Protein AF-A0A3M7QF49-F1 (afdb_monomer)

pLDDT: mean 77.01, std 17.65, range [22.41, 95.69]

Mean predicted aligned error: 14.8 Å

Nearest PDB structures (foldseek):
  8sxb-assembly1_A  TM=9.075E-01  e=1.014E-43  Bos indicus
  8i4c-assembly1_A  TM=8.913E-01  e=1.446E-43  Homo sapiens
  8swn-assembly1_A  TM=8.861E-01  e=9.759E-43  Bos taurus
  8j3z-assembly1_A  TM=9.281E-01  e=6.586E-42  Homo sapiens
  8iz7-assembly1_A  TM=8.481E-01  e=4.646E-41  Homo sapiens

Foldseek 3Di:
DPPPPPDWDPDPPPPPVPCPVLPDPPPQDFDDPVLVQLLLCQLPRPVLVVVLLVLLLVLLVLVLVLLVLVLVVVLVVVVVVVVVVVVVVVVVPDDDDDDDCPCVVVVVVVVVVVVVVVSVVVSVVSVVVSVVSVVVSLVSLLSSLQSSLVSLLVLLVVLVVFFFPLVCVSAPVVNVVCLNPVLSVCSNPVLSVLVVLLSNLVSLLVSLVVLLCVQPVVLVVLVVVLVVVLVVLLLLLLLLLLLLVVQLVVLVPVLLVLLLCCLVCLVVCVVVVVLVVSLVVNLVSLQLNVLSVLLSVVSLLVSLVVQLVSLVVSLVVSLVSVVVCVVVVVDPRGLSSSLSSNVSSVVSRVSSSSNSVSVSSSSNSSVSSVVSVVSSPHDGAQQQDAQDEDPPCPPVQFKKFFAQKWDDSDPPDDTLAGGEGDIDGGLFEEEEDEDPSLCQCVVVCPQLCSDDIPGFMDTPHDTCRRYRSNSRNLQEAEQEQFQFADWFFLLCRLPVPPPDDPVLLLVLCVLLVNNVVQVVPPVRRRHTQPHRSPVDDRLSSSSSSSSSCLSSPHLEYEYEQSCVPDDPVSVVSSLVSCCPRSSRHYYYHYHPDLVSPLLGQWYFYGGSNYGPDIGHRQQAAPDEDDPPCQSLVVDDPVSSVVSVVSNCVSDVVDHHHDYHDDDDDDDYDTDDDDDDDDDDDDPPVCPSVVSSVCSSVDNDDSVSGDRDDPCLRLVNLQVQLVVLQVVQVVDPDRDSVVSLCVVCVVVLVVLLVLVLVLVVVVLVVVVVSVVVSVPVPDDDDDPPSVVSVSPSLSVLLSSLSSQLSNVLSNLSSVSSVDDDVPSDSVSSVVNSCCNPPVSVVSSVVSSCVSVVVNVVVSVVVNVVVVCVVPHPVCVVVVVVVVVVVVVVVVVVVVVVVVD

Organism: Brachionus plicatilis (NCBI:txid10195)

InterPro domains:
  IPR003439 ABC transporter-like, ATP-binding domain [PF00005] (417-564)
  IPR003439 ABC transporter-like, ATP-binding domain [PS50893] (400-633)
  IPR003593 AAA+ ATPase domain [SM00382] (426-610)
  IPR011527 ABC transporter type 1, transmembrane domain [PF00664] (109-350)
  IPR011527 ABC transporter type 1, transmembrane domain [PS50929] (122-364)
  IPR011527 ABC transporter type 1, transmembrane domain [PS50929] (785-899)
  IPR017871 ABC transporter-like, conserved site [PS00211] (536-550)
  IPR027417 P-loop containing nucleoside triphosphate hydrolase [G3DSA:3.40.50.300] (383-633)
  IPR027417 P-loop containing nucleoside triphosphate hydrolase [SSF52540] (390-624)
  IPR036640 ABC transporter type 1, transmembrane domain superfamily [G3DSA:1.20.1560.10] (17-382)
  IPR036640 ABC transporter type 1, transmembrane domain superfamily [G3DSA:1.20.1560.10] (720-899)
  IPR036640 ABC transporter type 1, transmembrane domain superfamily [SSF90123] (111-384)
  IPR036640 ABC transporter type 1, transmembrane domain superfamily [SSF90123] (738-898)
  IPR050173 ATP-binding cassette transporter C-like [PTHR24223] (22-632)

Structure (mmCIF, N/CA/C/O backbone):
data_AF-A0A3M7QF49-F1
#
_entry.id   AF-A0A3M7QF49-F1
#
loop_
_atom_site.group_PDB
_atom_site.id
_atom_site.type_symbol
_atom_site.label_atom_id
_atom_site.label_alt_id
_atom_site.label_comp_id
_atom_site.label_asym_id
_atom_site.label_entity_id
_atom_site.label_seq_id
_atom_site.pdbx_PDB_ins_code
_atom_site.Cartn_x
_atom_site.Cartn_y
_atom_site.Cartn_z
_atom_site.occupancy
_atom_site.B_iso_or_equiv
_atom_site.auth_seq_id
_atom_site.auth_comp_id
_atom_site.auth_asym_id
_atom_site.auth_atom_id
_atom_site.pdbx_PDB_model_num
ATOM 1 N N . MET A 1 1 ? 23.979 25.764 40.076 1.00 35.84 1 MET A N 1
ATOM 2 C CA . MET A 1 1 ? 24.176 24.377 40.554 1.00 35.84 1 MET A CA 1
ATOM 3 C C . MET A 1 1 ? 22.822 23.673 40.476 1.00 35.84 1 MET A C 1
ATOM 5 O O . MET A 1 1 ? 22.151 23.527 41.484 1.00 35.84 1 MET A O 1
ATOM 9 N N . LEU A 1 2 ? 22.350 23.430 39.245 1.00 32.66 2 LEU A N 1
ATOM 10 C CA . LEU A 1 2 ? 20.933 23.146 38.939 1.00 32.66 2 LEU A CA 1
ATOM 11 C C . LEU A 1 2 ? 20.777 22.454 37.556 1.00 32.66 2 LEU A C 1
ATOM 13 O O . LEU A 1 2 ? 19.732 22.538 36.930 1.00 32.66 2 LEU A O 1
ATOM 17 N N . ASN A 1 3 ? 21.848 21.816 37.055 1.00 27.56 3 ASN A N 1
ATOM 18 C CA . ASN A 1 3 ? 22.022 21.436 35.639 1.00 27.56 3 ASN A CA 1
ATOM 19 C C . ASN A 1 3 ? 22.498 19.972 35.448 1.00 27.56 3 ASN A C 1
ATOM 21 O O . ASN A 1 3 ? 23.108 19.670 34.428 1.00 27.56 3 ASN A O 1
ATOM 25 N N . SER A 1 4 ? 22.332 19.078 36.432 1.00 28.88 4 SER A N 1
ATOM 26 C CA . SER A 1 4 ? 23.137 17.838 36.477 1.00 28.88 4 SER A CA 1
ATOM 27 C C . SER A 1 4 ? 22.456 16.569 37.013 1.00 28.88 4 SER A C 1
ATOM 29 O O . SER A 1 4 ? 23.164 15.690 37.484 1.00 28.88 4 SER A O 1
ATOM 31 N N . VAL A 1 5 ? 21.121 16.448 36.944 1.00 36.38 5 VAL A N 1
ATOM 32 C CA . VAL A 1 5 ? 20.399 15.152 37.058 1.00 36.38 5 VAL A CA 1
ATOM 33 C C . VAL A 1 5 ? 19.135 15.185 36.176 1.00 36.38 5 VAL A C 1
ATOM 35 O O . VAL A 1 5 ? 18.015 15.298 36.664 1.00 36.38 5 VAL A O 1
ATOM 38 N N . VAL A 1 6 ? 19.320 15.191 34.851 1.00 34.66 6 VAL A N 1
ATOM 39 C CA . VAL A 1 6 ? 18.225 15.088 33.849 1.00 34.66 6 VAL A CA 1
ATOM 40 C C . VAL A 1 6 ? 18.416 13.881 32.918 1.00 34.66 6 VAL A C 1
ATOM 42 O O . VAL A 1 6 ? 17.487 13.463 32.233 1.00 34.66 6 VAL A O 1
ATOM 45 N N . HIS A 1 7 ? 19.598 13.267 32.942 1.00 30.27 7 HIS A N 1
ATOM 46 C CA . HIS A 1 7 ? 19.827 11.951 32.365 1.00 30.27 7 HIS A CA 1
ATOM 47 C C . HIS A 1 7 ? 19.761 10.880 33.470 1.00 30.27 7 HIS A C 1
ATOM 49 O O . HIS A 1 7 ? 20.008 11.178 34.634 1.00 30.27 7 HIS A O 1
ATOM 55 N N . GLN A 1 8 ? 19.442 9.650 33.053 1.00 29.66 8 GLN A N 1
ATOM 56 C CA . GLN A 1 8 ? 19.586 8.380 33.785 1.00 29.66 8 GLN A CA 1
ATOM 57 C C . GLN A 1 8 ? 18.741 8.235 35.084 1.00 29.66 8 GLN A C 1
ATOM 59 O O . GLN A 1 8 ? 19.131 8.683 36.155 1.00 29.66 8 GLN A O 1
ATOM 64 N N . GLU A 1 9 ? 17.579 7.572 35.086 1.00 32.19 9 GLU A N 1
ATOM 65 C CA . GLU A 1 9 ? 17.180 6.409 34.275 1.00 32.19 9 GLU A CA 1
ATOM 66 C C . GLU A 1 9 ? 15.783 6.532 33.645 1.00 32.19 9 GLU A C 1
ATOM 68 O O . GLU A 1 9 ? 14.798 6.826 34.315 1.00 32.19 9 GLU A O 1
ATOM 73 N N . THR A 1 10 ? 15.684 6.173 32.363 1.00 30.33 10 THR A N 1
ATOM 74 C CA . THR A 1 10 ? 14.421 5.827 31.677 1.00 30.33 10 THR A CA 1
ATOM 75 C C . THR A 1 10 ? 14.326 4.326 31.370 1.00 30.33 10 THR A C 1
ATOM 77 O O . THR A 1 10 ? 13.515 3.906 30.547 1.00 30.33 10 THR A O 1
ATOM 80 N N . ASN A 1 11 ? 15.187 3.515 31.990 1.00 29.67 11 ASN A N 1
ATOM 81 C CA . ASN A 1 11 ? 15.283 2.076 31.757 1.00 29.67 11 ASN A CA 1
ATOM 82 C C . ASN A 1 11 ? 14.474 1.295 32.803 1.00 29.67 11 ASN A C 1
ATOM 84 O O . ASN A 1 11 ? 14.237 1.773 33.906 1.00 29.67 11 ASN A O 1
ATOM 88 N N . ILE A 1 12 ? 14.067 0.072 32.447 1.00 29.52 12 ILE A N 1
ATOM 89 C CA . ILE A 1 12 ? 13.159 -0.787 33.231 1.00 29.52 12 ILE A CA 1
ATOM 90 C C . ILE A 1 12 ? 11.705 -0.261 33.274 1.00 29.52 12 ILE A C 1
ATOM 92 O O . ILE A 1 12 ? 11.001 -0.328 34.280 1.00 29.52 12 ILE A O 1
ATOM 96 N N . ILE A 1 13 ? 11.182 0.100 32.098 1.00 29.61 13 ILE A N 1
ATOM 97 C CA . ILE A 1 13 ? 9.881 -0.476 31.728 1.00 29.61 13 ILE A CA 1
ATOM 98 C C . ILE A 1 13 ? 10.136 -1.987 31.572 1.00 29.61 13 ILE A C 1
ATOM 100 O O . ILE A 1 13 ? 11.014 -2.351 30.785 1.00 29.61 13 ILE A O 1
ATOM 104 N N . PRO A 1 14 ? 9.446 -2.887 32.296 1.00 24.89 14 PRO A N 1
ATOM 105 C CA . PRO A 1 14 ? 9.562 -4.312 32.015 1.00 24.89 14 PRO A CA 1
ATOM 106 C C . PRO A 1 14 ? 9.008 -4.572 30.610 1.00 24.89 14 PRO A C 1
ATOM 108 O O . PRO A 1 14 ? 7.880 -4.174 30.323 1.00 24.89 14 PRO A O 1
ATOM 111 N N . GLU A 1 15 ? 9.776 -5.240 29.741 1.00 27.25 15 GLU A N 1
ATOM 112 C CA . GLU A 1 15 ? 9.305 -5.639 28.409 1.00 27.25 15 GLU A CA 1
ATOM 113 C C . GLU A 1 15 ? 8.131 -6.621 28.525 1.00 27.25 15 GLU A C 1
ATOM 115 O O . GLU A 1 15 ? 8.288 -7.849 28.499 1.00 27.25 15 GLU A O 1
ATOM 120 N N . TYR A 1 16 ? 6.924 -6.068 28.605 1.00 25.94 16 TYR A N 1
ATOM 121 C CA . TYR A 1 16 ? 5.704 -6.780 28.284 1.00 25.94 16 TYR A CA 1
ATOM 122 C C . TYR A 1 16 ? 5.861 -7.252 26.837 1.00 25.94 16 TYR A C 1
ATOM 124 O O . TYR A 1 16 ? 5.829 -6.448 25.912 1.00 25.94 16 TYR A O 1
ATOM 132 N N . ASN A 1 17 ? 6.099 -8.552 26.637 1.00 26.30 17 ASN A N 1
ATOM 133 C CA . ASN A 1 17 ? 6.398 -9.140 25.324 1.00 26.30 17 ASN A CA 1
ATOM 134 C C . ASN A 1 17 ? 5.148 -9.256 24.421 1.00 26.30 17 ASN A C 1
ATOM 136 O O . ASN A 1 17 ? 5.069 -10.111 23.536 1.00 26.30 17 ASN A O 1
ATOM 140 N N . GLU A 1 18 ? 4.185 -8.355 24.612 1.00 31.58 18 GLU A N 1
ATOM 141 C CA . GLU A 1 18 ? 3.293 -7.949 23.538 1.00 31.58 18 GLU A CA 1
ATOM 142 C C . GLU A 1 18 ? 4.144 -7.413 22.375 1.00 31.58 18 GLU A C 1
ATOM 144 O O . GLU A 1 18 ? 5.184 -6.787 22.560 1.00 31.58 18 GLU A O 1
ATOM 149 N N . ASN A 1 19 ? 3.684 -7.684 21.157 1.00 33.28 19 ASN A N 1
ATOM 150 C CA . ASN A 1 19 ? 4.218 -7.185 19.887 1.00 33.28 19 ASN A CA 1
ATOM 151 C C . ASN A 1 19 ? 5.373 -7.932 19.188 1.00 33.28 19 ASN A C 1
ATOM 153 O O . ASN A 1 19 ? 5.698 -7.552 18.062 1.00 33.28 19 ASN A O 1
ATOM 157 N N . LYS A 1 20 ? 5.869 -9.079 19.685 1.00 32.06 20 LYS A N 1
ATOM 158 C CA . LYS A 1 20 ? 6.646 -10.004 18.815 1.00 32.06 20 LYS A CA 1
ATOM 159 C C . LYS A 1 20 ? 5.814 -10.615 17.673 1.00 32.06 20 LYS A C 1
ATOM 161 O O . LYS A 1 20 ? 6.368 -10.913 16.623 1.00 32.06 20 LYS A O 1
ATOM 166 N N . ASP A 1 21 ? 4.490 -10.683 17.837 1.00 31.77 21 ASP A N 1
ATOM 167 C CA . ASP A 1 21 ? 3.524 -11.021 16.774 1.00 31.77 21 ASP A CA 1
ATOM 168 C C . ASP A 1 21 ? 3.062 -9.793 15.942 1.00 31.77 21 ASP A C 1
ATOM 170 O O . ASP A 1 21 ? 2.324 -9.953 14.971 1.00 31.77 21 ASP A O 1
ATOM 174 N N . PHE A 1 22 ? 3.458 -8.560 16.305 1.00 36.19 22 PHE A N 1
ATOM 175 C CA . PHE A 1 22 ? 3.091 -7.324 15.579 1.00 36.19 22 PHE A CA 1
ATOM 176 C C . PHE A 1 22 ? 4.134 -6.881 14.552 1.00 36.19 22 PHE A C 1
ATOM 178 O O . PHE A 1 22 ? 3.815 -6.052 13.687 1.00 36.19 22 PHE A O 1
ATOM 185 N N . GLU A 1 23 ? 5.366 -7.386 14.651 1.00 37.16 23 GLU A N 1
ATOM 186 C CA . GLU A 1 23 ? 6.336 -7.248 13.574 1.00 37.16 23 GLU A CA 1
ATOM 187 C C . GLU A 1 23 ? 5.805 -8.015 12.355 1.00 37.16 23 GLU A C 1
ATOM 189 O O . GLU A 1 23 ? 5.629 -9.232 12.391 1.00 37.16 23 GLU A O 1
ATOM 194 N N . GLU A 1 24 ? 5.520 -7.279 11.274 1.00 40.50 24 GLU A N 1
ATOM 195 C CA . GLU A 1 24 ? 5.200 -7.824 9.947 1.00 40.50 24 GLU A CA 1
ATOM 196 C C . GLU A 1 24 ? 6.189 -8.962 9.643 1.00 40.50 24 GLU A C 1
ATOM 198 O O . GLU A 1 24 ? 7.392 -8.754 9.825 1.00 40.50 24 GLU A O 1
ATOM 203 N N . LYS A 1 25 ? 5.714 -10.159 9.242 1.00 39.19 25 LYS A N 1
ATOM 204 C CA . LYS A 1 25 ? 6.590 -11.319 8.986 1.00 39.19 25 LYS A CA 1
ATOM 205 C C . LYS A 1 25 ? 7.715 -10.870 8.058 1.00 39.19 25 LYS A C 1
ATOM 207 O O . LYS A 1 25 ? 7.479 -10.643 6.876 1.00 39.19 25 LYS A O 1
ATOM 212 N N . ARG A 1 26 ? 8.928 -10.711 8.601 1.00 42.03 26 ARG A N 1
ATOM 213 C CA . ARG A 1 26 ? 10.046 -10.077 7.890 1.00 42.03 26 ARG A CA 1
ATOM 214 C C . ARG A 1 26 ? 10.619 -11.036 6.850 1.00 42.03 26 ARG A C 1
ATOM 216 O O . ARG A 1 26 ? 11.651 -11.669 7.065 1.00 42.03 26 ARG A O 1
ATOM 223 N N . ILE A 1 27 ? 9.922 -11.161 5.724 1.00 42.12 27 ILE A N 1
ATOM 224 C CA . ILE A 1 27 ? 10.363 -11.909 4.548 1.00 42.12 27 ILE A CA 1
ATOM 225 C C . ILE A 1 27 ? 11.429 -11.060 3.845 1.00 42.12 27 ILE A C 1
ATOM 227 O O . ILE A 1 27 ? 11.175 -10.347 2.879 1.00 42.12 27 ILE A O 1
ATOM 231 N N . TYR A 1 28 ? 12.648 -11.105 4.384 1.00 41.84 28 TYR A N 1
ATOM 232 C CA . TYR A 1 28 ? 13.828 -10.544 3.735 1.00 41.84 28 TYR A CA 1
ATOM 233 C C . TYR A 1 28 ? 14.087 -11.300 2.424 1.00 41.84 28 TYR A C 1
ATOM 235 O O . TYR A 1 28 ? 14.436 -12.483 2.460 1.00 41.84 28 TYR A O 1
ATOM 243 N N . GLY A 1 29 ? 13.968 -10.642 1.267 1.00 52.47 29 GLY A N 1
ATOM 244 C CA . GLY A 1 29 ? 14.370 -11.268 0.009 1.00 52.47 29 GLY A CA 1
ATOM 245 C C . GLY A 1 29 ? 13.839 -10.643 -1.277 1.00 52.47 29 GLY A C 1
ATOM 246 O O . GLY A 1 29 ? 13.213 -9.589 -1.295 1.00 52.47 29 GLY A O 1
ATOM 247 N N . ILE A 1 30 ? 14.142 -11.351 -2.364 1.00 61.09 30 ILE A N 1
ATOM 248 C CA . ILE A 1 30 ? 13.599 -11.160 -3.715 1.00 61.09 30 ILE A CA 1
ATOM 249 C C . ILE A 1 30 ? 12.142 -11.650 -3.716 1.00 61.09 30 ILE A C 1
ATOM 251 O O . ILE A 1 30 ? 11.840 -12.646 -3.051 1.00 61.09 30 ILE A O 1
ATOM 255 N N . MET A 1 31 ? 11.250 -10.985 -4.455 1.00 72.69 31 MET A N 1
ATOM 256 C CA . MET A 1 31 ? 9.821 -11.306 -4.438 1.00 72.69 31 MET A CA 1
ATOM 257 C C . MET A 1 31 ? 9.546 -12.712 -4.984 1.00 72.69 31 MET A C 1
ATOM 259 O O . MET A 1 31 ? 10.177 -13.181 -5.936 1.00 72.69 31 MET A O 1
ATOM 263 N N . SER A 1 32 ? 8.561 -13.395 -4.400 1.00 77.19 32 SER A N 1
ATOM 264 C CA . SER A 1 32 ? 8.181 -14.733 -4.851 1.00 77.19 32 SER A CA 1
ATOM 265 C C . SER A 1 32 ? 7.576 -14.695 -6.255 1.00 77.19 32 SER A C 1
ATOM 267 O O . SER A 1 32 ? 6.664 -13.917 -6.536 1.00 77.19 32 SER A O 1
ATOM 269 N N . TRP A 1 33 ? 7.984 -15.620 -7.131 1.00 81.25 33 TRP A N 1
ATOM 270 C CA . TRP A 1 33 ? 7.345 -15.810 -8.441 1.00 81.25 33 TRP A CA 1
ATOM 271 C C . TRP A 1 33 ? 5.833 -16.116 -8.334 1.00 81.25 33 TRP A C 1
ATOM 273 O O . TRP A 1 33 ? 5.091 -15.823 -9.273 1.00 81.25 33 TRP A O 1
ATOM 283 N N . LYS A 1 34 ? 5.348 -16.613 -7.178 1.00 86.19 34 LYS A N 1
ATOM 284 C CA . LYS A 1 34 ? 3.906 -16.744 -6.868 1.00 86.19 34 LYS A CA 1
ATOM 285 C C . LYS A 1 34 ? 3.190 -15.384 -6.922 1.00 86.19 34 LYS A C 1
ATOM 287 O O . LYS A 1 34 ? 2.070 -15.316 -7.420 1.00 86.19 34 LYS A O 1
ATOM 292 N N . THR A 1 35 ? 3.826 -14.317 -6.443 1.00 88.56 35 THR A N 1
ATOM 293 C CA . THR A 1 35 ? 3.255 -12.964 -6.330 1.00 88.56 35 THR A CA 1
ATOM 294 C C . THR A 1 35 ? 3.010 -12.364 -7.719 1.00 88.56 35 THR A C 1
ATOM 296 O O . THR A 1 35 ? 1.876 -12.007 -8.042 1.00 88.56 35 THR A O 1
ATOM 299 N N . TYR A 1 36 ? 4.019 -12.401 -8.599 1.00 89.44 36 TYR A N 1
ATOM 300 C CA . TYR A 1 36 ? 3.880 -12.022 -10.014 1.00 89.44 36 TYR A CA 1
ATOM 301 C C . TYR A 1 36 ? 2.821 -12.861 -10.746 1.00 89.44 36 TYR A C 1
ATOM 303 O O . TYR A 1 36 ? 1.973 -12.321 -11.458 1.00 89.44 36 TYR A O 1
ATOM 311 N N . PHE A 1 37 ? 2.836 -14.185 -10.550 1.00 89.12 37 PHE A N 1
ATOM 312 C CA . PHE A 1 37 ? 1.858 -15.090 -11.158 1.00 89.12 37 PHE A CA 1
ATOM 313 C C . PHE A 1 37 ? 0.424 -14.753 -10.730 1.00 89.12 37 PHE A C 1
ATOM 315 O O . PHE A 1 37 ? -0.471 -14.699 -11.571 1.00 89.12 37 PHE A O 1
ATOM 322 N N . ASN A 1 38 ? 0.204 -14.478 -9.442 1.00 89.25 38 ASN A N 1
ATOM 323 C CA . ASN A 1 38 ? -1.101 -14.098 -8.907 1.00 89.25 38 ASN A CA 1
ATOM 324 C C . ASN A 1 38 ? -1.587 -12.743 -9.454 1.00 89.25 38 ASN A C 1
ATOM 326 O O . ASN A 1 38 ? -2.765 -12.638 -9.795 1.00 89.25 38 ASN A O 1
ATOM 330 N N . TYR A 1 39 ? -0.706 -11.747 -9.606 1.00 92.06 39 TYR A N 1
ATOM 331 C CA . TYR A 1 39 ? -1.042 -10.455 -10.223 1.00 92.06 39 TYR A CA 1
ATOM 332 C C . TYR A 1 39 ? -1.533 -10.611 -11.668 1.00 92.06 39 TYR A C 1
ATOM 334 O O . TYR A 1 39 ? -2.669 -10.253 -11.987 1.00 92.06 39 TYR A O 1
ATOM 342 N N . PHE A 1 40 ? -0.733 -11.236 -12.535 1.00 90.19 40 PHE A N 1
ATOM 343 C CA . PHE A 1 40 ? -1.127 -11.438 -13.932 1.00 90.19 40 PHE A CA 1
ATOM 344 C C . PHE A 1 40 ? -2.347 -12.364 -14.076 1.00 90.19 40 PHE A C 1
ATOM 346 O O . PHE A 1 40 ? -3.211 -12.135 -14.929 1.00 90.19 40 PHE A O 1
ATOM 353 N N . ARG A 1 41 ? -2.479 -13.370 -13.199 1.00 90.38 41 ARG A N 1
ATOM 354 C CA . ARG A 1 41 ? -3.666 -14.232 -13.136 1.00 90.38 41 ARG A CA 1
ATOM 355 C C . ARG A 1 41 ? -4.931 -13.448 -12.779 1.00 90.38 41 ARG A C 1
ATOM 357 O O . ARG A 1 41 ? -5.976 -13.758 -13.348 1.00 90.38 41 ARG A O 1
ATOM 364 N N . ALA A 1 42 ? -4.846 -12.454 -11.894 1.00 89.25 42 ALA A N 1
ATOM 365 C CA . ALA A 1 42 ? -5.985 -11.624 -11.505 1.00 89.25 42 ALA A CA 1
ATOM 366 C C . ALA A 1 42 ? -6.488 -10.719 -12.648 1.00 89.25 42 ALA A C 1
ATOM 368 O O . ALA A 1 42 ? -7.691 -10.501 -12.763 1.00 89.25 42 ALA A O 1
ATOM 369 N N . GLY A 1 43 ? -5.595 -10.239 -13.522 1.00 87.94 43 GLY A N 1
ATOM 370 C CA . GLY A 1 43 ? -5.965 -9.356 -14.638 1.00 87.94 43 GLY A CA 1
ATOM 371 C C . GLY A 1 43 ? -6.671 -10.044 -15.813 1.00 87.94 43 GLY A C 1
ATOM 372 O O . GLY A 1 43 ? -7.594 -9.484 -16.411 1.00 87.94 43 GLY A O 1
ATOM 373 N N . GLY A 1 44 ? -6.258 -11.269 -16.158 1.00 83.38 44 GLY A N 1
ATOM 374 C CA . GLY A 1 44 ? -6.836 -12.010 -17.291 1.00 83.38 44 GLY A CA 1
ATOM 375 C C . GLY A 1 44 ? -6.435 -13.481 -17.394 1.00 83.38 44 GLY A C 1
ATOM 376 O O . GLY A 1 44 ? -6.461 -14.051 -18.487 1.00 83.38 44 GLY A O 1
ATOM 377 N N . GLY A 1 45 ? -6.040 -14.100 -16.279 1.00 88.50 45 GLY A N 1
ATOM 378 C CA . GLY A 1 45 ? -5.553 -15.477 -16.259 1.00 88.50 45 GLY A CA 1
ATOM 379 C C . GLY A 1 45 ? -4.241 -15.682 -17.028 1.00 88.50 45 GLY A C 1
ATOM 380 O O . GLY A 1 45 ? -3.628 -14.751 -17.549 1.00 88.50 45 GLY A O 1
ATOM 381 N N . LEU A 1 46 ? -3.816 -16.945 -17.121 1.00 86.50 46 LEU A N 1
ATOM 382 C CA . LEU A 1 46 ? -2.575 -17.322 -17.808 1.00 86.50 46 LEU A CA 1
ATOM 383 C C . LEU A 1 46 ? -2.591 -16.924 -19.296 1.00 86.50 46 LEU A C 1
ATOM 385 O O . LEU A 1 46 ? -1.601 -16.418 -19.817 1.00 86.50 46 LEU A O 1
ATOM 389 N N . PHE A 1 47 ? -3.732 -17.117 -19.966 1.00 89.94 47 PHE A N 1
ATOM 390 C CA . PHE A 1 47 ? -3.896 -16.806 -21.387 1.00 89.94 47 PHE A CA 1
ATOM 391 C C . PHE A 1 47 ? -3.748 -15.305 -21.675 1.00 89.94 47 PHE A C 1
ATOM 393 O O . PHE A 1 47 ? -3.029 -14.940 -22.602 1.00 89.94 47 PHE A O 1
ATOM 400 N N . GLY A 1 48 ? -4.356 -14.434 -20.857 1.00 88.62 48 GLY A N 1
ATOM 401 C CA . GLY A 1 48 ? -4.220 -12.983 -21.004 1.00 88.62 48 GLY A CA 1
ATOM 402 C C . GLY A 1 48 ? -2.770 -12.511 -20.869 1.00 88.62 48 GLY A C 1
ATOM 403 O O . GLY A 1 48 ? -2.324 -11.690 -21.668 1.00 88.62 48 GLY A O 1
ATOM 404 N N . ALA A 1 49 ? -2.015 -13.081 -19.925 1.00 88.69 49 ALA A N 1
ATOM 405 C CA . ALA A 1 49 ? -0.592 -12.783 -19.748 1.00 88.69 49 ALA A CA 1
ATOM 406 C C . ALA A 1 49 ? 0.272 -13.242 -20.937 1.00 88.69 49 ALA A C 1
ATOM 408 O O . ALA A 1 49 ? 1.075 -12.462 -21.448 1.00 88.69 49 ALA A O 1
ATOM 409 N N . ILE A 1 50 ? 0.085 -14.481 -21.410 1.00 91.75 50 ILE A N 1
ATOM 410 C CA . ILE A 1 50 ? 0.838 -15.029 -22.553 1.00 91.75 50 ILE A CA 1
ATOM 411 C C . ILE A 1 50 ? 0.542 -14.235 -23.833 1.00 91.75 50 ILE A C 1
ATOM 413 O O . ILE A 1 50 ? 1.466 -13.862 -24.556 1.00 91.75 50 ILE A O 1
ATOM 417 N N . LEU A 1 51 ? -0.733 -13.927 -24.096 1.00 93.00 51 LEU A N 1
ATOM 418 C CA . LEU A 1 51 ? -1.141 -13.136 -25.257 1.00 93.00 51 LEU A CA 1
ATOM 419 C C . LEU A 1 51 ? -0.585 -11.705 -25.193 1.00 93.00 51 LEU A C 1
ATOM 421 O O . LEU A 1 51 ? -0.128 -11.183 -26.209 1.00 93.00 51 LEU A O 1
ATOM 425 N N . ASN A 1 52 ? -0.554 -11.087 -24.007 1.00 91.69 52 ASN A N 1
ATOM 426 C CA . ASN A 1 52 ? 0.056 -9.772 -23.833 1.00 91.69 52 ASN A CA 1
ATOM 427 C C . ASN A 1 52 ? 1.567 -9.799 -24.129 1.00 91.69 52 ASN A C 1
ATOM 429 O O . ASN A 1 52 ? 2.037 -8.989 -24.926 1.00 91.69 52 ASN A O 1
ATOM 433 N N . PHE A 1 53 ? 2.307 -10.771 -23.580 1.00 92.06 53 PHE A N 1
ATOM 434 C CA . PHE A 1 53 ? 3.737 -10.953 -23.863 1.00 92.06 53 PHE A CA 1
ATOM 435 C C . PHE A 1 53 ? 4.013 -11.160 -25.363 1.00 92.06 53 PHE A C 1
ATOM 437 O O . PHE A 1 53 ? 4.938 -10.561 -25.912 1.00 92.06 53 PHE A O 1
ATOM 444 N N . PHE A 1 54 ? 3.177 -11.945 -26.053 1.00 94.25 54 PHE A N 1
ATOM 445 C CA . PHE A 1 54 ? 3.288 -12.133 -27.502 1.00 94.25 54 PHE A CA 1
ATOM 446 C C . PHE A 1 54 ? 3.057 -10.831 -28.287 1.00 94.25 54 PHE A C 1
ATOM 448 O O . PHE A 1 54 ? 3.782 -10.555 -29.238 1.00 94.25 54 PHE A O 1
ATOM 455 N N . ILE A 1 55 ? 2.099 -9.994 -27.876 1.00 94.75 55 ILE A N 1
ATOM 456 C CA . ILE A 1 55 ? 1.846 -8.685 -28.504 1.00 94.75 55 ILE A CA 1
ATOM 457 C C . ILE A 1 55 ? 2.997 -7.698 -28.234 1.00 94.75 55 ILE A C 1
ATOM 459 O O . ILE A 1 55 ? 3.359 -6.924 -29.122 1.00 94.75 55 ILE A O 1
ATOM 463 N N . TYR A 1 56 ? 3.630 -7.756 -27.057 1.00 94.50 56 TYR A N 1
ATOM 464 C CA . TYR A 1 56 ? 4.876 -7.031 -26.783 1.00 94.50 56 TYR A CA 1
ATOM 465 C C . TYR A 1 56 ? 5.995 -7.451 -27.748 1.00 94.50 56 TYR A C 1
ATOM 467 O O . TYR A 1 56 ? 6.560 -6.589 -28.427 1.00 94.50 56 TYR A O 1
ATOM 475 N N . LEU A 1 57 ? 6.248 -8.757 -27.883 1.00 94.44 57 LEU A N 1
ATOM 476 C CA . LEU A 1 57 ? 7.240 -9.301 -28.815 1.00 94.44 57 LEU A CA 1
ATOM 477 C C . LEU A 1 57 ? 6.939 -8.903 -30.272 1.00 94.44 57 LEU A C 1
ATOM 479 O O . LEU A 1 57 ? 7.820 -8.393 -30.960 1.00 94.44 57 LEU A O 1
ATOM 483 N N . LEU A 1 58 ? 5.690 -9.056 -30.723 1.00 94.81 58 LEU A N 1
ATOM 484 C CA . LEU A 1 58 ? 5.251 -8.670 -32.068 1.00 94.81 58 LEU A CA 1
ATOM 485 C C . LEU A 1 58 ? 5.465 -7.172 -32.335 1.00 94.81 58 LEU A C 1
ATOM 487 O O . LEU A 1 58 ? 5.937 -6.806 -33.409 1.00 94.81 58 LEU A O 1
ATOM 491 N N . SER A 1 59 ? 5.170 -6.308 -31.356 1.00 94.38 59 SER A N 1
ATOM 492 C CA . SER A 1 59 ? 5.403 -4.865 -31.492 1.00 94.38 59 SER A CA 1
ATOM 493 C C . SER A 1 59 ? 6.886 -4.531 -31.691 1.00 94.38 59 SER A C 1
ATOM 495 O O . SER A 1 59 ? 7.212 -3.686 -32.520 1.00 94.38 59 SER A O 1
ATOM 497 N N . GLN A 1 60 ? 7.784 -5.234 -30.992 1.00 93.69 60 GLN A N 1
ATOM 498 C CA . GLN A 1 60 ? 9.226 -5.043 -31.134 1.00 93.69 60 GLN A CA 1
ATOM 499 C C . GLN A 1 60 ? 9.737 -5.574 -32.477 1.00 93.69 60 GLN A C 1
ATOM 501 O O . GLN A 1 60 ? 10.525 -4.899 -33.134 1.00 93.69 60 GLN A O 1
ATOM 506 N N . VAL A 1 61 ? 9.266 -6.750 -32.909 1.00 93.69 61 VAL A N 1
ATOM 507 C CA . VAL A 1 61 ? 9.627 -7.339 -34.208 1.00 93.69 61 VAL A CA 1
ATOM 508 C C . VAL A 1 61 ? 9.207 -6.426 -35.361 1.00 93.69 61 VAL A C 1
ATOM 510 O O . VAL A 1 61 ? 9.991 -6.247 -36.289 1.00 93.69 61 VAL A O 1
ATOM 513 N N . LEU A 1 62 ? 8.025 -5.801 -35.302 1.00 93.50 62 LEU A N 1
ATOM 514 C CA . LEU A 1 62 ? 7.570 -4.857 -36.332 1.00 93.50 62 LEU A CA 1
ATOM 515 C C . LEU A 1 62 ? 8.437 -3.590 -36.402 1.00 93.50 62 LEU A C 1
ATOM 517 O O . LEU A 1 62 ? 8.798 -3.178 -37.501 1.00 93.50 62 LEU A O 1
ATOM 521 N N . ILE A 1 63 ? 8.816 -3.011 -35.255 1.00 91.12 63 ILE A N 1
ATOM 522 C CA . ILE A 1 63 ? 9.715 -1.842 -35.195 1.00 91.12 63 ILE A CA 1
ATOM 523 C C . ILE A 1 63 ? 11.094 -2.198 -35.772 1.00 91.12 63 ILE A C 1
ATOM 525 O O . ILE A 1 63 ? 11.558 -1.554 -36.709 1.00 91.12 63 ILE A O 1
ATOM 529 N N . VAL A 1 64 ? 11.698 -3.291 -35.294 1.00 91.06 64 VAL A N 1
ATOM 530 C CA . VAL A 1 64 ? 12.999 -3.788 -35.780 1.00 91.06 64 VAL A CA 1
ATOM 531 C C . VAL A 1 64 ? 12.968 -4.099 -37.282 1.00 91.06 64 VAL A C 1
ATOM 533 O O . VAL A 1 64 ? 13.931 -3.815 -37.993 1.00 91.06 64 VAL A O 1
ATOM 536 N N . SER A 1 65 ? 11.857 -4.645 -37.786 1.00 89.62 65 SER A N 1
ATOM 537 C CA . SER A 1 65 ? 11.687 -4.932 -39.217 1.00 89.62 65 SER A CA 1
ATOM 538 C C . SER A 1 65 ? 11.590 -3.660 -40.061 1.00 89.62 65 SER A C 1
ATOM 540 O O . SER A 1 65 ? 12.091 -3.653 -41.182 1.00 89.62 65 SER A O 1
ATOM 542 N N . ALA A 1 66 ? 10.984 -2.585 -39.542 1.00 90.25 66 ALA A N 1
ATOM 543 C CA . ALA A 1 66 ? 10.930 -1.295 -40.227 1.00 90.25 66 ALA A CA 1
ATOM 544 C C . ALA A 1 66 ? 12.324 -0.652 -40.334 1.00 90.25 66 ALA A C 1
ATOM 546 O O . ALA A 1 66 ? 12.713 -0.231 -41.422 1.00 90.25 66 ALA A O 1
ATOM 547 N N . ASP A 1 67 ? 13.111 -0.656 -39.253 1.00 87.25 67 ASP A N 1
ATOM 548 C CA . ASP A 1 67 ? 14.480 -0.118 -39.268 1.00 87.25 67 ASP A CA 1
ATOM 549 C C . ASP A 1 67 ? 15.410 -0.940 -40.178 1.00 87.25 67 ASP A C 1
ATOM 551 O O . ASP A 1 67 ? 16.202 -0.386 -40.946 1.00 87.25 67 ASP A O 1
ATOM 555 N N . TYR A 1 68 ? 15.283 -2.273 -40.151 1.00 87.50 68 TYR A N 1
ATOM 556 C CA . TYR A 1 68 ? 16.017 -3.155 -41.061 1.00 87.50 68 TYR A CA 1
ATOM 557 C C . TYR A 1 68 ? 15.621 -2.931 -42.529 1.00 87.50 68 TYR A C 1
ATOM 559 O O . TYR A 1 68 ? 16.489 -2.904 -43.401 1.00 87.50 68 TYR A O 1
ATOM 567 N N . TRP A 1 69 ? 14.335 -2.690 -42.811 1.00 89.50 69 TRP A N 1
ATOM 568 C CA . TRP A 1 69 ? 13.859 -2.347 -44.155 1.00 89.50 69 TRP A CA 1
ATOM 569 C C . TRP A 1 69 ? 14.456 -1.029 -44.670 1.00 89.50 69 TRP A C 1
ATOM 571 O O . TRP A 1 69 ? 14.840 -0.952 -45.837 1.00 89.50 69 TRP A O 1
ATOM 581 N N . VAL A 1 70 ? 14.620 -0.021 -43.805 1.00 85.75 70 VAL A N 1
ATOM 582 C CA . VAL A 1 70 ? 15.306 1.238 -44.154 1.00 85.75 70 VAL A CA 1
ATOM 583 C C . VAL A 1 70 ? 16.790 1.003 -44.462 1.00 85.75 70 VAL A C 1
ATOM 585 O O . VAL A 1 70 ? 17.279 1.516 -45.468 1.00 85.75 70 VAL A O 1
ATOM 588 N N . SER A 1 71 ? 17.496 0.186 -43.667 1.00 83.19 71 SER A N 1
ATOM 589 C CA . SER A 1 71 ? 18.889 -0.206 -43.964 1.00 83.19 71 SER A CA 1
ATOM 590 C C . SER A 1 71 ? 19.006 -0.919 -45.315 1.00 83.19 71 SER A C 1
ATOM 592 O O . SER A 1 71 ? 19.866 -0.585 -46.135 1.00 83.19 71 SER A O 1
ATOM 594 N N . PHE A 1 72 ? 18.100 -1.863 -45.584 1.00 83.38 72 PHE A N 1
ATOM 595 C CA . PHE A 1 72 ? 18.069 -2.618 -46.833 1.00 83.38 72 PHE A CA 1
ATOM 596 C C . PHE A 1 72 ? 17.801 -1.719 -48.051 1.00 83.38 72 PHE A C 1
ATOM 598 O O . PHE A 1 72 ? 18.548 -1.787 -49.033 1.00 83.38 72 PHE A O 1
ATOM 605 N N . TRP A 1 73 ? 16.803 -0.831 -47.973 1.00 83.44 73 TRP A N 1
ATOM 606 C CA . TRP A 1 73 ? 16.500 0.149 -49.023 1.00 83.44 73 TRP A CA 1
ATOM 607 C C . TRP A 1 73 ? 17.701 1.069 -49.289 1.00 83.44 73 TRP A C 1
ATOM 609 O O . TRP A 1 73 ? 18.151 1.152 -50.432 1.00 83.44 73 TRP A O 1
ATOM 619 N N . ALA A 1 74 ? 18.301 1.660 -48.249 1.00 77.50 74 ALA A N 1
ATOM 620 C CA . ALA A 1 74 ? 19.491 2.503 -48.388 1.00 77.50 74 ALA A CA 1
ATOM 621 C C . ALA A 1 74 ? 20.668 1.754 -49.047 1.00 77.50 74 ALA A C 1
ATOM 623 O O . ALA A 1 74 ? 21.264 2.251 -50.001 1.00 77.50 74 ALA A O 1
ATOM 624 N N . SER A 1 75 ? 20.943 0.514 -48.619 1.00 73.75 75 SER A N 1
ATOM 625 C CA . SER A 1 75 ? 22.002 -0.320 -49.212 1.00 73.75 75 SER A CA 1
ATOM 626 C C . SER A 1 75 ? 21.747 -0.694 -50.680 1.00 73.75 75 SER A C 1
ATOM 628 O O . SER A 1 75 ? 22.687 -1.002 -51.416 1.00 73.75 75 SER A O 1
ATOM 630 N N . THR A 1 76 ? 20.483 -0.663 -51.113 1.00 75.00 76 THR A N 1
ATOM 631 C CA . THR A 1 76 ? 20.083 -0.892 -52.505 1.00 75.00 76 THR A CA 1
ATOM 632 C C . THR A 1 76 ? 20.296 0.375 -53.333 1.00 75.00 76 THR A C 1
ATOM 634 O O . THR A 1 76 ? 20.890 0.297 -54.406 1.00 75.00 76 THR A O 1
ATOM 637 N N . GLU A 1 77 ? 19.916 1.549 -52.815 1.00 72.62 77 GLU A N 1
ATOM 638 C CA . GLU A 1 77 ? 20.140 2.833 -53.499 1.00 72.62 77 GLU A CA 1
ATOM 639 C C . GLU A 1 77 ? 21.634 3.157 -53.673 1.00 72.62 77 GLU A C 1
ATOM 641 O O . GLU A 1 77 ? 22.032 3.624 -54.742 1.00 72.62 77 GLU A O 1
ATOM 646 N N . ASP A 1 78 ? 22.474 2.844 -52.677 1.00 67.50 78 ASP A N 1
ATOM 647 C CA . ASP A 1 78 ? 23.938 2.975 -52.765 1.00 67.50 78 ASP A CA 1
ATOM 648 C C . ASP A 1 78 ? 24.511 2.160 -53.937 1.00 67.50 78 ASP A C 1
ATOM 650 O O . ASP A 1 78 ? 25.326 2.658 -54.719 1.00 67.50 78 ASP A O 1
ATOM 654 N N . ARG A 1 79 ? 24.070 0.903 -54.095 1.00 67.31 79 ARG A N 1
ATOM 655 C CA . ARG A 1 79 ? 24.495 0.026 -55.202 1.00 67.31 79 ARG A CA 1
ATOM 656 C C . ARG A 1 79 ? 24.038 0.580 -56.549 1.00 67.31 79 ARG A C 1
ATOM 658 O O . ARG A 1 79 ? 24.832 0.631 -57.485 1.00 67.31 79 ARG A O 1
ATOM 665 N N . ASP A 1 80 ? 22.799 1.054 -56.620 1.00 67.50 80 ASP A N 1
ATOM 666 C CA . ASP A 1 80 ? 22.228 1.688 -57.808 1.00 67.50 80 ASP A CA 1
ATOM 667 C C . ASP A 1 80 ? 22.999 2.953 -58.226 1.00 67.50 80 ASP A C 1
ATOM 669 O O . ASP A 1 80 ? 23.249 3.158 -59.417 1.00 67.50 80 ASP A O 1
ATOM 673 N N . MET A 1 81 ? 23.415 3.793 -57.267 1.00 62.94 81 MET A N 1
ATOM 674 C CA . MET A 1 81 ? 24.276 4.949 -57.539 1.00 62.94 81 MET A CA 1
ATOM 675 C C . MET A 1 81 ? 25.664 4.524 -58.024 1.00 62.94 81 MET A C 1
ATOM 677 O O . MET A 1 81 ? 26.143 5.063 -59.021 1.00 62.94 81 MET A O 1
ATOM 681 N N . ILE A 1 82 ? 26.300 3.548 -57.367 1.00 61.53 82 ILE A N 1
ATOM 682 C CA . ILE A 1 82 ? 27.630 3.052 -57.752 1.00 61.53 82 ILE A CA 1
ATOM 683 C C . ILE A 1 82 ? 27.613 2.488 -59.181 1.00 61.53 82 ILE A C 1
ATOM 685 O O . ILE A 1 82 ? 28.516 2.795 -59.960 1.00 61.53 82 ILE A O 1
ATOM 689 N N . THR A 1 83 ? 26.573 1.740 -59.563 1.00 61.38 83 THR A N 1
ATOM 690 C CA . THR A 1 83 ? 26.419 1.224 -60.933 1.00 61.38 83 THR A CA 1
ATOM 691 C C . THR A 1 83 ? 26.256 2.362 -61.946 1.00 61.38 83 THR A C 1
ATOM 693 O O . THR A 1 83 ? 27.013 2.423 -62.917 1.00 61.38 83 THR A O 1
ATOM 696 N N . LYS A 1 84 ? 25.381 3.342 -61.677 1.00 62.41 84 LYS A N 1
ATOM 697 C CA . LYS A 1 84 ? 25.191 4.533 -62.535 1.00 62.41 84 LYS A CA 1
ATOM 698 C C . LYS A 1 84 ? 26.445 5.421 -62.623 1.00 62.41 84 LYS A C 1
ATOM 700 O O . LYS A 1 84 ? 26.644 6.109 -63.620 1.00 62.41 84 LYS A O 1
ATOM 705 N N . MET A 1 85 ? 27.327 5.389 -61.618 1.00 55.94 85 MET A N 1
ATOM 706 C CA . MET A 1 85 ? 28.642 6.051 -61.643 1.00 55.94 85 MET A CA 1
ATOM 707 C C . MET A 1 85 ? 29.748 5.230 -62.335 1.00 55.94 85 MET A C 1
ATOM 709 O O . MET A 1 85 ? 30.800 5.787 -62.659 1.00 55.94 85 MET A O 1
ATOM 713 N N . ALA A 1 86 ? 29.539 3.934 -62.585 1.00 56.19 86 ALA A N 1
ATOM 714 C CA . ALA A 1 86 ? 30.482 3.077 -63.307 1.00 56.19 86 ALA A CA 1
ATOM 715 C C . ALA A 1 86 ? 30.291 3.147 -64.835 1.00 56.19 86 ALA A C 1
ATOM 717 O O . ALA A 1 86 ? 31.276 3.193 -65.576 1.00 56.19 86 ALA A O 1
ATOM 718 N N . GLU A 1 87 ? 29.040 3.228 -65.303 1.00 54.84 87 GLU A N 1
ATOM 719 C CA . GLU A 1 87 ? 28.668 3.305 -66.727 1.00 54.84 87 GLU A CA 1
ATOM 720 C C . GLU A 1 87 ? 29.440 4.359 -67.560 1.00 54.84 87 GLU A C 1
ATOM 722 O O . GLU A 1 87 ? 29.864 4.026 -68.672 1.00 54.84 87 GLU A O 1
ATOM 727 N N . PRO A 1 88 ? 29.730 5.587 -67.070 1.00 50.47 88 PRO A N 1
ATOM 728 C CA . PRO A 1 88 ? 30.453 6.594 -67.854 1.00 50.47 88 PRO A CA 1
ATOM 729 C C . PRO A 1 88 ? 31.869 6.182 -68.284 1.00 50.47 88 PRO A C 1
ATOM 731 O O . PRO A 1 88 ? 32.401 6.757 -69.232 1.00 50.47 88 PRO A O 1
ATOM 734 N N . LYS A 1 89 ? 32.493 5.201 -67.612 1.00 45.53 89 LYS A N 1
ATOM 735 C CA . LYS A 1 89 ? 33.870 4.762 -67.906 1.00 45.53 89 LYS A CA 1
ATOM 736 C C . LYS A 1 89 ? 33.972 3.701 -69.004 1.00 45.53 89 LYS A C 1
ATOM 738 O O . LYS A 1 89 ? 35.058 3.522 -69.543 1.00 45.53 89 LYS A O 1
ATOM 743 N N . LEU A 1 90 ? 32.875 3.033 -69.365 1.00 44.66 90 LEU A N 1
ATOM 744 C CA . LEU A 1 90 ? 32.847 2.073 -70.480 1.00 44.66 90 LEU A CA 1
ATOM 745 C C . LEU A 1 90 ? 32.630 2.756 -71.841 1.00 44.66 90 LEU A C 1
ATOM 747 O O . LEU A 1 90 ? 33.103 2.270 -72.865 1.00 44.66 90 LEU A O 1
ATOM 751 N N . ASN A 1 91 ? 31.992 3.928 -71.859 1.00 43.47 91 ASN A N 1
ATOM 752 C CA . ASN A 1 91 ? 31.612 4.620 -73.097 1.00 43.47 91 ASN A CA 1
ATOM 753 C C . ASN A 1 91 ? 32.776 5.320 -73.835 1.00 43.47 91 ASN A C 1
ATOM 755 O O . ASN A 1 91 ? 32.557 5.900 -74.895 1.00 43.47 91 ASN A O 1
ATOM 759 N N . GLN A 1 92 ? 34.014 5.267 -73.324 1.00 42.91 92 GLN A N 1
ATOM 760 C CA . GLN A 1 92 ? 35.192 5.806 -74.026 1.00 42.91 92 GLN A CA 1
ATOM 761 C C . GLN A 1 92 ? 35.819 4.834 -75.045 1.00 42.91 92 GLN A C 1
ATOM 763 O O . GLN A 1 92 ? 36.747 5.229 -75.749 1.00 42.91 92 GLN A O 1
ATOM 768 N N . SER A 1 93 ? 35.316 3.598 -75.178 1.00 43.75 93 SER A N 1
ATOM 769 C CA . SER A 1 93 ? 35.844 2.596 -76.124 1.00 43.75 93 SER A CA 1
ATOM 770 C C . SER A 1 93 ? 34.832 2.061 -77.150 1.00 43.75 93 SER A C 1
ATOM 772 O O . SER A 1 93 ? 35.003 0.948 -77.645 1.00 43.75 93 SER A O 1
ATOM 774 N N . SER A 1 94 ? 33.812 2.845 -77.525 1.00 36.50 94 SER A N 1
ATOM 775 C CA . SER A 1 94 ? 32.966 2.559 -78.703 1.00 36.50 94 SER A CA 1
ATOM 776 C C . SER A 1 94 ? 32.292 3.814 -79.284 1.00 36.50 94 SER A C 1
ATOM 778 O O . SER A 1 94 ? 31.262 4.266 -78.788 1.00 36.50 94 SER A O 1
ATOM 780 N N . PHE A 1 95 ? 32.848 4.351 -80.373 1.00 42.16 95 PHE A N 1
ATOM 781 C CA . PHE A 1 95 ? 32.124 5.249 -81.286 1.00 42.16 95 PHE A CA 1
ATOM 782 C C . PHE A 1 95 ? 31.268 4.416 -82.270 1.00 42.16 95 PHE A C 1
ATOM 784 O O . PHE A 1 95 ? 31.579 3.253 -82.513 1.00 42.16 95 PHE A O 1
ATOM 791 N N . VAL A 1 96 ? 30.266 5.046 -82.901 1.00 37.88 96 VAL A N 1
ATOM 792 C CA . VAL A 1 96 ? 29.414 4.500 -83.992 1.00 37.88 96 VAL A CA 1
ATOM 793 C C . VAL A 1 96 ? 28.337 3.471 -83.580 1.00 37.88 96 VAL A C 1
ATOM 795 O O . VAL A 1 96 ? 28.445 2.284 -83.873 1.00 37.88 96 VAL A O 1
ATOM 798 N N . HIS A 1 97 ? 27.234 3.943 -82.983 1.00 36.16 97 HIS A N 1
ATOM 799 C CA . HIS A 1 97 ? 25.923 4.032 -83.668 1.00 36.16 97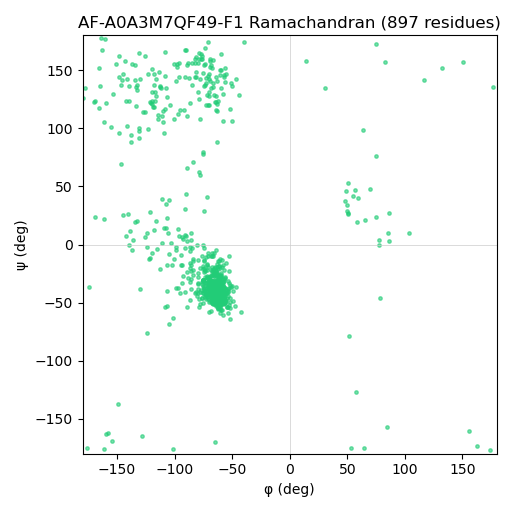 HIS A CA 1
ATOM 800 C C . HIS A 1 97 ? 24.845 4.615 -82.736 1.00 36.16 97 HIS A C 1
ATOM 802 O O . HIS A 1 97 ? 24.617 4.089 -81.650 1.00 36.16 97 HIS A O 1
ATOM 808 N N . ASP A 1 98 ? 24.160 5.667 -83.189 1.00 44.25 98 ASP A N 1
ATOM 809 C CA . ASP A 1 98 ? 22.989 6.251 -82.515 1.00 44.25 98 ASP A CA 1
ATOM 810 C C . ASP A 1 98 ? 21.666 5.810 -83.194 1.00 44.25 98 ASP A C 1
ATOM 812 O O . ASP A 1 98 ? 21.685 5.006 -84.129 1.00 44.25 98 ASP A O 1
ATOM 816 N N . ASP A 1 99 ? 20.530 6.339 -82.723 1.00 39.28 99 ASP A N 1
ATOM 817 C CA . ASP A 1 99 ? 19.183 6.255 -83.338 1.00 39.28 99 ASP A CA 1
ATOM 818 C C . ASP A 1 99 ? 18.394 4.922 -83.261 1.00 39.28 99 ASP A C 1
ATOM 820 O O . ASP A 1 99 ? 17.448 4.713 -84.021 1.00 39.28 99 ASP A O 1
ATOM 824 N N . LEU A 1 100 ? 18.667 4.038 -82.286 1.00 42.34 100 LEU A N 1
ATOM 825 C CA . LEU A 1 100 ? 17.757 2.897 -82.004 1.00 42.34 100 LEU A CA 1
ATOM 826 C C . LEU A 1 100 ? 17.563 2.493 -80.527 1.00 42.34 100 LEU A C 1
ATOM 828 O O . LEU A 1 100 ? 16.883 1.508 -80.246 1.00 42.34 100 LEU A O 1
ATOM 832 N N . PHE A 1 101 ? 18.091 3.260 -79.564 1.00 42.69 101 PHE A N 1
ATOM 833 C CA . PHE A 1 101 ? 18.028 2.925 -78.125 1.00 42.69 101 PHE A CA 1
ATOM 834 C C . PHE A 1 101 ? 17.225 3.900 -77.242 1.00 42.69 101 PHE A C 1
ATOM 836 O O . PHE A 1 101 ? 17.364 3.882 -76.016 1.00 42.69 101 PHE A O 1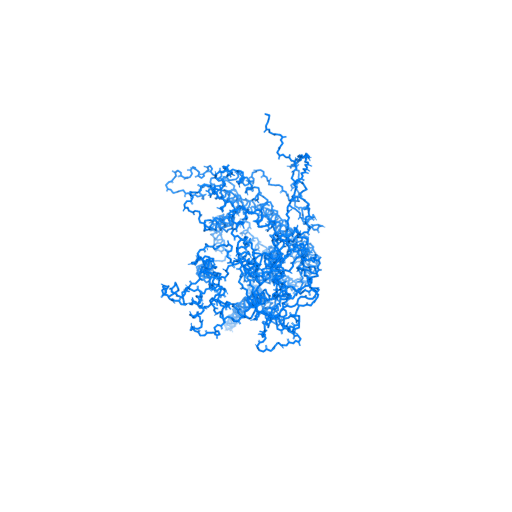
ATOM 843 N N . GLY A 1 102 ? 16.332 4.701 -77.834 1.00 40.34 102 GLY A N 1
ATOM 844 C CA . GLY A 1 102 ? 15.488 5.658 -77.101 1.00 40.34 102 GLY A CA 1
ATOM 845 C C . GLY A 1 102 ? 14.621 5.032 -75.997 1.00 40.34 102 GLY A C 1
ATOM 846 O O . GLY A 1 102 ? 14.493 5.611 -74.918 1.00 40.34 102 GLY A O 1
ATOM 847 N N . ASP A 1 103 ? 14.079 3.828 -76.218 1.00 43.06 103 ASP A N 1
ATOM 848 C CA . ASP A 1 103 ? 13.171 3.196 -75.252 1.00 43.06 103 ASP A CA 1
ATOM 849 C C . ASP A 1 103 ? 13.867 2.523 -74.063 1.00 43.06 103 ASP A C 1
ATOM 851 O O . ASP A 1 103 ? 13.275 2.489 -72.988 1.00 43.06 103 ASP A O 1
ATOM 855 N N . LYS A 1 104 ? 15.115 2.035 -74.173 1.00 45.03 104 LYS A N 1
ATOM 856 C CA . LYS A 1 104 ? 15.767 1.323 -73.048 1.00 45.03 104 LYS A CA 1
ATOM 857 C C . LYS A 1 104 ? 15.934 2.210 -71.814 1.00 45.03 104 LYS A C 1
ATOM 859 O O . LYS A 1 104 ? 15.446 1.853 -70.746 1.00 45.03 104 LYS A O 1
ATOM 864 N N . LYS A 1 105 ? 16.491 3.415 -71.990 1.00 46.94 105 LYS A N 1
ATOM 865 C CA . LYS A 1 105 ? 16.639 4.408 -70.907 1.00 46.94 105 LYS A CA 1
ATOM 866 C C . LYS A 1 105 ? 15.290 4.827 -70.308 1.00 46.94 105 LYS A C 1
ATOM 868 O O . LYS A 1 105 ? 15.209 5.175 -69.129 1.00 46.94 105 LYS A O 1
ATOM 873 N N . LYS A 1 106 ? 14.217 4.769 -71.102 1.00 38.06 106 LYS A N 1
ATOM 874 C CA . LYS A 1 106 ? 12.840 5.034 -70.666 1.00 38.06 106 LYS A CA 1
ATOM 875 C C . LYS A 1 106 ? 12.274 3.864 -69.850 1.00 38.06 106 LYS A C 1
ATOM 877 O O . LYS A 1 106 ? 11.673 4.081 -68.808 1.00 38.06 106 LYS A O 1
ATOM 882 N N . PHE A 1 107 ? 12.529 2.628 -70.273 1.00 41.53 107 PHE A N 1
ATOM 883 C CA . PHE A 1 107 ? 12.095 1.410 -69.584 1.00 41.53 107 PHE A CA 1
ATOM 884 C C . PHE A 1 107 ? 12.827 1.190 -68.250 1.00 41.53 107 PHE A C 1
ATOM 886 O O . PHE A 1 107 ? 12.218 0.773 -67.266 1.00 41.53 107 PHE A O 1
ATOM 893 N N . GLU A 1 108 ? 14.123 1.505 -68.199 1.00 48.62 108 GLU A N 1
ATOM 894 C CA . GLU A 1 108 ? 14.939 1.444 -66.981 1.00 48.62 108 GLU A CA 1
ATOM 895 C C . GLU A 1 108 ? 14.510 2.513 -65.971 1.00 48.62 108 GLU A C 1
ATOM 897 O O . GLU A 1 108 ? 14.271 2.188 -64.810 1.00 48.62 108 GLU A O 1
ATOM 902 N N . SER A 1 109 ? 14.309 3.763 -66.405 1.00 45.28 109 SER A N 1
ATOM 903 C CA . SER A 1 109 ? 13.797 4.816 -65.513 1.00 45.28 109 SER A CA 1
ATOM 904 C C . SER A 1 109 ? 12.377 4.535 -65.003 1.00 45.28 109 SER A C 1
ATOM 906 O O . SER A 1 109 ? 12.116 4.777 -63.826 1.00 45.28 109 SER A O 1
ATOM 908 N N . ILE A 1 110 ? 11.492 3.948 -65.819 1.00 47.84 110 ILE A N 1
ATOM 909 C CA . ILE A 1 110 ? 10.160 3.501 -65.370 1.00 47.84 110 ILE A CA 1
ATOM 910 C C . ILE A 1 110 ? 10.271 2.405 -64.298 1.00 47.84 110 ILE A C 1
ATOM 912 O O . ILE A 1 110 ? 9.641 2.536 -63.250 1.00 47.84 110 ILE A O 1
ATOM 916 N N . LYS A 1 111 ? 11.113 1.376 -64.492 1.00 52.25 111 LYS A N 1
ATOM 917 C CA . LYS A 1 111 ? 11.343 0.340 -63.464 1.00 52.25 111 LYS A CA 1
ATOM 918 C C . LYS A 1 111 ? 11.887 0.909 -62.152 1.00 52.25 111 LYS A C 1
ATOM 920 O O . LYS A 1 111 ? 11.408 0.537 -61.088 1.00 52.25 111 LYS A O 1
ATOM 925 N N . ILE A 1 112 ? 12.855 1.826 -62.224 1.00 51.47 112 ILE A N 1
ATOM 926 C CA . ILE A 1 112 ? 13.468 2.453 -61.039 1.00 51.47 112 ILE A CA 1
ATOM 927 C C . ILE A 1 112 ? 12.428 3.232 -60.213 1.00 51.47 112 ILE A C 1
ATOM 929 O O . ILE A 1 112 ? 12.507 3.236 -58.985 1.00 51.47 112 ILE A O 1
ATOM 933 N N . PHE A 1 113 ? 11.441 3.865 -60.857 1.00 51.00 113 PHE A N 1
ATOM 934 C CA . PHE A 1 113 ? 10.306 4.468 -60.149 1.00 51.00 113 PHE A CA 1
ATOM 935 C C . PHE A 1 113 ? 9.356 3.410 -59.571 1.00 51.00 113 PHE A C 1
ATOM 937 O O . PHE A 1 113 ? 9.012 3.490 -58.394 1.00 51.00 113 PHE A O 1
ATOM 944 N N . GLU A 1 114 ? 8.986 2.393 -60.354 1.00 57.09 114 GLU A N 1
ATOM 945 C CA . GLU A 1 114 ? 8.040 1.357 -59.917 1.00 57.09 114 GLU A CA 1
ATOM 946 C C . GLU A 1 114 ? 8.550 0.560 -58.700 1.00 57.09 114 GLU A C 1
ATOM 948 O O . GLU A 1 114 ? 7.773 0.230 -57.804 1.00 57.09 114 GLU A O 1
ATOM 953 N N . ASP A 1 115 ? 9.857 0.292 -58.617 1.00 66.06 115 ASP A N 1
ATOM 954 C CA . ASP A 1 115 ? 10.462 -0.357 -57.449 1.00 66.06 115 ASP A CA 1
ATOM 955 C C . ASP A 1 115 ? 10.598 0.589 -56.242 1.00 66.06 115 ASP A C 1
ATOM 957 O O . ASP A 1 115 ? 10.351 0.165 -55.109 1.00 66.06 115 ASP A O 1
ATOM 961 N N . ARG A 1 116 ? 10.880 1.885 -56.445 1.00 72.62 116 ARG A N 1
ATOM 962 C CA . ARG A 1 116 ? 10.894 2.885 -55.356 1.00 72.62 116 ARG A CA 1
ATOM 963 C C . ARG A 1 116 ? 9.530 3.052 -54.687 1.00 72.62 116 ARG A C 1
ATOM 965 O O . ARG A 1 116 ? 9.458 3.062 -53.456 1.00 72.62 116 ARG A O 1
ATOM 972 N N . ASP A 1 117 ? 8.454 3.096 -55.468 1.00 79.75 117 ASP A N 1
ATOM 973 C CA . ASP A 1 117 ? 7.094 3.154 -54.925 1.00 79.75 117 ASP A CA 1
ATOM 974 C C . ASP A 1 117 ? 6.766 1.893 -54.104 1.00 79.75 117 ASP A C 1
ATOM 976 O O . ASP A 1 117 ? 6.099 1.977 -53.069 1.00 79.75 117 ASP A O 1
ATOM 980 N N . ARG A 1 118 ? 7.278 0.715 -54.491 1.00 82.06 118 ARG A N 1
ATOM 981 C CA . ARG A 1 118 ? 7.134 -0.526 -53.704 1.00 82.06 118 ARG A CA 1
ATOM 982 C C . ARG A 1 118 ? 7.900 -0.455 -52.376 1.00 82.06 118 ARG A C 1
ATOM 984 O O . ARG A 1 118 ? 7.320 -0.797 -51.343 1.00 82.06 118 ARG A O 1
ATOM 991 N N . PHE A 1 119 ? 9.148 0.032 -52.368 1.00 84.00 119 PHE A N 1
ATOM 992 C CA . PHE A 1 119 ? 9.930 0.226 -51.134 1.00 84.00 119 PHE A CA 1
ATOM 993 C C . PHE A 1 119 ? 9.226 1.154 -50.136 1.00 84.00 119 PHE A C 1
ATOM 995 O O . PHE A 1 119 ? 9.117 0.810 -48.953 1.00 84.00 119 PHE A O 1
ATOM 1002 N N . TYR A 1 120 ? 8.699 2.284 -50.622 1.00 86.62 120 TYR A N 1
ATOM 1003 C CA . TYR A 1 120 ? 7.944 3.248 -49.820 1.00 86.62 120 TYR A CA 1
ATOM 1004 C C . TYR A 1 120 ? 6.649 2.646 -49.254 1.00 86.62 120 TYR A C 1
ATOM 1006 O O . TYR A 1 120 ? 6.412 2.711 -48.047 1.00 86.62 120 TYR A O 1
ATOM 1014 N N . ASN A 1 121 ? 5.837 1.992 -50.094 1.00 88.50 121 ASN A N 1
ATOM 1015 C CA . ASN A 1 121 ? 4.574 1.390 -49.659 1.00 88.50 121 ASN A CA 1
ATOM 1016 C C . ASN A 1 121 ? 4.779 0.307 -48.584 1.00 88.50 121 ASN A C 1
ATOM 1018 O O . ASN A 1 121 ? 4.036 0.278 -47.601 1.00 88.50 121 ASN A O 1
ATOM 1022 N N . ILE A 1 122 ? 5.805 -0.544 -48.714 1.00 89.81 122 ILE A N 1
ATOM 1023 C CA . ILE A 1 122 ? 6.130 -1.564 -47.701 1.00 89.81 122 ILE A CA 1
ATOM 1024 C C . ILE A 1 122 ? 6.524 -0.908 -46.369 1.00 89.81 122 ILE A C 1
ATOM 1026 O O . ILE A 1 122 ? 6.037 -1.323 -45.317 1.00 89.81 122 ILE A O 1
ATOM 1030 N N . TYR A 1 123 ? 7.331 0.157 -46.399 1.00 90.69 123 TYR A N 1
ATOM 1031 C CA . TYR A 1 123 ? 7.715 0.905 -45.198 1.00 90.69 123 TYR A CA 1
ATOM 1032 C C . TYR A 1 123 ? 6.506 1.554 -44.499 1.00 90.69 123 TYR A C 1
ATOM 1034 O O . TYR A 1 123 ? 6.341 1.422 -43.284 1.00 90.69 123 TYR A O 1
ATOM 1042 N N . CYS A 1 124 ? 5.604 2.182 -45.261 1.00 91.56 124 CYS A N 1
ATOM 1043 C CA . CYS A 1 124 ? 4.368 2.756 -44.724 1.00 91.56 124 CYS A CA 1
ATOM 1044 C C . CYS A 1 124 ? 3.442 1.699 -44.100 1.00 91.56 124 CYS A C 1
ATOM 1046 O O . CYS A 1 124 ? 2.864 1.951 -43.042 1.00 91.56 124 CYS A O 1
ATOM 1048 N N . ILE A 1 125 ? 3.333 0.509 -44.704 1.00 93.25 125 ILE A N 1
ATOM 1049 C CA . ILE A 1 125 ? 2.567 -0.615 -44.141 1.00 93.25 125 ILE A CA 1
ATOM 1050 C C . ILE A 1 125 ? 3.204 -1.107 -42.833 1.00 93.25 125 ILE A C 1
ATOM 1052 O O . ILE A 1 125 ? 2.491 -1.277 -41.845 1.00 93.25 125 ILE A O 1
ATOM 1056 N N . LEU A 1 126 ? 4.532 -1.273 -42.784 1.00 92.44 126 LEU A N 1
ATOM 1057 C CA . LEU A 1 126 ? 5.246 -1.684 -41.567 1.00 92.44 126 LEU A CA 1
ATOM 1058 C C . LEU A 1 126 ? 5.029 -0.695 -40.411 1.00 92.44 126 LEU A C 1
ATOM 1060 O O . LEU A 1 126 ? 4.697 -1.125 -39.304 1.00 92.44 126 LEU A O 1
ATOM 1064 N N . ILE A 1 127 ? 5.121 0.616 -40.668 1.00 92.69 127 ILE A N 1
ATOM 1065 C CA . ILE A 1 127 ? 4.819 1.654 -39.666 1.00 92.69 127 ILE A CA 1
ATOM 1066 C C . ILE A 1 127 ? 3.352 1.591 -39.228 1.00 92.69 127 ILE A C 1
ATOM 1068 O O . ILE A 1 127 ? 3.078 1.600 -38.028 1.00 92.69 127 ILE A O 1
ATOM 1072 N N . ALA A 1 128 ? 2.401 1.500 -40.163 1.00 93.44 128 ALA A N 1
ATOM 1073 C CA . ALA A 1 128 ? 0.978 1.435 -39.830 1.00 93.44 128 ALA A CA 1
ATOM 1074 C C . ALA A 1 128 ? 0.659 0.216 -38.944 1.00 93.44 128 ALA A C 1
ATOM 1076 O O . ALA A 1 128 ? -0.026 0.348 -37.927 1.00 93.44 128 ALA A O 1
ATOM 1077 N N . CYS A 1 129 ? 1.223 -0.952 -39.266 1.00 95.06 129 CYS A N 1
ATOM 1078 C CA . CYS A 1 129 ? 1.127 -2.149 -38.435 1.00 95.06 129 CYS A CA 1
ATOM 1079 C C . CYS A 1 129 ? 1.781 -1.956 -37.057 1.00 95.06 129 CYS A C 1
ATOM 1081 O O . CYS A 1 129 ? 1.167 -2.307 -36.050 1.00 95.06 129 CYS A O 1
ATOM 1083 N N . ALA A 1 130 ? 2.981 -1.369 -36.982 1.00 92.94 130 ALA A N 1
ATOM 1084 C CA . ALA A 1 130 ? 3.667 -1.106 -35.715 1.00 92.94 130 ALA A CA 1
ATOM 1085 C C . ALA A 1 130 ? 2.870 -0.153 -34.802 1.00 92.94 130 ALA A C 1
ATOM 1087 O O . ALA A 1 130 ? 2.754 -0.407 -33.602 1.00 92.94 130 ALA A O 1
ATOM 1088 N N . VAL A 1 131 ? 2.256 0.897 -35.363 1.00 93.44 131 VAL A N 1
ATOM 1089 C CA . VAL A 1 131 ? 1.389 1.837 -34.631 1.00 93.44 131 VAL A CA 1
ATOM 1090 C C . VAL A 1 131 ? 0.121 1.142 -34.128 1.00 93.44 131 VAL A C 1
ATOM 1092 O O . VAL A 1 131 ? -0.195 1.241 -32.942 1.00 93.44 131 VAL A O 1
ATOM 1095 N N . VAL A 1 132 ? -0.583 0.390 -34.983 1.00 95.50 132 VAL A N 1
ATOM 1096 C CA . VAL A 1 132 ? -1.809 -0.332 -34.593 1.00 95.50 132 VAL A CA 1
ATOM 1097 C C . VAL A 1 132 ? -1.520 -1.379 -33.511 1.00 95.50 132 VAL A C 1
ATOM 1099 O O . VAL A 1 132 ? -2.208 -1.411 -32.490 1.00 95.50 132 VAL A O 1
ATOM 1102 N N . VAL A 1 133 ? -0.469 -2.189 -33.673 1.00 95.69 133 VAL A N 1
ATOM 1103 C CA . VAL A 1 133 ? -0.057 -3.176 -32.659 1.00 95.69 133 VAL A CA 1
ATOM 1104 C C . VAL A 1 133 ? 0.425 -2.486 -31.377 1.00 95.69 133 VAL A C 1
ATOM 1106 O O . VAL A 1 133 ? 0.122 -2.965 -30.287 1.00 95.69 133 VAL A O 1
ATOM 1109 N N . GLY A 1 134 ? 1.093 -1.332 -31.470 1.00 92.38 134 GLY A N 1
ATOM 1110 C CA . GLY A 1 134 ? 1.481 -0.513 -30.318 1.00 92.38 134 GLY A CA 1
ATOM 1111 C C . GLY A 1 134 ? 0.287 0.004 -29.505 1.00 92.38 134 GLY A C 1
ATOM 1112 O O . GLY A 1 134 ? 0.302 -0.083 -28.276 1.00 92.38 134 GLY A O 1
ATOM 1113 N N . ILE A 1 135 ? -0.776 0.465 -30.174 1.00 92.94 135 ILE A N 1
ATOM 1114 C CA . ILE A 1 135 ? -2.031 0.886 -29.528 1.00 92.94 135 ILE A CA 1
ATOM 1115 C C . ILE A 1 135 ? -2.714 -0.311 -28.849 1.00 92.94 135 ILE A C 1
ATOM 1117 O O . ILE A 1 135 ? -3.091 -0.221 -27.678 1.00 92.94 135 ILE A O 1
ATOM 1121 N N . ILE A 1 136 ? -2.815 -1.453 -29.542 1.00 94.75 136 ILE A N 1
ATOM 1122 C CA . ILE A 1 136 ? -3.392 -2.694 -28.995 1.00 94.75 136 ILE A CA 1
ATOM 1123 C C . ILE A 1 136 ? -2.605 -3.170 -27.763 1.00 94.75 136 ILE A C 1
ATOM 1125 O O . ILE A 1 136 ? -3.210 -3.498 -26.744 1.00 94.75 136 ILE A O 1
ATOM 1129 N N . ARG A 1 137 ? -1.265 -3.152 -27.821 1.00 93.75 137 ARG A N 1
ATOM 1130 C CA . ARG A 1 137 ? -0.359 -3.519 -26.719 1.00 93.75 137 ARG A CA 1
ATOM 1131 C C . ARG A 1 137 ? -0.657 -2.723 -25.451 1.00 93.75 137 ARG A C 1
ATOM 1133 O O . ARG A 1 137 ? -0.867 -3.317 -24.394 1.00 93.75 137 ARG A O 1
ATOM 1140 N N . VAL A 1 138 ? -0.685 -1.393 -25.566 1.00 91.31 138 VAL A N 1
ATOM 1141 C CA . VAL A 1 138 ? -0.915 -0.480 -24.436 1.00 91.31 138 VAL A CA 1
ATOM 1142 C C . VAL A 1 138 ? -2.341 -0.636 -23.903 1.00 91.31 138 VAL A C 1
ATOM 1144 O O . VAL A 1 138 ? -2.523 -0.861 -22.707 1.00 91.31 138 VAL A O 1
ATOM 1147 N N . SER A 1 139 ? -3.348 -0.606 -24.782 1.00 91.38 139 SER A N 1
ATOM 1148 C CA . SER A 1 139 ? -4.758 -0.753 -24.399 1.00 91.38 139 SER A CA 1
ATOM 1149 C C . SER A 1 139 ? -5.025 -2.074 -23.666 1.00 91.38 139 SER A C 1
ATOM 1151 O O . SER A 1 139 ? -5.637 -2.077 -22.595 1.00 91.38 139 SER A O 1
ATOM 1153 N N . MET A 1 140 ? -4.506 -3.193 -24.183 1.00 92.38 140 MET A N 1
ATOM 1154 C CA . MET A 1 140 ? -4.644 -4.502 -23.546 1.00 92.38 140 MET A CA 1
ATOM 1155 C C . MET A 1 140 ? -3.938 -4.554 -22.188 1.00 92.38 140 MET A C 1
ATOM 1157 O O . MET A 1 140 ? -4.520 -5.055 -21.227 1.00 92.38 140 MET A O 1
ATOM 1161 N N . PHE A 1 141 ? -2.706 -4.045 -22.092 1.00 93.12 141 PHE A N 1
ATOM 1162 C CA . PHE A 1 141 ? -1.919 -4.106 -20.861 1.00 93.12 141 PHE A CA 1
ATOM 1163 C C . PHE A 1 141 ? -2.589 -3.344 -19.702 1.00 93.12 141 PHE A C 1
ATOM 1165 O O . PHE A 1 141 ? -2.801 -3.915 -18.628 1.00 93.12 141 PHE A O 1
ATOM 1172 N N . TYR A 1 142 ? -3.000 -2.091 -19.927 1.00 91.88 142 TYR A N 1
ATOM 1173 C CA . TYR A 1 142 ? -3.696 -1.305 -18.902 1.00 91.88 142 TYR A CA 1
ATOM 1174 C C . TYR A 1 142 ? -5.075 -1.895 -18.560 1.00 91.88 142 TYR A C 1
ATOM 1176 O O . TYR A 1 142 ? -5.449 -1.934 -17.389 1.00 91.88 142 TYR A O 1
ATOM 1184 N N . THR A 1 143 ? -5.795 -2.464 -19.538 1.00 91.38 143 THR A N 1
ATOM 1185 C CA . THR A 1 143 ? -7.073 -3.161 -19.284 1.00 91.38 143 THR A CA 1
ATOM 1186 C C . THR A 1 143 ? -6.902 -4.395 -18.388 1.00 91.38 143 THR A C 1
ATOM 1188 O O . THR A 1 143 ? -7.750 -4.655 -17.535 1.00 91.38 143 THR A O 1
ATOM 1191 N N . LEU A 1 144 ? -5.819 -5.164 -18.555 1.00 93.06 144 LEU A N 1
ATOM 1192 C CA . LEU A 1 144 ? -5.499 -6.291 -17.669 1.00 93.06 144 LEU A CA 1
ATOM 1193 C C . LEU A 1 144 ? -5.116 -5.811 -16.264 1.00 93.06 144 LEU A C 1
ATOM 1195 O O . LEU A 1 144 ? -5.564 -6.394 -15.279 1.00 93.06 144 LEU A O 1
ATOM 1199 N N . SER A 1 145 ? -4.334 -4.736 -16.168 1.00 92.44 145 SER A N 1
ATOM 1200 C CA . SER A 1 145 ? -3.905 -4.165 -14.888 1.00 92.44 145 SER A CA 1
ATOM 1201 C C . SER A 1 145 ? -5.076 -3.656 -14.043 1.00 92.44 145 SER A C 1
ATOM 1203 O O . SER A 1 145 ? -5.221 -4.072 -12.894 1.00 92.44 145 SER A O 1
ATOM 1205 N N . ALA A 1 146 ? -5.975 -2.856 -14.626 1.00 91.94 146 ALA A N 1
ATOM 1206 C CA . ALA A 1 146 ? -7.162 -2.352 -13.928 1.00 91.94 146 ALA A CA 1
ATOM 1207 C C . ALA A 1 146 ? -8.075 -3.495 -13.437 1.00 91.94 146 ALA A C 1
ATOM 1209 O O . ALA A 1 146 ? -8.610 -3.457 -12.329 1.00 91.94 146 ALA A O 1
ATOM 1210 N N . ARG A 1 147 ? -8.209 -4.578 -14.220 1.00 93.31 147 ARG A N 1
ATOM 1211 C CA . ARG A 1 147 ? -8.931 -5.791 -13.788 1.00 93.31 147 ARG A CA 1
ATOM 1212 C C . ARG A 1 147 ? -8.262 -6.474 -12.595 1.00 93.31 147 ARG A C 1
ATOM 1214 O O . ARG A 1 147 ? -8.973 -6.914 -11.693 1.00 93.31 147 ARG A O 1
ATOM 1221 N N . ALA A 1 148 ? -6.929 -6.535 -12.566 1.00 93.69 148 ALA A N 1
ATOM 1222 C CA . ALA A 1 148 ? -6.188 -7.085 -11.433 1.00 93.69 148 ALA A CA 1
ATOM 1223 C C . ALA A 1 148 ? -6.425 -6.254 -10.162 1.00 93.69 148 ALA A C 1
ATOM 1225 O O . ALA A 1 148 ? -6.774 -6.829 -9.130 1.00 93.69 148 ALA A O 1
ATOM 1226 N N . ALA A 1 149 ? -6.335 -4.921 -10.255 1.00 94.12 149 ALA A N 1
ATOM 1227 C CA . ALA A 1 149 ? -6.602 -4.004 -9.146 1.00 94.12 149 ALA A CA 1
ATOM 1228 C C . ALA A 1 149 ? -8.031 -4.165 -8.589 1.00 94.12 149 ALA A C 1
ATOM 1230 O O . ALA A 1 149 ? -8.207 -4.381 -7.388 1.00 94.12 149 ALA A O 1
ATOM 1231 N N . ILE A 1 150 ? -9.050 -4.167 -9.459 1.00 93.94 150 ILE A N 1
ATOM 1232 C CA . ILE A 1 150 ? -10.463 -4.337 -9.071 1.00 93.94 150 ILE A CA 1
ATOM 1233 C C . ILE A 1 150 ? -10.713 -5.706 -8.415 1.00 93.94 150 ILE A C 1
ATOM 1235 O O . ILE A 1 150 ? -11.405 -5.788 -7.392 1.00 93.94 150 ILE A O 1
ATOM 1239 N N . LEU A 1 151 ? -10.154 -6.790 -8.966 1.00 93.62 151 LEU A N 1
ATOM 1240 C CA . LEU A 1 151 ? -10.333 -8.136 -8.412 1.00 93.62 151 LEU A CA 1
ATOM 1241 C C . LEU A 1 151 ? -9.612 -8.302 -7.065 1.00 93.62 151 LEU A C 1
ATOM 1243 O O . LEU A 1 151 ? -10.169 -8.899 -6.142 1.00 93.62 151 LEU A O 1
ATOM 1247 N N . MET A 1 152 ? -8.408 -7.743 -6.923 1.00 93.88 152 MET A N 1
ATOM 1248 C CA . MET A 1 152 ? -7.664 -7.734 -5.660 1.00 93.88 152 MET A CA 1
ATOM 1249 C C . MET A 1 152 ? -8.387 -6.910 -4.590 1.00 93.88 152 MET A C 1
ATOM 1251 O O . MET A 1 152 ? -8.631 -7.422 -3.499 1.00 93.88 152 MET A O 1
ATOM 1255 N N . HIS A 1 153 ? -8.823 -5.687 -4.911 1.00 94.94 153 HIS A N 1
ATOM 1256 C CA . HIS A 1 153 ? -9.584 -4.830 -3.998 1.00 94.94 153 HIS A CA 1
ATOM 1257 C C . HIS A 1 153 ? -10.871 -5.512 -3.503 1.00 94.94 153 HIS A C 1
ATOM 1259 O O . HIS A 1 153 ? -11.120 -5.578 -2.300 1.00 94.94 153 HIS A O 1
ATOM 1265 N N . SER A 1 154 ? -11.681 -6.060 -4.416 1.00 94.50 154 SER A N 1
ATOM 1266 C CA . SER A 1 154 ? -12.952 -6.714 -4.066 1.00 94.50 154 SER A CA 1
ATOM 1267 C C . SER A 1 154 ? -12.767 -8.025 -3.289 1.00 94.50 154 SER A C 1
ATOM 1269 O O . SER A 1 154 ? -13.531 -8.294 -2.357 1.00 94.50 154 SER A O 1
ATOM 1271 N N . THR A 1 155 ? -11.726 -8.807 -3.598 1.00 93.88 155 THR A N 1
ATOM 1272 C CA . THR A 1 155 ? -11.372 -10.014 -2.829 1.00 93.88 155 THR A CA 1
ATOM 1273 C C . THR A 1 155 ? -10.914 -9.646 -1.418 1.00 93.88 155 THR A C 1
ATOM 1275 O O . THR A 1 155 ? -11.446 -10.188 -0.448 1.00 93.88 155 THR A O 1
ATOM 1278 N N . MET A 1 156 ? -10.003 -8.674 -1.295 1.00 94.38 156 MET A N 1
ATOM 1279 C CA . MET A 1 156 ? -9.519 -8.149 -0.017 1.00 94.38 156 MET A CA 1
ATOM 1280 C C . MET A 1 156 ? -10.665 -7.589 0.839 1.00 94.38 156 MET A C 1
ATOM 1282 O O . MET A 1 156 ? -10.755 -7.901 2.023 1.00 94.38 156 MET A O 1
ATOM 1286 N N . PHE A 1 157 ? -11.588 -6.825 0.249 1.00 94.75 157 PHE A N 1
ATOM 1287 C CA . PHE A 1 157 ? -12.758 -6.274 0.941 1.00 94.75 157 PHE A CA 1
ATOM 1288 C C . PHE A 1 157 ? -13.675 -7.367 1.513 1.00 94.75 157 PHE A C 1
ATOM 1290 O O . PHE A 1 157 ? -13.976 -7.372 2.705 1.00 94.75 157 PHE A O 1
ATOM 1297 N N . ASN A 1 158 ? -14.060 -8.344 0.685 1.00 93.56 158 ASN A N 1
ATOM 1298 C CA . ASN A 1 158 ? -14.905 -9.476 1.086 1.00 93.56 158 ASN A CA 1
ATOM 1299 C C . ASN A 1 158 ? -14.238 -10.360 2.161 1.00 93.56 158 ASN A C 1
ATOM 1301 O O . ASN A 1 158 ? -14.928 -10.946 2.994 1.00 93.56 158 ASN A O 1
ATOM 1305 N N . LYS A 1 159 ? -12.901 -10.443 2.160 1.00 93.00 159 LYS A N 1
ATOM 1306 C CA . LYS A 1 159 ? -12.105 -11.159 3.166 1.00 93.00 159 LYS A CA 1
ATOM 1307 C C . LYS A 1 159 ? -12.005 -10.404 4.489 1.00 93.00 159 LYS A C 1
ATOM 1309 O O . LYS A 1 159 ? -12.328 -10.975 5.526 1.00 93.00 159 LYS A O 1
ATOM 1314 N N . VAL A 1 160 ? -11.632 -9.124 4.460 1.00 93.50 160 VAL A N 1
ATOM 1315 C CA . VAL A 1 160 ? -11.515 -8.283 5.664 1.00 93.50 160 VAL A CA 1
ATOM 1316 C C . VAL A 1 160 ? -12.869 -8.119 6.363 1.00 93.50 160 VAL A C 1
ATOM 1318 O O . VAL A 1 160 ? -12.919 -8.200 7.581 1.00 93.50 160 VAL A O 1
ATOM 1321 N N . LEU A 1 161 ? -13.988 -8.004 5.640 1.00 90.62 161 LEU A N 1
ATOM 1322 C CA . LEU A 1 161 ? -15.324 -7.971 6.263 1.00 90.62 161 LEU A CA 1
ATOM 1323 C C . LEU A 1 161 ? -15.756 -9.286 6.943 1.00 90.62 161 LEU A C 1
ATOM 1325 O O . LEU A 1 161 ? -16.794 -9.311 7.601 1.00 90.62 161 LEU A O 1
ATOM 1329 N N . LYS A 1 162 ? -15.011 -10.382 6.759 1.00 90.38 162 LYS A N 1
ATOM 1330 C CA . LYS A 1 162 ? -15.353 -11.723 7.263 1.00 90.38 162 LYS A CA 1
ATOM 1331 C C . LYS A 1 162 ? -14.249 -12.354 8.109 1.00 90.38 162 LYS A C 1
ATOM 1333 O O . LYS A 1 162 ? -14.370 -13.523 8.455 1.00 90.38 162 LYS A O 1
ATOM 1338 N N . THR A 1 163 ? -13.174 -11.636 8.419 1.00 91.50 163 THR A N 1
ATOM 1339 C CA . THR A 1 163 ? -12.080 -12.146 9.262 1.00 91.50 163 THR A CA 1
ATOM 1340 C C . THR A 1 163 ? -12.443 -12.022 10.756 1.00 91.50 163 THR A C 1
ATOM 1342 O O . THR A 1 163 ? -13.179 -11.097 11.108 1.00 91.50 163 THR A O 1
ATOM 1345 N N . PRO A 1 164 ? -11.981 -12.919 11.652 1.00 88.94 164 PRO A N 1
ATOM 1346 C CA . PRO A 1 164 ? -12.315 -12.857 13.080 1.00 88.94 164 PRO A CA 1
ATOM 1347 C C . PRO A 1 164 ? -11.874 -11.551 13.754 1.00 88.94 164 PRO A C 1
ATOM 1349 O O . PRO A 1 164 ? -10.832 -10.995 13.403 1.00 88.94 164 PRO A O 1
ATOM 1352 N N . MET A 1 165 ? -12.602 -11.112 14.790 1.00 85.62 165 MET A N 1
ATOM 1353 C CA . MET A 1 165 ? -12.347 -9.842 15.504 1.00 85.62 165 MET A CA 1
ATOM 1354 C C . MET A 1 165 ? -10.885 -9.661 15.952 1.00 85.62 165 MET A C 1
ATOM 1356 O O . MET A 1 165 ? -10.338 -8.571 15.788 1.00 85.62 165 MET A O 1
ATOM 1360 N N . ARG A 1 166 ? -10.213 -10.749 16.366 1.00 84.75 166 ARG A N 1
ATOM 1361 C CA . ARG A 1 166 ? -8.772 -10.788 16.692 1.00 84.75 166 ARG A CA 1
ATOM 1362 C C . ARG A 1 166 ? -7.886 -10.097 15.647 1.00 84.75 166 ARG A C 1
ATOM 1364 O O . ARG A 1 166 ? -6.869 -9.503 15.997 1.00 84.75 166 ARG A O 1
ATOM 1371 N N . PHE A 1 167 ? -8.224 -10.195 14.361 1.00 88.38 167 PHE A N 1
ATOM 1372 C CA . PHE A 1 167 ? -7.456 -9.539 13.305 1.00 88.38 167 PHE A CA 1
ATOM 1373 C C . PHE A 1 167 ? -7.425 -8.019 13.488 1.00 88.38 167 PHE A C 1
ATOM 1375 O O . PHE A 1 167 ? -6.368 -7.425 13.301 1.00 88.38 167 PHE A O 1
ATOM 1382 N N . PHE A 1 168 ? -8.547 -7.411 13.877 1.00 87.62 168 PHE A N 1
ATOM 1383 C CA . PHE A 1 168 ? -8.672 -5.974 14.128 1.00 87.62 168 PHE A CA 1
ATOM 1384 C C . PHE A 1 168 ? -8.042 -5.567 15.464 1.00 87.62 168 PHE A C 1
ATOM 1386 O O . PHE A 1 168 ? -7.418 -4.511 15.528 1.00 87.62 168 PHE A O 1
ATOM 1393 N N . ASP A 1 169 ? -8.107 -6.433 16.482 1.00 82.81 169 ASP A N 1
ATOM 1394 C CA . ASP A 1 169 ? -7.396 -6.235 17.755 1.00 82.81 169 ASP A CA 1
ATOM 1395 C C . ASP A 1 169 ? -5.863 -6.157 17.541 1.00 82.81 169 ASP A C 1
ATOM 1397 O O . ASP A 1 169 ? -5.172 -5.383 18.199 1.00 82.81 169 ASP A O 1
ATOM 1401 N N . ILE A 1 170 ? -5.329 -6.926 16.579 1.00 83.12 170 ILE A N 1
ATOM 1402 C CA . ILE A 1 170 ? -3.891 -6.991 16.234 1.00 83.12 170 ILE A CA 1
ATOM 1403 C C . ILE A 1 170 ? -3.497 -6.025 15.091 1.00 83.12 170 ILE A C 1
ATOM 1405 O O . ILE A 1 170 ? -2.320 -5.710 14.902 1.00 83.12 170 ILE A O 1
ATOM 1409 N N . ASN A 1 171 ? -4.449 -5.520 14.301 1.00 80.38 171 ASN A N 1
ATOM 1410 C CA . ASN A 1 171 ? -4.175 -4.627 13.171 1.00 80.38 171 ASN A CA 1
ATOM 1411 C C . ASN A 1 171 ? -4.932 -3.303 13.316 1.00 80.38 171 ASN A C 1
ATOM 1413 O O . ASN A 1 171 ? -6.094 -3.219 12.911 1.00 80.38 171 ASN A O 1
ATOM 1417 N N . PRO A 1 172 ? -4.259 -2.236 13.796 1.00 83.25 172 PRO A N 1
ATOM 1418 C CA . PRO A 1 172 ? -4.850 -0.909 13.900 1.00 83.25 172 PRO A CA 1
ATOM 1419 C C . PRO A 1 172 ? -5.504 -0.473 12.587 1.00 83.25 172 PRO A C 1
ATOM 1421 O O . PRO A 1 172 ? -4.909 -0.611 11.516 1.00 83.25 172 PRO A O 1
ATOM 1424 N N . LEU A 1 173 ? -6.704 0.113 12.663 1.00 78.44 173 LEU A N 1
ATOM 1425 C CA . LEU A 1 173 ? -7.513 0.466 11.487 1.00 78.44 173 LEU A CA 1
ATOM 1426 C C . LEU A 1 173 ? -6.746 1.304 10.446 1.00 78.44 173 LEU A C 1
ATOM 1428 O O . LEU A 1 173 ? -6.942 1.114 9.249 1.00 78.44 173 LEU A O 1
ATOM 1432 N N . GLY A 1 174 ? -5.811 2.165 10.868 1.00 73.56 174 GLY A N 1
ATOM 1433 C CA . GLY A 1 174 ? -4.933 2.917 9.961 1.00 73.56 174 GLY A CA 1
ATOM 1434 C C . GLY A 1 174 ? -4.039 2.037 9.068 1.00 73.56 174 GLY A C 1
ATOM 1435 O O . GLY A 1 174 ? -3.845 2.358 7.898 1.00 73.56 174 GLY A O 1
ATOM 1436 N N . ARG A 1 175 ? -3.554 0.888 9.566 1.00 78.19 175 ARG A N 1
ATOM 1437 C CA . ARG A 1 175 ? -2.799 -0.108 8.777 1.00 78.19 175 ARG A CA 1
ATOM 1438 C C . ARG A 1 175 ? -3.687 -0.710 7.686 1.00 78.19 175 ARG A C 1
ATOM 1440 O O . ARG A 1 175 ? -3.266 -0.803 6.537 1.00 78.19 175 ARG A O 1
ATOM 1447 N N . ILE A 1 176 ? -4.924 -1.067 8.036 1.00 86.69 176 ILE A N 1
ATOM 1448 C CA . ILE A 1 176 ? -5.912 -1.639 7.108 1.00 86.69 176 ILE A CA 1
ATOM 1449 C C . ILE A 1 176 ? -6.301 -0.601 6.039 1.00 86.69 176 ILE A C 1
ATOM 1451 O O . ILE A 1 176 ? -6.242 -0.894 4.847 1.00 86.69 176 ILE A O 1
ATOM 1455 N N . MET A 1 177 ? -6.604 0.637 6.442 1.00 82.06 177 MET A N 1
ATOM 1456 C CA . MET A 1 177 ? -6.918 1.737 5.520 1.00 82.06 177 MET A CA 1
ATOM 1457 C C . MET A 1 177 ? -5.758 2.085 4.580 1.00 82.06 177 MET A C 1
ATOM 1459 O O . MET A 1 177 ? -6.002 2.412 3.417 1.00 82.06 177 MET A O 1
ATOM 1463 N N . ASN A 1 178 ? -4.505 1.972 5.031 1.00 81.12 178 ASN A N 1
ATOM 1464 C CA . ASN A 1 178 ? -3.332 2.117 4.164 1.00 81.12 178 ASN A CA 1
ATOM 1465 C C . ASN A 1 178 ? -3.228 1.003 3.105 1.00 81.12 178 ASN A C 1
ATOM 1467 O O . ASN A 1 178 ? -2.776 1.297 1.999 1.00 81.12 178 ASN A O 1
ATOM 1471 N N . ARG A 1 179 ? -3.701 -0.229 3.371 1.00 86.88 179 ARG A N 1
ATOM 1472 C CA . ARG A 1 179 ? -3.801 -1.265 2.321 1.00 86.88 179 ARG A CA 1
ATOM 1473 C C . ARG A 1 179 ? -4.819 -0.867 1.250 1.00 86.88 179 ARG A C 1
ATOM 1475 O O . ARG A 1 179 ? -4.491 -0.851 0.068 1.00 86.88 179 ARG A O 1
ATOM 1482 N N . PHE A 1 180 ? -6.030 -0.487 1.667 1.00 90.56 180 PHE A N 1
ATOM 1483 C CA . PHE A 1 180 ? -7.121 -0.109 0.754 1.00 90.56 180 PHE A CA 1
ATOM 1484 C C . PHE A 1 180 ? -6.867 1.177 -0.042 1.00 90.56 180 PHE A C 1
ATOM 1486 O O . PHE A 1 180 ? -7.432 1.323 -1.119 1.00 90.56 180 PHE A O 1
ATOM 1493 N N . SER A 1 181 ? -6.041 2.099 0.462 1.00 86.31 181 SER A N 1
ATOM 1494 C CA . SER A 1 181 ? -5.740 3.368 -0.219 1.00 86.31 181 SER A CA 1
ATOM 1495 C C . SER A 1 181 ? -4.385 3.351 -0.928 1.00 86.31 181 SER A C 1
ATOM 1497 O O . SER A 1 181 ? -4.322 3.456 -2.150 1.00 86.31 181 SER A O 1
ATOM 1499 N N . LYS A 1 182 ? -3.288 3.209 -0.178 1.00 84.00 182 LYS A N 1
ATOM 1500 C CA . LYS A 1 182 ? -1.926 3.370 -0.692 1.00 84.00 182 LYS A CA 1
ATOM 1501 C C . LYS A 1 182 ? -1.448 2.150 -1.476 1.00 84.00 182 LYS A C 1
ATOM 1503 O O . LYS A 1 182 ? -0.992 2.311 -2.603 1.00 84.00 182 LYS A O 1
ATOM 1508 N N . ASP A 1 183 ? -1.559 0.951 -0.900 1.00 89.94 183 ASP A N 1
ATOM 1509 C CA . ASP A 1 183 ? -1.072 -0.263 -1.568 1.00 89.94 183 ASP A CA 1
ATOM 1510 C C . ASP A 1 183 ? -1.933 -0.601 -2.804 1.00 89.94 183 ASP A C 1
ATOM 1512 O O . ASP A 1 183 ? -1.378 -0.883 -3.861 1.00 89.94 183 ASP A O 1
ATOM 1516 N N . ILE A 1 184 ? -3.266 -0.462 -2.736 1.00 92.31 184 ILE A N 1
ATOM 1517 C CA . ILE A 1 184 ? -4.144 -0.572 -3.922 1.00 92.31 184 ILE A CA 1
ATOM 1518 C C . ILE A 1 184 ? -3.868 0.536 -4.954 1.00 92.31 184 ILE A C 1
ATOM 1520 O O . ILE A 1 184 ? -3.772 0.232 -6.140 1.00 92.31 184 ILE A O 1
ATOM 1524 N N . GLY A 1 185 ? -3.663 1.794 -4.543 1.00 90.00 185 GLY A N 1
ATOM 1525 C CA . GLY A 1 185 ? -3.321 2.881 -5.472 1.00 90.00 185 GLY A CA 1
ATOM 1526 C C . GLY A 1 185 ? -1.996 2.658 -6.213 1.00 90.00 185 GLY A C 1
ATOM 1527 O O . GLY A 1 185 ? -1.862 3.018 -7.381 1.00 90.00 185 GLY A O 1
ATOM 1528 N N . TYR A 1 186 ? -1.026 1.992 -5.579 1.00 90.94 186 TYR A N 1
ATOM 1529 C CA . TYR A 1 186 ? 0.202 1.556 -6.249 1.00 90.94 186 TYR A CA 1
ATOM 1530 C C . TYR A 1 186 ? -0.050 0.433 -7.265 1.00 90.94 186 TYR A C 1
ATOM 1532 O O . TYR A 1 186 ? 0.616 0.405 -8.297 1.00 90.94 186 TYR A O 1
ATOM 1540 N N . ILE A 1 187 ? -1.018 -0.454 -7.018 1.00 92.62 187 ILE A N 1
ATOM 1541 C CA . ILE A 1 187 ? -1.413 -1.537 -7.937 1.00 92.62 187 ILE A CA 1
ATOM 1542 C C . ILE A 1 187 ? -2.159 -1.004 -9.176 1.00 92.62 187 ILE A C 1
ATOM 1544 O O . ILE A 1 187 ? -2.070 -1.623 -10.238 1.00 92.62 187 ILE A O 1
ATOM 1548 N N . ASP A 1 188 ? -2.842 0.138 -9.053 1.00 90.56 188 ASP A N 1
ATOM 1549 C CA . ASP A 1 188 ? -3.672 0.738 -10.109 1.00 90.56 188 ASP A CA 1
ATOM 1550 C C . ASP A 1 188 ? -2.909 1.734 -11.016 1.00 90.56 188 ASP A C 1
ATOM 1552 O O . ASP A 1 188 ? -3.065 1.686 -12.234 1.00 90.56 188 ASP A O 1
ATOM 1556 N N . ASP A 1 189 ? -2.032 2.589 -10.463 1.00 87.69 189 ASP A N 1
ATOM 1557 C CA . ASP A 1 189 ? -1.315 3.635 -11.232 1.00 87.69 189 ASP A CA 1
ATOM 1558 C C . ASP A 1 189 ? 0.183 3.312 -11.453 1.00 87.69 189 ASP A C 1
ATOM 1560 O O . ASP A 1 189 ? 0.665 3.273 -12.589 1.00 87.69 189 ASP A O 1
ATOM 1564 N N . LEU A 1 190 ? 0.935 3.008 -10.383 1.00 89.19 190 LEU A N 1
ATOM 1565 C CA . LEU A 1 190 ? 2.406 2.895 -10.445 1.00 89.19 190 LEU A CA 1
ATOM 1566 C C . LEU A 1 190 ? 2.929 1.543 -10.955 1.00 89.19 190 LEU A C 1
ATOM 1568 O O . LEU A 1 190 ? 3.898 1.502 -11.720 1.00 89.19 190 LEU A O 1
ATOM 1572 N N . ILE A 1 191 ? 2.330 0.425 -10.536 1.00 92.19 191 ILE A N 1
ATOM 1573 C CA . ILE A 1 191 ? 2.723 -0.913 -11.003 1.00 92.19 191 ILE A CA 1
ATOM 1574 C C . ILE A 1 191 ? 2.482 -1.066 -12.508 1.00 92.19 191 ILE A C 1
ATOM 1576 O O . ILE A 1 191 ? 3.393 -1.538 -13.188 1.00 92.19 191 ILE A O 1
ATOM 1580 N N . PRO A 1 192 ? 1.343 -0.631 -13.080 1.00 92.69 192 PRO A N 1
ATOM 1581 C CA . PRO A 1 192 ? 1.131 -0.734 -14.519 1.00 92.69 192 PRO A CA 1
ATOM 1582 C C . PRO A 1 192 ? 2.140 0.106 -15.304 1.00 92.69 192 PRO A C 1
ATOM 1584 O O . PRO A 1 192 ? 2.715 -0.394 -16.269 1.00 92.69 192 PRO A O 1
ATOM 1587 N N . GLN A 1 193 ? 2.446 1.331 -14.859 1.00 90.81 193 GLN A N 1
ATOM 1588 C CA . GLN A 1 193 ? 3.494 2.131 -15.495 1.00 90.81 193 GLN A CA 1
ATOM 1589 C C . GLN A 1 193 ? 4.864 1.431 -15.438 1.00 90.81 193 GLN A C 1
ATOM 1591 O O . GLN A 1 193 ? 5.482 1.215 -16.476 1.00 90.81 193 GLN A O 1
ATOM 1596 N N . THR A 1 194 ? 5.335 1.031 -14.253 1.00 90.81 194 THR A N 1
ATOM 1597 C CA . THR A 1 194 ? 6.688 0.459 -14.083 1.00 90.81 194 THR A CA 1
ATOM 1598 C C . THR A 1 194 ? 6.855 -0.919 -14.728 1.00 90.81 194 THR A C 1
ATOM 1600 O O . THR A 1 194 ? 7.884 -1.183 -15.352 1.00 90.81 194 THR A O 1
ATOM 1603 N N . VAL A 1 195 ? 5.846 -1.795 -14.655 1.00 92.31 195 VAL A N 1
ATOM 1604 C CA . VAL A 1 195 ? 5.848 -3.094 -15.354 1.00 92.31 195 VAL A CA 1
ATOM 1605 C C . VAL A 1 195 ? 5.747 -2.892 -16.867 1.00 92.31 195 VAL A C 1
ATOM 1607 O O . VAL A 1 195 ? 6.441 -3.581 -17.617 1.00 92.31 195 VAL A O 1
ATOM 1610 N N . GLY A 1 196 ? 4.932 -1.936 -17.321 1.00 91.81 196 GLY A N 1
ATOM 1611 C CA . GLY A 1 196 ? 4.809 -1.568 -18.729 1.00 91.81 196 GLY A CA 1
ATOM 1612 C C . GLY A 1 196 ? 6.131 -1.061 -19.308 1.00 91.81 196 GLY A C 1
ATOM 1613 O O . GLY A 1 196 ? 6.592 -1.598 -20.318 1.00 91.81 196 GLY A O 1
ATOM 1614 N N . ASP A 1 197 ? 6.771 -0.102 -18.633 1.00 91.69 197 ASP A N 1
ATOM 1615 C CA . ASP A 1 197 ? 8.088 0.442 -18.981 1.00 91.69 197 ASP A CA 1
ATOM 1616 C C . ASP A 1 197 ? 9.164 -0.651 -18.964 1.00 91.69 197 ASP A C 1
ATOM 1618 O O . ASP A 1 197 ? 9.917 -0.784 -19.930 1.00 91.69 197 ASP A O 1
ATOM 1622 N N . PHE A 1 198 ? 9.214 -1.486 -17.917 1.00 93.19 198 PHE A N 1
ATOM 1623 C CA . PHE A 1 198 ? 10.150 -2.610 -17.846 1.00 93.19 198 PHE A CA 1
ATOM 1624 C C . PHE A 1 198 ? 9.986 -3.568 -19.035 1.00 93.19 198 PHE A C 1
ATOM 1626 O O . PHE A 1 198 ? 10.982 -3.936 -19.657 1.00 93.19 198 PHE A O 1
ATOM 1633 N N . MET A 1 199 ? 8.750 -3.928 -19.401 1.00 91.62 199 MET A N 1
ATOM 1634 C CA . MET A 1 199 ? 8.478 -4.804 -20.546 1.00 91.62 199 MET A CA 1
ATOM 1635 C C . MET A 1 199 ? 8.836 -4.155 -21.892 1.00 91.62 199 MET A C 1
ATOM 1637 O O . MET A 1 199 ? 9.397 -4.837 -22.749 1.00 91.62 199 MET A O 1
ATOM 1641 N N . ILE A 1 200 ? 8.571 -2.854 -22.092 1.00 91.81 200 ILE A N 1
ATOM 1642 C CA . ILE A 1 200 ? 8.994 -2.134 -23.312 1.00 91.81 200 ILE A CA 1
ATOM 1643 C C . ILE A 1 200 ? 10.520 -2.182 -23.436 1.00 91.81 200 ILE A C 1
ATOM 1645 O O . ILE A 1 200 ? 11.060 -2.534 -24.482 1.00 91.81 200 ILE A O 1
ATOM 1649 N N . VAL A 1 201 ? 11.218 -1.847 -22.355 1.00 91.62 201 VAL A N 1
ATOM 1650 C CA . VAL A 1 201 ? 12.669 -1.631 -22.345 1.00 91.62 201 VAL A CA 1
ATOM 1651 C C . VAL A 1 201 ? 13.426 -2.960 -22.423 1.00 91.62 201 VAL A C 1
ATOM 1653 O O . VAL A 1 201 ? 14.424 -3.055 -23.136 1.00 91.62 201 VAL A O 1
ATOM 1656 N N . LEU A 1 202 ? 12.914 -4.013 -21.777 1.00 90.94 202 LEU A N 1
ATOM 1657 C CA . LEU A 1 202 ? 13.408 -5.381 -21.934 1.00 90.94 202 LEU A CA 1
ATOM 1658 C C . LEU A 1 202 ? 13.287 -5.853 -23.391 1.00 90.94 202 LEU A C 1
ATOM 1660 O O . LEU A 1 202 ? 14.241 -6.415 -23.928 1.00 90.94 202 LEU A O 1
ATOM 1664 N N . MET A 1 203 ? 12.152 -5.588 -24.047 1.00 92.12 203 MET A N 1
ATOM 1665 C CA . MET A 1 203 ? 11.969 -5.912 -25.466 1.00 92.12 203 MET A CA 1
ATOM 1666 C C . MET A 1 203 ? 12.905 -5.098 -26.365 1.00 92.12 203 MET A C 1
ATOM 1668 O O . MET A 1 203 ? 13.496 -5.673 -27.275 1.00 92.12 203 MET A O 1
ATOM 1672 N N . MET A 1 204 ? 13.125 -3.809 -26.081 1.00 91.19 204 MET A N 1
ATOM 1673 C CA . MET A 1 204 ? 14.108 -2.994 -26.806 1.00 91.19 204 MET A CA 1
ATOM 1674 C C . MET A 1 204 ? 15.520 -3.578 -26.699 1.00 91.19 204 MET A C 1
ATOM 1676 O O . MET A 1 204 ? 16.141 -3.818 -27.727 1.00 91.19 204 MET A O 1
ATOM 1680 N N . VAL A 1 205 ? 16.001 -3.895 -25.490 1.00 89.62 205 VAL A N 1
ATOM 1681 C CA . VAL A 1 205 ? 17.334 -4.498 -25.280 1.00 89.62 205 VAL A CA 1
ATOM 1682 C C . VAL A 1 205 ? 17.472 -5.844 -25.999 1.00 89.62 205 VAL A C 1
ATOM 1684 O O . VAL A 1 205 ? 18.488 -6.090 -26.653 1.00 89.62 205 VAL A O 1
ATOM 1687 N N . LEU A 1 206 ? 16.450 -6.707 -25.927 1.00 89.38 206 LEU A N 1
ATOM 1688 C CA . LEU A 1 206 ? 16.424 -7.969 -26.675 1.00 89.38 206 LEU A CA 1
ATOM 1689 C C . LEU A 1 206 ? 16.441 -7.727 -28.193 1.00 89.38 206 LEU A C 1
ATOM 1691 O O . LEU A 1 206 ? 17.138 -8.444 -28.909 1.00 89.38 206 LEU A O 1
ATOM 1695 N N . GLY A 1 207 ? 15.739 -6.698 -28.676 1.00 90.31 207 GLY A N 1
ATOM 1696 C CA . GLY A 1 207 ? 15.769 -6.242 -30.065 1.00 90.31 207 GLY A CA 1
ATOM 1697 C C . GLY A 1 207 ? 17.168 -5.806 -30.506 1.00 90.31 207 GLY A C 1
ATOM 1698 O O . GLY A 1 207 ? 17.703 -6.380 -31.451 1.00 90.31 207 GLY A O 1
ATOM 1699 N N . SER A 1 208 ? 17.799 -4.871 -29.789 1.00 87.25 208 SER A N 1
ATOM 1700 C CA . SER A 1 208 ? 19.141 -4.355 -30.102 1.00 87.25 208 SER A CA 1
ATOM 1701 C C . SER A 1 208 ? 20.203 -5.451 -30.154 1.00 87.25 208 SER A C 1
ATOM 1703 O O . SER A 1 208 ? 21.034 -5.475 -31.066 1.00 87.25 208 SER A O 1
ATOM 1705 N N . VAL A 1 209 ? 20.168 -6.389 -29.201 1.00 86.81 209 VAL A N 1
ATOM 1706 C CA . VAL A 1 209 ? 21.085 -7.537 -29.186 1.00 86.81 209 VAL A CA 1
ATOM 1707 C C . VAL A 1 209 ? 20.768 -8.504 -30.331 1.00 86.81 209 VAL A C 1
ATOM 1709 O O . VAL A 1 209 ? 21.693 -8.965 -30.993 1.00 86.81 209 VAL A O 1
ATOM 1712 N N . SER A 1 210 ? 19.490 -8.761 -30.633 1.00 87.88 210 SER A N 1
ATOM 1713 C CA . SER A 1 210 ? 19.097 -9.633 -31.752 1.00 87.88 210 SER A CA 1
ATOM 1714 C C . SER A 1 210 ? 19.529 -9.071 -33.108 1.00 87.88 210 SER A C 1
ATOM 1716 O O . SER A 1 210 ? 20.126 -9.802 -33.893 1.00 87.88 210 SER A O 1
ATOM 1718 N N . VAL A 1 211 ? 19.313 -7.775 -33.365 1.00 87.19 211 VAL A N 1
ATOM 1719 C CA . VAL A 1 211 ? 19.802 -7.086 -34.577 1.00 87.19 211 VAL A CA 1
ATOM 1720 C C . VAL A 1 211 ? 21.321 -7.201 -34.675 1.00 87.19 211 VAL A C 1
ATOM 1722 O O . VAL A 1 211 ? 21.841 -7.616 -35.708 1.00 87.19 211 VAL A O 1
ATOM 1725 N N . SER A 1 212 ? 22.037 -6.922 -33.582 1.00 84.00 212 SER A N 1
ATOM 1726 C CA . SER A 1 212 ? 23.502 -7.022 -33.552 1.00 84.00 212 SER A CA 1
ATOM 1727 C C . SER A 1 212 ? 24.004 -8.434 -33.882 1.00 84.00 212 SER A C 1
ATOM 1729 O O . SER A 1 212 ? 24.963 -8.579 -34.634 1.00 84.00 212 SER A O 1
ATOM 1731 N N . LEU A 1 213 ? 23.337 -9.479 -33.378 1.00 86.38 213 LEU A N 1
ATOM 1732 C CA . LEU A 1 213 ? 23.690 -10.880 -33.641 1.00 86.38 213 LEU A CA 1
ATOM 1733 C C . LEU A 1 213 ? 23.321 -11.353 -35.056 1.00 86.38 213 LEU A C 1
ATOM 1735 O O . LEU A 1 213 ? 24.045 -12.172 -35.618 1.00 86.38 213 LEU A O 1
ATOM 1739 N N . ILE A 1 214 ? 22.228 -10.845 -35.636 1.00 85.12 214 ILE A N 1
ATOM 1740 C CA . ILE A 1 214 ? 21.832 -11.126 -37.028 1.00 85.12 214 ILE A CA 1
ATOM 1741 C C . ILE A 1 214 ? 22.846 -10.520 -38.009 1.00 85.12 214 ILE A C 1
ATOM 1743 O O . ILE A 1 214 ? 23.206 -11.162 -38.993 1.00 85.12 214 ILE A O 1
ATOM 1747 N N . LEU A 1 215 ? 23.326 -9.304 -37.729 1.00 80.94 215 LEU A N 1
ATOM 1748 C CA . LEU A 1 215 ? 24.289 -8.594 -38.577 1.00 80.94 215 LEU A CA 1
ATOM 1749 C C . LEU A 1 215 ? 25.737 -9.074 -38.367 1.00 80.94 215 LEU A C 1
ATOM 1751 O O . LEU A 1 215 ? 26.517 -9.106 -39.318 1.00 80.94 215 LEU A O 1
ATOM 1755 N N . ASN A 1 216 ? 26.106 -9.468 -37.144 1.00 81.81 216 ASN A N 1
ATOM 1756 C CA . ASN A 1 216 ? 27.424 -10.015 -36.824 1.00 81.81 216 ASN A CA 1
ATOM 1757 C C . ASN A 1 216 ? 27.349 -11.054 -35.687 1.00 81.81 216 ASN A C 1
ATOM 1759 O O . ASN A 1 216 ? 27.423 -10.735 -34.497 1.00 81.81 216 ASN A O 1
ATOM 1763 N N . TYR A 1 217 ? 27.287 -12.333 -36.064 1.00 84.88 217 TYR A N 1
ATOM 1764 C CA . TYR A 1 217 ? 27.161 -13.451 -35.123 1.00 84.88 217 TYR A CA 1
ATOM 1765 C C . TYR A 1 217 ? 28.348 -13.601 -34.151 1.00 84.88 217 TYR A C 1
ATOM 1767 O O . TYR A 1 217 ? 28.176 -14.174 -33.074 1.00 84.88 217 TYR A O 1
ATOM 1775 N N . TRP A 1 218 ? 29.534 -13.054 -34.456 1.00 82.94 218 TRP A N 1
ATOM 1776 C CA . TRP A 1 218 ? 30.695 -13.106 -33.552 1.00 82.94 218 TRP A CA 1
ATOM 1777 C C . TRP A 1 218 ? 30.501 -12.288 -32.267 1.00 82.94 218 TRP A C 1
ATOM 1779 O O . TRP A 1 218 ? 31.162 -12.564 -31.262 1.00 82.94 218 TRP A O 1
ATOM 1789 N N . ILE A 1 219 ? 29.552 -11.342 -32.253 1.00 83.62 219 ILE A N 1
ATOM 1790 C CA . ILE A 1 219 ? 29.180 -10.553 -31.066 1.00 83.62 219 ILE A CA 1
ATOM 1791 C C . ILE A 1 219 ? 28.652 -11.446 -29.924 1.00 83.62 219 ILE A C 1
ATOM 1793 O O . ILE A 1 219 ? 28.736 -11.061 -28.758 1.00 83.62 219 ILE A O 1
ATOM 1797 N N . ILE A 1 220 ? 28.230 -12.687 -30.202 1.00 85.56 220 ILE A N 1
ATOM 1798 C CA . ILE A 1 220 ? 27.820 -13.640 -29.159 1.00 85.56 220 ILE A CA 1
ATOM 1799 C C . ILE A 1 220 ? 28.928 -13.909 -28.123 1.00 85.56 220 ILE A C 1
ATOM 1801 O O . ILE A 1 220 ? 28.630 -14.093 -26.941 1.00 85.56 220 ILE A O 1
ATOM 1805 N N . ILE A 1 221 ? 30.202 -13.869 -28.539 1.00 85.69 221 ILE A N 1
ATOM 1806 C CA . ILE A 1 221 ? 31.358 -14.137 -27.672 1.00 85.69 221 ILE A CA 1
ATOM 1807 C C . ILE A 1 221 ? 31.477 -13.086 -26.552 1.00 85.69 221 ILE A C 1
ATOM 1809 O O . ILE A 1 221 ? 31.523 -13.497 -25.393 1.00 85.69 221 ILE A O 1
ATOM 1813 N N . PRO A 1 222 ? 31.489 -11.761 -26.819 1.00 83.00 222 PRO A N 1
ATOM 1814 C CA . PRO A 1 222 ? 31.433 -10.752 -25.760 1.00 83.00 222 PRO A CA 1
ATOM 1815 C C . PRO A 1 222 ? 30.063 -10.635 -25.071 1.00 83.00 222 PRO A C 1
ATOM 1817 O O . PRO A 1 222 ? 30.035 -10.300 -23.887 1.00 83.00 222 PRO A O 1
ATOM 1820 N N . THR A 1 223 ? 28.934 -10.933 -25.731 1.00 84.44 223 THR A N 1
ATOM 1821 C CA . THR A 1 223 ? 27.599 -10.843 -25.096 1.00 84.44 223 THR A CA 1
ATOM 1822 C C . THR A 1 223 ? 27.446 -11.782 -23.894 1.00 84.44 223 THR A C 1
ATOM 1824 O O . THR A 1 223 ? 26.868 -11.380 -22.880 1.00 84.44 223 THR A O 1
ATOM 1827 N N . ILE A 1 224 ? 27.980 -13.008 -23.949 1.00 87.12 224 ILE A N 1
ATOM 1828 C CA . ILE A 1 224 ? 27.857 -13.995 -22.858 1.00 87.12 224 ILE A CA 1
ATOM 1829 C C . ILE A 1 224 ? 28.479 -13.504 -21.527 1.00 87.12 224 ILE A C 1
ATOM 1831 O O . ILE A 1 224 ? 27.740 -13.386 -20.544 1.00 87.12 224 ILE A O 1
ATOM 1835 N N . PRO A 1 225 ? 29.784 -13.168 -21.433 1.00 86.44 225 PRO A N 1
ATOM 1836 C CA . PRO A 1 225 ? 30.390 -12.688 -20.189 1.00 86.44 225 PRO A CA 1
ATOM 1837 C C . PRO A 1 225 ? 29.824 -11.333 -19.743 1.00 86.44 225 PRO A C 1
ATOM 1839 O O . PRO A 1 225 ? 29.694 -11.099 -18.540 1.00 86.44 225 PRO A O 1
ATOM 1842 N N . LEU A 1 226 ? 29.417 -10.467 -20.682 1.00 82.50 226 LEU A N 1
ATOM 1843 C CA . LEU A 1 226 ? 28.736 -9.209 -20.365 1.00 82.50 226 LEU A CA 1
ATOM 1844 C C . LEU A 1 226 ? 27.393 -9.457 -19.656 1.00 82.50 226 LEU A C 1
ATOM 1846 O O . LEU A 1 226 ? 27.068 -8.770 -18.690 1.00 82.50 226 LEU A O 1
ATOM 1850 N N . THR A 1 227 ? 26.648 -10.481 -20.083 1.00 82.88 227 THR A N 1
ATOM 1851 C CA . THR A 1 227 ? 25.376 -10.887 -19.465 1.00 82.88 227 THR A CA 1
ATOM 1852 C C . THR A 1 227 ? 25.587 -11.411 -18.042 1.00 82.88 227 THR A C 1
ATOM 1854 O O . THR A 1 227 ? 24.856 -11.022 -17.129 1.00 82.88 227 THR A O 1
ATOM 1857 N N . PHE A 1 228 ? 26.625 -12.221 -17.803 1.00 87.00 228 PHE A N 1
ATOM 1858 C CA . PHE A 1 228 ? 26.993 -12.646 -16.444 1.00 87.00 228 PHE A CA 1
ATOM 1859 C C . PHE A 1 228 ? 27.387 -11.461 -15.546 1.00 87.00 228 PHE A C 1
ATOM 1861 O O . PHE A 1 228 ? 26.927 -11.378 -14.404 1.00 87.00 228 PHE A O 1
ATOM 1868 N N . LEU A 1 229 ? 28.177 -10.514 -16.063 1.00 85.00 229 LEU A N 1
ATOM 1869 C CA . LEU A 1 229 ? 28.559 -9.294 -15.344 1.00 85.00 229 LEU A CA 1
ATOM 1870 C C . LEU A 1 229 ? 27.337 -8.419 -15.009 1.00 85.00 229 LEU A C 1
ATOM 1872 O O . LEU A 1 229 ? 27.218 -7.929 -13.887 1.00 85.00 229 LEU A O 1
ATOM 1876 N N . PHE A 1 230 ? 26.399 -8.271 -15.946 1.00 80.75 230 PHE A N 1
ATOM 1877 C CA . PHE A 1 230 ? 25.139 -7.548 -15.759 1.00 80.75 230 PHE A CA 1
ATOM 1878 C C . PHE A 1 230 ? 24.260 -8.189 -14.671 1.00 80.75 230 PHE A C 1
ATOM 1880 O O . PHE A 1 230 ? 23.775 -7.490 -13.780 1.00 80.75 230 PHE A O 1
ATOM 1887 N N . ILE A 1 231 ? 24.113 -9.521 -14.677 1.00 82.31 231 ILE A N 1
ATOM 1888 C CA . ILE A 1 231 ? 23.374 -10.268 -13.641 1.00 82.31 231 ILE A CA 1
ATOM 1889 C C . ILE A 1 231 ? 24.034 -10.103 -12.262 1.00 82.31 231 ILE A C 1
ATOM 1891 O O . ILE A 1 231 ? 23.334 -9.883 -11.271 1.00 82.31 231 ILE A O 1
ATOM 1895 N N . TYR A 1 232 ? 25.368 -10.158 -12.190 1.00 84.50 232 TYR A N 1
ATOM 1896 C CA . TYR A 1 232 ? 26.120 -9.930 -10.953 1.00 84.50 232 TYR A CA 1
ATOM 1897 C C . TYR A 1 232 ? 25.906 -8.509 -10.405 1.00 84.50 232 TYR A C 1
ATOM 1899 O O . TYR A 1 232 ? 25.542 -8.347 -9.238 1.00 84.50 232 TYR A O 1
ATOM 1907 N N . ILE A 1 233 ? 26.046 -7.484 -11.256 1.00 82.06 233 ILE A N 1
ATOM 1908 C CA . ILE A 1 233 ? 25.817 -6.078 -10.886 1.00 82.06 233 ILE A CA 1
ATOM 1909 C C . ILE A 1 233 ? 24.365 -5.862 -10.429 1.00 82.06 233 ILE A C 1
ATOM 1911 O O . ILE A 1 233 ? 24.159 -5.245 -9.382 1.00 82.06 233 ILE A O 1
ATOM 1915 N N . ARG A 1 234 ? 23.364 -6.416 -11.140 1.00 81.75 234 ARG A N 1
ATOM 1916 C CA . ARG A 1 234 ? 21.946 -6.363 -10.729 1.00 81.75 234 ARG A CA 1
ATOM 1917 C C . ARG A 1 234 ? 21.751 -6.964 -9.339 1.00 81.75 234 ARG A C 1
ATOM 1919 O O . ARG A 1 234 ? 21.147 -6.319 -8.488 1.00 81.75 234 ARG A O 1
ATOM 1926 N N . ARG A 1 235 ? 22.261 -8.178 -9.094 1.00 79.12 235 ARG A N 1
ATOM 1927 C CA . ARG A 1 235 ? 22.075 -8.889 -7.817 1.00 79.12 235 ARG A CA 1
ATOM 1928 C C . ARG A 1 235 ? 22.714 -8.147 -6.639 1.00 79.12 235 ARG A C 1
ATOM 1930 O O . ARG A 1 235 ? 22.110 -8.086 -5.574 1.00 79.12 235 ARG A O 1
ATOM 1937 N N . TYR A 1 236 ? 23.904 -7.580 -6.839 1.00 78.81 236 TYR A N 1
ATOM 1938 C CA . TYR A 1 236 ? 24.611 -6.803 -5.819 1.00 78.81 236 TYR A CA 1
ATOM 1939 C C . TYR A 1 236 ? 23.896 -5.477 -5.506 1.00 78.81 236 TYR A C 1
ATOM 1941 O O . TYR A 1 236 ? 23.718 -5.132 -4.343 1.00 78.81 236 TYR A O 1
ATOM 1949 N N . PHE A 1 237 ? 23.420 -4.767 -6.535 1.00 82.06 237 PHE A N 1
ATOM 1950 C CA . PHE A 1 237 ? 22.667 -3.518 -6.381 1.00 82.06 237 PHE A CA 1
ATOM 1951 C C . PHE A 1 237 ? 21.301 -3.710 -5.708 1.00 82.06 237 PHE A C 1
ATOM 1953 O O . PHE A 1 237 ? 20.934 -2.924 -4.835 1.00 82.06 237 PHE A O 1
ATOM 1960 N N . LEU A 1 238 ? 20.539 -4.728 -6.125 1.00 75.31 238 LEU A N 1
ATOM 1961 C CA . LEU A 1 238 ? 19.137 -4.896 -5.732 1.00 75.31 238 LEU A CA 1
ATOM 1962 C C . LEU A 1 238 ? 18.995 -5.059 -4.213 1.00 75.31 238 LEU A C 1
ATOM 1964 O O . LEU A 1 238 ? 18.176 -4.365 -3.622 1.00 75.31 238 LEU A O 1
ATOM 1968 N N . ALA A 1 239 ? 19.838 -5.881 -3.576 1.00 75.56 239 ALA A N 1
ATOM 1969 C CA . ALA A 1 239 ? 19.807 -6.097 -2.126 1.00 75.56 239 ALA A CA 1
ATOM 1970 C C . ALA A 1 239 ? 19.909 -4.778 -1.332 1.00 75.56 239 ALA A C 1
ATOM 1972 O O . ALA A 1 239 ? 19.023 -4.447 -0.545 1.00 75.56 239 ALA A O 1
ATOM 1973 N N . THR A 1 240 ? 20.934 -3.965 -1.611 1.00 79.62 240 THR A N 1
ATOM 1974 C CA . THR A 1 240 ? 21.124 -2.670 -0.939 1.00 79.62 240 THR A CA 1
ATOM 1975 C C . THR A 1 240 ? 20.050 -1.651 -1.323 1.00 79.62 240 THR A C 1
ATOM 1977 O O . THR A 1 240 ? 19.633 -0.853 -0.489 1.00 79.62 240 THR A O 1
ATOM 1980 N N . SER A 1 241 ? 19.605 -1.640 -2.584 1.00 80.81 241 SER A N 1
ATOM 1981 C CA . SER A 1 241 ? 18.632 -0.660 -3.077 1.00 80.81 241 SER A CA 1
ATOM 1982 C C . SER A 1 241 ? 17.258 -0.832 -2.419 1.00 80.81 241 SER A C 1
ATOM 1984 O O . SER A 1 241 ? 16.673 0.168 -2.001 1.00 80.81 241 SER A O 1
ATOM 1986 N N . MET A 1 242 ? 16.795 -2.078 -2.250 1.00 74.56 242 MET A N 1
ATOM 1987 C CA . MET A 1 242 ? 15.570 -2.406 -1.504 1.00 74.56 242 MET A CA 1
ATOM 1988 C C . MET A 1 242 ? 15.681 -1.952 -0.038 1.00 74.56 242 MET A C 1
ATOM 1990 O O . MET A 1 242 ? 14.798 -1.263 0.469 1.00 74.56 242 MET A O 1
ATOM 1994 N N . GLU A 1 243 ? 16.795 -2.264 0.631 1.00 76.94 243 GLU A N 1
ATOM 1995 C CA . GLU A 1 243 ? 17.021 -1.911 2.040 1.00 76.94 243 GLU A CA 1
ATOM 1996 C C . GLU A 1 243 ? 17.104 -0.393 2.278 1.00 76.94 243 GLU A C 1
ATOM 1998 O O . GLU A 1 243 ? 16.532 0.117 3.240 1.00 76.94 243 GLU A O 1
ATOM 2003 N N . LEU A 1 244 ? 17.739 0.366 1.379 1.00 78.62 244 LEU A N 1
ATOM 2004 C CA . LEU A 1 244 ? 17.769 1.831 1.474 1.00 78.62 244 LEU A CA 1
ATOM 2005 C C . LEU A 1 244 ? 16.382 2.455 1.264 1.00 78.62 244 LEU A C 1
ATOM 2007 O O . LEU A 1 244 ? 16.025 3.397 1.972 1.00 78.62 244 LEU A O 1
ATOM 2011 N N . LYS A 1 245 ? 15.575 1.905 0.348 1.00 74.44 245 LYS A N 1
ATOM 2012 C CA . LYS A 1 245 ? 14.188 2.348 0.133 1.00 74.44 245 LYS A CA 1
ATOM 2013 C C . LYS A 1 245 ? 13.274 1.964 1.305 1.00 74.44 245 LYS A C 1
ATOM 2015 O O . LYS A 1 245 ? 12.381 2.728 1.661 1.00 74.44 245 LYS A O 1
ATOM 2020 N N . ARG A 1 246 ? 13.541 0.830 1.971 1.00 77.38 246 ARG A N 1
ATOM 2021 C CA . ARG A 1 246 ? 12.898 0.441 3.240 1.00 77.38 246 ARG A CA 1
ATOM 2022 C C . ARG A 1 246 ? 13.171 1.472 4.339 1.00 77.38 246 ARG A C 1
ATOM 2024 O O . ARG A 1 246 ? 12.227 1.883 5.008 1.00 77.38 246 ARG A O 1
ATOM 2031 N N . ILE A 1 247 ? 14.422 1.911 4.509 1.00 75.75 247 ILE A N 1
ATOM 2032 C CA . ILE A 1 247 ? 14.778 2.913 5.531 1.00 75.75 247 ILE A CA 1
ATOM 2033 C C . ILE A 1 247 ? 14.200 4.299 5.182 1.00 75.75 247 ILE A C 1
ATOM 2035 O O . ILE A 1 247 ? 13.687 4.970 6.073 1.00 75.75 247 ILE A O 1
ATOM 2039 N N . GLU A 1 248 ? 14.178 4.711 3.905 1.00 82.25 248 GLU A N 1
ATOM 2040 C CA . GLU A 1 248 ? 13.466 5.934 3.472 1.00 82.25 248 GLU A CA 1
ATOM 2041 C C . GLU A 1 248 ? 11.987 5.886 3.874 1.00 82.25 248 GLU A C 1
ATOM 2043 O O . GLU A 1 248 ? 11.493 6.811 4.522 1.00 82.25 248 GLU A O 1
ATOM 2048 N N . GLY A 1 249 ? 11.303 4.780 3.565 1.00 73.94 249 GLY A N 1
ATOM 2049 C CA . GLY A 1 249 ? 9.889 4.595 3.879 1.00 73.94 249 GLY A CA 1
ATOM 2050 C C . GLY A 1 249 ? 9.581 4.570 5.381 1.00 73.94 249 GLY A C 1
ATOM 2051 O O . GLY A 1 249 ? 8.533 5.077 5.786 1.00 73.94 249 GLY A O 1
ATOM 2052 N N . ILE A 1 250 ? 10.487 4.025 6.203 1.00 74.75 250 ILE A N 1
ATOM 2053 C CA . ILE A 1 250 ? 10.387 4.049 7.672 1.00 74.75 250 ILE A CA 1
ATOM 2054 C C . ILE A 1 250 ? 10.576 5.482 8.183 1.00 74.75 250 ILE A C 1
ATOM 2056 O O . ILE A 1 250 ? 9.663 6.029 8.802 1.00 74.75 250 ILE A O 1
ATOM 2060 N N . ASN A 1 251 ? 11.701 6.124 7.854 1.00 78.81 251 ASN A N 1
ATOM 2061 C CA . ASN A 1 251 ? 12.083 7.442 8.382 1.00 78.81 251 ASN A CA 1
ATOM 2062 C C . ASN A 1 251 ? 11.128 8.564 7.940 1.00 78.81 251 ASN A C 1
ATOM 2064 O O . ASN A 1 251 ? 11.035 9.603 8.590 1.00 78.81 251 ASN A O 1
ATOM 2068 N N . ARG A 1 252 ? 10.363 8.347 6.865 1.00 80.00 252 ARG A N 1
ATOM 2069 C CA . ARG A 1 252 ? 9.316 9.263 6.399 1.00 80.00 252 ARG A CA 1
ATOM 2070 C C . ARG A 1 252 ? 8.070 9.293 7.293 1.00 80.00 252 ARG A C 1
ATOM 2072 O O . ARG A 1 252 ? 7.374 10.306 7.316 1.00 80.00 252 ARG A O 1
ATOM 2079 N N . SER A 1 253 ? 7.755 8.212 8.012 1.00 80.19 253 SER A N 1
ATOM 2080 C CA . SER A 1 253 ? 6.524 8.136 8.816 1.00 80.19 253 SER A CA 1
ATOM 2081 C C . SER A 1 253 ? 6.559 8.992 10.097 1.00 80.19 253 SER A C 1
ATOM 2083 O O . SER A 1 253 ? 5.563 9.676 10.346 1.00 80.19 253 SER A O 1
ATOM 2085 N N . PRO A 1 254 ? 7.655 9.028 10.891 1.00 81.88 254 PRO A N 1
ATOM 2086 C CA . PRO A 1 254 ? 7.772 9.908 12.055 1.00 81.88 254 PRO A CA 1
ATOM 2087 C C . PRO A 1 254 ? 7.509 11.383 11.748 1.00 81.88 254 PRO A C 1
ATOM 2089 O O . PRO A 1 254 ? 6.817 12.034 12.521 1.00 81.88 254 PRO A O 1
ATOM 2092 N N . ILE A 1 255 ? 7.961 11.891 10.593 1.00 82.31 255 ILE A N 1
ATOM 2093 C CA . ILE A 1 255 ? 7.744 13.289 10.180 1.00 82.31 255 ILE A CA 1
ATOM 2094 C C . ILE A 1 255 ? 6.245 13.628 10.158 1.00 82.31 255 ILE A C 1
ATOM 2096 O O . ILE A 1 255 ? 5.829 14.636 10.727 1.00 82.31 255 ILE A O 1
ATOM 2100 N N . PHE A 1 256 ? 5.411 12.776 9.552 1.00 80.56 256 PHE A N 1
ATOM 2101 C CA . PHE A 1 256 ? 3.965 13.015 9.485 1.00 80.56 256 PHE A CA 1
ATOM 2102 C C . PHE A 1 256 ? 3.267 12.841 10.838 1.00 80.56 256 PHE A C 1
ATOM 2104 O O . PHE A 1 256 ? 2.359 13.609 11.149 1.00 80.56 256 PHE A O 1
ATOM 2111 N N . VAL A 1 257 ? 3.699 11.877 11.658 1.00 81.12 257 VAL A N 1
ATOM 2112 C CA . VAL A 1 257 ? 3.157 11.686 13.016 1.00 81.12 257 VAL A CA 1
ATOM 2113 C C . VAL A 1 257 ? 3.486 12.891 13.902 1.00 81.12 257 VAL A C 1
ATOM 2115 O O . VAL A 1 257 ? 2.592 13.416 14.562 1.00 81.12 257 VAL A O 1
ATOM 2118 N N . HIS A 1 258 ? 4.727 13.383 13.859 1.00 86.38 258 HIS A N 1
ATOM 2119 C CA . HIS A 1 258 ? 5.172 14.566 14.600 1.00 86.38 258 HIS A CA 1
ATOM 2120 C C . HIS A 1 258 ? 4.378 15.810 14.196 1.00 86.38 258 HIS A C 1
ATOM 2122 O O . HIS A 1 258 ? 3.789 16.460 15.053 1.00 86.38 258 HIS A O 1
ATOM 2128 N N . VAL A 1 259 ? 4.257 16.080 12.889 1.00 85.12 259 VAL A N 1
ATOM 2129 C CA . VAL A 1 259 ? 3.449 17.196 12.361 1.00 85.12 259 VAL A CA 1
ATOM 2130 C C . VAL A 1 259 ? 1.981 17.077 12.774 1.00 85.12 259 VAL A C 1
ATOM 2132 O O . VAL A 1 259 ? 1.393 18.057 13.225 1.00 85.12 259 VAL A O 1
ATOM 2135 N N . ASN A 1 260 ? 1.366 15.898 12.660 1.00 81.88 260 ASN A N 1
ATOM 2136 C CA . ASN A 1 260 ? -0.030 15.717 13.058 1.00 81.88 260 ASN A CA 1
ATOM 2137 C C . ASN A 1 260 ? -0.230 15.975 14.562 1.00 81.88 260 ASN A C 1
ATOM 2139 O O . ASN A 1 260 ? -1.181 16.658 14.958 1.00 81.88 260 ASN A O 1
ATOM 2143 N N . ASN A 1 261 ? 0.685 15.472 15.394 1.00 83.69 261 ASN A N 1
ATOM 2144 C CA . ASN A 1 261 ? 0.641 15.639 16.843 1.00 83.69 261 ASN A CA 1
ATOM 2145 C C . ASN A 1 261 ? 0.861 17.103 17.256 1.00 83.69 261 ASN A C 1
ATOM 2147 O O . ASN A 1 261 ? 0.116 17.603 18.099 1.00 83.69 261 ASN A O 1
ATOM 2151 N N . THR A 1 262 ? 1.809 17.825 16.645 1.00 87.38 262 THR A N 1
ATOM 2152 C CA . THR A 1 262 ? 2.062 19.232 16.997 1.00 87.38 262 THR A CA 1
ATOM 2153 C C . THR A 1 262 ? 1.011 20.196 16.455 1.00 87.38 262 THR A C 1
ATOM 2155 O O . THR A 1 262 ? 0.691 21.172 17.134 1.00 87.38 262 THR A O 1
ATOM 2158 N N . MET A 1 263 ? 0.389 19.907 15.306 1.00 82.69 263 MET A N 1
ATOM 2159 C CA . MET A 1 263 ? -0.778 20.670 14.843 1.00 82.69 263 MET A CA 1
ATOM 2160 C C . MET A 1 263 ? -2.001 20.443 15.749 1.00 82.69 263 MET A C 1
ATOM 2162 O O . MET A 1 263 ? -2.684 21.405 16.090 1.00 82.69 263 MET A O 1
ATOM 2166 N N . SER A 1 264 ? -2.245 19.204 16.195 1.00 79.25 264 SER A N 1
ATOM 2167 C CA . SER A 1 264 ? -3.362 18.879 17.103 1.00 79.25 264 SER A CA 1
ATOM 2168 C C . SER A 1 264 ? -3.148 19.408 18.530 1.00 79.25 264 SER A C 1
ATOM 2170 O O . SER A 1 264 ? -4.094 19.832 19.187 1.00 79.25 264 SER A O 1
ATOM 2172 N N . GLY A 1 265 ? -1.903 19.400 19.019 1.00 82.94 265 GLY A N 1
ATOM 2173 C CA . GLY A 1 265 ? -1.529 19.814 20.376 1.00 82.94 265 GLY A CA 1
ATOM 2174 C C . GLY A 1 265 ? -1.146 21.291 20.536 1.00 82.94 265 GLY A C 1
ATOM 2175 O O . GLY A 1 265 ? -0.652 21.667 21.600 1.00 82.94 265 GLY A O 1
ATOM 2176 N N . MET A 1 266 ? -1.322 22.136 19.511 1.00 82.94 266 MET A N 1
ATOM 2177 C CA . MET A 1 266 ? -0.669 23.456 19.443 1.00 82.94 266 MET A CA 1
ATOM 2178 C C . MET A 1 266 ? -1.023 24.412 20.601 1.00 82.94 266 MET A C 1
ATOM 2180 O O . MET A 1 266 ? -0.203 25.248 20.981 1.00 82.94 266 MET A O 1
ATOM 2184 N N . SER A 1 267 ? -2.210 24.283 21.201 1.00 82.06 267 SER A N 1
ATOM 2185 C CA . SER A 1 267 ? -2.606 25.049 22.394 1.00 82.06 267 SER A CA 1
ATOM 2186 C C . SER A 1 267 ? -1.761 24.706 23.628 1.00 82.06 267 SER A C 1
ATOM 2188 O O . SER A 1 267 ? -1.318 25.609 24.335 1.00 82.06 267 SER A O 1
ATOM 2190 N N . ILE A 1 268 ? -1.494 23.418 23.857 1.00 88.31 268 ILE A N 1
ATOM 2191 C CA . ILE A 1 268 ? -0.665 22.918 24.965 1.00 88.31 268 ILE A CA 1
ATOM 2192 C C . ILE A 1 268 ? 0.800 23.303 24.732 1.00 88.31 268 ILE A C 1
ATOM 2194 O O . ILE A 1 268 ? 1.472 23.772 25.647 1.00 88.31 268 ILE A O 1
ATOM 2198 N N . ILE A 1 269 ? 1.272 23.166 23.490 1.00 88.19 269 ILE A N 1
ATOM 2199 C CA . ILE A 1 269 ? 2.644 23.503 23.083 1.00 88.19 269 ILE A CA 1
ATOM 2200 C C . ILE A 1 269 ? 2.968 24.971 23.381 1.00 88.19 269 ILE A C 1
ATOM 2202 O O . ILE A 1 269 ? 3.990 25.249 24.005 1.00 88.19 269 ILE A O 1
ATOM 2206 N N . ARG A 1 270 ? 2.060 25.886 23.014 1.00 83.75 270 ARG A N 1
ATOM 2207 C CA . ARG A 1 270 ? 2.169 27.325 23.307 1.00 83.75 270 ARG A CA 1
ATOM 2208 C C . ARG A 1 270 ? 2.088 27.642 24.791 1.00 83.75 270 ARG A C 1
ATOM 2210 O O . ARG A 1 270 ? 2.863 28.451 25.282 1.00 83.75 270 ARG A O 1
ATOM 2217 N N . ALA A 1 271 ? 1.180 26.993 25.521 1.00 86.88 271 ALA A N 1
ATOM 2218 C CA . ALA A 1 271 ? 1.085 27.163 26.971 1.00 86.88 271 ALA A CA 1
ATOM 2219 C C . ALA A 1 271 ? 2.377 26.735 27.698 1.00 86.88 271 ALA A C 1
ATOM 2221 O O . ALA A 1 271 ? 2.689 27.273 28.758 1.00 86.88 271 ALA A O 1
ATOM 2222 N N . ALA A 1 272 ? 3.138 25.804 27.113 1.00 89.81 272 ALA A N 1
ATOM 2223 C CA . ALA A 1 272 ? 4.423 25.336 27.621 1.00 89.81 272 ALA A CA 1
ATOM 2224 C C . ALA A 1 272 ? 5.655 26.063 27.027 1.00 89.81 272 ALA A C 1
ATOM 2226 O O . ALA A 1 272 ? 6.753 25.862 27.536 1.00 89.81 272 ALA A O 1
ATOM 2227 N N . ASN A 1 273 ? 5.496 26.911 25.999 1.00 88.75 273 ASN A N 1
ATOM 2228 C CA . ASN A 1 273 ? 6.581 27.541 25.219 1.00 88.75 273 ASN A CA 1
ATOM 2229 C C . ASN A 1 273 ? 7.583 26.520 24.623 1.00 88.75 273 ASN A C 1
ATOM 2231 O O . ASN A 1 273 ? 8.799 26.709 24.674 1.00 88.75 273 ASN A O 1
ATOM 2235 N N . MET A 1 274 ? 7.075 25.398 24.100 1.00 90.62 274 MET A N 1
ATOM 2236 C CA . MET A 1 274 ? 7.881 24.251 23.644 1.00 90.62 274 MET A CA 1
ATOM 2237 C C . MET A 1 274 ? 8.177 24.243 22.132 1.00 90.62 274 MET A C 1
ATOM 2239 O O . MET A 1 274 ? 8.715 23.263 21.609 1.00 90.62 274 MET A O 1
ATOM 2243 N N . GLU A 1 275 ? 7.832 25.310 21.408 1.00 88.69 275 GLU A N 1
ATOM 2244 C CA . GLU A 1 275 ? 7.949 25.394 19.950 1.00 88.69 275 GLU A CA 1
ATOM 2245 C C . GLU A 1 275 ? 9.376 25.159 19.446 1.00 88.69 275 GLU A C 1
ATOM 2247 O O . GLU A 1 275 ? 9.552 24.467 18.446 1.00 88.69 275 GLU A O 1
ATOM 2252 N N . GLU A 1 276 ? 10.401 25.703 20.108 1.00 88.75 276 GLU A N 1
ATOM 2253 C CA . GLU A 1 276 ? 11.791 25.573 19.649 1.00 88.75 276 GLU A CA 1
ATOM 2254 C C . GLU A 1 276 ? 12.262 24.110 19.687 1.00 88.75 276 GLU A C 1
ATOM 2256 O O . GLU A 1 276 ? 12.678 23.578 18.657 1.00 88.75 276 GLU A O 1
ATOM 2261 N N . LYS A 1 277 ? 12.054 23.406 20.808 1.00 88.62 277 LYS A N 1
ATOM 2262 C CA . LYS A 1 277 ? 12.369 21.971 20.941 1.00 88.62 277 LYS A CA 1
ATOM 2263 C C . LYS A 1 277 ? 11.644 21.118 19.894 1.00 88.62 277 LYS A C 1
ATOM 2265 O O . LYS A 1 277 ? 12.228 20.207 19.314 1.00 88.62 277 LYS A O 1
ATOM 2270 N N . LEU A 1 278 ? 10.384 21.443 19.600 1.00 90.12 278 LEU A N 1
ATOM 2271 C CA . LEU A 1 278 ? 9.578 20.721 18.609 1.00 90.12 278 LEU A CA 1
ATOM 2272 C C . LEU A 1 278 ? 9.970 21.027 17.154 1.00 90.12 278 LEU A C 1
ATOM 2274 O O . LEU A 1 278 ? 9.659 20.214 16.278 1.00 90.12 278 LEU A O 1
ATOM 2278 N N . ASN A 1 279 ? 10.650 22.153 16.890 1.00 88.31 279 ASN A N 1
ATOM 2279 C CA . ASN A 1 279 ? 11.354 22.405 15.628 1.00 88.31 279 ASN A CA 1
ATOM 2280 C C . ASN A 1 279 ? 12.630 21.560 15.534 1.00 88.31 279 ASN A C 1
ATOM 2282 O O . ASN A 1 279 ? 12.866 20.960 14.490 1.00 88.31 279 ASN A O 1
ATOM 2286 N N . GLU A 1 280 ? 13.418 21.446 16.606 1.00 88.44 280 GLU A N 1
ATOM 2287 C CA . GLU A 1 280 ? 14.626 20.607 16.603 1.00 88.44 280 GLU A CA 1
ATOM 2288 C C . GLU A 1 280 ? 14.304 19.123 16.388 1.00 88.44 280 GLU A C 1
ATOM 2290 O O . GLU A 1 280 ? 14.901 18.488 15.520 1.00 88.44 280 GLU A O 1
ATOM 2295 N N . GLU A 1 281 ? 13.288 18.590 17.071 1.00 88.38 281 GLU A N 1
ATOM 2296 C CA . GLU A 1 281 ? 12.790 17.224 16.844 1.00 88.38 281 GLU A CA 1
ATOM 2297 C C . GLU A 1 281 ? 12.295 17.015 15.397 1.00 88.38 281 GLU A C 1
ATOM 2299 O O . GLU A 1 281 ? 12.561 15.976 14.787 1.00 88.38 281 GLU A O 1
ATOM 2304 N N . PHE A 1 282 ? 11.648 18.023 14.797 1.00 88.88 282 PHE A N 1
ATOM 2305 C CA . PHE A 1 282 ? 11.239 17.980 13.389 1.00 88.88 282 PHE A CA 1
ATOM 2306 C C . PHE A 1 282 ? 12.439 17.975 12.428 1.00 88.88 282 PHE A C 1
ATOM 2308 O O . PHE A 1 282 ? 12.445 17.201 11.465 1.00 88.88 282 PHE A O 1
ATOM 2315 N N . PHE A 1 283 ? 13.459 18.805 12.678 1.00 88.38 283 PHE A N 1
ATOM 2316 C CA . PHE A 1 283 ? 14.684 18.829 11.874 1.00 88.38 283 PHE A CA 1
ATOM 2317 C C . PHE A 1 283 ? 15.405 17.479 11.942 1.00 88.38 283 PHE A C 1
ATOM 2319 O O . PHE A 1 283 ? 15.700 16.908 10.897 1.00 88.38 283 PHE A O 1
ATOM 2326 N N . VAL A 1 284 ? 15.565 16.907 13.141 1.00 86.50 284 VAL A N 1
ATOM 2327 C CA . VAL A 1 284 ? 16.192 15.593 13.351 1.00 86.50 284 VAL A CA 1
ATOM 2328 C C . VAL A 1 284 ? 15.470 14.485 12.572 1.00 86.50 284 VAL A C 1
ATOM 2330 O O . VAL A 1 284 ? 16.113 13.746 11.824 1.00 86.50 284 VAL A O 1
ATOM 2333 N N . HIS A 1 285 ? 14.136 14.385 12.661 1.00 85.19 285 HIS A N 1
ATOM 2334 C CA . HIS A 1 285 ? 13.372 13.417 11.857 1.00 85.19 285 HIS A CA 1
ATOM 2335 C C . HIS A 1 285 ? 13.529 13.645 10.342 1.00 85.19 285 HIS A C 1
ATOM 2337 O O . HIS A 1 285 ? 13.630 12.687 9.570 1.00 85.19 285 HIS A O 1
ATOM 2343 N N . THR A 1 286 ? 13.589 14.907 9.913 1.00 84.38 286 THR A N 1
ATOM 2344 C CA . THR A 1 286 ? 13.761 15.285 8.504 1.00 84.38 286 THR A CA 1
ATOM 2345 C C . THR A 1 286 ? 15.164 14.942 7.982 1.00 84.38 286 THR A C 1
ATOM 2347 O O . THR A 1 286 ? 15.306 14.455 6.858 1.00 84.38 286 THR A O 1
ATOM 2350 N N . ASP A 1 287 ? 16.202 15.094 8.803 1.00 82.31 287 ASP A N 1
ATOM 2351 C CA . ASP A 1 287 ? 17.577 14.727 8.456 1.00 82.31 287 ASP A CA 1
ATOM 2352 C C . ASP A 1 287 ? 17.765 13.197 8.404 1.00 82.31 287 ASP A C 1
ATOM 2354 O O . ASP A 1 287 ? 18.416 12.686 7.487 1.00 82.31 287 ASP A O 1
ATOM 2358 N N . TYR A 1 288 ? 17.115 12.427 9.289 1.00 82.00 288 TYR A N 1
ATOM 2359 C CA . TYR A 1 288 ? 17.078 10.957 9.193 1.00 82.00 288 TYR A CA 1
ATOM 2360 C C . TYR A 1 288 ? 16.432 10.450 7.893 1.00 82.00 288 TYR A C 1
ATOM 2362 O O . TYR A 1 288 ? 16.928 9.490 7.293 1.00 82.00 288 TYR A O 1
ATOM 2370 N N . HIS A 1 289 ? 15.361 11.092 7.414 1.00 84.19 289 HIS A N 1
ATOM 2371 C CA . HIS A 1 289 ? 14.776 10.795 6.098 1.00 84.19 289 HIS A CA 1
ATOM 2372 C C . HIS A 1 289 ? 15.727 11.169 4.951 1.00 84.19 289 HIS A C 1
ATOM 2374 O O . HIS A 1 289 ? 15.971 10.369 4.043 1.00 84.19 289 HIS A O 1
ATOM 2380 N N . THR A 1 290 ? 16.337 12.353 5.040 1.00 80.50 290 THR A N 1
ATOM 2381 C CA . THR A 1 290 ? 17.270 12.894 4.040 1.00 80.50 290 THR A CA 1
ATOM 2382 C C . THR A 1 290 ? 18.480 11.997 3.817 1.00 80.50 290 THR A C 1
ATOM 2384 O O . THR A 1 290 ? 18.858 11.762 2.665 1.00 80.50 290 THR A O 1
ATOM 2387 N N . ARG A 1 291 ? 19.072 11.453 4.891 1.00 78.81 291 ARG A N 1
ATOM 2388 C CA . ARG A 1 291 ? 20.204 10.510 4.823 1.00 78.81 291 ARG A CA 1
ATOM 2389 C C . ARG A 1 291 ? 19.853 9.274 3.993 1.00 78.81 291 ARG A C 1
ATOM 2391 O O . ARG A 1 291 ? 20.618 8.899 3.105 1.00 78.81 291 ARG A O 1
ATOM 2398 N N . ALA A 1 292 ? 18.681 8.682 4.231 1.00 77.81 292 ALA A N 1
ATOM 2399 C CA . ALA A 1 292 ? 18.214 7.492 3.522 1.00 77.81 292 ALA A CA 1
ATOM 2400 C C . ALA A 1 292 ? 17.904 7.774 2.039 1.00 77.81 292 ALA A C 1
ATOM 2402 O O . ALA A 1 292 ? 18.414 7.073 1.162 1.00 77.81 292 ALA A O 1
ATOM 2403 N N . ASN A 1 293 ? 17.152 8.845 1.746 1.00 79.12 293 ASN A N 1
ATOM 2404 C CA . ASN A 1 293 ? 16.847 9.271 0.372 1.00 79.12 293 ASN A CA 1
ATOM 2405 C C . ASN A 1 293 ? 18.134 9.578 -0.424 1.00 79.12 293 ASN A C 1
ATOM 2407 O O . ASN A 1 293 ? 18.331 9.082 -1.535 1.00 79.12 293 ASN A O 1
ATOM 2411 N N . SER A 1 294 ? 19.069 10.319 0.178 1.00 72.50 294 SER A N 1
ATOM 2412 C CA . SER A 1 294 ? 20.354 10.656 -0.448 1.00 72.50 294 SER A CA 1
ATOM 2413 C C . SER A 1 294 ? 21.199 9.408 -0.720 1.00 72.50 294 SER A C 1
ATOM 2415 O O . SER A 1 294 ? 21.709 9.243 -1.827 1.00 72.50 294 SER A O 1
ATOM 2417 N N . ALA A 1 295 ? 21.299 8.482 0.243 1.00 76.69 295 ALA A N 1
ATOM 2418 C CA . ALA A 1 295 ? 21.998 7.210 0.058 1.00 76.69 295 ALA A CA 1
ATOM 2419 C C . ALA A 1 295 ? 21.394 6.375 -1.088 1.00 76.69 295 ALA A C 1
ATOM 2421 O O . ALA A 1 295 ? 22.140 5.841 -1.915 1.00 76.69 295 ALA A O 1
ATOM 2422 N N . PHE A 1 296 ? 20.061 6.319 -1.195 1.00 80.31 296 PHE A N 1
ATOM 2423 C CA . PHE A 1 296 ? 19.359 5.670 -2.308 1.00 80.31 296 PHE A CA 1
ATOM 2424 C C . PHE A 1 296 ? 19.679 6.331 -3.662 1.00 80.31 296 PHE A C 1
ATOM 2426 O O . PHE A 1 296 ? 19.954 5.621 -4.636 1.00 80.31 296 PHE A O 1
ATOM 2433 N N . MET A 1 297 ? 19.726 7.668 -3.741 1.00 72.88 297 MET A N 1
ATOM 2434 C CA . MET A 1 297 ? 20.142 8.381 -4.960 1.00 72.88 297 MET A CA 1
ATOM 2435 C C . MET A 1 297 ? 21.607 8.103 -5.333 1.00 72.88 297 MET A C 1
ATOM 2437 O O . MET A 1 297 ? 21.905 7.820 -6.498 1.00 72.88 297 MET A O 1
ATOM 2441 N N . TYR A 1 298 ? 22.527 8.125 -4.363 1.00 77.69 298 TYR A N 1
ATOM 2442 C CA . TYR A 1 298 ? 23.947 7.846 -4.598 1.00 77.69 298 TYR A CA 1
ATOM 2443 C C . TYR A 1 298 ? 24.175 6.401 -5.079 1.00 77.69 298 TYR A C 1
ATOM 2445 O O . TYR A 1 298 ? 24.923 6.185 -6.036 1.00 77.69 298 TYR A O 1
ATOM 2453 N N . VAL A 1 299 ? 23.481 5.416 -4.496 1.00 78.00 299 VAL A N 1
ATOM 2454 C CA . VAL A 1 299 ? 23.504 4.009 -4.944 1.00 78.00 299 VAL A CA 1
ATOM 2455 C C . VAL A 1 299 ? 22.935 3.859 -6.360 1.00 78.00 299 VAL A C 1
ATOM 2457 O O . VAL A 1 299 ? 23.558 3.211 -7.207 1.00 78.00 299 VAL A O 1
ATOM 2460 N N . ASN A 1 300 ? 21.824 4.532 -6.677 1.00 76.75 300 ASN A N 1
ATOM 2461 C CA . ASN A 1 300 ? 21.276 4.579 -8.037 1.00 76.75 300 ASN A CA 1
ATOM 2462 C C . ASN A 1 300 ? 22.255 5.169 -9.063 1.00 76.75 300 ASN A C 1
ATOM 2464 O O . ASN A 1 300 ? 22.270 4.730 -10.219 1.00 76.75 300 ASN A O 1
ATOM 2468 N N . ARG A 1 301 ? 23.085 6.145 -8.672 1.00 75.38 301 ARG A N 1
ATOM 2469 C CA . ARG A 1 301 ? 24.094 6.736 -9.562 1.00 75.38 301 ARG A CA 1
ATOM 2470 C C . ARG A 1 301 ? 25.350 5.881 -9.702 1.00 75.38 301 ARG A C 1
ATOM 2472 O O . ARG A 1 301 ? 25.852 5.764 -10.818 1.00 75.38 301 ARG A O 1
ATOM 2479 N N . TRP A 1 302 ? 25.806 5.242 -8.622 1.00 80.25 302 TRP A N 1
ATOM 2480 C CA . TRP A 1 302 ? 26.891 4.254 -8.654 1.00 80.25 302 TRP A CA 1
ATOM 2481 C C . TRP A 1 302 ? 26.598 3.141 -9.669 1.00 80.25 302 TRP A C 1
ATOM 2483 O O . TRP A 1 302 ? 27.465 2.807 -10.478 1.00 80.25 302 TRP A O 1
ATOM 2493 N N . LEU A 1 303 ? 25.356 2.639 -9.684 1.00 80.06 303 LEU A N 1
ATOM 2494 C CA . LEU A 1 303 ? 24.892 1.661 -10.669 1.00 80.06 303 LEU A CA 1
ATOM 2495 C C . LEU A 1 303 ? 25.005 2.203 -12.100 1.00 80.06 303 LEU A C 1
ATOM 2497 O O . LEU A 1 303 ? 25.593 1.542 -12.951 1.00 80.06 303 LEU A O 1
ATOM 2501 N N . GLY A 1 304 ? 24.459 3.399 -12.349 1.00 75.25 304 GLY A N 1
ATOM 2502 C CA . GLY A 1 304 ? 24.448 4.026 -13.675 1.00 75.25 304 GLY A CA 1
ATOM 2503 C C . GLY A 1 304 ? 25.842 4.117 -14.287 1.00 75.25 304 GLY A C 1
ATOM 2504 O O . GLY A 1 304 ? 26.084 3.534 -15.339 1.00 75.25 304 GLY A O 1
ATOM 2505 N N . ILE A 1 305 ? 26.788 4.713 -13.548 1.00 73.19 305 ILE A N 1
ATOM 2506 C CA . ILE A 1 305 ? 28.197 4.824 -13.961 1.00 73.19 305 ILE A CA 1
ATOM 2507 C C . ILE A 1 305 ? 28.758 3.452 -14.370 1.00 73.19 305 ILE A C 1
ATOM 2509 O O . ILE A 1 305 ? 29.407 3.329 -15.405 1.00 73.19 305 ILE A O 1
ATOM 2513 N N . ARG A 1 306 ? 28.516 2.398 -13.578 1.00 77.06 306 ARG A N 1
ATOM 2514 C CA . ARG A 1 306 ? 29.063 1.063 -13.867 1.00 77.06 306 ARG A CA 1
ATOM 2515 C C . ARG A 1 306 ? 28.428 0.409 -15.093 1.00 77.06 306 ARG A C 1
ATOM 2517 O O . ARG A 1 306 ? 29.145 -0.258 -15.833 1.00 77.06 306 ARG A O 1
ATOM 2524 N N . LEU A 1 307 ? 27.135 0.611 -15.332 1.00 78.25 307 LEU A N 1
ATOM 2525 C CA . LEU A 1 307 ? 26.446 0.057 -16.501 1.00 78.25 307 LEU A CA 1
ATOM 2526 C C . LEU A 1 307 ? 26.795 0.798 -17.794 1.00 78.25 307 LEU A C 1
ATOM 2528 O O . LEU A 1 307 ? 27.026 0.144 -18.806 1.00 78.25 307 LEU A O 1
ATOM 2532 N N . ASP A 1 308 ? 26.911 2.126 -17.757 1.00 75.25 308 ASP A N 1
ATOM 2533 C CA . ASP A 1 308 ? 27.261 2.923 -18.939 1.00 75.25 308 ASP A CA 1
ATOM 2534 C C . ASP A 1 308 ? 28.693 2.611 -19.419 1.00 75.25 308 ASP A C 1
ATOM 2536 O O . ASP A 1 308 ? 28.940 2.515 -20.623 1.00 75.25 308 ASP A O 1
ATOM 2540 N N . TRP A 1 309 ? 29.627 2.331 -18.497 1.00 76.94 309 TRP A N 1
ATOM 2541 C CA . TRP A 1 309 ? 30.962 1.814 -18.838 1.00 76.94 309 TRP A CA 1
ATOM 2542 C C . TRP A 1 309 ? 30.906 0.416 -19.475 1.00 76.94 309 TRP A C 1
ATOM 2544 O O . TRP A 1 309 ? 31.571 0.178 -20.481 1.00 76.94 309 TRP A O 1
ATOM 2554 N N . VAL A 1 310 ? 30.096 -0.503 -18.937 1.00 79.12 310 VAL A N 1
ATOM 2555 C CA . VAL A 1 310 ? 29.919 -1.859 -19.498 1.00 79.12 310 VAL A CA 1
ATOM 2556 C C . VAL A 1 310 ? 29.296 -1.804 -20.903 1.00 79.12 310 VAL A C 1
ATOM 2558 O O . VAL A 1 310 ? 29.784 -2.477 -21.810 1.00 79.12 310 VAL A O 1
ATOM 2561 N N . ALA A 1 311 ? 28.289 -0.954 -21.121 1.00 75.81 311 ALA A N 1
ATOM 2562 C CA . ALA A 1 311 ? 27.663 -0.739 -22.428 1.00 75.81 311 ALA A CA 1
ATOM 2563 C C . ALA A 1 311 ? 28.619 -0.083 -23.447 1.00 75.81 311 ALA A C 1
ATOM 2565 O O . ALA A 1 311 ? 28.650 -0.472 -24.618 1.00 75.81 311 ALA A O 1
ATOM 2566 N N . SER A 1 312 ? 29.454 0.861 -22.998 1.00 74.56 312 SER A N 1
ATOM 2567 C CA . SER A 1 312 ? 30.482 1.497 -23.837 1.00 74.56 312 SER A CA 1
ATOM 2568 C C . SER A 1 312 ? 31.564 0.500 -24.270 1.00 74.56 312 SER A C 1
ATOM 2570 O O . SER A 1 312 ? 31.946 0.471 -25.439 1.00 74.56 312 SER A O 1
ATOM 2572 N N . ILE A 1 313 ? 32.014 -0.372 -23.357 1.00 76.25 313 ILE A N 1
ATOM 2573 C CA . ILE A 1 313 ? 32.964 -1.456 -23.659 1.00 76.25 313 ILE A CA 1
ATOM 2574 C C . ILE A 1 313 ? 32.352 -2.455 -24.653 1.00 76.25 313 ILE A C 1
ATOM 2576 O O . ILE A 1 313 ? 33.014 -2.825 -25.621 1.00 76.25 313 ILE A O 1
ATOM 2580 N N . PHE A 1 314 ? 31.087 -2.851 -24.465 1.00 79.19 314 PHE A N 1
ATOM 2581 C CA . PHE A 1 314 ? 30.382 -3.727 -25.408 1.00 79.19 314 PHE A CA 1
ATOM 2582 C C . PHE A 1 314 ? 30.324 -3.125 -26.819 1.00 79.19 314 PHE A C 1
ATOM 2584 O O . PHE A 1 314 ? 30.700 -3.784 -27.789 1.00 79.19 314 PHE A O 1
ATOM 2591 N N . THR A 1 315 ? 29.935 -1.851 -26.917 1.00 74.69 315 THR A N 1
ATOM 2592 C CA . THR A 1 315 ? 29.871 -1.107 -28.183 1.00 74.69 315 THR A CA 1
ATOM 2593 C C . THR A 1 315 ? 31.237 -1.050 -28.869 1.00 74.69 315 THR A C 1
ATOM 2595 O O . THR A 1 315 ? 31.335 -1.334 -30.061 1.00 74.69 315 THR A O 1
ATOM 2598 N N . TYR A 1 316 ? 32.310 -0.758 -28.124 1.00 72.94 316 TYR A N 1
ATOM 2599 C CA . TYR A 1 316 ? 33.669 -0.732 -28.669 1.00 72.94 316 TYR A CA 1
ATOM 2600 C C . TYR A 1 316 ? 34.098 -2.094 -29.240 1.00 72.94 316 TYR A C 1
ATOM 2602 O O . TYR A 1 316 ? 34.611 -2.155 -30.357 1.00 72.94 316 TYR A O 1
ATOM 2610 N N . ILE A 1 317 ? 33.841 -3.194 -28.521 1.00 75.44 317 ILE A N 1
ATOM 2611 C CA . ILE A 1 317 ? 34.182 -4.551 -28.982 1.00 75.44 317 ILE A CA 1
ATOM 2612 C C . ILE A 1 317 ? 33.375 -4.929 -30.237 1.00 75.44 317 ILE A C 1
ATOM 2614 O O . ILE A 1 317 ? 33.931 -5.501 -31.175 1.00 75.44 317 ILE A O 1
ATOM 2618 N N . ALA A 1 318 ? 32.084 -4.589 -30.289 1.00 73.12 318 ALA A N 1
ATOM 2619 C CA . ALA A 1 318 ? 31.225 -4.873 -31.438 1.00 73.12 318 ALA A CA 1
ATOM 2620 C C . ALA A 1 318 ? 31.635 -4.084 -32.700 1.00 73.12 318 ALA A C 1
ATOM 2622 O O . ALA A 1 318 ? 31.691 -4.650 -33.796 1.00 73.12 318 ALA A O 1
ATOM 2623 N N . LEU A 1 319 ? 31.999 -2.804 -32.550 1.00 70.50 319 LEU A N 1
ATOM 2624 C CA . LEU A 1 319 ? 32.546 -1.989 -33.642 1.00 70.50 319 LEU A CA 1
ATOM 2625 C C . LEU A 1 319 ? 33.905 -2.525 -34.121 1.00 70.50 319 LEU A C 1
ATOM 2627 O O . LEU A 1 319 ? 34.111 -2.685 -35.324 1.00 70.50 319 LEU A O 1
ATOM 2631 N N . PHE A 1 320 ? 34.804 -2.875 -33.196 1.00 71.81 320 PHE A N 1
ATOM 2632 C CA . PHE A 1 320 ? 36.104 -3.473 -33.518 1.00 71.81 320 PHE A CA 1
ATOM 2633 C C . PHE A 1 320 ? 35.963 -4.818 -34.254 1.00 71.81 320 PHE A C 1
ATOM 2635 O O . PHE A 1 320 ? 36.681 -5.071 -35.220 1.00 71.81 320 PHE A O 1
ATOM 2642 N N . SER A 1 321 ? 34.982 -5.643 -33.872 1.00 75.44 321 SER A N 1
ATOM 2643 C CA . SER A 1 321 ? 34.658 -6.886 -34.583 1.00 75.44 321 SER A CA 1
ATOM 2644 C C . SER A 1 321 ? 34.289 -6.634 -36.051 1.00 75.44 321 SER A C 1
ATOM 2646 O O . SER A 1 321 ? 34.793 -7.333 -36.927 1.00 75.44 321 SER A O 1
ATOM 2648 N N . CYS A 1 322 ? 33.490 -5.605 -36.352 1.00 71.44 322 CYS A N 1
ATOM 2649 C CA . CYS A 1 322 ? 33.118 -5.287 -37.737 1.00 71.44 322 CYS A CA 1
ATOM 2650 C C . CYS A 1 322 ? 34.292 -4.756 -38.578 1.00 71.44 322 CYS A C 1
ATOM 2652 O O . CYS A 1 322 ? 34.333 -5.005 -39.783 1.00 71.44 322 CYS A O 1
ATOM 2654 N N . ILE A 1 323 ? 35.265 -4.076 -37.960 1.00 68.81 323 ILE A N 1
ATOM 2655 C CA . ILE A 1 323 ? 36.506 -3.660 -38.634 1.00 68.81 323 ILE A CA 1
ATOM 2656 C C . ILE A 1 323 ? 37.328 -4.897 -39.026 1.00 68.81 323 ILE A C 1
ATOM 2658 O O . ILE A 1 323 ? 37.652 -5.060 -40.203 1.00 68.81 323 ILE A O 1
ATOM 2662 N N . LEU A 1 324 ? 37.569 -5.817 -38.083 1.00 70.00 324 LEU A N 1
ATOM 2663 C CA . LEU A 1 324 ? 38.294 -7.066 -38.352 1.00 70.00 324 LEU A CA 1
ATOM 2664 C C . LEU A 1 324 ? 37.612 -7.920 -39.434 1.00 70.00 324 LEU A C 1
ATOM 2666 O O . LEU A 1 324 ? 38.281 -8.418 -40.335 1.00 70.00 324 LEU A O 1
ATOM 2670 N N . MET A 1 325 ? 36.283 -8.062 -39.397 1.00 70.81 325 MET A N 1
ATOM 2671 C CA . MET A 1 325 ? 35.551 -8.854 -40.398 1.00 70.81 325 MET A CA 1
ATOM 2672 C C . MET A 1 325 ? 35.715 -8.313 -41.827 1.00 70.81 325 MET A C 1
ATOM 2674 O O . MET A 1 325 ? 35.742 -9.104 -42.773 1.00 70.81 325 MET A O 1
ATOM 2678 N N . LYS A 1 326 ? 35.880 -6.990 -41.980 1.00 67.88 326 LYS A N 1
ATOM 2679 C CA . LYS A 1 326 ? 36.167 -6.341 -43.266 1.00 67.88 326 LYS A CA 1
ATOM 2680 C C . LYS A 1 326 ? 37.620 -6.534 -43.703 1.00 67.88 326 LYS A C 1
ATOM 2682 O O . LYS A 1 326 ? 37.851 -6.884 -44.853 1.00 67.88 326 LYS A O 1
ATOM 2687 N N . GLU A 1 327 ? 38.589 -6.333 -42.809 1.00 68.06 327 GLU A N 1
ATOM 2688 C CA . GLU A 1 327 ? 40.018 -6.521 -43.125 1.00 68.06 327 GLU A CA 1
ATOM 2689 C C . GLU A 1 327 ? 40.346 -7.966 -43.532 1.00 68.06 327 GLU A C 1
ATOM 2691 O O . GLU A 1 327 ? 41.168 -8.192 -44.417 1.00 68.06 327 GLU A O 1
ATOM 2696 N N . TRP A 1 328 ? 39.671 -8.946 -42.924 1.00 71.31 328 TRP A N 1
ATOM 2697 C CA . TRP A 1 328 ? 39.901 -10.375 -43.158 1.00 71.31 328 TRP A CA 1
ATOM 2698 C C . TRP A 1 328 ? 38.984 -10.974 -44.245 1.00 71.31 328 TRP A C 1
ATOM 2700 O O . TRP A 1 328 ? 39.023 -12.182 -44.470 1.00 71.31 328 TRP A O 1
ATOM 2710 N N . ASN A 1 329 ? 38.157 -10.158 -44.922 1.00 64.31 329 ASN A N 1
ATOM 2711 C CA . ASN A 1 329 ? 37.165 -10.578 -45.933 1.00 64.31 329 ASN A CA 1
ATOM 2712 C C . ASN A 1 329 ? 36.219 -11.719 -45.480 1.00 64.31 329 ASN A C 1
ATOM 2714 O O . ASN A 1 329 ? 35.704 -12.477 -46.303 1.00 64.31 329 ASN A O 1
ATOM 2718 N N . LEU A 1 330 ? 35.963 -11.841 -44.173 1.00 62.41 330 LEU A N 1
ATOM 2719 C CA . LEU A 1 330 ? 35.136 -12.912 -43.598 1.00 62.41 330 LEU A CA 1
ATOM 2720 C C . LEU A 1 330 ? 33.627 -12.680 -43.775 1.00 62.41 330 LEU A C 1
ATOM 2722 O O . LEU A 1 330 ? 32.848 -13.626 -43.661 1.00 62.41 330 LEU A O 1
ATOM 2726 N N . LEU A 1 331 ? 33.206 -11.435 -44.022 1.00 63.34 331 LEU A N 1
ATOM 2727 C CA . LEU A 1 331 ? 31.800 -11.034 -44.119 1.00 63.34 331 LEU A CA 1
ATOM 2728 C C . LEU A 1 331 ? 31.643 -9.792 -45.012 1.00 63.34 331 LEU A C 1
ATOM 2730 O O . LEU A 1 331 ? 32.296 -8.771 -44.798 1.00 63.34 331 LEU A O 1
ATOM 2734 N N . THR A 1 332 ? 30.732 -9.846 -45.987 1.00 64.62 332 THR A N 1
ATOM 2735 C CA . THR A 1 332 ? 30.396 -8.714 -46.869 1.00 64.62 332 THR A CA 1
ATOM 2736 C C . THR A 1 332 ? 29.368 -7.786 -46.211 1.00 64.62 332 THR A C 1
ATOM 2738 O O . THR A 1 332 ? 28.201 -7.765 -46.603 1.00 64.62 332 THR A O 1
ATOM 2741 N N . ILE A 1 333 ? 29.785 -7.048 -45.179 1.00 66.88 333 ILE A N 1
ATOM 2742 C CA . ILE A 1 333 ? 28.910 -6.121 -44.438 1.00 66.88 333 ILE A CA 1
ATOM 2743 C C . ILE A 1 333 ? 28.734 -4.815 -45.236 1.00 66.88 333 ILE A C 1
ATOM 2745 O O . ILE A 1 333 ? 29.728 -4.176 -45.593 1.00 66.88 333 ILE A O 1
ATOM 2749 N N . ASN A 1 334 ? 27.493 -4.399 -45.519 1.00 69.38 334 ASN A N 1
ATOM 2750 C CA . ASN A 1 334 ? 27.224 -3.138 -46.224 1.00 69.38 334 ASN A CA 1
ATOM 2751 C C . ASN A 1 334 ? 27.334 -1.933 -45.269 1.00 69.38 334 ASN A C 1
ATOM 2753 O O . ASN A 1 334 ? 27.200 -2.070 -44.054 1.00 69.38 334 ASN A O 1
ATOM 2757 N N . ALA A 1 335 ? 27.524 -0.726 -45.814 1.00 66.00 335 ALA A N 1
ATOM 2758 C CA . ALA A 1 335 ? 27.614 0.496 -45.006 1.00 66.00 335 ALA A CA 1
ATOM 2759 C C . ALA A 1 335 ? 26.329 0.772 -44.197 1.00 66.00 335 ALA A C 1
ATOM 2761 O O . ALA A 1 335 ? 26.419 1.131 -43.022 1.00 66.00 335 ALA A O 1
ATOM 2762 N N . GLY A 1 336 ? 25.154 0.532 -44.796 1.00 68.12 336 GLY A N 1
ATOM 2763 C CA . GLY A 1 336 ? 23.858 0.615 -44.111 1.00 68.12 336 GLY A CA 1
ATOM 2764 C C . GLY A 1 336 ? 23.766 -0.319 -42.903 1.00 68.12 336 GLY A C 1
ATOM 2765 O O . GLY A 1 336 ? 23.422 0.130 -41.814 1.00 68.12 336 GLY A O 1
ATOM 2766 N N . ASP A 1 337 ? 24.187 -1.579 -43.054 1.00 75.88 337 ASP A N 1
ATOM 2767 C CA . ASP A 1 337 ? 24.137 -2.586 -41.985 1.00 75.88 337 ASP A CA 1
ATOM 2768 C C . ASP A 1 337 ? 25.043 -2.223 -40.799 1.00 75.88 337 ASP A C 1
ATOM 2770 O O . ASP A 1 337 ? 24.641 -2.357 -39.642 1.00 75.88 337 ASP A O 1
ATOM 2774 N N . VAL A 1 338 ? 26.248 -1.696 -41.066 1.00 75.06 338 VAL A N 1
ATOM 2775 C CA . VAL A 1 338 ? 27.130 -1.162 -40.010 1.00 75.06 338 VAL A CA 1
ATOM 2776 C C . VAL A 1 338 ? 26.475 0.035 -39.313 1.00 75.06 338 VAL A C 1
ATOM 2778 O O . VAL A 1 338 ? 26.537 0.129 -38.087 1.00 75.06 338 VAL A O 1
ATOM 2781 N N . GLY A 1 339 ? 25.820 0.925 -40.065 1.00 72.06 339 GLY A N 1
ATOM 2782 C CA . GLY A 1 339 ? 25.076 2.065 -39.522 1.00 72.06 339 GLY A CA 1
ATOM 2783 C C . GLY A 1 339 ? 23.908 1.642 -38.625 1.00 72.06 339 GLY A C 1
ATOM 2784 O O . GLY A 1 339 ? 23.787 2.138 -37.506 1.00 72.06 339 GLY A O 1
ATOM 2785 N N . LEU A 1 340 ? 23.099 0.678 -39.073 1.00 80.25 340 LEU A N 1
ATOM 2786 C CA . LEU A 1 340 ? 21.984 0.107 -38.315 1.00 80.25 340 LEU A CA 1
ATOM 2787 C C . LEU A 1 340 ? 22.472 -0.551 -37.017 1.00 80.25 340 LEU A C 1
ATOM 2789 O O . LEU A 1 340 ? 21.945 -0.259 -35.942 1.00 80.25 340 LEU A O 1
ATOM 2793 N N . MET A 1 341 ? 23.510 -1.391 -37.100 1.00 79.31 341 MET A N 1
ATOM 2794 C CA . MET A 1 341 ? 24.110 -2.021 -35.922 1.00 79.31 341 MET A CA 1
ATOM 2795 C C . MET A 1 341 ? 24.631 -0.966 -34.937 1.00 79.31 341 MET A C 1
ATOM 2797 O O . MET A 1 341 ? 24.383 -1.064 -33.738 1.00 79.31 341 MET A O 1
ATOM 2801 N N . LEU A 1 342 ? 25.316 0.068 -35.434 1.00 74.69 342 LEU A N 1
ATOM 2802 C CA . LEU A 1 342 ? 25.844 1.161 -34.622 1.00 74.69 342 LEU A CA 1
ATOM 2803 C C . LEU A 1 342 ? 24.725 1.926 -33.894 1.00 74.69 342 LEU A C 1
ATOM 2805 O O . LEU A 1 342 ? 24.859 2.171 -32.697 1.00 74.69 342 LEU A O 1
ATOM 2809 N N . VAL A 1 343 ? 23.608 2.248 -34.559 1.00 78.12 343 VAL A N 1
ATOM 2810 C CA . VAL A 1 343 ? 22.450 2.902 -33.916 1.00 78.12 343 VAL A CA 1
ATOM 2811 C C . VAL A 1 343 ? 21.900 2.039 -32.776 1.00 78.12 343 VAL A C 1
ATOM 2813 O O . VAL A 1 343 ? 21.731 2.528 -31.657 1.00 78.12 343 VAL A O 1
ATOM 2816 N N . TYR A 1 344 ? 21.692 0.744 -33.026 1.00 84.25 344 TYR A N 1
ATOM 2817 C CA . TYR A 1 344 ? 21.152 -0.186 -32.032 1.00 84.25 344 TYR A CA 1
ATOM 2818 C C . TYR A 1 344 ? 22.108 -0.455 -30.855 1.00 84.25 344 TYR A C 1
ATOM 2820 O O . TYR A 1 344 ? 21.653 -0.553 -29.714 1.00 84.25 344 TYR A O 1
ATOM 2828 N N . LEU A 1 345 ? 23.424 -0.522 -31.092 1.00 76.62 345 LEU A N 1
ATOM 2829 C CA . LEU A 1 345 ? 24.438 -0.649 -30.035 1.00 76.62 345 LEU A CA 1
ATOM 2830 C C . LEU A 1 345 ? 24.509 0.599 -29.152 1.00 76.62 345 LEU A C 1
ATOM 2832 O O . LEU A 1 345 ? 24.591 0.488 -27.931 1.00 76.62 345 LEU A O 1
ATOM 2836 N N . LEU A 1 346 ? 24.437 1.789 -29.748 1.00 72.19 346 LEU A N 1
ATOM 2837 C CA . LEU A 1 346 ? 24.474 3.045 -28.999 1.00 72.19 346 LEU A CA 1
ATOM 2838 C C . LEU A 1 346 ? 23.225 3.246 -28.143 1.00 72.19 346 LEU A C 1
ATOM 2840 O O . LEU A 1 346 ? 23.328 3.772 -27.037 1.00 72.19 346 LEU A O 1
ATOM 2844 N N . GLN A 1 347 ? 22.074 2.749 -28.598 1.00 77.12 347 GLN A N 1
ATOM 2845 C CA . GLN A 1 347 ? 20.848 2.739 -27.807 1.00 77.12 347 GLN A CA 1
ATOM 2846 C C . GLN A 1 347 ? 20.974 1.898 -26.520 1.00 77.12 347 GLN A C 1
ATOM 2848 O O . GLN A 1 347 ? 20.298 2.192 -25.539 1.00 77.12 347 GLN A O 1
ATOM 2853 N N . LEU A 1 348 ? 21.843 0.874 -26.479 1.00 76.75 348 LEU A N 1
ATOM 2854 C CA . LEU A 1 348 ? 22.059 0.059 -25.272 1.00 76.75 348 LEU A CA 1
ATOM 2855 C C . LEU A 1 348 ? 22.691 0.854 -24.114 1.00 76.75 348 LEU A C 1
ATOM 2857 O O . LEU A 1 348 ? 22.456 0.526 -22.944 1.00 76.75 348 LEU A O 1
ATOM 2861 N N . VAL A 1 349 ? 23.453 1.912 -24.418 1.00 74.06 349 VAL A N 1
ATOM 2862 C CA . VAL A 1 349 ? 23.919 2.885 -23.419 1.00 74.06 349 VAL A CA 1
ATOM 2863 C C . VAL A 1 349 ? 22.694 3.625 -22.871 1.00 74.06 349 VAL A C 1
ATOM 2865 O O . VAL A 1 349 ? 21.840 4.087 -23.621 1.00 74.06 349 VAL A O 1
ATOM 2868 N N . GLY A 1 350 ? 22.543 3.696 -21.548 1.00 74.56 350 GLY A N 1
ATOM 2869 C CA . GLY A 1 350 ? 21.309 4.184 -20.928 1.00 74.56 350 GLY A CA 1
ATOM 2870 C C . GLY A 1 350 ? 20.153 3.167 -20.891 1.00 74.56 350 GLY A C 1
ATOM 2871 O O . GLY A 1 350 ? 19.584 2.998 -19.808 1.00 74.56 350 GLY A O 1
ATOM 2872 N N . LEU A 1 351 ? 19.827 2.433 -21.972 1.00 81.94 351 LEU A N 1
ATOM 2873 C CA . LEU A 1 351 ? 18.773 1.393 -21.920 1.00 81.94 351 LEU A CA 1
ATOM 2874 C C . LEU A 1 351 ? 19.097 0.308 -20.882 1.00 81.94 351 LEU A C 1
ATOM 2876 O O . LEU A 1 351 ? 18.216 -0.067 -20.109 1.00 81.94 351 LEU A O 1
ATOM 2880 N N . PHE A 1 352 ? 20.348 -0.158 -20.783 1.00 81.25 352 PHE A N 1
ATOM 2881 C CA . PHE A 1 352 ? 20.740 -1.125 -19.746 1.00 81.25 352 PHE A CA 1
ATOM 2882 C C . PHE A 1 352 ? 20.575 -0.569 -18.317 1.00 81.25 352 PHE A C 1
ATOM 2884 O O . PHE A 1 352 ? 20.091 -1.280 -17.432 1.00 81.25 352 PHE A O 1
ATOM 2891 N N . GLN A 1 353 ? 20.915 0.708 -18.088 1.00 80.56 353 GLN A N 1
ATOM 2892 C CA . GLN A 1 353 ? 20.685 1.393 -16.807 1.00 80.56 353 GLN A CA 1
ATOM 2893 C C . GLN A 1 353 ? 19.189 1.456 -16.473 1.00 80.56 353 GLN A C 1
ATOM 2895 O O . GLN A 1 353 ? 18.789 1.154 -15.346 1.00 80.56 353 GLN A O 1
ATOM 2900 N N . TRP A 1 354 ? 18.365 1.840 -17.448 1.00 84.12 354 TRP A N 1
ATOM 2901 C CA . TRP A 1 354 ? 16.920 1.958 -17.279 1.00 84.12 354 TRP A CA 1
ATOM 2902 C C . TRP A 1 354 ? 16.259 0.586 -17.066 1.00 84.12 354 TRP A C 1
ATOM 2904 O O . TRP A 1 354 ? 15.423 0.456 -16.177 1.00 84.12 354 TRP A O 1
ATOM 2914 N N . THR A 1 355 ? 16.722 -0.460 -17.763 1.00 87.12 355 THR A N 1
ATOM 2915 C CA . THR A 1 355 ? 16.269 -1.854 -17.582 1.00 87.12 355 THR A CA 1
ATOM 2916 C C . THR A 1 355 ? 16.450 -2.322 -16.140 1.00 87.12 355 THR A C 1
ATOM 2918 O O . THR A 1 355 ? 15.502 -2.824 -15.539 1.00 87.12 355 THR A O 1
ATOM 2921 N N . ILE A 1 356 ? 17.648 -2.150 -15.554 1.00 83.50 356 ILE A N 1
ATOM 2922 C CA . ILE A 1 356 ? 17.877 -2.574 -14.163 1.00 83.50 356 ILE A CA 1
ATOM 2923 C C . ILE A 1 356 ? 17.038 -1.737 -13.201 1.00 83.50 356 ILE A C 1
ATOM 2925 O O . ILE A 1 356 ? 16.376 -2.328 -12.347 1.00 83.50 356 ILE A O 1
ATOM 2929 N N . ARG A 1 357 ? 17.009 -0.404 -13.354 1.00 82.19 357 ARG A N 1
ATOM 2930 C CA . ARG A 1 357 ? 16.202 0.466 -12.483 1.00 82.19 357 ARG A CA 1
ATOM 2931 C C . ARG A 1 357 ? 14.726 0.084 -12.506 1.00 82.19 357 ARG A C 1
ATOM 2933 O O . ARG A 1 357 ? 14.179 -0.162 -11.440 1.00 82.19 357 ARG A O 1
ATOM 2940 N N . GLN A 1 358 ? 14.118 -0.061 -13.682 1.00 86.94 358 GLN A N 1
ATOM 2941 C CA . GLN A 1 358 ? 12.716 -0.470 -13.785 1.00 86.94 358 GLN A CA 1
ATOM 2942 C C . GLN A 1 358 ? 12.490 -1.890 -13.246 1.00 86.94 358 GLN A C 1
ATOM 2944 O O . GLN A 1 358 ? 11.517 -2.110 -12.533 1.00 86.94 358 GLN A O 1
ATOM 2949 N N . SER A 1 359 ? 13.427 -2.830 -13.446 1.00 86.62 359 SER A N 1
ATOM 2950 C CA . SER A 1 359 ? 13.329 -4.158 -12.812 1.00 86.62 359 SER A CA 1
ATOM 2951 C C . SER A 1 359 ? 13.315 -4.086 -11.279 1.00 86.62 359 SER A C 1
ATOM 2953 O O . SER A 1 359 ? 12.615 -4.864 -10.641 1.00 86.62 359 SER A O 1
ATOM 2955 N N . CYS A 1 360 ? 14.062 -3.150 -10.684 1.00 81.19 360 CYS A N 1
ATOM 2956 C CA . CYS A 1 360 ? 14.089 -2.941 -9.238 1.00 81.19 360 CYS A CA 1
ATOM 2957 C C . CYS A 1 360 ? 12.881 -2.132 -8.741 1.00 81.19 360 CYS A C 1
ATOM 2959 O O . CYS A 1 360 ? 12.411 -2.384 -7.638 1.00 81.19 360 CYS A O 1
ATOM 2961 N N . GLU A 1 361 ? 12.350 -1.184 -9.515 1.00 83.50 361 GLU A N 1
ATOM 2962 C CA . GLU A 1 361 ? 11.126 -0.458 -9.150 1.00 83.50 361 GLU A CA 1
ATOM 2963 C C . GLU A 1 361 ? 9.896 -1.375 -9.174 1.00 83.50 361 GLU A C 1
ATOM 2965 O O . GLU A 1 361 ? 9.106 -1.344 -8.231 1.00 83.50 361 GLU A O 1
ATOM 2970 N N . VAL A 1 362 ? 9.799 -2.269 -10.164 1.00 88.88 362 VAL A N 1
ATOM 2971 C CA . VAL A 1 362 ? 8.801 -3.350 -10.193 1.00 88.88 362 VAL A CA 1
ATOM 2972 C C . VAL A 1 362 ? 8.932 -4.258 -8.963 1.00 88.88 362 VAL A C 1
ATOM 2974 O O . VAL A 1 362 ? 7.937 -4.505 -8.286 1.00 88.88 362 VAL A O 1
ATOM 2977 N N . GLU A 1 363 ? 10.147 -4.705 -8.627 1.00 84.75 363 GLU A N 1
ATOM 2978 C CA . GLU A 1 363 ? 10.415 -5.536 -7.440 1.00 84.75 363 GLU A CA 1
ATOM 2979 C C . GLU A 1 363 ? 9.994 -4.824 -6.134 1.00 84.75 363 GLU A C 1
ATOM 2981 O O . GLU A 1 363 ? 9.333 -5.417 -5.284 1.00 84.75 363 GLU A O 1
ATOM 2986 N N . ASN A 1 364 ? 10.303 -3.526 -6.001 1.00 81.06 364 ASN A N 1
ATOM 2987 C CA . ASN A 1 364 ? 9.897 -2.698 -4.859 1.00 81.06 364 ASN A CA 1
ATOM 2988 C C . ASN A 1 364 ? 8.369 -2.580 -4.738 1.00 81.06 364 ASN A C 1
ATOM 2990 O O . ASN A 1 364 ? 7.822 -2.746 -3.646 1.00 81.06 364 ASN A O 1
ATOM 2994 N N . LEU A 1 365 ? 7.673 -2.268 -5.835 1.00 86.31 365 LEU A N 1
ATOM 2995 C CA . LEU A 1 365 ? 6.226 -2.030 -5.816 1.00 86.31 365 LEU A CA 1
ATOM 2996 C C . LEU A 1 365 ? 5.417 -3.328 -5.658 1.00 86.31 365 LEU A C 1
ATOM 2998 O O . LEU A 1 365 ? 4.354 -3.308 -5.041 1.00 86.31 365 LEU A O 1
ATOM 3002 N N . MET A 1 366 ? 5.932 -4.476 -6.112 1.00 88.25 366 MET A N 1
ATOM 3003 C CA . MET A 1 366 ? 5.282 -5.779 -5.906 1.00 88.25 366 MET A CA 1
ATOM 3004 C C . MET A 1 366 ? 5.157 -6.181 -4.426 1.00 88.25 366 MET A C 1
ATOM 3006 O O . MET A 1 366 ? 4.292 -6.995 -4.100 1.00 88.25 366 MET A O 1
ATOM 3010 N N . THR A 1 367 ? 5.897 -5.547 -3.508 1.00 84.50 367 THR A N 1
ATOM 3011 C CA . THR A 1 367 ? 5.661 -5.706 -2.059 1.00 84.50 367 THR A CA 1
ATOM 3012 C C . THR A 1 367 ? 4.244 -5.273 -1.648 1.00 84.50 367 THR A C 1
ATOM 3014 O O . THR A 1 367 ? 3.641 -5.890 -0.769 1.00 84.50 367 THR A O 1
ATOM 3017 N N . SER A 1 368 ? 3.657 -4.269 -2.314 1.00 88.81 368 SER A N 1
ATOM 3018 C CA . SER A 1 368 ? 2.261 -3.857 -2.104 1.00 88.81 368 SER A CA 1
ATOM 3019 C C . SER A 1 368 ? 1.264 -4.901 -2.621 1.00 88.81 368 SER A C 1
ATOM 3021 O O . SER A 1 368 ? 0.249 -5.141 -1.970 1.00 88.81 368 SER A O 1
ATOM 3023 N N . VAL A 1 369 ? 1.573 -5.590 -3.730 1.00 91.69 369 VAL A N 1
ATOM 3024 C CA . VAL A 1 369 ? 0.781 -6.742 -4.211 1.00 91.69 369 VAL A CA 1
ATOM 3025 C C . VAL A 1 369 ? 0.834 -7.893 -3.213 1.00 91.69 369 VAL A C 1
ATOM 3027 O O . VAL A 1 369 ? -0.205 -8.474 -2.910 1.00 91.69 369 VAL A O 1
ATOM 3030 N N . GLU A 1 370 ? 2.011 -8.215 -2.675 1.00 89.25 370 GLU A N 1
ATOM 3031 C CA . GLU A 1 370 ? 2.170 -9.289 -1.690 1.00 89.25 370 GLU A CA 1
ATOM 3032 C C . GLU A 1 370 ? 1.325 -9.022 -0.434 1.00 89.25 370 GLU A C 1
ATOM 3034 O O . GLU A 1 370 ? 0.510 -9.859 -0.054 1.00 89.25 370 GLU A O 1
ATOM 3039 N N . ARG A 1 371 ? 1.397 -7.805 0.116 1.00 87.81 371 ARG A N 1
ATOM 3040 C CA . ARG A 1 371 ? 0.594 -7.355 1.270 1.00 87.81 371 ARG A CA 1
ATOM 3041 C C . ARG A 1 371 ? -0.922 -7.368 1.019 1.00 87.81 371 ARG A C 1
ATOM 3043 O O . ARG A 1 371 ? -1.697 -7.669 1.926 1.00 87.81 371 ARG A O 1
ATOM 3050 N N . VAL A 1 372 ? -1.371 -7.065 -0.201 1.00 91.56 372 VAL A N 1
ATOM 3051 C CA . VAL A 1 372 ? -2.792 -7.163 -0.596 1.00 91.56 372 VAL A CA 1
ATOM 3052 C C . VAL A 1 372 ? -3.221 -8.624 -0.812 1.00 91.56 372 VAL A C 1
ATOM 3054 O O . VAL A 1 372 ? -4.363 -8.990 -0.514 1.00 91.56 372 VAL A O 1
ATOM 3057 N N . LEU A 1 373 ? -2.311 -9.492 -1.264 1.00 90.38 373 LEU A N 1
ATOM 3058 C CA . LEU A 1 373 ? -2.541 -10.936 -1.357 1.00 90.38 373 LEU A CA 1
ATOM 3059 C C . LEU A 1 373 ? -2.612 -11.602 0.024 1.00 90.38 373 LEU A C 1
ATOM 3061 O O . LEU A 1 373 ? -3.493 -12.433 0.216 1.00 90.38 373 LEU A O 1
ATOM 3065 N N . GLU A 1 374 ? -1.793 -11.203 1.003 1.00 89.00 374 GLU A N 1
ATOM 3066 C CA . GLU A 1 374 ? -1.924 -11.655 2.401 1.00 89.00 374 GLU A CA 1
ATOM 3067 C C . GLU A 1 374 ? -3.331 -11.371 2.946 1.00 89.00 374 GLU A C 1
ATOM 3069 O O . GLU A 1 374 ? -3.997 -12.261 3.478 1.00 89.00 374 GLU A O 1
ATOM 3074 N N . TYR A 1 375 ? -3.828 -10.147 2.738 1.00 90.56 375 TYR A N 1
ATOM 3075 C CA . TYR A 1 375 ? -5.174 -9.747 3.154 1.00 90.56 375 TYR A CA 1
ATOM 3076 C C . TYR A 1 375 ? -6.279 -10.477 2.354 1.00 90.56 375 TYR A C 1
ATOM 3078 O O . TYR A 1 375 ? -7.402 -10.636 2.836 1.00 90.56 375 TYR A O 1
ATOM 3086 N N . SER A 1 376 ? -5.963 -10.972 1.153 1.00 88.75 376 SER A N 1
ATOM 3087 C CA . SER A 1 376 ? -6.850 -11.810 0.332 1.00 88.75 376 SER A CA 1
ATOM 3088 C C . SER A 1 376 ? -6.804 -13.302 0.707 1.00 88.75 376 SER A C 1
ATOM 3090 O O . SER A 1 376 ? -7.760 -14.030 0.436 1.00 88.75 376 SER A O 1
ATOM 3092 N N . GLU A 1 377 ? -5.734 -13.775 1.352 1.00 88.31 377 GLU A N 1
ATOM 3093 C CA . GLU A 1 377 ? -5.589 -15.153 1.850 1.00 88.31 377 GLU A CA 1
ATOM 3094 C C . GLU A 1 377 ? -6.093 -15.322 3.308 1.00 88.31 377 GLU A C 1
ATOM 3096 O O . GLU A 1 377 ? -6.177 -16.455 3.778 1.00 88.31 377 GLU A O 1
ATOM 3101 N N . LEU A 1 378 ? -6.535 -14.244 3.985 1.00 90.44 378 LEU A N 1
ATOM 3102 C CA . LEU A 1 378 ? -7.058 -14.253 5.370 1.00 90.44 378 LEU A CA 1
ATOM 3103 C C . LEU A 1 378 ? -8.080 -15.364 5.669 1.00 90.44 378 LEU A C 1
ATOM 3105 O O . LEU A 1 378 ? -8.966 -15.666 4.860 1.00 90.44 378 LEU A O 1
ATOM 3109 N N . GLU A 1 379 ? -8.008 -15.915 6.882 1.00 87.75 379 GLU A N 1
ATOM 3110 C CA . GLU A 1 379 ? -9.036 -16.805 7.425 1.00 87.75 379 GLU A CA 1
ATOM 3111 C C . GLU A 1 379 ? -10.370 -16.060 7.581 1.00 87.75 379 GLU A C 1
ATOM 3113 O O . GLU A 1 379 ? -10.411 -14.897 7.972 1.00 87.75 379 GLU A O 1
ATOM 3118 N N . THR A 1 380 ? -11.475 -16.734 7.266 1.00 87.31 380 THR A N 1
ATOM 3119 C CA . THR A 1 380 ? -12.831 -16.177 7.378 1.00 87.31 380 THR A CA 1
ATOM 3120 C C . THR A 1 380 ? -13.608 -16.892 8.469 1.00 87.31 380 THR A C 1
ATOM 3122 O O . THR A 1 380 ? -13.605 -18.126 8.501 1.00 87.31 380 THR A O 1
ATOM 3125 N N . GLU A 1 381 ? -14.329 -16.141 9.301 1.00 86.12 381 GLU A N 1
ATOM 3126 C CA . GLU A 1 381 ? -15.273 -16.686 10.270 1.00 86.12 381 GLU A CA 1
ATOM 3127 C C . GLU A 1 381 ? -16.255 -17.665 9.595 1.00 86.12 381 GLU A C 1
ATOM 3129 O O . GLU A 1 381 ? -16.758 -17.397 8.497 1.00 86.12 381 GLU A O 1
ATOM 3134 N N . PRO A 1 382 ? -16.570 -18.800 10.242 1.00 81.00 382 PRO A N 1
ATOM 3135 C CA . PRO A 1 382 ? -17.494 -19.801 9.722 1.00 81.00 382 PRO A CA 1
ATOM 3136 C C . PRO A 1 382 ? -18.962 -19.367 9.914 1.00 81.00 382 PRO A C 1
ATOM 3138 O O . PRO A 1 382 ? -19.732 -20.057 10.578 1.00 81.00 382 PRO A O 1
ATOM 3141 N N . LEU A 1 383 ? -19.347 -18.222 9.335 1.00 77.44 383 LEU A N 1
ATOM 3142 C CA . LEU A 1 383 ? -20.635 -17.550 9.575 1.00 77.44 383 LEU A CA 1
ATOM 3143 C C . LEU A 1 383 ? -21.848 -18.482 9.452 1.00 77.44 383 LEU A C 1
ATOM 3145 O O . LEU A 1 383 ? -22.667 -18.524 10.368 1.00 77.44 383 LEU A O 1
ATOM 3149 N N . ASP A 1 384 ? -21.906 -19.263 8.369 1.00 76.19 384 ASP A N 1
ATOM 3150 C CA . ASP A 1 384 ? -23.035 -20.139 8.022 1.00 76.19 384 ASP A CA 1
ATOM 3151 C C . ASP A 1 384 ? -22.833 -21.616 8.418 1.00 76.19 384 ASP A C 1
ATOM 3153 O O . ASP A 1 384 ? -23.712 -22.447 8.180 1.00 76.19 384 ASP A O 1
ATOM 3157 N N . LYS A 1 385 ? -21.677 -21.987 8.992 1.00 73.06 385 LYS A N 1
ATOM 3158 C CA . LYS A 1 385 ? -21.402 -23.382 9.376 1.00 73.06 385 LYS A CA 1
ATOM 3159 C C . LYS A 1 385 ? -21.823 -23.627 10.823 1.00 73.06 385 LYS A C 1
ATOM 3161 O O . LYS A 1 385 ? -21.219 -23.089 11.746 1.00 73.06 385 LYS A O 1
ATOM 3166 N N . GLY A 1 386 ? -22.809 -24.496 11.007 1.00 71.50 386 GLY A N 1
ATOM 3167 C CA . GLY A 1 386 ? -23.172 -25.082 12.294 1.00 71.50 386 GLY A CA 1
ATOM 3168 C C . GLY A 1 386 ? -23.721 -26.491 12.090 1.00 71.50 386 GLY A C 1
ATOM 3169 O O . GLY A 1 386 ? -24.403 -26.748 11.097 1.00 71.50 386 GLY A O 1
ATOM 3170 N N . ASP A 1 387 ? -23.429 -27.394 13.023 1.00 73.88 387 ASP A N 1
ATOM 3171 C CA . ASP A 1 387 ? -23.876 -28.795 12.984 1.00 73.88 387 ASP A CA 1
ATOM 3172 C C . ASP A 1 387 ? -25.402 -28.935 13.135 1.00 73.88 387 ASP A C 1
ATOM 3174 O O . ASP A 1 387 ? -25.989 -29.948 12.751 1.00 73.88 387 ASP A O 1
ATOM 3178 N N . ARG A 1 388 ? -26.059 -27.926 13.722 1.00 77.56 388 ARG A N 1
ATOM 3179 C CA . ARG A 1 388 ? -27.499 -27.892 13.986 1.00 77.56 388 ARG A CA 1
ATOM 3180 C C . ARG A 1 388 ? -28.054 -26.498 13.698 1.00 77.56 388 ARG A C 1
ATOM 3182 O O . ARG A 1 388 ? -27.646 -25.527 14.329 1.00 77.56 388 ARG A O 1
ATOM 3189 N N . LYS A 1 389 ? -29.055 -26.407 12.818 1.00 82.06 389 LYS A N 1
ATOM 3190 C CA . LYS A 1 389 ? -29.892 -25.200 12.719 1.00 82.06 389 LYS A CA 1
ATOM 3191 C C . LYS A 1 389 ? -30.869 -25.141 13.904 1.00 82.06 389 LYS A C 1
ATOM 3193 O O . LYS A 1 389 ? -31.444 -26.180 14.245 1.00 82.06 389 LYS A O 1
ATOM 3198 N N . PRO A 1 390 ? -31.066 -23.975 14.540 1.00 83.94 390 PRO A N 1
ATOM 3199 C CA . PRO A 1 390 ? -32.045 -23.828 15.609 1.00 83.94 390 PRO A CA 1
ATOM 3200 C C . PRO A 1 390 ? -33.480 -23.748 15.045 1.00 83.94 390 PRO A C 1
ATOM 3202 O O . PRO A 1 390 ? -33.663 -23.419 13.870 1.00 83.94 390 PRO A O 1
ATOM 3205 N N . PRO A 1 391 ? -34.515 -24.019 15.863 1.00 84.81 391 PRO A N 1
ATOM 3206 C CA . PRO A 1 391 ? -35.901 -23.686 15.528 1.00 84.81 391 PRO A CA 1
ATOM 3207 C C . PRO A 1 391 ? -36.083 -22.193 15.215 1.00 84.81 391 PRO A C 1
ATOM 3209 O O . PRO A 1 391 ? -35.386 -21.348 15.775 1.00 84.81 391 PRO A O 1
ATOM 3212 N N . VAL A 1 392 ? -37.067 -21.846 14.379 1.00 81.19 392 VAL A N 1
ATOM 3213 C CA . VAL A 1 392 ? -37.339 -20.444 13.987 1.00 81.19 392 VAL A CA 1
ATOM 3214 C C . VAL A 1 392 ? -37.631 -19.554 15.202 1.00 81.19 392 VAL A C 1
ATOM 3216 O O . VAL A 1 392 ? -37.194 -18.405 15.241 1.00 81.19 392 VAL A O 1
ATOM 3219 N N . GLU A 1 393 ? -38.298 -20.097 16.220 1.00 83.50 393 GLU A N 1
ATOM 3220 C CA . GLU A 1 393 ? -38.672 -19.405 17.463 1.00 83.50 393 GLU A CA 1
ATOM 3221 C C . GLU A 1 393 ? -37.582 -19.427 18.550 1.00 83.50 393 GLU A C 1
ATOM 3223 O O . GLU A 1 393 ? -37.769 -18.837 19.607 1.00 83.50 393 GLU A O 1
ATOM 3228 N N . TRP A 1 394 ? -36.438 -20.083 18.321 1.00 88.12 394 TRP A N 1
ATOM 3229 C CA . TRP A 1 394 ? -35.355 -20.148 19.309 1.00 88.12 394 TRP A CA 1
ATOM 3230 C C . TRP A 1 394 ? -34.572 -18.818 19.390 1.00 88.12 394 TRP A C 1
ATOM 3232 O O . TRP A 1 394 ? -34.398 -18.163 18.354 1.00 88.12 394 TRP A O 1
ATOM 3242 N N . PRO A 1 395 ? -34.045 -18.421 20.565 1.00 88.25 395 PRO A N 1
ATOM 3243 C CA . PRO A 1 395 ? -34.360 -18.976 21.879 1.00 88.25 395 PRO A CA 1
ATOM 3244 C C . PRO A 1 395 ? -35.796 -18.619 22.277 1.00 88.25 395 PRO A C 1
ATOM 3246 O O . PRO A 1 395 ? -36.232 -17.482 22.104 1.00 88.25 395 PRO A O 1
ATOM 3249 N N . SER A 1 396 ? -36.519 -19.609 22.790 1.00 85.69 396 SER A N 1
ATOM 3250 C CA . SER A 1 396 ? -37.929 -19.502 23.169 1.00 85.69 396 SER A CA 1
ATOM 3251 C C . SER A 1 396 ? -38.078 -18.870 24.552 1.00 85.69 396 SER A C 1
ATOM 3253 O O . SER A 1 396 ? -38.934 -18.004 24.747 1.00 85.69 396 SER A O 1
ATOM 3255 N N . ASN A 1 397 ? -37.207 -19.262 25.489 1.00 86.38 397 ASN A N 1
ATOM 3256 C CA . ASN A 1 397 ? -37.244 -18.813 26.881 1.00 86.38 397 ASN A CA 1
ATOM 3257 C C . ASN A 1 397 ? -36.105 -17.821 27.181 1.00 86.38 397 ASN A C 1
ATOM 3259 O O . ASN A 1 397 ? -36.328 -16.816 27.853 1.00 86.38 397 ASN A O 1
ATOM 3263 N N . GLY A 1 398 ? -34.903 -18.065 26.650 1.00 89.38 398 GLY A N 1
ATOM 3264 C CA . GLY A 1 398 ? -33.711 -17.257 26.915 1.00 89.38 398 GLY A CA 1
ATOM 3265 C C . GLY A 1 398 ? -32.944 -17.681 28.173 1.00 89.38 398 GLY A C 1
ATOM 3266 O O . GLY A 1 398 ? -32.286 -16.841 28.787 1.00 89.38 398 GLY A O 1
ATOM 3267 N N . GLU A 1 399 ? -33.033 -18.949 28.581 1.00 93.81 399 GLU A N 1
ATOM 3268 C CA . GLU A 1 399 ? -32.212 -19.507 29.663 1.00 93.81 399 GLU A CA 1
ATOM 3269 C C . GLU A 1 399 ? -30.746 -19.640 29.207 1.00 93.81 399 GLU A C 1
ATOM 3271 O O . GLU A 1 399 ? -30.491 -19.987 28.053 1.00 93.81 399 GLU A O 1
ATOM 3276 N N . ILE A 1 400 ? -29.773 -19.375 30.091 1.00 95.31 400 ILE A N 1
ATOM 3277 C CA . ILE A 1 400 ? -28.338 -19.424 29.763 1.00 95.31 400 ILE A CA 1
ATOM 3278 C C . ILE A 1 400 ? -27.561 -20.188 30.845 1.00 95.31 400 ILE A C 1
ATOM 3280 O O . ILE A 1 400 ? -27.491 -19.759 31.999 1.00 95.31 400 ILE A O 1
ATOM 3284 N N . CYS A 1 401 ? -26.914 -21.290 30.459 1.00 95.38 401 CYS A N 1
ATOM 3285 C CA . CYS A 1 401 ? -26.091 -22.122 31.340 1.00 95.38 401 CYS A CA 1
ATOM 3286 C C . CYS A 1 401 ? -24.627 -22.171 30.876 1.00 95.38 401 CYS A C 1
ATOM 3288 O O . CYS A 1 401 ? -24.318 -22.681 29.799 1.00 95.38 401 CYS A O 1
ATOM 3290 N N . PHE A 1 402 ? -23.717 -21.688 31.722 1.00 95.06 402 PHE A N 1
ATOM 3291 C CA . PHE A 1 402 ? -22.268 -21.814 31.566 1.00 95.06 402 PHE A CA 1
ATOM 3292 C C . PHE A 1 402 ? -21.787 -23.035 32.362 1.00 95.06 402 PHE A C 1
ATOM 3294 O O . PHE A 1 402 ? -21.875 -23.029 33.589 1.00 95.06 402 PHE A O 1
ATOM 3301 N N . ASN A 1 403 ? -21.248 -24.046 31.676 1.00 93.75 403 ASN A N 1
ATOM 3302 C CA . ASN A 1 403 ? -20.708 -25.273 32.265 1.00 93.75 403 ASN A CA 1
ATOM 3303 C C . ASN A 1 403 ? -19.186 -25.354 32.035 1.00 93.75 403 ASN A C 1
ATOM 3305 O O . ASN A 1 403 ? -18.728 -25.594 30.912 1.00 93.75 403 ASN A O 1
ATOM 3309 N N . ASN A 1 404 ? -18.405 -25.158 33.104 1.00 93.12 404 ASN A N 1
ATOM 3310 C CA . ASN A 1 404 ? -16.934 -25.125 33.111 1.00 93.12 404 ASN A CA 1
ATOM 3311 C C . ASN A 1 404 ? -16.310 -24.200 32.041 1.00 93.12 404 ASN A C 1
ATOM 3313 O O . ASN A 1 404 ? -15.247 -24.488 31.485 1.00 93.12 404 ASN A O 1
ATOM 3317 N N . VAL A 1 405 ? -16.969 -23.079 31.731 1.00 94.38 405 VAL A N 1
ATOM 3318 C CA . VAL A 1 405 ? -16.595 -22.217 30.601 1.00 94.38 405 VAL A CA 1
ATOM 3319 C C . VAL A 1 405 ? -15.298 -21.463 30.887 1.00 94.38 405 VAL A C 1
ATOM 3321 O O . VAL A 1 405 ? -15.159 -20.799 31.915 1.00 94.38 405 VAL A O 1
ATOM 3324 N N . SER A 1 406 ? -14.345 -21.536 29.962 1.00 93.56 406 SER A N 1
ATOM 3325 C CA . SER A 1 406 ? -13.082 -20.796 30.025 1.00 93.56 406 SER A CA 1
ATOM 3326 C C . SER A 1 406 ? -12.824 -20.078 28.700 1.00 93.56 406 SER A C 1
ATOM 3328 O O . SER A 1 406 ? -13.139 -20.601 27.637 1.00 93.56 406 SER A O 1
ATOM 3330 N N . PHE A 1 407 ? -12.275 -18.866 28.748 1.00 92.75 407 PHE A N 1
ATOM 3331 C CA . PHE A 1 407 ? -12.127 -17.996 27.574 1.00 92.75 407 PHE A CA 1
ATOM 3332 C C . PHE A 1 407 ? -10.733 -17.377 27.517 1.00 92.75 407 PHE A C 1
ATOM 3334 O O . PHE A 1 407 ? -10.186 -16.975 28.546 1.00 92.75 407 PHE A O 1
ATOM 3341 N N . LYS A 1 408 ? -10.185 -17.267 26.307 1.00 90.25 408 LYS A N 1
ATOM 3342 C CA . LYS A 1 408 ? -8.910 -16.618 25.986 1.00 90.25 408 LYS A CA 1
ATOM 3343 C C . LYS A 1 408 ? -9.012 -15.962 24.608 1.00 90.25 408 LYS A C 1
ATOM 3345 O O . LYS A 1 408 ? -9.628 -16.524 23.709 1.00 90.25 408 LYS A O 1
ATOM 3350 N N . TYR A 1 409 ? -8.405 -14.786 24.454 1.00 83.81 409 TYR A N 1
ATOM 3351 C CA . TYR A 1 409 ? -8.428 -14.008 23.205 1.00 83.81 409 TYR A CA 1
ATOM 3352 C C . TYR A 1 409 ? -7.638 -14.670 22.064 1.00 83.81 409 TYR A C 1
ATOM 3354 O O . TYR A 1 409 ? -7.953 -14.490 20.890 1.00 83.81 409 TYR A O 1
ATOM 3362 N N . ASP A 1 410 ? -6.636 -15.478 22.408 1.00 83.31 410 ASP A N 1
ATOM 3363 C CA . ASP A 1 410 ? -5.928 -16.359 21.486 1.00 83.31 410 ASP A CA 1
ATOM 3364 C C . ASP A 1 410 ? -5.573 -17.684 22.176 1.00 83.31 410 ASP A C 1
ATOM 3366 O O . ASP A 1 410 ? -5.466 -17.756 23.398 1.00 83.31 410 ASP A O 1
ATOM 3370 N N . LYS A 1 411 ? -5.342 -18.727 21.373 1.00 80.81 411 LYS A N 1
ATOM 3371 C CA . LYS A 1 411 ? -4.877 -20.053 21.785 1.00 80.81 411 LYS A CA 1
ATOM 3372 C C . LYS A 1 411 ? -3.609 -20.013 22.644 1.00 80.81 411 LYS A C 1
ATOM 3374 O O . LYS A 1 411 ? -3.546 -20.818 23.577 1.00 80.81 411 LYS A O 1
ATOM 3379 N N . ASN A 1 412 ? -2.673 -19.100 22.354 1.00 81.56 412 ASN A N 1
ATOM 3380 C CA . ASN A 1 412 ? -1.382 -18.956 23.040 1.00 81.56 412 ASN A CA 1
ATOM 3381 C C . ASN A 1 412 ? -1.460 -18.074 24.301 1.00 81.56 412 ASN A C 1
ATOM 3383 O O . ASN A 1 412 ? -0.559 -18.124 25.137 1.00 81.56 412 ASN A O 1
ATOM 3387 N N . LEU A 1 413 ? -2.516 -17.266 24.449 1.00 85.12 413 LEU A N 1
ATOM 3388 C CA . LEU A 1 413 ? -2.705 -16.385 25.601 1.00 85.12 413 LEU A CA 1
ATOM 3389 C C . LEU A 1 413 ? -3.301 -17.131 26.802 1.00 85.12 413 LEU A C 1
ATOM 3391 O O . LEU A 1 413 ? -3.981 -18.153 26.674 1.00 85.12 413 LEU A O 1
ATOM 3395 N N . SER A 1 414 ? -3.064 -16.587 27.998 1.00 87.19 414 SER A N 1
ATOM 3396 C CA . SER A 1 414 ? -3.643 -17.124 29.231 1.00 87.19 414 SER A CA 1
ATOM 3397 C C . SER A 1 414 ? -5.169 -16.947 29.276 1.00 87.19 414 SER A C 1
ATOM 3399 O O . SER A 1 414 ? -5.723 -16.015 28.691 1.00 87.19 414 SER A O 1
ATOM 3401 N N . TYR A 1 415 ? -5.857 -17.837 29.995 1.00 89.62 415 TYR A N 1
ATOM 3402 C CA . TYR A 1 415 ? -7.304 -17.749 30.193 1.00 89.62 415 TYR A CA 1
ATOM 3403 C C . TYR A 1 415 ? -7.693 -16.479 30.957 1.00 89.62 415 TYR A C 1
ATOM 3405 O O . TYR A 1 415 ? -7.292 -16.293 32.106 1.00 89.62 415 TYR A O 1
ATOM 3413 N N . VAL A 1 416 ? -8.523 -15.641 30.334 1.00 91.88 416 VAL A N 1
ATOM 3414 C CA . VAL A 1 416 ? -9.114 -14.432 30.930 1.00 91.88 416 VAL A CA 1
ATOM 3415 C C . VAL A 1 416 ? -10.426 -14.750 31.646 1.00 91.88 416 VAL A C 1
ATOM 3417 O O . VAL A 1 416 ? -10.712 -14.119 32.655 1.00 91.88 416 VAL A O 1
ATOM 3420 N N . LEU A 1 417 ? -11.174 -15.774 31.215 1.00 92.62 417 LEU A N 1
ATOM 3421 C CA . LEU A 1 417 ? -12.208 -16.420 32.037 1.00 92.62 417 LEU A CA 1
ATOM 3422 C C . LEU A 1 417 ? -11.779 -17.848 32.373 1.00 92.62 417 LEU A C 1
ATOM 3424 O O . LEU A 1 417 ? -11.290 -18.565 31.502 1.00 92.62 417 LEU A O 1
ATOM 3428 N N . LYS A 1 418 ? -11.955 -18.254 33.632 1.00 92.94 418 LYS A N 1
ATOM 3429 C CA . LYS A 1 418 ? -11.380 -19.470 34.221 1.00 92.94 418 LYS A CA 1
ATOM 3430 C C . LYS A 1 418 ? -12.467 -20.263 34.948 1.00 92.94 418 LYS A C 1
ATOM 3432 O O . LYS A 1 418 ? -12.780 -19.963 36.099 1.00 92.94 418 LYS A O 1
ATOM 3437 N N . ASN A 1 419 ? -12.981 -21.306 34.302 1.00 91.88 419 ASN A N 1
ATOM 3438 C CA . ASN A 1 419 ? -13.947 -22.255 34.865 1.00 91.88 419 ASN A CA 1
ATOM 3439 C C . ASN A 1 419 ? -15.250 -21.617 35.402 1.00 91.88 419 ASN A C 1
ATOM 3441 O O . ASN A 1 419 ? -15.704 -21.918 36.510 1.00 91.88 419 ASN A O 1
ATOM 3445 N N . ILE A 1 420 ? -15.845 -20.717 34.615 1.00 94.06 420 ILE A N 1
ATOM 3446 C CA . ILE A 1 420 ? -17.131 -20.075 34.899 1.00 94.06 420 ILE A CA 1
ATOM 3447 C C . ILE A 1 420 ? -18.242 -21.132 34.906 1.00 94.06 420 ILE A C 1
ATOM 3449 O O . ILE A 1 420 ? -18.453 -21.837 33.919 1.00 94.06 420 ILE A O 1
ATOM 3453 N N . ASN A 1 421 ? -18.956 -21.212 36.028 1.00 93.19 421 ASN A N 1
ATOM 3454 C CA . ASN A 1 421 ? -20.086 -22.108 36.243 1.00 93.19 421 ASN A CA 1
ATOM 3455 C C . ASN A 1 421 ? -21.259 -21.301 36.813 1.00 93.19 421 ASN A C 1
ATOM 3457 O O . ASN A 1 421 ? -21.272 -21.003 38.007 1.00 93.19 421 ASN A O 1
ATOM 3461 N N . ILE A 1 422 ? -22.204 -20.897 35.958 1.00 93.81 422 ILE A N 1
ATOM 3462 C CA . ILE A 1 422 ? -23.389 -20.109 36.341 1.00 93.81 422 ILE A CA 1
ATOM 3463 C C . ILE A 1 422 ? -24.613 -20.510 35.511 1.00 93.81 422 ILE A C 1
ATOM 3465 O O . ILE A 1 422 ? -24.495 -20.809 34.323 1.00 93.81 422 ILE A O 1
ATOM 3469 N N . LYS A 1 423 ? -25.794 -20.449 36.132 1.00 93.94 423 LYS A N 1
ATOM 3470 C CA . LYS A 1 423 ? -27.100 -20.567 35.471 1.00 93.94 423 LYS A CA 1
ATOM 3471 C C . LYS A 1 423 ? -27.892 -19.271 35.643 1.00 93.94 423 LYS A C 1
ATOM 3473 O O . LYS A 1 423 ? -28.130 -18.841 36.777 1.00 93.94 423 LYS A O 1
ATOM 3478 N N . ILE A 1 424 ? -28.297 -18.688 34.521 1.00 94.69 424 ILE A N 1
ATOM 3479 C CA . ILE A 1 424 ? -29.196 -17.538 34.399 1.00 94.69 424 ILE A CA 1
ATOM 3480 C C . ILE A 1 424 ? -30.532 -18.073 33.882 1.00 94.69 424 ILE A C 1
ATOM 3482 O O . ILE A 1 424 ? -30.565 -18.786 32.879 1.00 94.69 424 ILE A O 1
ATOM 3486 N N . ASN A 1 425 ? -31.618 -17.767 34.582 1.00 92.81 425 ASN A N 1
ATOM 3487 C CA . ASN A 1 425 ? -32.952 -18.249 34.246 1.00 92.81 425 ASN A CA 1
ATOM 3488 C C . ASN A 1 425 ? -33.589 -17.387 33.143 1.00 92.81 425 ASN A C 1
ATOM 3490 O O . ASN A 1 425 ? -33.200 -16.241 32.917 1.00 92.81 425 ASN A O 1
ATOM 3494 N N . ALA A 1 426 ? -34.593 -17.936 32.465 1.00 91.62 426 ALA A N 1
ATOM 3495 C CA . ALA A 1 426 ? -35.371 -17.211 31.465 1.00 91.62 426 ALA A CA 1
ATOM 3496 C C . ALA A 1 426 ? -36.044 -15.954 32.054 1.00 91.62 426 ALA A C 1
ATOM 3498 O O . ALA A 1 426 ? -36.712 -16.035 33.086 1.00 91.62 426 ALA A O 1
ATOM 3499 N N . GLY A 1 427 ? -35.875 -14.803 31.395 1.00 88.62 427 GLY A N 1
ATOM 3500 C CA . GLY A 1 427 ? -36.443 -13.518 31.826 1.00 88.62 427 GLY A CA 1
ATOM 3501 C C . GLY A 1 427 ? -35.707 -12.833 32.988 1.00 88.62 427 GLY A C 1
ATOM 3502 O O . GLY A 1 427 ? -36.162 -11.795 33.461 1.00 88.62 427 GLY A O 1
ATOM 3503 N N . GLU A 1 428 ? -34.594 -13.397 33.465 1.00 90.81 428 GLU A N 1
ATOM 3504 C CA . GLU A 1 428 ? -33.861 -12.892 34.631 1.00 90.81 428 GLU A CA 1
ATOM 3505 C C . GLU A 1 428 ? -32.920 -11.727 34.280 1.00 90.81 428 GLU A C 1
ATOM 3507 O O . GLU A 1 428 ? -32.285 -11.709 33.219 1.00 90.81 428 GLU A O 1
ATOM 3512 N N . LYS A 1 429 ? -32.792 -10.759 35.195 1.00 91.19 429 LYS A N 1
ATOM 3513 C CA . LYS A 1 429 ? -31.930 -9.582 35.045 1.00 91.19 429 LYS A CA 1
ATOM 3514 C C . LYS A 1 429 ? -30.667 -9.727 35.888 1.00 91.19 429 LYS A C 1
ATOM 3516 O O . LYS A 1 429 ? -30.726 -9.846 37.112 1.00 91.19 429 LYS A O 1
ATOM 3521 N N . ILE A 1 430 ? -29.512 -9.703 35.228 1.00 93.19 430 ILE A N 1
ATOM 3522 C CA . ILE A 1 430 ? -28.195 -9.948 35.819 1.00 93.19 430 ILE A CA 1
ATOM 3523 C C . ILE A 1 430 ? -27.312 -8.705 35.688 1.00 93.19 430 ILE A C 1
ATOM 3525 O O . ILE A 1 430 ? -26.966 -8.297 34.583 1.00 93.19 430 ILE A O 1
ATOM 3529 N N . GLY A 1 431 ? -26.887 -8.127 36.812 1.00 91.44 431 GLY A N 1
ATOM 3530 C CA . GLY A 1 431 ? -25.790 -7.156 36.844 1.00 91.44 431 GLY A CA 1
ATOM 3531 C C . GLY A 1 431 ? -24.428 -7.855 36.834 1.00 91.44 431 GLY A C 1
ATOM 3532 O O . GLY A 1 431 ? -24.277 -8.898 37.462 1.00 91.44 431 GLY A O 1
ATOM 3533 N N . ILE A 1 432 ? -23.414 -7.293 36.177 1.00 91.94 432 ILE A N 1
ATOM 3534 C CA . ILE A 1 432 ? -22.026 -7.784 36.237 1.00 91.94 432 ILE A CA 1
ATOM 3535 C C . ILE A 1 432 ? -21.118 -6.687 36.800 1.00 91.94 432 ILE A C 1
ATOM 3537 O O . ILE A 1 432 ? -21.029 -5.593 36.239 1.00 91.94 432 ILE A O 1
ATOM 3541 N N . VAL A 1 433 ? -20.402 -7.010 37.881 1.00 89.38 433 VAL A N 1
ATOM 3542 C CA . VAL A 1 433 ? -19.465 -6.113 38.576 1.00 89.38 433 VAL A CA 1
ATOM 3543 C C . VAL A 1 433 ? -18.076 -6.727 38.714 1.00 89.38 433 VAL A C 1
ATOM 3545 O O . VAL A 1 433 ? -17.877 -7.935 38.597 1.00 89.38 433 VAL A O 1
ATOM 3548 N N . GLY A 1 434 ? -17.099 -5.865 38.977 1.00 86.69 434 GLY A N 1
ATOM 3549 C CA . GLY A 1 434 ? -15.698 -6.227 39.156 1.00 86.69 434 GLY A CA 1
ATOM 3550 C C . GLY A 1 434 ? -14.782 -5.087 38.720 1.00 86.69 434 GLY A C 1
ATOM 3551 O O . GLY A 1 434 ? -15.174 -4.236 37.910 1.00 86.69 434 GLY A O 1
ATOM 3552 N N . ARG A 1 435 ? -13.552 -5.083 39.246 1.00 81.88 435 ARG A N 1
ATOM 3553 C CA . ARG A 1 435 ? -12.507 -4.112 38.879 1.00 81.88 435 ARG A CA 1
ATOM 3554 C C . ARG A 1 435 ? -12.185 -4.192 37.372 1.00 81.88 435 ARG A C 1
ATOM 3556 O O . ARG A 1 435 ? -12.539 -5.159 36.688 1.00 81.88 435 ARG A O 1
ATOM 3563 N N . THR A 1 436 ? -11.521 -3.178 36.826 1.00 82.81 436 THR A N 1
ATOM 3564 C CA . THR A 1 436 ? -10.999 -3.223 35.448 1.00 82.81 436 THR A CA 1
ATOM 3565 C C . THR A 1 436 ? -10.082 -4.442 35.277 1.00 82.81 436 THR A C 1
ATOM 3567 O O . THR A 1 436 ? -9.371 -4.820 36.205 1.00 82.81 436 THR A O 1
ATOM 3570 N N . GLY A 1 437 ? -10.165 -5.129 34.134 1.00 80.00 437 GLY A N 1
ATOM 3571 C CA . GLY A 1 437 ? -9.447 -6.393 33.902 1.00 80.00 437 GLY A CA 1
ATOM 3572 C C . GLY A 1 437 ? -10.050 -7.646 34.566 1.00 80.00 437 GLY A C 1
ATOM 3573 O O . GLY A 1 437 ? -9.535 -8.740 34.358 1.00 80.00 437 GLY A O 1
ATOM 3574 N N . ALA A 1 438 ? -11.160 -7.555 35.314 1.00 85.06 438 ALA A N 1
ATOM 3575 C CA . ALA A 1 438 ? -11.770 -8.723 35.973 1.00 85.06 438 ALA A CA 1
ATOM 3576 C C . ALA A 1 438 ? -12.415 -9.764 35.024 1.00 85.06 438 ALA A C 1
ATOM 3578 O O . ALA A 1 438 ? -12.774 -10.847 35.486 1.00 85.06 438 ALA A O 1
ATOM 3579 N N . GLY A 1 439 ? -12.563 -9.445 33.730 1.00 86.94 439 GLY A N 1
ATOM 3580 C CA . GLY A 1 439 ? -13.168 -10.311 32.705 1.00 86.94 439 GLY A CA 1
ATOM 3581 C C . GLY A 1 439 ? -14.600 -9.943 32.280 1.00 86.94 439 GLY A C 1
ATOM 3582 O O . GLY A 1 439 ? -15.223 -10.720 31.564 1.00 86.94 439 GLY A O 1
ATOM 3583 N N . LYS A 1 440 ? -15.134 -8.778 32.695 1.00 89.69 440 LYS A N 1
ATOM 3584 C CA . LYS A 1 440 ? -16.537 -8.369 32.450 1.00 89.69 440 LYS A CA 1
ATOM 3585 C C . LYS A 1 440 ? -16.940 -8.484 30.967 1.00 89.69 440 LYS A C 1
ATOM 3587 O O . LYS A 1 440 ? -17.760 -9.330 30.617 1.00 89.69 440 LYS A O 1
ATOM 3592 N N . SER A 1 441 ? -16.308 -7.707 30.086 1.00 88.69 441 SER A N 1
ATOM 3593 C CA . SER A 1 441 ? -16.601 -7.694 28.640 1.00 88.69 441 SER A CA 1
ATOM 3594 C C . SER A 1 441 ? -16.223 -9.007 27.932 1.00 88.69 441 SER A C 1
ATOM 3596 O O . SER A 1 441 ? -16.796 -9.347 26.897 1.00 88.69 441 SER A O 1
ATOM 3598 N N . SER A 1 442 ? -15.332 -9.814 28.521 1.00 91.12 442 SER A N 1
ATOM 3599 C CA . SER A 1 442 ? -14.996 -11.152 28.018 1.00 91.12 442 SER A CA 1
ATOM 3600 C C . SER A 1 442 ? -16.181 -12.127 28.107 1.00 91.12 442 SER A C 1
ATOM 3602 O O . SER A 1 442 ? -16.268 -13.046 27.293 1.00 91.12 442 SER A O 1
ATOM 3604 N N . ILE A 1 443 ? -17.139 -11.920 29.028 1.00 91.56 443 ILE A N 1
ATOM 3605 C CA . ILE A 1 443 ? -18.399 -12.691 29.051 1.00 91.56 443 ILE A CA 1
ATOM 3606 C C . ILE A 1 443 ? -19.263 -12.356 27.828 1.00 91.56 443 ILE A C 1
ATOM 3608 O O . ILE A 1 443 ? -19.799 -13.268 27.201 1.00 91.56 443 ILE A O 1
ATOM 3612 N N . ILE A 1 444 ? -19.339 -11.084 27.423 1.00 91.44 444 ILE A N 1
ATOM 3613 C CA . ILE A 1 444 ? -20.044 -10.676 26.194 1.00 91.44 444 ILE A CA 1
ATOM 3614 C C . ILE A 1 444 ? -19.386 -11.323 24.971 1.00 91.44 444 ILE A C 1
ATOM 3616 O O . ILE A 1 444 ? -20.062 -11.954 24.161 1.00 91.44 444 ILE A O 1
ATOM 3620 N N . GLN A 1 445 ? -18.059 -11.242 24.862 1.00 90.56 445 GLN A N 1
ATOM 3621 C CA . GLN A 1 445 ? -17.308 -11.848 23.755 1.00 90.56 445 GLN A CA 1
ATOM 3622 C C . GLN A 1 445 ? -17.448 -13.381 23.710 1.00 90.56 445 GLN A C 1
ATOM 3624 O O . GLN A 1 445 ? -17.454 -13.960 22.623 1.00 90.56 445 GLN A O 1
ATOM 3629 N N . THR A 1 446 ? -17.641 -14.024 24.868 1.00 92.31 446 THR A N 1
ATOM 3630 C CA . THR A 1 446 ? -17.977 -15.452 24.982 1.00 92.31 446 THR A CA 1
ATOM 3631 C C . THR A 1 446 ? -19.396 -15.745 24.473 1.00 92.31 446 THR A C 1
ATOM 3633 O O . THR A 1 446 ? -19.569 -16.643 23.653 1.00 92.31 446 THR A O 1
ATOM 3636 N N . LEU A 1 447 ? -20.404 -14.969 24.898 1.00 92.69 447 LEU A N 1
ATOM 3637 C CA . LEU A 1 447 ? -21.809 -15.116 24.474 1.00 92.69 447 LEU A CA 1
ATOM 3638 C C . LEU A 1 447 ? -21.996 -14.917 22.962 1.00 92.69 447 LEU A C 1
ATOM 3640 O O . LEU A 1 447 ? -22.703 -15.686 22.318 1.00 92.69 447 LEU A O 1
ATOM 3644 N N . PHE A 1 448 ? -21.329 -13.915 22.384 1.00 92.06 448 PHE A N 1
ATOM 3645 C CA . PHE A 1 448 ? -21.348 -13.649 20.941 1.00 92.06 448 PHE A CA 1
ATOM 3646 C C . PHE A 1 448 ? -20.399 -14.552 20.129 1.00 92.06 448 PHE A C 1
ATOM 3648 O O . PHE A 1 448 ? -20.350 -14.426 18.901 1.00 92.06 448 PHE A O 1
ATOM 3655 N N . ARG A 1 449 ? -19.656 -15.456 20.789 1.00 92.19 449 ARG A N 1
ATOM 3656 C CA . ARG A 1 449 ? -18.675 -16.373 20.182 1.00 92.19 449 ARG A CA 1
ATOM 3657 C C . ARG A 1 449 ? -17.690 -15.622 19.264 1.00 92.19 449 ARG A C 1
ATOM 3659 O O . ARG A 1 449 ? -17.552 -15.921 18.081 1.00 92.19 449 ARG A O 1
ATOM 3666 N N . MET A 1 450 ? -17.058 -14.576 19.807 1.00 87.81 450 MET A N 1
ATOM 3667 C CA . MET A 1 450 ? -16.039 -13.759 19.114 1.00 87.81 450 MET A CA 1
ATOM 3668 C C . MET A 1 450 ? -14.657 -14.435 19.096 1.00 87.81 450 MET A C 1
ATOM 3670 O O . MET A 1 450 ? -13.851 -14.202 18.201 1.00 87.81 450 MET A O 1
ATOM 3674 N N . ALA A 1 451 ? -14.417 -15.316 20.066 1.00 86.06 451 ALA A N 1
ATOM 3675 C CA . ALA A 1 451 ? -13.465 -16.416 19.983 1.00 86.06 451 ALA A CA 1
ATOM 3676 C C . ALA A 1 451 ? -14.159 -17.671 20.541 1.00 86.06 451 ALA A C 1
ATOM 3678 O O . ALA A 1 451 ? -15.099 -17.555 21.332 1.00 86.06 451 ALA A O 1
ATOM 3679 N N . GLU A 1 452 ? -13.731 -18.861 20.120 1.00 87.38 452 GLU A N 1
ATOM 3680 C CA . GLU A 1 452 ? -14.328 -20.119 20.587 1.00 87.38 452 GLU A CA 1
ATOM 3681 C C . GLU A 1 452 ? -13.922 -20.401 22.047 1.00 87.38 452 GLU A C 1
ATOM 3683 O O . GLU A 1 452 ? -12.725 -20.527 22.320 1.00 87.38 452 GLU A O 1
ATOM 3688 N N . PRO A 1 453 ? -14.872 -20.504 22.998 1.00 91.25 453 PRO A N 1
ATOM 3689 C CA . PRO A 1 453 ? -14.557 -20.780 24.396 1.00 91.25 453 PRO A CA 1
ATOM 3690 C C . PRO A 1 453 ? -14.284 -22.268 24.635 1.00 91.25 453 PRO A C 1
ATOM 3692 O O . PRO A 1 453 ? -14.821 -23.136 23.948 1.00 91.25 453 PRO A O 1
ATOM 3695 N N . ASP A 1 454 ? -13.536 -22.585 25.683 1.00 91.25 454 ASP A N 1
ATOM 3696 C CA . ASP A 1 454 ? -13.433 -23.933 26.243 1.00 91.25 454 ASP A CA 1
ATOM 3697 C C . ASP A 1 454 ? -14.588 -24.193 27.235 1.00 91.25 454 ASP A C 1
ATOM 3699 O O . ASP A 1 454 ? -15.185 -23.258 27.769 1.00 91.25 454 ASP A O 1
ATOM 3703 N N . GLY A 1 455 ? -14.948 -25.462 27.460 1.00 91.31 455 GLY A N 1
ATOM 3704 C CA . GLY A 1 455 ? -16.174 -25.844 28.186 1.00 91.31 455 GLY A CA 1
ATOM 3705 C C . GLY A 1 455 ? -17.426 -25.873 27.294 1.00 91.31 455 GLY A C 1
ATOM 3706 O O . GLY A 1 455 ? -17.313 -26.029 26.074 1.00 91.31 455 GLY A O 1
ATOM 3707 N N . SER A 1 456 ? -18.616 -25.746 27.890 1.00 92.56 456 SER A N 1
ATOM 3708 C CA . SER A 1 456 ? -19.915 -25.761 27.192 1.00 92.56 456 SER A CA 1
ATOM 3709 C C . SER A 1 456 ? -20.796 -24.597 27.655 1.00 92.56 456 SER A C 1
ATOM 3711 O O . SER A 1 456 ? -20.924 -24.347 28.853 1.00 92.56 456 SER A O 1
ATOM 3713 N N . LEU A 1 457 ? -21.395 -23.879 26.704 1.00 94.31 457 LEU A N 1
ATOM 3714 C CA . LEU A 1 457 ? -22.302 -22.757 26.952 1.00 94.31 457 LEU A CA 1
ATOM 3715 C C . LEU A 1 457 ? -23.613 -23.029 26.215 1.00 94.31 457 LEU A C 1
ATOM 3717 O O . LEU A 1 457 ? -23.633 -23.109 24.989 1.00 94.31 457 LEU A O 1
ATOM 3721 N N . ILE A 1 458 ? -24.686 -23.219 26.977 1.00 94.50 458 ILE A N 1
ATOM 3722 C CA . ILE A 1 458 ? -25.985 -23.700 26.503 1.00 94.50 458 ILE A CA 1
ATOM 3723 C C . ILE A 1 458 ? -27.006 -22.569 26.611 1.00 94.50 458 ILE A C 1
ATOM 3725 O O . ILE A 1 458 ? -27.066 -21.894 27.640 1.00 94.50 458 ILE A O 1
ATOM 3729 N N . ILE A 1 459 ? -27.806 -22.380 25.559 1.00 93.88 459 ILE A N 1
ATOM 3730 C CA . ILE A 1 459 ? -28.943 -21.454 25.539 1.00 93.88 459 ILE A CA 1
ATOM 3731 C C . ILE A 1 459 ? -30.231 -22.235 25.230 1.00 93.88 459 ILE A C 1
ATOM 3733 O O . ILE A 1 459 ? -30.327 -22.921 24.204 1.00 93.88 459 ILE A O 1
ATOM 3737 N N . ASP A 1 460 ? -31.202 -22.125 26.138 1.00 87.88 460 ASP A N 1
ATOM 3738 C CA . ASP A 1 460 ? -32.366 -23.008 26.322 1.00 87.88 460 ASP A CA 1
ATOM 3739 C C . ASP A 1 460 ? -31.983 -24.501 26.433 1.00 87.88 460 ASP A C 1
ATOM 3741 O O . ASP A 1 460 ? -31.882 -25.024 27.535 1.00 87.88 460 ASP A O 1
ATOM 3745 N N . ASP A 1 461 ? -31.696 -25.165 25.308 1.00 87.12 461 ASP A N 1
ATOM 3746 C CA . ASP A 1 461 ? -31.312 -26.589 25.213 1.00 87.12 461 ASP A CA 1
ATOM 3747 C C . ASP A 1 461 ? -30.130 -26.836 24.246 1.00 87.12 461 ASP A C 1
ATOM 3749 O O . ASP A 1 461 ? -29.764 -27.979 23.946 1.00 87.12 461 ASP A O 1
ATOM 3753 N N . ILE A 1 462 ? -29.544 -25.777 23.669 1.00 90.81 462 ILE A N 1
ATOM 3754 C CA . ILE A 1 462 ? -28.563 -25.895 22.580 1.00 90.81 462 ILE A CA 1
ATOM 3755 C C . ILE A 1 462 ? -27.223 -25.276 22.984 1.00 90.81 462 ILE A C 1
ATOM 3757 O O . ILE A 1 462 ? -27.140 -24.086 23.275 1.00 90.81 462 ILE A O 1
ATOM 3761 N N . ASP A 1 463 ? -26.159 -26.086 22.956 1.00 92.19 463 ASP A N 1
ATOM 3762 C CA . ASP A 1 463 ? -24.778 -25.599 23.052 1.00 92.19 463 ASP A CA 1
ATOM 3763 C C . ASP A 1 463 ? -24.466 -24.683 21.859 1.00 92.19 463 ASP A C 1
ATOM 3765 O O . ASP A 1 463 ? -24.589 -25.104 20.700 1.00 92.19 463 ASP A O 1
ATOM 3769 N N . ILE A 1 464 ? -24.046 -23.445 22.137 1.00 91.50 464 ILE A N 1
ATOM 3770 C CA . ILE A 1 464 ? -23.836 -22.410 21.118 1.00 91.50 464 ILE A CA 1
ATOM 3771 C C . ILE A 1 464 ? -22.773 -22.778 20.076 1.00 91.50 464 ILE A C 1
ATOM 3773 O O . ILE A 1 464 ? -22.766 -22.185 18.999 1.00 91.50 464 ILE A O 1
ATOM 3777 N N . LYS A 1 465 ? -21.894 -23.753 20.350 1.00 90.06 465 LYS A N 1
ATOM 3778 C CA . LYS A 1 465 ? -20.889 -24.253 19.394 1.00 90.06 465 LYS A CA 1
ATOM 3779 C C . LYS A 1 465 ? -21.506 -25.016 18.224 1.00 90.06 465 LYS A C 1
ATOM 3781 O O . LYS A 1 465 ? -20.931 -25.032 17.143 1.00 90.06 465 LYS A O 1
ATOM 3786 N N . LYS A 1 466 ? -22.679 -25.627 18.426 1.00 89.19 466 LYS A N 1
ATOM 3787 C CA . LYS A 1 466 ? -23.394 -26.409 17.398 1.00 89.19 466 LYS A CA 1
ATOM 3788 C C . LYS A 1 466 ? -24.170 -25.527 16.415 1.00 89.19 466 LYS A C 1
ATOM 3790 O O . LYS A 1 466 ? -24.619 -26.017 15.383 1.00 89.19 466 LYS A O 1
ATOM 3795 N N . LEU A 1 467 ? -24.345 -24.248 16.744 1.00 89.69 467 LEU A N 1
ATOM 3796 C CA . LEU A 1 467 ? -25.046 -23.255 15.932 1.00 89.69 467 LEU A CA 1
ATOM 3797 C C . LEU A 1 467 ? -24.084 -22.560 14.961 1.00 89.69 467 LEU A C 1
ATOM 3799 O O . LEU A 1 467 ? -22.888 -22.432 15.238 1.00 89.69 467 LEU A O 1
ATOM 3803 N N . SER A 1 468 ? -24.617 -22.046 13.852 1.00 91.00 468 SER A N 1
ATOM 3804 C CA . SER A 1 468 ? -23.868 -21.106 13.018 1.00 91.00 468 SER A CA 1
ATOM 3805 C C . SER A 1 468 ? -23.694 -19.767 13.753 1.00 91.00 468 SER A C 1
ATOM 3807 O O . SER A 1 468 ? -24.509 -19.402 14.609 1.00 91.00 468 SER A O 1
ATOM 3809 N N . LEU A 1 469 ? -22.629 -19.017 13.446 1.00 90.62 469 LEU A N 1
ATOM 381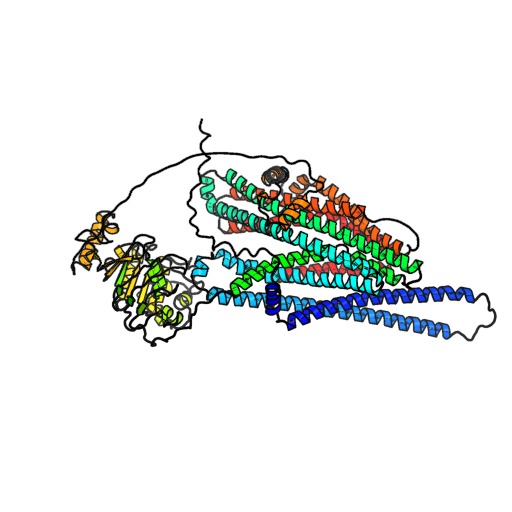0 C CA . LEU A 1 469 ? -22.422 -17.696 14.057 1.00 90.62 469 LEU A CA 1
ATOM 3811 C C . LEU A 1 469 ? -23.523 -16.715 13.633 1.00 90.62 469 LEU A C 1
ATOM 3813 O O . LEU A 1 469 ? -23.921 -15.868 14.432 1.00 90.62 469 LEU A O 1
ATOM 3817 N N . HIS A 1 470 ? -24.048 -16.852 12.412 1.00 89.31 470 HIS A N 1
ATOM 3818 C CA . HIS A 1 470 ? -25.188 -16.072 11.943 1.00 89.31 470 HIS A CA 1
ATOM 3819 C C . HIS A 1 470 ? -26.451 -16.355 12.773 1.00 89.31 470 HIS A C 1
ATOM 3821 O O . HIS A 1 470 ? -27.062 -15.423 13.297 1.00 89.31 470 HIS A O 1
ATOM 3827 N N . ASP A 1 471 ? -26.825 -17.624 12.961 1.00 89.75 471 ASP A N 1
ATOM 3828 C CA . ASP A 1 471 ? -28.044 -17.994 13.700 1.00 89.75 471 ASP A CA 1
ATOM 3829 C C . ASP A 1 471 ? -27.958 -17.618 15.191 1.00 89.75 471 ASP A C 1
ATOM 3831 O O . ASP A 1 471 ? -28.955 -17.225 15.792 1.00 89.75 471 ASP A O 1
ATOM 3835 N N . LEU A 1 472 ? -26.760 -17.662 15.786 1.00 91.62 472 LEU A N 1
ATOM 3836 C CA . LEU A 1 472 ? -26.520 -17.188 17.152 1.00 91.62 472 LEU A CA 1
ATOM 3837 C C . LEU A 1 472 ? -26.617 -15.653 17.251 1.00 91.62 472 LEU A C 1
ATOM 3839 O O . LEU A 1 472 ? -27.430 -15.114 18.005 1.00 91.62 472 LEU A O 1
ATOM 3843 N N . ARG A 1 473 ? -25.802 -14.922 16.478 1.00 91.94 473 ARG A N 1
ATOM 3844 C CA . ARG A 1 473 ? -25.679 -13.454 16.581 1.00 91.94 473 ARG A CA 1
ATOM 3845 C C . ARG A 1 473 ? -26.923 -12.717 16.041 1.00 91.94 473 ARG A C 1
ATOM 3847 O O . ARG A 1 473 ? -27.218 -11.596 16.463 1.00 91.94 473 ARG A O 1
ATOM 3854 N N . SER A 1 474 ? -27.718 -13.347 15.173 1.00 88.31 474 SER A N 1
ATOM 3855 C CA . SER A 1 474 ? -29.030 -12.826 14.746 1.00 88.31 474 SER A CA 1
ATOM 3856 C C . SER A 1 474 ? -30.109 -12.904 15.836 1.00 88.31 474 SER A C 1
ATOM 3858 O O . SER A 1 474 ? -31.086 -12.166 15.750 1.00 88.31 474 SER A O 1
ATOM 3860 N N . LYS A 1 475 ? -29.922 -13.704 16.896 1.00 89.69 475 LYS A N 1
ATOM 3861 C CA . LYS A 1 475 ? -30.894 -13.867 17.994 1.00 89.69 475 LYS A CA 1
ATOM 3862 C C . LYS A 1 475 ? -30.559 -13.111 19.285 1.00 89.69 475 LYS A C 1
ATOM 3864 O O . LYS A 1 475 ? -31.456 -12.874 20.091 1.00 89.69 475 LYS A O 1
ATOM 3869 N N . LEU A 1 476 ? -29.309 -12.683 19.458 1.00 91.38 476 LEU A N 1
ATOM 3870 C CA . LEU A 1 476 ? -28.865 -11.817 20.561 1.00 91.38 476 LEU A CA 1
ATOM 3871 C C . LEU A 1 476 ? -28.966 -10.328 20.180 1.00 91.38 476 LEU A C 1
ATOM 3873 O O . LEU A 1 476 ? -28.658 -9.967 19.041 1.00 91.38 476 LEU A O 1
ATOM 3877 N N . SER A 1 477 ? -29.309 -9.446 21.122 1.00 91.56 477 SER A N 1
ATOM 3878 C CA . SER A 1 477 ? -29.126 -7.989 20.967 1.00 91.56 477 SER A CA 1
ATOM 3879 C C . SER A 1 477 ? -28.084 -7.452 21.938 1.00 91.56 477 SER A C 1
ATOM 3881 O O . SER A 1 477 ? -27.951 -7.960 23.049 1.00 91.56 477 SER A O 1
ATOM 3883 N N . ILE A 1 478 ? -27.369 -6.402 21.532 1.00 91.19 478 ILE A N 1
ATOM 3884 C CA . ILE A 1 478 ? -26.413 -5.681 22.376 1.00 91.19 478 ILE A CA 1
ATOM 3885 C C . ILE A 1 478 ? -26.629 -4.171 22.271 1.00 91.19 478 ILE A C 1
ATOM 3887 O O . ILE A 1 478 ? -26.817 -3.637 21.179 1.00 91.19 478 ILE A O 1
ATOM 3891 N N . ILE A 1 479 ? -26.569 -3.496 23.416 1.00 89.25 479 ILE A N 1
ATOM 3892 C CA . ILE A 1 479 ? -26.503 -2.041 23.544 1.00 89.25 479 ILE A CA 1
ATOM 3893 C C . ILE A 1 479 ? -25.088 -1.709 24.053 1.00 89.25 479 ILE A C 1
ATOM 3895 O O . ILE A 1 479 ? -24.798 -1.996 25.216 1.00 89.25 479 ILE A O 1
ATOM 3899 N N . PRO A 1 480 ? -24.193 -1.179 23.198 1.00 86.38 480 PRO A N 1
ATOM 3900 C CA . PRO A 1 480 ? -22.798 -0.917 23.553 1.00 86.38 480 PRO A CA 1
ATOM 3901 C C . PRO A 1 480 ? -22.612 0.369 24.377 1.00 86.38 480 PRO A C 1
ATOM 3903 O O . PRO A 1 480 ? -23.482 1.246 24.395 1.00 86.38 480 PRO A O 1
ATOM 3906 N N . GLN A 1 481 ? -21.429 0.489 24.987 1.00 84.06 481 GLN A N 1
ATOM 3907 C CA . GLN A 1 481 ? -20.984 1.643 25.781 1.00 84.06 481 GLN A CA 1
ATOM 3908 C C . GLN A 1 481 ? -20.862 2.918 24.930 1.00 84.06 481 GLN A C 1
ATOM 3910 O O . GLN A 1 481 ? -21.239 4.002 25.371 1.00 84.06 481 GLN A O 1
ATOM 3915 N N . GLU A 1 482 ? -20.380 2.779 23.690 1.00 82.06 482 GLU A N 1
ATOM 3916 C CA . GLU A 1 482 ? -20.381 3.839 22.681 1.00 82.06 482 GLU A CA 1
ATOM 3917 C C . GLU A 1 482 ? -21.410 3.522 21.578 1.00 82.06 482 GLU A C 1
ATOM 3919 O O . GLU A 1 482 ? -21.268 2.517 20.873 1.00 82.06 482 GLU A O 1
ATOM 3924 N N . PRO A 1 483 ? -22.458 4.347 21.389 1.00 86.12 483 PRO A N 1
ATOM 3925 C CA . PRO A 1 483 ? -23.515 4.065 20.424 1.00 86.12 483 PRO A CA 1
ATOM 3926 C C . PRO A 1 483 ? -23.071 4.385 18.990 1.00 86.12 483 PRO A C 1
ATOM 3928 O O . PRO A 1 483 ? -22.967 5.545 18.580 1.00 86.12 483 PRO A O 1
ATOM 3931 N N . THR A 1 484 ? -22.845 3.339 18.198 1.00 85.38 484 THR A N 1
ATOM 3932 C CA . THR A 1 484 ? -22.382 3.446 16.811 1.00 85.38 484 THR A CA 1
ATOM 3933 C C . THR A 1 484 ? -23.542 3.613 15.823 1.00 85.38 484 THR A C 1
ATOM 3935 O O . THR A 1 484 ? -24.433 2.769 15.711 1.00 85.38 484 THR A O 1
ATOM 3938 N N . LEU A 1 485 ? -23.520 4.711 15.061 1.00 90.00 485 LEU A N 1
ATOM 3939 C CA . LEU A 1 485 ? -24.441 4.969 13.948 1.00 90.00 485 LEU A CA 1
ATOM 3940 C C . LEU A 1 485 ? -23.682 5.031 12.616 1.00 90.00 485 LEU A C 1
ATOM 3942 O O . LEU A 1 485 ? -22.569 5.562 12.543 1.00 90.00 485 LEU A O 1
ATOM 3946 N N . PHE A 1 486 ? -24.307 4.499 11.568 1.00 89.38 486 PHE A N 1
ATOM 3947 C CA . PHE A 1 486 ? -23.788 4.482 10.204 1.00 89.38 486 PHE A CA 1
ATOM 3948 C C . PHE A 1 486 ? -24.199 5.750 9.449 1.00 89.38 486 PHE A C 1
ATOM 3950 O O . PHE A 1 486 ? -25.208 6.376 9.773 1.00 89.38 486 PHE A O 1
ATOM 3957 N N . ILE A 1 487 ? -23.427 6.108 8.420 1.00 90.81 487 ILE A N 1
ATOM 3958 C CA . ILE A 1 487 ? -23.813 7.167 7.479 1.00 90.81 487 ILE A CA 1
ATOM 3959 C C . ILE A 1 487 ? -24.980 6.644 6.636 1.00 90.81 487 ILE A C 1
ATOM 3961 O O . ILE A 1 487 ? -24.883 5.558 6.068 1.00 90.81 487 ILE A O 1
ATOM 3965 N N . GLY A 1 488 ? -26.069 7.404 6.578 1.00 91.69 488 GLY A N 1
ATOM 3966 C CA . GLY A 1 488 ? -27.333 7.012 5.952 1.00 91.69 488 GLY A CA 1
ATOM 3967 C C . GLY A 1 488 ? -28.485 7.809 6.558 1.00 91.69 488 GLY A C 1
ATOM 3968 O O . GLY A 1 488 ? -28.249 8.837 7.187 1.00 91.69 488 GLY A O 1
ATOM 3969 N N . THR A 1 489 ? -29.720 7.336 6.423 1.00 93.75 489 THR A N 1
ATOM 3970 C CA . THR A 1 489 ? -30.885 7.938 7.095 1.00 93.75 489 THR A CA 1
ATOM 3971 C C . THR A 1 489 ? -31.153 7.310 8.467 1.00 93.75 489 THR A C 1
ATOM 3973 O O . THR A 1 489 ? -30.612 6.243 8.788 1.00 93.75 489 THR A O 1
ATOM 3976 N N . ILE A 1 490 ? -32.008 7.933 9.287 1.00 93.69 490 ILE A N 1
ATOM 3977 C CA . ILE A 1 490 ? -32.486 7.338 10.549 1.00 93.69 490 ILE A CA 1
ATOM 3978 C C . ILE A 1 490 ? -33.170 5.986 10.285 1.00 93.69 490 ILE A C 1
ATOM 3980 O O . ILE A 1 490 ? -32.896 5.027 11.008 1.00 93.69 490 ILE A O 1
ATOM 3984 N N . ARG A 1 491 ? -33.957 5.865 9.207 1.00 94.25 491 ARG A N 1
ATOM 3985 C CA . ARG A 1 491 ? -34.570 4.609 8.752 1.00 94.25 491 ARG A CA 1
ATOM 3986 C C . ARG A 1 491 ? -33.536 3.502 8.580 1.00 94.25 491 ARG A C 1
ATOM 3988 O O . ARG A 1 491 ? -33.608 2.486 9.264 1.00 94.25 491 ARG A O 1
ATOM 3995 N N . THR A 1 492 ? -32.538 3.729 7.722 1.00 93.31 492 THR A N 1
ATOM 3996 C CA . THR A 1 492 ? -31.471 2.745 7.448 1.00 93.31 492 THR A CA 1
ATOM 3997 C C . THR A 1 492 ? -30.598 2.452 8.669 1.00 93.31 492 THR A C 1
ATOM 3999 O O . THR A 1 492 ? -29.977 1.395 8.750 1.00 93.31 492 THR A O 1
ATOM 4002 N N . ASN A 1 493 ? -30.561 3.358 9.652 1.00 93.12 493 ASN A N 1
ATOM 4003 C CA . ASN A 1 493 ? -29.918 3.094 10.929 1.00 93.12 493 ASN A CA 1
ATOM 4004 C C . ASN A 1 493 ? -30.768 2.200 11.841 1.00 93.12 493 ASN A C 1
ATOM 4006 O O . ASN A 1 493 ? -30.177 1.366 12.523 1.00 93.12 493 ASN A O 1
ATOM 4010 N N . LEU A 1 494 ? -32.093 2.358 11.886 1.00 93.00 494 LEU A N 1
ATOM 4011 C CA . LEU A 1 494 ? -32.996 1.519 12.687 1.00 93.00 494 LEU A CA 1
ATOM 4012 C C . LEU A 1 494 ? -33.150 0.111 12.095 1.00 93.00 494 LEU A C 1
ATOM 4014 O O . LEU A 1 494 ? -33.074 -0.868 12.835 1.00 93.00 494 LEU A O 1
ATOM 4018 N N . ASP A 1 495 ? -33.299 0.022 10.773 1.00 92.75 495 ASP A N 1
ATOM 4019 C CA . ASP A 1 495 ? -33.390 -1.225 10.014 1.00 92.75 495 ASP A CA 1
ATOM 4020 C C . ASP A 1 495 ? -32.435 -1.204 8.801 1.00 92.75 495 ASP A C 1
ATOM 4022 O O . ASP A 1 495 ? -32.810 -0.774 7.705 1.00 92.75 495 ASP A O 1
ATOM 4026 N N . PRO A 1 496 ? -31.192 -1.699 8.967 1.00 89.69 496 PRO A N 1
ATOM 4027 C CA . PRO A 1 496 ? -30.212 -1.779 7.883 1.00 89.69 496 PRO A CA 1
ATOM 4028 C C . PRO A 1 496 ? -30.555 -2.778 6.766 1.00 89.69 496 PRO A C 1
ATOM 4030 O O . PRO A 1 496 ? -29.828 -2.836 5.775 1.00 89.69 496 PRO A O 1
ATOM 4033 N N . LEU A 1 497 ? -31.603 -3.597 6.923 1.00 87.44 497 LEU A N 1
ATOM 4034 C CA . LEU A 1 497 ? -31.967 -4.667 5.988 1.00 87.44 497 LEU A CA 1
ATOM 4035 C C . LEU A 1 497 ? -33.326 -4.438 5.299 1.00 87.44 497 LEU A C 1
ATOM 4037 O O . LEU A 1 497 ? -33.683 -5.226 4.425 1.00 87.44 497 LEU A O 1
ATOM 4041 N N . ASN A 1 498 ? -34.056 -3.370 5.654 1.00 88.81 498 ASN A N 1
ATOM 4042 C CA . ASN A 1 498 ? -35.422 -3.065 5.196 1.00 88.81 498 ASN A CA 1
ATOM 4043 C C . ASN A 1 498 ? -36.379 -4.274 5.312 1.00 88.81 498 ASN A C 1
ATOM 4045 O O . ASN A 1 498 ? -37.128 -4.597 4.389 1.00 88.81 498 ASN A O 1
ATOM 4049 N N . GLN A 1 499 ? -36.330 -4.953 6.459 1.00 89.50 499 GLN A N 1
ATOM 4050 C CA . GLN A 1 499 ? -37.206 -6.068 6.823 1.00 89.50 499 GLN A CA 1
ATOM 4051 C C . GLN A 1 499 ? -38.518 -5.614 7.483 1.00 89.50 499 GLN A C 1
ATOM 4053 O O . GLN A 1 499 ? -39.484 -6.380 7.495 1.00 89.50 499 GLN A O 1
ATOM 4058 N N . TYR A 1 500 ? -38.571 -4.394 8.027 1.00 92.69 500 TYR A N 1
ATOM 4059 C CA . TYR A 1 500 ? -39.674 -3.904 8.852 1.00 92.69 500 TYR A CA 1
ATOM 4060 C C . TYR A 1 500 ? -40.386 -2.683 8.232 1.00 92.69 500 TYR A C 1
ATOM 4062 O O . TYR A 1 500 ? -39.733 -1.758 7.743 1.00 92.69 500 TYR A O 1
ATOM 4070 N N . PRO A 1 501 ? -41.732 -2.635 8.273 1.00 93.75 501 PRO A N 1
ATOM 4071 C CA . PRO A 1 501 ? -42.497 -1.471 7.833 1.00 93.75 501 PRO A CA 1
ATOM 4072 C C . PRO A 1 501 ? -42.423 -0.306 8.835 1.00 93.75 501 PRO A C 1
ATOM 4074 O O . PRO A 1 501 ? -42.255 -0.494 10.041 1.00 93.75 501 PRO A O 1
ATOM 4077 N N . ASP A 1 502 ? -42.605 0.914 8.326 1.00 93.69 502 ASP A N 1
ATOM 4078 C CA . ASP A 1 502 ? -42.419 2.191 9.030 1.00 93.69 502 ASP A CA 1
ATOM 4079 C C . ASP A 1 502 ? -43.196 2.312 10.345 1.00 93.69 502 ASP A C 1
ATOM 4081 O O . ASP A 1 502 ? -42.730 2.960 11.278 1.00 93.69 502 ASP A O 1
ATOM 4085 N N . ASN A 1 503 ? -44.367 1.682 10.452 1.00 94.44 503 ASN A N 1
ATOM 4086 C CA . ASN A 1 503 ? -45.158 1.686 11.682 1.00 94.44 503 ASN A CA 1
ATOM 4087 C C . ASN A 1 503 ? -44.453 0.960 12.842 1.00 94.44 503 ASN A C 1
ATOM 4089 O O . ASN A 1 503 ? -44.583 1.402 13.977 1.00 94.44 503 ASN A O 1
ATOM 4093 N N . VAL A 1 504 ? -43.667 -0.089 12.569 1.00 94.19 504 VAL A N 1
ATOM 4094 C CA . VAL A 1 504 ? -42.835 -0.770 13.580 1.00 94.19 504 VAL A CA 1
ATOM 4095 C C . VAL A 1 504 ? -41.654 0.112 13.995 1.00 94.19 504 VAL A C 1
ATOM 4097 O O . VAL A 1 504 ? -41.289 0.140 15.168 1.00 94.19 504 VAL A O 1
ATOM 4100 N N . LEU A 1 505 ? -41.085 0.872 13.052 1.00 94.56 505 LEU A N 1
ATOM 4101 C CA . LEU A 1 505 ? -40.011 1.828 13.340 1.00 94.56 505 LEU A CA 1
ATOM 4102 C C . LEU A 1 505 ? -40.528 2.977 14.222 1.00 94.56 505 LEU A C 1
ATOM 4104 O O . LEU A 1 505 ? -39.910 3.303 15.233 1.00 94.56 505 LEU A O 1
ATOM 4108 N N . TRP A 1 506 ? -41.686 3.554 13.887 1.00 95.00 506 TRP A N 1
ATOM 4109 C CA . TRP A 1 506 ? -42.310 4.627 14.667 1.00 95.00 506 TRP A CA 1
ATOM 4110 C C . TRP A 1 506 ? -42.801 4.176 16.050 1.00 95.00 506 TRP A C 1
ATOM 4112 O O . TRP A 1 506 ? -42.659 4.946 16.995 1.00 95.00 506 TRP A O 1
ATOM 4122 N N . ASP A 1 507 ? -43.321 2.953 16.187 1.00 93.00 507 ASP A N 1
ATOM 4123 C CA . ASP A 1 507 ? -43.685 2.339 17.477 1.00 93.00 507 ASP A CA 1
ATOM 4124 C C . ASP A 1 507 ? -42.447 2.152 18.376 1.00 93.00 507 ASP A C 1
ATOM 4126 O O . ASP A 1 507 ? -42.418 2.609 19.518 1.00 93.00 507 ASP A O 1
ATOM 4130 N N . ALA A 1 508 ? -41.351 1.607 17.835 1.00 91.88 508 ALA A N 1
ATOM 4131 C CA . ALA A 1 508 ? -40.092 1.502 18.575 1.00 91.88 508 ALA A CA 1
ATOM 4132 C C . ALA A 1 508 ? -39.519 2.877 18.979 1.00 91.88 508 ALA A C 1
ATOM 4134 O O . ALA A 1 508 ? -38.980 3.017 20.077 1.00 91.88 508 ALA A O 1
ATOM 4135 N N . LEU A 1 509 ? -39.666 3.905 18.132 1.00 92.81 509 LEU A N 1
ATOM 4136 C CA . LEU A 1 509 ? -39.293 5.290 18.454 1.00 92.81 509 LEU A CA 1
ATOM 4137 C C . LEU A 1 509 ? -40.207 5.945 19.506 1.00 92.81 509 LEU A C 1
ATOM 4139 O O . LEU A 1 509 ? -39.760 6.837 20.230 1.00 92.81 509 LEU A O 1
ATOM 4143 N N . GLU A 1 510 ? -41.467 5.525 19.603 1.00 91.88 510 GLU A N 1
ATOM 4144 C CA . GLU A 1 510 ? -42.424 5.969 20.623 1.00 91.88 510 GLU A CA 1
ATOM 4145 C C . GLU A 1 510 ? -42.074 5.381 21.992 1.00 91.88 510 GLU A C 1
ATOM 4147 O O . GLU A 1 510 ? -41.979 6.115 22.976 1.00 91.88 510 GLU A O 1
ATOM 4152 N N . GLN A 1 511 ? -41.762 4.083 22.029 1.00 87.00 511 GLN A N 1
ATOM 4153 C CA . GLN A 1 511 ? -41.342 3.354 23.232 1.00 87.00 511 GLN A CA 1
ATOM 4154 C C . GLN A 1 511 ? -40.037 3.898 23.847 1.00 87.00 511 GLN A C 1
ATOM 4156 O O . GLN A 1 511 ? -39.867 3.851 25.064 1.00 87.00 511 GLN A O 1
ATOM 4161 N N . VAL A 1 512 ? -39.138 4.480 23.038 1.00 88.38 512 VAL A N 1
ATOM 4162 C CA . VAL A 1 512 ? -37.924 5.182 23.516 1.00 88.38 512 VAL A CA 1
ATOM 4163 C C . VAL A 1 512 ? -38.084 6.709 23.620 1.00 88.38 512 VAL A C 1
ATOM 4165 O O . VAL A 1 512 ? -37.090 7.421 23.746 1.00 88.38 512 VAL A O 1
ATOM 4168 N N . GLN A 1 513 ? -39.316 7.231 23.559 1.00 87.19 513 GLN A N 1
ATOM 4169 C CA . GLN A 1 513 ? -39.654 8.661 23.691 1.00 87.19 513 GLN A CA 1
ATOM 4170 C C . GLN A 1 513 ? -38.973 9.600 22.666 1.00 87.19 513 GLN A C 1
ATOM 4172 O O . GLN A 1 513 ? -38.913 10.812 22.864 1.00 87.19 513 GLN A O 1
ATOM 4177 N N . LEU A 1 514 ? -38.483 9.063 21.543 1.00 89.00 514 LEU A N 1
ATOM 4178 C CA . LEU A 1 514 ? -37.719 9.797 20.523 1.00 89.00 514 LEU A CA 1
ATOM 4179 C C . LEU A 1 514 ? -38.566 10.190 19.293 1.00 89.00 514 LEU A C 1
ATOM 4181 O O . LEU A 1 514 ? -38.146 11.026 18.493 1.00 89.00 514 LEU A O 1
ATOM 4185 N N . LYS A 1 515 ? -39.776 9.627 19.162 1.00 90.50 515 LYS A N 1
ATOM 4186 C CA . LYS A 1 515 ? -40.730 9.857 18.060 1.00 90.50 515 LYS A CA 1
ATOM 4187 C C . LYS A 1 515 ? -40.948 11.334 17.724 1.00 90.50 515 LYS A C 1
ATOM 4189 O O . LYS A 1 515 ? -40.775 11.711 16.570 1.00 90.50 515 LYS A O 1
ATOM 4194 N N . GLU A 1 516 ? -41.284 12.176 18.701 1.00 88.31 516 GLU A N 1
ATOM 4195 C CA . GLU A 1 516 ? -41.534 13.602 18.434 1.00 88.31 516 GLU A CA 1
ATOM 4196 C C . GLU A 1 516 ? -40.254 14.343 18.017 1.00 88.31 516 GLU A C 1
ATOM 4198 O O . GLU A 1 516 ? -40.268 15.056 17.021 1.00 88.31 516 GLU A O 1
ATOM 4203 N N . ALA A 1 517 ? -39.112 14.070 18.658 1.00 87.12 517 ALA A N 1
ATOM 4204 C CA . ALA A 1 517 ? -37.829 14.684 18.298 1.00 87.12 517 ALA A CA 1
ATOM 4205 C C . ALA A 1 517 ? -37.340 14.323 16.878 1.00 87.12 517 ALA A C 1
ATOM 4207 O O . ALA A 1 517 ? -36.581 15.084 16.285 1.00 87.12 517 ALA A O 1
ATOM 4208 N N . ILE A 1 518 ? -37.758 13.177 16.326 1.00 90.62 518 ILE A N 1
ATOM 4209 C CA . ILE A 1 518 ? -37.492 12.786 14.927 1.00 90.62 518 ILE A CA 1
ATOM 4210 C C . ILE A 1 518 ? -38.558 13.353 13.978 1.00 90.62 518 ILE A C 1
ATOM 4212 O O . ILE A 1 518 ? -38.248 13.704 12.846 1.00 90.62 518 ILE A O 1
ATOM 4216 N N . LYS A 1 519 ? -39.803 13.495 14.434 1.00 90.12 519 LYS A N 1
ATOM 4217 C CA . LYS A 1 519 ? -40.916 14.103 13.686 1.00 90.12 519 LYS A CA 1
ATOM 4218 C C . LYS A 1 519 ? -40.805 15.633 13.566 1.00 90.12 519 LYS A C 1
ATOM 4220 O O . LYS A 1 519 ? -41.365 16.203 12.637 1.00 90.12 519 LYS A O 1
ATOM 4225 N N . GLU A 1 520 ? -40.050 16.278 14.454 1.00 89.38 520 GLU A N 1
ATOM 4226 C CA . GLU A 1 520 ? -39.589 17.669 14.321 1.00 89.38 520 GLU A CA 1
ATOM 4227 C C . GLU A 1 520 ? -38.431 17.828 13.314 1.00 89.38 520 GLU A C 1
ATOM 4229 O O . GLU A 1 520 ? -38.183 18.937 12.834 1.00 89.38 520 GLU A O 1
ATOM 4234 N N . MET A 1 521 ? -37.725 16.746 12.956 1.00 89.50 521 MET A N 1
ATOM 4235 C CA . MET A 1 521 ? -36.724 16.797 11.887 1.00 89.50 521 MET A CA 1
ATOM 4236 C C . MET A 1 521 ? -37.418 16.882 10.530 1.00 89.50 521 MET A C 1
ATOM 4238 O O . MET A 1 521 ? -38.380 16.167 10.253 1.00 89.50 521 MET A O 1
ATOM 4242 N N . LYS A 1 522 ? -36.882 17.749 9.667 1.00 79.56 522 LYS A N 1
ATOM 4243 C CA . LYS A 1 522 ? -37.479 18.159 8.390 1.00 79.56 522 LYS A CA 1
ATOM 4244 C C . LYS A 1 522 ? -37.933 16.996 7.495 1.00 79.56 522 LYS A C 1
ATOM 4246 O O . LYS A 1 522 ? -38.954 17.122 6.826 1.00 79.56 522 LYS A O 1
ATOM 4251 N N . ASP A 1 523 ? -37.188 15.893 7.507 1.00 88.44 523 ASP A N 1
ATOM 4252 C CA . ASP A 1 523 ? -37.378 14.741 6.621 1.00 88.44 523 ASP A CA 1
ATOM 4253 C C . ASP A 1 523 ? -37.727 13.448 7.408 1.00 88.44 523 ASP A C 1
ATOM 4255 O O . ASP A 1 523 ? -37.732 12.342 6.864 1.00 88.44 523 ASP A O 1
ATOM 4259 N N . GLY A 1 524 ? -38.057 13.570 8.704 1.00 91.38 524 GLY A N 1
ATOM 4260 C CA . GLY A 1 524 ? -38.529 12.469 9.552 1.00 91.38 524 GLY A CA 1
ATOM 4261 C C . GLY A 1 524 ? -37.546 11.295 9.635 1.00 91.38 524 GLY A C 1
ATOM 4262 O O . GLY A 1 524 ? -36.362 11.484 9.921 1.00 91.38 524 GLY A O 1
ATOM 4263 N N . LEU A 1 525 ? -38.028 10.077 9.353 1.00 92.00 525 LEU A N 1
ATOM 4264 C CA . LEU A 1 525 ? -37.196 8.866 9.271 1.00 92.00 525 LEU A CA 1
ATOM 4265 C C . LEU A 1 525 ? -36.100 8.951 8.194 1.00 92.00 525 LEU A C 1
ATOM 4267 O O . LEU A 1 525 ? -35.065 8.302 8.346 1.00 92.00 525 LEU A O 1
ATOM 4271 N N . GLU A 1 526 ? -36.284 9.753 7.143 1.00 93.44 526 GLU A N 1
ATOM 4272 C CA . GLU A 1 526 ? -35.288 9.903 6.077 1.00 93.44 526 GLU A CA 1
ATOM 4273 C C . GLU A 1 526 ? -34.275 11.033 6.340 1.00 93.44 526 GLU A C 1
ATOM 4275 O O . GLU A 1 526 ? -33.419 11.311 5.504 1.00 93.44 526 GLU A O 1
ATOM 4280 N N . SER A 1 527 ? -34.304 11.636 7.535 1.00 92.81 527 SER A N 1
ATOM 4281 C CA . SER A 1 527 ? -33.288 12.599 7.979 1.00 92.81 527 SER A CA 1
ATOM 4282 C C . SER A 1 527 ? -31.890 11.969 8.002 1.00 92.81 527 SER A C 1
ATOM 4284 O O . SER A 1 527 ? -31.705 10.858 8.512 1.00 92.81 527 SER A O 1
ATOM 4286 N N . GLU A 1 528 ? -30.893 12.686 7.476 1.00 91.56 528 GLU A N 1
ATOM 4287 C CA . GLU A 1 528 ? -29.515 12.194 7.382 1.00 91.56 528 GLU A CA 1
ATOM 4288 C C . GLU A 1 528 ? -28.819 12.070 8.748 1.00 91.56 528 GLU A C 1
ATOM 4290 O O . GLU A 1 528 ? -28.907 12.929 9.627 1.00 91.56 528 GLU A O 1
ATOM 4295 N N . VAL A 1 529 ? -28.041 11.001 8.894 1.00 91.88 529 VAL A N 1
ATOM 4296 C CA . VAL A 1 529 ? -27.163 10.716 10.026 1.00 91.88 529 VAL A CA 1
ATOM 4297 C C . VAL A 1 529 ? -25.722 10.857 9.543 1.00 91.88 529 VAL A C 1
ATOM 4299 O O . VAL A 1 529 ? -25.252 10.109 8.685 1.00 91.88 529 VAL A O 1
ATOM 4302 N N . HIS A 1 530 ? -25.004 11.836 10.093 1.00 88.38 530 HIS A N 1
ATOM 4303 C CA . HIS A 1 530 ? -23.609 12.097 9.735 1.00 88.38 530 HIS A CA 1
ATOM 4304 C C . HIS A 1 530 ? -22.671 10.992 10.265 1.00 88.38 530 HIS A C 1
ATOM 4306 O O . HIS A 1 530 ? -23.074 10.114 11.027 1.00 88.38 530 HIS A O 1
ATOM 4312 N N . LYS A 1 531 ? -21.378 11.038 9.909 1.00 79.69 531 LYS A N 1
ATOM 4313 C CA . LYS A 1 531 ? -20.363 10.069 10.371 1.00 79.69 531 LYS A CA 1
ATOM 4314 C C . LYS A 1 531 ? -20.370 9.928 11.904 1.00 79.69 531 LYS A C 1
ATOM 4316 O O . LYS A 1 531 ? -20.093 10.893 12.612 1.00 79.69 531 LYS A O 1
ATOM 4321 N N . GLY A 1 532 ? -20.684 8.729 12.406 1.00 78.44 532 GLY A N 1
ATOM 4322 C CA . GLY A 1 532 ? -20.814 8.454 13.845 1.00 78.44 532 GLY A CA 1
ATOM 4323 C C . GLY A 1 532 ? -21.972 9.201 14.527 1.00 78.4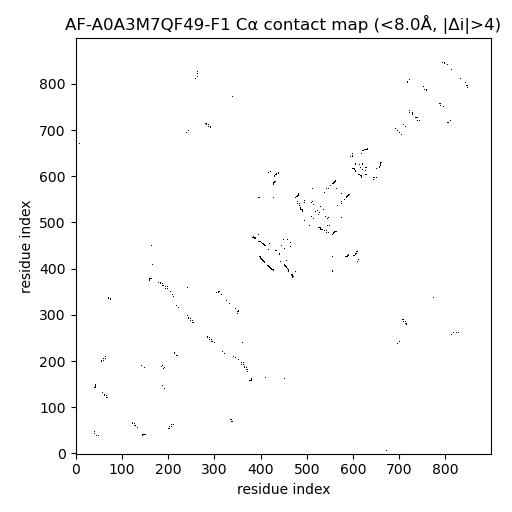4 532 GLY A C 1
ATOM 4324 O O . GLY A 1 532 ? -21.929 9.441 15.735 1.00 78.44 532 GLY A O 1
ATOM 4325 N N . GLY A 1 533 ? -22.970 9.644 13.757 1.00 81.62 533 GLY A N 1
ATOM 4326 C CA . GLY A 1 533 ? -24.063 10.501 14.212 1.00 81.62 533 GLY A CA 1
ATOM 4327 C C . GLY A 1 533 ? -23.586 11.839 14.775 1.00 81.62 533 GLY A C 1
ATOM 4328 O O . GLY A 1 533 ? -24.077 12.254 15.818 1.00 81.62 533 GLY A O 1
ATOM 4329 N N . SER A 1 534 ? -22.586 12.501 14.183 1.00 83.38 534 SER A N 1
ATOM 4330 C CA . SER A 1 534 ? -22.046 13.764 14.729 1.00 83.38 534 SER A CA 1
ATOM 4331 C C . SER A 1 534 ? -23.064 14.915 14.816 1.00 83.38 534 SER A C 1
ATOM 4333 O O . SER A 1 534 ? -22.817 15.884 15.526 1.00 83.38 534 SER A O 1
ATOM 4335 N N . ASN A 1 535 ? -24.215 14.789 14.150 1.00 88.25 535 ASN A N 1
ATOM 4336 C CA . ASN A 1 535 ? -25.370 15.685 14.226 1.00 88.25 535 ASN A CA 1
ATOM 4337 C C . ASN A 1 535 ? -26.404 15.320 15.319 1.00 88.25 535 ASN A C 1
ATOM 4339 O O . ASN A 1 535 ? -27.431 15.985 15.414 1.00 88.25 535 ASN A O 1
ATOM 4343 N N . LEU A 1 536 ? -26.156 14.288 16.135 1.00 87.31 536 LEU A N 1
ATOM 4344 C CA . LEU A 1 536 ? -27.054 13.805 17.194 1.00 87.31 536 LEU A CA 1
ATOM 4345 C C . LEU A 1 536 ? -26.356 13.803 18.563 1.00 87.31 536 LEU A C 1
ATOM 4347 O O . LEU A 1 536 ? -25.156 13.527 18.662 1.00 87.31 536 LEU A O 1
ATOM 4351 N N . SER A 1 537 ? -27.109 14.055 19.638 1.00 87.44 537 SER A N 1
ATOM 4352 C CA . SER A 1 537 ? -26.587 13.974 21.010 1.00 87.44 537 SER A CA 1
ATOM 4353 C C . SER A 1 537 ? -26.266 12.526 21.405 1.00 87.44 537 SER A C 1
ATOM 4355 O O . SER A 1 537 ? -26.856 11.583 20.877 1.00 87.44 537 SER A O 1
ATOM 4357 N N . VAL A 1 538 ? -25.347 12.321 22.357 1.00 83.50 538 VAL A N 1
ATOM 4358 C CA . VAL A 1 538 ? -24.968 10.969 22.824 1.00 83.50 538 VAL A CA 1
ATOM 4359 C C . VAL A 1 538 ? -26.197 10.187 23.311 1.00 83.50 538 VAL A C 1
ATOM 4361 O O . VAL A 1 538 ? -26.388 9.039 22.917 1.00 83.50 538 VAL A O 1
ATOM 4364 N N . GLY A 1 539 ? -27.087 10.841 24.064 1.00 83.38 539 GLY A N 1
ATOM 4365 C CA . GLY A 1 539 ? -28.354 10.259 24.510 1.00 83.38 539 GLY A CA 1
ATOM 4366 C C . GLY A 1 539 ? -29.297 9.877 23.361 1.00 83.38 539 GLY A C 1
ATOM 4367 O O . GLY A 1 539 ? -29.847 8.780 23.369 1.00 83.38 539 GLY A O 1
ATOM 4368 N N . GLN A 1 540 ? -29.430 10.717 22.324 1.00 87.44 540 GLN A N 1
ATOM 4369 C CA . GLN A 1 540 ? -30.233 10.387 21.135 1.00 87.44 540 GLN A CA 1
ATOM 4370 C C . GLN A 1 540 ? -29.686 9.152 20.402 1.00 87.44 540 GLN A C 1
ATOM 4372 O O . GLN A 1 540 ? -30.460 8.275 20.021 1.00 87.44 540 GLN A O 1
ATOM 4377 N N . LYS A 1 541 ? -28.358 9.031 20.257 1.00 90.06 541 LYS A N 1
ATOM 4378 C CA . LYS A 1 541 ? -27.729 7.831 19.674 1.00 90.06 541 LYS A CA 1
ATOM 4379 C C . LYS A 1 541 ? -28.017 6.585 20.511 1.00 90.06 541 LYS A C 1
ATOM 4381 O O . LYS A 1 541 ? -28.321 5.536 19.947 1.00 90.06 541 LYS A O 1
ATOM 4386 N N . GLN A 1 542 ? -27.971 6.701 21.841 1.00 87.31 542 GLN A N 1
ATOM 4387 C CA . GLN A 1 542 ? -28.281 5.591 22.743 1.00 87.31 542 GLN A CA 1
ATOM 4388 C C . GLN A 1 542 ? -29.741 5.135 22.611 1.00 87.31 542 GLN A C 1
ATOM 4390 O O . GLN A 1 542 ? -29.998 3.934 22.551 1.00 87.31 542 GLN A O 1
ATOM 4395 N N . LEU A 1 543 ? -30.687 6.074 22.491 1.00 88.25 543 LEU A N 1
ATOM 4396 C CA . LEU A 1 543 ? -32.106 5.775 22.269 1.00 88.25 543 LEU A CA 1
ATOM 4397 C C . LEU A 1 543 ? -32.357 5.135 20.889 1.00 88.25 543 LEU A C 1
ATOM 4399 O O . LEU A 1 543 ? -33.157 4.209 20.795 1.00 88.25 543 LEU A O 1
ATOM 4403 N N . ILE A 1 544 ? -31.623 5.524 19.838 1.00 91.19 544 ILE A N 1
ATOM 4404 C CA . ILE A 1 544 ? -31.658 4.831 18.531 1.00 91.19 544 ILE A CA 1
ATOM 4405 C C . ILE A 1 544 ? -31.110 3.397 18.655 1.00 91.19 544 ILE A C 1
ATOM 4407 O O . ILE A 1 544 ? -31.700 2.460 18.115 1.00 91.19 544 ILE A O 1
ATOM 4411 N N . CYS A 1 545 ? -30.025 3.185 19.408 1.00 89.56 545 CYS A N 1
ATOM 4412 C CA . CYS A 1 545 ? -29.512 1.841 19.702 1.00 89.56 545 CYS A CA 1
ATOM 4413 C C . CYS A 1 545 ? -30.494 0.989 20.528 1.00 89.56 545 CYS A C 1
ATOM 4415 O O . CYS A 1 545 ? -30.610 -0.211 20.284 1.00 89.56 545 CYS A O 1
ATOM 4417 N N . LEU A 1 546 ? -31.242 1.598 21.451 1.00 88.56 546 LEU A N 1
ATOM 4418 C CA . LEU A 1 546 ? -32.311 0.937 22.201 1.00 88.56 546 LEU A CA 1
ATOM 4419 C C . LEU A 1 546 ? -33.492 0.563 21.284 1.00 88.56 546 LEU A C 1
ATOM 4421 O O . LEU A 1 546 ? -33.960 -0.573 21.328 1.00 88.56 546 LEU A O 1
ATOM 4425 N N . ALA A 1 547 ? -33.908 1.461 20.384 1.00 91.62 547 ALA A N 1
ATOM 4426 C CA . ALA A 1 547 ? -34.963 1.197 19.403 1.00 91.62 547 ALA A CA 1
ATOM 4427 C C . ALA A 1 547 ? -34.611 0.030 18.458 1.00 91.62 547 ALA A C 1
ATOM 4429 O O . ALA A 1 547 ? -35.460 -0.825 18.212 1.00 91.62 547 ALA A O 1
ATOM 4430 N N . ARG A 1 548 ? -33.350 -0.093 18.007 1.00 90.88 548 ARG A N 1
ATOM 4431 C CA . ARG A 1 548 ? -32.868 -1.278 17.258 1.00 90.88 548 ARG A CA 1
ATOM 4432 C C . ARG A 1 548 ? -33.111 -2.589 18.014 1.00 90.88 548 ARG A C 1
ATOM 4434 O O . ARG A 1 548 ? -33.572 -3.565 17.425 1.00 90.88 548 ARG A O 1
ATOM 4441 N N . ALA A 1 549 ? -32.798 -2.621 19.311 1.00 88.56 549 ALA A N 1
ATOM 4442 C CA . ALA A 1 549 ? -32.987 -3.809 20.143 1.00 88.56 549 ALA A CA 1
ATOM 4443 C C . ALA A 1 549 ? -34.480 -4.153 20.328 1.00 88.56 549 ALA A C 1
ATOM 4445 O O . ALA A 1 549 ? -34.838 -5.332 20.331 1.00 88.56 549 ALA A O 1
ATOM 4446 N N . ILE A 1 550 ? -35.347 -3.136 20.413 1.00 89.25 550 ILE A N 1
ATOM 4447 C CA . ILE A 1 550 ? -36.811 -3.291 20.466 1.00 89.25 550 ILE A CA 1
ATOM 4448 C C . ILE A 1 550 ? -37.345 -3.872 19.148 1.00 89.25 550 ILE A C 1
ATOM 4450 O O . ILE A 1 550 ? -38.068 -4.867 19.178 1.00 89.25 550 ILE A O 1
ATOM 4454 N N . ILE A 1 551 ? -36.945 -3.323 17.992 1.00 90.50 551 ILE A N 1
ATOM 4455 C CA . ILE A 1 551 ? -37.349 -3.813 16.656 1.00 90.50 551 ILE A CA 1
ATOM 4456 C C . ILE A 1 551 ? -36.968 -5.293 16.474 1.00 90.50 551 ILE A C 1
ATOM 4458 O O . ILE A 1 551 ? -37.772 -6.089 15.985 1.00 90.50 551 ILE A O 1
ATOM 4462 N N . LYS A 1 552 ? -35.768 -5.679 16.929 1.00 85.75 552 LYS A N 1
ATOM 4463 C CA . LYS A 1 552 ? -35.227 -7.043 16.805 1.00 85.75 552 LYS A CA 1
ATOM 4464 C C . LYS A 1 552 ? -35.904 -8.083 17.721 1.00 85.75 552 LYS A C 1
ATOM 4466 O O . LYS A 1 552 ? -35.766 -9.278 17.466 1.00 85.75 552 LYS A O 1
ATOM 4471 N N . LYS A 1 553 ? -36.629 -7.662 18.770 1.00 83.62 553 LYS A N 1
ATOM 4472 C CA . LYS A 1 553 ? -37.423 -8.514 19.695 1.00 83.62 553 LYS A CA 1
ATOM 4473 C C . LYS A 1 553 ? -36.688 -9.755 20.240 1.00 83.62 553 LYS A C 1
ATOM 4475 O O . LYS A 1 553 ? -37.272 -10.822 20.422 1.00 83.62 553 LYS A O 1
ATOM 4480 N N . SER A 1 554 ? -35.393 -9.623 20.521 1.00 85.00 554 SER A N 1
ATOM 4481 C CA . SER A 1 554 ? -34.554 -10.698 21.069 1.00 85.00 554 SER A CA 1
ATOM 4482 C C . SER A 1 554 ? -34.906 -11.038 22.523 1.00 85.00 554 SER A C 1
ATOM 4484 O O . SER A 1 554 ? -34.906 -10.146 23.375 1.00 85.00 554 SER A O 1
ATOM 4486 N N . LYS A 1 555 ? -35.075 -12.330 22.842 1.00 89.94 555 LYS A N 1
ATOM 4487 C CA . LYS A 1 555 ? -35.259 -12.819 24.226 1.00 89.94 555 LYS A CA 1
ATOM 4488 C C . LYS A 1 555 ? -34.044 -12.612 25.138 1.00 89.94 555 LYS A C 1
ATOM 4490 O O . LYS A 1 555 ? -34.208 -12.633 26.352 1.00 89.94 555 LYS A O 1
ATOM 4495 N N . ILE A 1 556 ? -32.850 -12.408 24.577 1.00 92.62 556 ILE A N 1
ATOM 4496 C CA . ILE A 1 556 ? -31.616 -12.138 25.328 1.00 92.62 556 ILE A CA 1
ATOM 4497 C C . ILE A 1 556 ? -31.064 -10.771 24.908 1.00 92.62 556 ILE A C 1
ATOM 4499 O O . ILE A 1 556 ? -30.757 -10.555 23.730 1.00 92.62 556 ILE A O 1
ATOM 4503 N N . LEU A 1 557 ? -30.929 -9.866 25.879 1.00 92.44 557 LEU A N 1
ATOM 4504 C CA . LEU A 1 557 ? -30.379 -8.521 25.714 1.00 92.44 557 LEU A CA 1
ATOM 4505 C C . LEU A 1 557 ? -29.100 -8.359 26.542 1.00 92.44 557 LEU A C 1
ATOM 4507 O O . LEU A 1 557 ? -29.077 -8.647 27.737 1.00 92.44 557 LEU A O 1
ATOM 4511 N N . ILE A 1 558 ? -28.051 -7.842 25.912 1.00 92.81 558 ILE A N 1
ATOM 4512 C CA . ILE A 1 558 ? -26.801 -7.455 26.559 1.00 92.81 558 ILE A CA 1
ATOM 4513 C C . ILE A 1 558 ? -26.729 -5.923 26.599 1.00 92.81 558 ILE A C 1
ATOM 4515 O O . ILE A 1 558 ? -27.000 -5.257 25.601 1.00 92.81 558 ILE A O 1
ATOM 4519 N N . ILE A 1 559 ? -26.343 -5.362 27.741 1.00 89.75 559 ILE A N 1
ATOM 4520 C CA . ILE A 1 559 ? -26.175 -3.926 27.964 1.00 89.75 559 ILE A CA 1
ATOM 4521 C C . ILE A 1 559 ? -24.769 -3.715 28.530 1.00 89.75 559 ILE A C 1
ATOM 4523 O O . ILE A 1 559 ? -24.476 -4.169 29.634 1.00 89.75 559 ILE A O 1
ATOM 4527 N N . ASP A 1 560 ? -23.893 -3.053 27.779 1.00 88.25 560 ASP A N 1
ATOM 4528 C CA . ASP A 1 560 ? -22.502 -2.813 28.176 1.00 88.25 560 ASP A CA 1
ATOM 4529 C C . ASP A 1 560 ? -22.319 -1.328 28.510 1.00 88.25 560 ASP A C 1
ATOM 4531 O O . ASP A 1 560 ? -22.210 -0.503 27.612 1.00 88.25 560 ASP A O 1
ATOM 4535 N N . GLU A 1 561 ? -22.404 -0.962 29.794 1.00 78.19 561 GLU A N 1
ATOM 4536 C CA . GLU A 1 561 ? -22.168 0.395 30.328 1.00 78.19 561 GLU A CA 1
ATOM 4537 C C . GLU A 1 561 ? -22.918 1.557 29.620 1.00 78.19 561 GLU A C 1
ATOM 4539 O O . GLU A 1 561 ? -22.519 2.720 29.691 1.00 78.19 561 GLU A O 1
ATOM 4544 N N . ALA A 1 562 ? -24.065 1.245 29.009 1.00 66.81 562 ALA A N 1
ATOM 4545 C CA . ALA A 1 562 ? -24.850 2.060 28.071 1.00 66.81 562 ALA A CA 1
ATOM 4546 C C . ALA A 1 562 ? -25.248 3.495 28.492 1.00 66.81 562 ALA A C 1
ATOM 4548 O O . ALA A 1 562 ? -25.768 4.238 27.664 1.00 66.81 562 ALA A O 1
ATOM 4549 N N . THR A 1 563 ? -25.065 3.905 29.750 1.00 67.50 563 THR A N 1
ATOM 4550 C CA . THR A 1 563 ? -25.397 5.266 30.222 1.00 67.50 563 THR A CA 1
ATOM 4551 C C . THR A 1 563 ? -24.225 6.008 30.874 1.00 67.50 563 THR A C 1
ATOM 4553 O O . THR A 1 563 ? -24.398 7.108 31.401 1.00 67.50 563 THR A O 1
ATOM 4556 N N . ALA A 1 564 ? -22.999 5.472 30.775 1.00 62.75 564 ALA A N 1
ATOM 4557 C CA . ALA A 1 564 ? -21.788 6.078 31.339 1.00 62.75 564 ALA A CA 1
ATOM 4558 C C . ALA A 1 564 ? -21.525 7.517 30.844 1.00 62.75 564 ALA A C 1
ATOM 4560 O O . ALA A 1 564 ? -21.133 8.370 31.642 1.00 62.75 564 ALA A O 1
ATOM 4561 N N . ASN A 1 565 ? -21.817 7.792 29.567 1.00 65.56 565 ASN A N 1
ATOM 4562 C CA . ASN A 1 565 ? -21.581 9.074 28.885 1.00 65.56 565 ASN A CA 1
ATOM 4563 C C . ASN A 1 565 ? -22.874 9.887 28.642 1.00 65.56 565 ASN A C 1
ATOM 4565 O O . ASN A 1 565 ? -22.939 10.706 27.724 1.00 65.56 565 ASN A O 1
ATOM 4569 N N . VAL A 1 566 ? -23.923 9.633 29.432 1.00 72.31 566 VAL A N 1
ATOM 4570 C CA . VAL A 1 566 ? -25.266 10.215 29.265 1.00 72.31 566 VAL A CA 1
ATOM 4571 C C . VAL A 1 566 ? -25.648 11.052 30.495 1.00 72.31 566 VAL A C 1
ATOM 4573 O O . VAL A 1 566 ? -25.246 10.744 31.623 1.00 72.31 566 VAL A O 1
ATOM 4576 N N . ASP A 1 567 ? -26.407 12.130 30.271 1.00 77.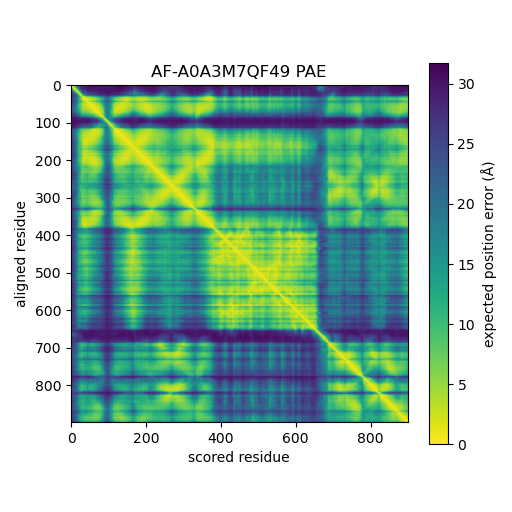00 567 ASP A N 1
ATOM 4577 C CA . ASP A 1 567 ? -26.934 13.009 31.318 1.00 77.00 567 ASP A CA 1
ATOM 4578 C C . ASP A 1 567 ? -28.013 12.317 32.172 1.00 77.00 567 ASP A C 1
ATOM 4580 O O . ASP A 1 567 ? -28.667 11.377 31.727 1.00 77.00 567 ASP A O 1
ATOM 4584 N N . PHE A 1 568 ? -28.250 12.805 33.392 1.00 74.62 568 PHE A N 1
ATOM 4585 C CA . PHE A 1 568 ? -29.157 12.154 34.346 1.00 74.62 568 PHE A CA 1
ATOM 4586 C C . PHE A 1 568 ? -30.615 12.024 33.856 1.00 74.62 568 PHE A C 1
ATOM 4588 O O . PHE A 1 568 ? -31.300 11.061 34.215 1.00 74.62 568 PHE A O 1
ATOM 4595 N N . LYS A 1 569 ? -31.107 12.960 33.029 1.00 75.81 569 LYS A N 1
ATOM 4596 C CA . LYS A 1 569 ? -32.477 12.902 32.497 1.00 75.81 569 LYS A CA 1
ATOM 4597 C C . LYS A 1 569 ? -32.580 11.807 31.437 1.00 75.81 569 LYS A C 1
ATOM 4599 O O . LYS A 1 569 ? -33.495 10.988 31.507 1.00 75.81 569 LYS A O 1
ATOM 4604 N N . THR A 1 570 ? -31.633 11.754 30.503 1.00 74.31 570 THR A N 1
ATOM 4605 C CA . THR A 1 570 ? -31.650 10.735 29.444 1.00 74.31 570 THR A CA 1
ATOM 4606 C C . THR A 1 570 ? -31.223 9.349 29.953 1.00 74.31 570 THR A C 1
ATOM 4608 O O . THR A 1 570 ? -31.773 8.358 29.487 1.00 74.31 570 THR A O 1
ATOM 4611 N N . ASP A 1 571 ? -30.347 9.248 30.964 1.00 75.44 571 ASP A N 1
ATOM 4612 C CA . ASP A 1 571 ? -30.067 7.998 31.703 1.00 75.44 571 ASP A CA 1
ATOM 4613 C C . ASP A 1 571 ? -31.375 7.451 32.303 1.00 75.44 571 ASP A C 1
ATOM 4615 O O . ASP A 1 571 ? -31.764 6.318 32.027 1.00 75.44 571 ASP A O 1
ATOM 4619 N N . SER A 1 572 ? -32.143 8.298 33.000 1.00 76.69 572 SER A N 1
ATOM 4620 C CA . SER A 1 572 ? -33.453 7.921 33.553 1.00 76.69 572 SER A CA 1
ATOM 4621 C C . SER A 1 572 ? -34.438 7.425 32.481 1.00 76.69 572 SER A C 1
ATOM 4623 O O . SER A 1 572 ? -35.071 6.388 32.679 1.00 76.69 572 SER A O 1
ATOM 4625 N N . MET A 1 573 ? -34.527 8.111 31.333 1.00 74.00 573 MET A N 1
ATOM 4626 C CA . MET A 1 573 ? -35.372 7.706 30.195 1.00 74.00 573 MET A CA 1
ATOM 4627 C C . MET A 1 573 ? -34.942 6.357 29.598 1.00 74.00 573 MET A C 1
ATOM 4629 O O . MET A 1 573 ? -35.785 5.489 29.376 1.00 74.00 573 MET A O 1
ATOM 4633 N N . VAL A 1 574 ? -33.637 6.149 29.391 1.00 77.25 574 VAL A N 1
ATOM 4634 C CA . VAL A 1 574 ? -33.076 4.879 28.901 1.00 77.25 574 VAL A CA 1
ATOM 4635 C C . VAL A 1 574 ? -33.390 3.741 29.880 1.00 77.25 574 VAL A C 1
ATOM 4637 O O . VAL A 1 574 ? -33.890 2.699 29.460 1.00 77.25 574 VAL A O 1
ATOM 4640 N N . GLN A 1 575 ? -33.179 3.940 31.185 1.00 77.19 575 GLN A N 1
ATOM 4641 C CA . GLN A 1 575 ? -33.452 2.927 32.213 1.00 77.19 575 GLN A CA 1
ATOM 4642 C C . GLN A 1 575 ? -34.950 2.631 32.393 1.00 77.19 575 GLN A C 1
ATOM 4644 O O . GLN A 1 575 ? -35.327 1.509 32.738 1.00 77.19 575 GLN A O 1
ATOM 4649 N N . GLU A 1 576 ? -35.835 3.608 32.188 1.00 78.81 576 GLU A N 1
ATOM 4650 C CA . GLU A 1 576 ? -37.281 3.370 32.182 1.00 78.81 576 GLU A CA 1
ATOM 4651 C C . GLU A 1 576 ? -37.716 2.576 30.943 1.00 78.81 576 GLU A C 1
ATOM 4653 O O . GLU A 1 576 ? -38.350 1.528 31.090 1.00 78.81 576 GLU A O 1
ATOM 4658 N N . ALA A 1 577 ? -37.295 2.990 29.745 1.00 78.94 577 ALA A N 1
ATOM 4659 C CA . ALA A 1 577 ? -37.592 2.276 28.505 1.00 78.94 577 ALA A CA 1
ATOM 4660 C C . ALA A 1 577 ? -37.044 0.833 28.520 1.00 78.94 577 ALA A C 1
ATOM 4662 O O . ALA A 1 577 ? -37.759 -0.091 28.130 1.00 78.94 577 ALA A O 1
ATOM 4663 N N . ILE A 1 578 ? -35.840 0.595 29.062 1.00 80.06 578 ILE A N 1
ATOM 4664 C CA . ILE A 1 578 ? -35.304 -0.763 29.279 1.00 80.06 578 ILE A CA 1
ATOM 4665 C C . ILE A 1 578 ? -36.223 -1.582 30.200 1.00 80.06 578 ILE A C 1
ATOM 4667 O O . ILE A 1 578 ? -36.566 -2.724 29.881 1.00 80.06 578 ILE A O 1
ATOM 4671 N N . ARG A 1 579 ? -36.643 -1.017 31.342 1.00 78.88 579 ARG A N 1
ATOM 4672 C CA . ARG A 1 579 ? -37.469 -1.731 32.332 1.00 78.88 579 ARG A CA 1
ATOM 4673 C C . ARG A 1 579 ? -38.879 -2.044 31.830 1.00 78.88 579 ARG A C 1
ATOM 4675 O O . ARG A 1 579 ? -39.406 -3.088 32.216 1.00 78.88 579 ARG A O 1
ATOM 4682 N N . GLN A 1 580 ? -39.452 -1.197 30.974 1.00 81.00 580 GLN A N 1
ATOM 4683 C CA . GLN A 1 580 ? -40.754 -1.432 30.345 1.00 81.00 580 GLN A CA 1
ATOM 4684 C C . GLN A 1 580 ? -40.658 -2.420 29.165 1.00 81.00 580 GLN A C 1
ATOM 4686 O O . GLN A 1 580 ? -41.350 -3.437 29.170 1.00 81.00 580 GLN A O 1
ATOM 4691 N N . CYS A 1 581 ? -39.776 -2.172 28.190 1.00 81.81 581 CYS A N 1
ATOM 4692 C CA . CYS A 1 581 ? -39.755 -2.912 26.918 1.00 81.81 581 CYS A CA 1
ATOM 4693 C C . CYS A 1 581 ? -39.163 -4.328 27.033 1.00 81.81 581 CYS A C 1
ATOM 4695 O O . CYS A 1 581 ? -39.576 -5.229 26.309 1.00 81.81 581 CYS A O 1
ATOM 4697 N N . PHE A 1 582 ? -38.220 -4.550 27.957 1.00 84.69 582 PHE A N 1
ATOM 4698 C CA . PHE A 1 582 ? -37.508 -5.828 28.120 1.00 84.69 582 PHE A CA 1
ATOM 4699 C C . PHE A 1 582 ? -37.891 -6.537 29.427 1.00 84.69 582 PHE A C 1
ATOM 4701 O O . PHE A 1 582 ? -37.053 -7.109 30.124 1.00 84.69 582 PHE A O 1
ATOM 4708 N N . LYS A 1 583 ? -39.177 -6.478 29.796 1.00 81.88 583 LYS A N 1
ATOM 4709 C CA . LYS A 1 583 ? -39.704 -7.123 31.010 1.00 81.88 583 LYS A CA 1
ATOM 4710 C C . LYS A 1 583 ? -39.680 -8.659 30.946 1.00 81.88 583 LYS A C 1
ATOM 4712 O O . LYS A 1 583 ? -39.516 -9.288 31.982 1.00 81.88 583 LYS A O 1
ATOM 4717 N N . GLU A 1 584 ? -39.835 -9.240 29.756 1.00 84.44 584 GLU A N 1
ATOM 4718 C CA . GLU A 1 584 ? -39.881 -10.698 29.519 1.00 84.44 584 GLU A CA 1
ATOM 4719 C C . GLU A 1 584 ? -38.609 -11.249 28.846 1.00 84.44 584 GLU A C 1
ATOM 4721 O O . GLU A 1 584 ? -38.610 -12.362 28.315 1.00 84.44 584 GLU A O 1
ATOM 4726 N N . CYS A 1 585 ? -37.534 -10.460 28.821 1.00 90.31 585 CYS A N 1
ATOM 4727 C CA . CYS A 1 585 ? -36.253 -10.846 28.237 1.00 90.31 585 CYS A CA 1
ATOM 4728 C C . CYS A 1 585 ? -35.221 -11.078 29.340 1.00 90.31 585 CYS A C 1
ATOM 4730 O O . CYS A 1 585 ? -35.199 -10.360 30.337 1.00 90.31 585 CYS A O 1
ATOM 4732 N N . THR A 1 586 ? -34.326 -12.038 29.132 1.00 93.12 586 THR A N 1
ATOM 4733 C CA . THR A 1 586 ? -33.128 -12.205 29.956 1.00 93.12 586 THR A CA 1
ATOM 4734 C C . THR A 1 586 ? -32.179 -11.043 29.656 1.00 93.12 586 THR A C 1
ATOM 4736 O O . THR A 1 586 ? -31.781 -10.856 28.502 1.00 93.12 586 THR A O 1
ATOM 4739 N N . VAL A 1 587 ? -31.830 -10.242 30.666 1.00 92.12 587 VAL A N 1
ATOM 4740 C CA . VAL A 1 587 ? -31.004 -9.031 30.497 1.00 92.12 587 VAL A CA 1
ATOM 4741 C C . VAL A 1 587 ? -29.684 -9.184 31.243 1.00 92.12 587 VAL A C 1
ATOM 4743 O O . VAL A 1 587 ? -29.675 -9.475 32.436 1.00 92.12 587 VAL A O 1
ATOM 4746 N N . ILE A 1 588 ? -28.565 -8.949 30.560 1.00 93.31 588 ILE A N 1
ATOM 4747 C CA . ILE A 1 588 ? -27.223 -8.945 31.153 1.00 93.31 588 ILE A CA 1
ATOM 4748 C C . ILE A 1 588 ? -26.648 -7.530 31.062 1.00 93.31 588 ILE A C 1
ATOM 4750 O O . ILE A 1 588 ? -26.316 -7.070 29.971 1.00 93.31 588 ILE A O 1
ATOM 4754 N N . THR A 1 589 ? -26.498 -6.862 32.204 1.00 91.00 589 THR A N 1
ATOM 4755 C CA . THR A 1 589 ? -26.020 -5.477 32.313 1.00 91.00 589 THR A CA 1
ATOM 4756 C C . THR A 1 589 ? -24.632 -5.423 32.951 1.00 91.00 589 THR A C 1
ATOM 4758 O O . THR A 1 589 ? -24.487 -5.646 34.153 1.00 91.00 589 THR A O 1
ATOM 4761 N N . ILE A 1 590 ? -23.604 -5.068 32.179 1.00 89.56 590 ILE A N 1
ATOM 4762 C CA . ILE A 1 590 ? -22.320 -4.610 32.730 1.00 89.56 590 ILE A CA 1
ATOM 4763 C C . ILE A 1 590 ? -22.480 -3.143 33.137 1.00 89.56 590 ILE A C 1
ATOM 4765 O O . ILE A 1 590 ? -22.980 -2.332 32.355 1.00 89.56 590 ILE A O 1
ATOM 4769 N N . ALA A 1 591 ? -22.054 -2.792 34.353 1.00 76.19 591 ALA A N 1
ATOM 4770 C CA . ALA A 1 591 ? -22.133 -1.419 34.839 1.00 76.19 591 ALA A CA 1
ATOM 4771 C C . ALA A 1 591 ? -20.901 -0.980 35.638 1.00 76.19 591 ALA A C 1
ATOM 4773 O O . ALA A 1 591 ? -20.442 -1.671 36.550 1.00 76.19 591 ALA A O 1
ATOM 4774 N N . HIS A 1 592 ? -20.445 0.240 35.348 1.00 74.62 592 HIS A N 1
ATOM 4775 C CA . HIS A 1 592 ? -19.500 0.994 36.175 1.00 74.62 592 HIS A CA 1
ATOM 4776 C C . HIS A 1 592 ? -20.208 1.856 37.241 1.00 74.62 592 HIS A C 1
ATOM 4778 O O . HIS A 1 592 ? -19.618 2.188 38.270 1.00 74.62 592 HIS A O 1
ATOM 4784 N N . ARG A 1 593 ? -21.481 2.218 37.015 1.00 75.38 593 ARG A N 1
ATOM 4785 C CA . ARG A 1 593 ? -22.347 2.924 37.975 1.00 75.38 593 ARG A CA 1
ATOM 4786 C C . ARG A 1 593 ? -23.222 1.899 38.700 1.00 75.38 593 ARG A C 1
ATOM 4788 O O . ARG A 1 593 ? -24.117 1.329 38.090 1.00 75.38 593 ARG A O 1
ATOM 4795 N N . LEU A 1 594 ? -23.026 1.690 40.003 1.00 80.00 594 LEU A N 1
ATOM 4796 C CA . LEU A 1 594 ? -23.796 0.684 40.760 1.00 80.00 594 LEU A CA 1
ATOM 4797 C C . LEU A 1 594 ? -25.317 0.938 40.756 1.00 80.00 594 LEU A C 1
ATOM 4799 O O . LEU A 1 594 ? -26.101 -0.000 40.851 1.00 80.00 594 LEU A O 1
ATOM 4803 N N . HIS A 1 595 ? -25.735 2.195 40.586 1.00 79.19 595 HIS A N 1
ATOM 4804 C CA . HIS A 1 595 ? -27.139 2.609 40.505 1.00 79.19 595 HIS A CA 1
ATOM 4805 C C . HIS A 1 595 ? -27.949 1.900 39.400 1.00 79.19 595 HIS A C 1
ATOM 4807 O O . HIS A 1 595 ? -29.156 1.754 39.555 1.00 79.19 595 HIS A O 1
ATOM 4813 N N . THR A 1 596 ? -27.321 1.448 38.304 1.00 78.44 596 THR A N 1
ATOM 4814 C CA . THR A 1 596 ? -28.019 0.848 37.143 1.00 78.44 596 THR A CA 1
ATOM 4815 C C . THR A 1 596 ? -28.136 -0.682 37.193 1.00 78.44 596 THR A C 1
ATOM 4817 O O . THR A 1 596 ? -28.559 -1.301 36.218 1.00 78.44 596 THR A O 1
ATOM 4820 N N . ILE A 1 597 ? -27.726 -1.300 38.306 1.00 85.12 597 ILE A N 1
ATOM 4821 C CA . ILE A 1 597 ? -27.760 -2.759 38.522 1.00 85.12 597 ILE A CA 1
ATOM 4822 C C . ILE A 1 597 ? -28.248 -3.160 39.921 1.00 85.12 597 ILE A C 1
ATOM 4824 O O . ILE A 1 597 ? -28.369 -4.348 40.213 1.00 85.12 597 ILE A O 1
ATOM 4828 N N . ILE A 1 598 ? -28.499 -2.193 40.809 1.00 83.31 598 ILE A N 1
ATOM 4829 C CA . ILE A 1 598 ? -28.865 -2.446 42.210 1.00 83.31 598 ILE A CA 1
ATOM 4830 C C . ILE A 1 598 ? -30.313 -2.956 42.369 1.00 83.31 598 ILE A C 1
ATOM 4832 O O . ILE A 1 598 ? -30.672 -3.453 43.436 1.00 83.31 598 ILE A O 1
ATOM 4836 N N . ASP A 1 599 ? -31.117 -2.840 41.307 1.00 80.56 599 ASP A N 1
ATOM 4837 C CA . ASP A 1 599 ? -32.494 -3.321 41.150 1.00 80.56 599 ASP A CA 1
ATOM 4838 C C . ASP A 1 599 ? -32.625 -4.564 40.236 1.00 80.56 599 ASP A C 1
ATOM 4840 O O . ASP A 1 599 ? -33.741 -4.966 39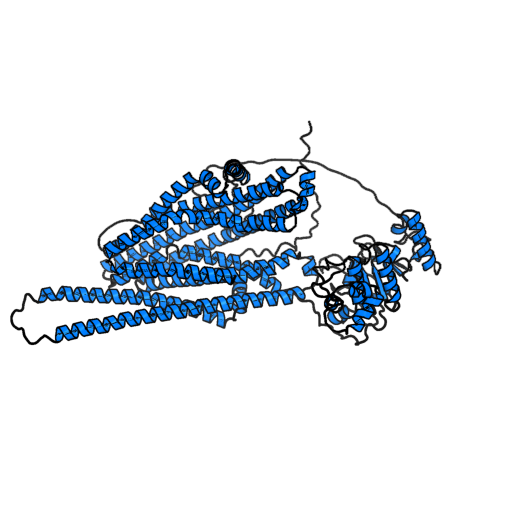.908 1.00 80.56 599 ASP A O 1
ATOM 4844 N N . ASN A 1 600 ? -31.510 -5.196 39.843 1.00 87.38 600 ASN A N 1
ATOM 4845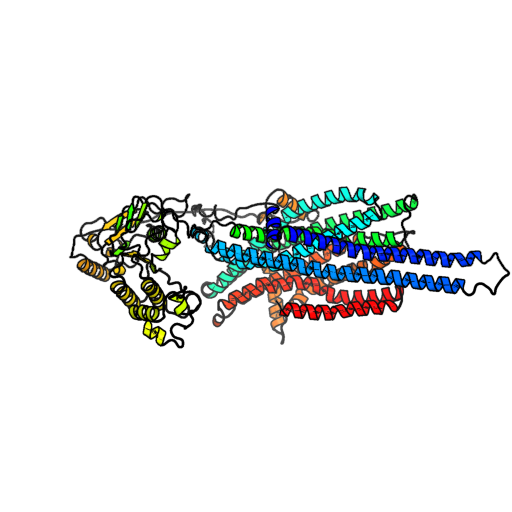 C CA . ASN A 1 600 ? -31.504 -6.470 39.105 1.00 87.38 600 ASN A CA 1
ATOM 4846 C C . ASN A 1 600 ? -31.800 -7.680 40.016 1.00 87.38 600 ASN A C 1
ATOM 4848 O O . ASN A 1 600 ? -31.589 -7.630 41.225 1.00 87.38 600 ASN A O 1
ATOM 4852 N N . ASP A 1 601 ? -32.223 -8.810 39.442 1.00 88.62 601 ASP A N 1
ATOM 4853 C CA . ASP A 1 601 ? -32.527 -10.028 40.209 1.00 88.62 601 ASP A CA 1
ATOM 4854 C C . ASP A 1 601 ? -31.270 -10.640 40.846 1.00 88.62 601 ASP A C 1
ATOM 4856 O O . ASP A 1 601 ? -31.288 -11.046 42.011 1.00 88.62 601 ASP A O 1
ATOM 4860 N N . ARG A 1 602 ? -30.155 -10.679 40.099 1.00 91.81 602 ARG A N 1
ATOM 4861 C CA . ARG A 1 602 ? -28.835 -11.119 40.586 1.00 91.81 602 ARG A CA 1
ATOM 4862 C C . ARG A 1 602 ? -27.691 -10.228 40.111 1.00 91.81 602 ARG A C 1
ATOM 4864 O O . ARG A 1 602 ? -27.768 -9.578 39.074 1.00 91.81 602 ARG A O 1
ATOM 4871 N N . ILE A 1 603 ? -26.602 -10.224 40.874 1.00 91.56 603 ILE A N 1
ATOM 4872 C CA . ILE A 1 603 ? -25.319 -9.604 40.548 1.00 91.56 603 ILE A CA 1
ATOM 4873 C C . ILE A 1 603 ? -24.229 -10.683 40.516 1.00 91.56 603 ILE A C 1
ATOM 4875 O O . ILE A 1 603 ? -24.096 -11.512 41.419 1.00 91.56 603 ILE A O 1
ATOM 4879 N N . LEU A 1 604 ? -23.443 -10.658 39.442 1.00 91.69 604 LEU A N 1
ATOM 4880 C CA . LEU A 1 604 ? -22.283 -11.495 39.188 1.00 91.69 604 LEU A CA 1
ATOM 4881 C C . LEU A 1 604 ? -21.005 -10.706 39.493 1.00 91.69 604 LEU A C 1
ATOM 4883 O O . LEU A 1 604 ? -20.616 -9.806 38.747 1.00 91.69 604 LEU A O 1
ATOM 4887 N N . CYS A 1 605 ? -20.341 -11.066 40.584 1.00 90.06 605 CYS A N 1
ATOM 4888 C CA . CYS A 1 605 ? -19.076 -10.488 41.014 1.00 90.06 605 CYS A CA 1
ATOM 4889 C C . CYS A 1 605 ? -17.898 -11.253 40.402 1.00 90.06 605 CYS A C 1
ATOM 4891 O O . CYS A 1 605 ? -17.621 -12.395 40.787 1.00 90.06 605 CYS A O 1
ATOM 4893 N N . LEU A 1 606 ? -17.179 -10.613 39.480 1.00 89.94 606 LEU A N 1
ATOM 4894 C CA . LEU A 1 606 ? -15.979 -11.160 38.851 1.00 89.94 606 LEU A CA 1
ATOM 4895 C C . LEU A 1 606 ? -14.697 -10.617 39.491 1.00 89.94 606 LEU A C 1
ATOM 4897 O O . LEU A 1 606 ? -14.571 -9.421 39.760 1.00 89.94 606 LEU A O 1
ATOM 4901 N N . SER A 1 607 ? -13.701 -11.489 39.643 1.00 88.56 607 SER A N 1
ATOM 4902 C CA . SER A 1 607 ? -12.316 -11.099 39.924 1.00 88.56 607 SER A CA 1
ATOM 4903 C C . SER A 1 607 ? -11.337 -12.072 39.276 1.00 88.56 607 SER A C 1
ATOM 4905 O O . SER A 1 607 ? -11.541 -13.285 39.308 1.00 88.56 607 SER A O 1
ATOM 4907 N N . GLN A 1 608 ? -10.270 -11.542 38.669 1.00 86.94 608 GLN A N 1
ATOM 4908 C CA . GLN A 1 608 ? -9.189 -12.311 38.027 1.00 86.94 608 GLN A CA 1
ATOM 4909 C C . GLN A 1 608 ? -9.658 -13.407 37.039 1.00 86.94 608 GLN A C 1
ATOM 4911 O O . GLN A 1 608 ? -8.969 -14.421 36.855 1.00 86.94 608 GLN A O 1
ATOM 4916 N N . GLY A 1 609 ? -10.823 -13.221 36.408 1.00 87.25 609 GLY A N 1
ATOM 4917 C CA . GLY A 1 609 ? -11.425 -14.188 35.490 1.00 87.25 609 GLY A CA 1
ATOM 4918 C C . GLY A 1 609 ? -12.280 -15.281 36.129 1.00 87.25 609 GLY A C 1
ATOM 4919 O O . GLY A 1 609 ? -12.634 -16.240 35.448 1.00 87.25 609 GLY A O 1
ATOM 4920 N N . ARG A 1 610 ? -12.593 -15.189 37.424 1.00 91.88 610 ARG A N 1
ATOM 4921 C CA . ARG A 1 610 ? -13.442 -16.143 38.150 1.00 91.88 610 ARG A CA 1
ATOM 4922 C C . ARG A 1 610 ? -14.680 -15.456 38.712 1.00 91.88 610 ARG A C 1
ATOM 4924 O O . ARG A 1 610 ? -14.639 -14.278 39.066 1.00 91.88 610 ARG A O 1
ATOM 4931 N N . VAL A 1 611 ? -15.754 -16.228 38.846 1.00 91.38 611 VAL A N 1
ATOM 4932 C CA . VAL A 1 611 ? -16.898 -15.856 39.683 1.00 91.38 611 VAL A CA 1
ATOM 4933 C C . VAL A 1 611 ? -16.459 -15.955 41.138 1.00 91.38 611 VAL A C 1
ATOM 4935 O O . VAL A 1 611 ? -16.051 -17.027 41.580 1.00 91.38 611 VAL A O 1
ATOM 4938 N N . VAL A 1 612 ? -16.517 -14.842 41.866 1.00 87.25 612 VAL A N 1
ATOM 4939 C CA . VAL A 1 612 ? -16.261 -14.815 43.314 1.00 87.25 612 VAL A CA 1
ATOM 4940 C C . VAL A 1 612 ? -17.578 -14.917 44.069 1.00 87.25 612 VAL A C 1
ATOM 4942 O O . VAL A 1 612 ? -17.688 -15.673 45.028 1.00 87.25 612 VAL A O 1
ATOM 4945 N N . ASN A 1 613 ? -18.603 -14.203 43.599 1.00 88.56 613 ASN A N 1
ATOM 4946 C CA . ASN A 1 613 ? -19.948 -14.249 44.161 1.00 88.56 613 ASN A CA 1
ATOM 4947 C C . ASN A 1 613 ? -20.974 -14.185 43.029 1.00 88.56 613 ASN A C 1
ATOM 4949 O O . ASN A 1 613 ? -20.785 -13.463 42.049 1.00 88.56 613 ASN A O 1
ATOM 4953 N N . PHE A 1 614 ? -22.066 -14.927 43.174 1.00 90.00 614 PHE A N 1
ATOM 4954 C CA . PHE A 1 614 ? -23.226 -14.825 42.300 1.00 90.00 614 PHE A CA 1
ATOM 4955 C C . PHE A 1 614 ? -24.474 -14.973 43.165 1.00 90.00 614 PHE A C 1
ATOM 4957 O O . PHE A 1 614 ? -24.802 -16.065 43.622 1.00 90.00 614 PHE A O 1
ATOM 4964 N N . GLY A 1 615 ? -25.108 -13.843 43.449 1.00 87.25 615 GLY A N 1
ATOM 4965 C CA . GLY A 1 615 ? -26.191 -13.703 44.418 1.00 87.25 615 GLY A CA 1
ATOM 4966 C C . GLY A 1 615 ? -26.973 -12.430 44.128 1.00 87.25 615 GLY A C 1
ATOM 4967 O O . GLY A 1 615 ? -26.650 -11.699 43.197 1.00 87.25 615 GLY A O 1
ATOM 4968 N N . ARG A 1 616 ? -28.042 -12.174 44.865 1.00 87.06 616 ARG A N 1
ATOM 4969 C CA . ARG A 1 616 ? -28.923 -11.017 44.625 1.00 87.06 616 ARG A CA 1
ATOM 4970 C C . ARG A 1 616 ? -28.310 -9.693 45.148 1.00 87.06 616 ARG A C 1
ATOM 4972 O O . ARG A 1 616 ? -27.370 -9.745 45.936 1.00 87.06 616 ARG A O 1
ATOM 4979 N N . PRO A 1 617 ? -28.784 -8.489 44.759 1.00 86.44 617 PRO A N 1
ATOM 4980 C CA . PRO A 1 617 ? -28.004 -7.254 44.926 1.00 86.44 617 PRO A CA 1
ATOM 4981 C C . PRO A 1 617 ? -27.577 -6.935 46.358 1.00 86.44 617 PRO A C 1
ATOM 4983 O O . PRO A 1 617 ? -26.389 -6.906 46.660 1.00 86.44 617 PRO A O 1
ATOM 4986 N N . TYR A 1 618 ? -28.532 -6.748 47.272 1.00 84.31 618 TYR A N 1
ATOM 4987 C CA . TYR A 1 618 ? -28.220 -6.501 48.682 1.00 84.31 618 TYR A CA 1
ATOM 4988 C C . TYR A 1 618 ? -28.016 -7.810 49.470 1.00 84.31 618 TYR A C 1
ATOM 4990 O O . TYR A 1 618 ? -27.766 -7.743 50.662 1.00 84.31 618 TYR A O 1
ATOM 4998 N N . GLU A 1 619 ? -27.935 -8.982 48.797 1.00 83.06 619 GLU A N 1
ATOM 4999 C CA . GLU A 1 619 ? -27.359 -10.248 49.347 1.00 83.06 619 GLU A CA 1
ATOM 5000 C C . GLU A 1 619 ? -25.885 -10.075 49.669 1.00 83.06 619 GLU A C 1
ATOM 5002 O O . GLU A 1 619 ? -25.289 -10.747 50.502 1.00 83.06 619 GLU A O 1
ATOM 5007 N N . LEU A 1 620 ? -25.347 -9.048 49.039 1.00 83.62 620 LEU A N 1
ATOM 5008 C CA . LEU A 1 620 ? -24.021 -8.562 49.151 1.00 83.62 620 LEU A CA 1
ATOM 5009 C C . LEU A 1 620 ? -24.034 -7.207 49.938 1.00 83.62 620 LEU A C 1
ATOM 5011 O O . LEU A 1 620 ? -23.205 -6.385 49.581 1.00 83.62 620 LEU A O 1
ATOM 5015 N N . ILE A 1 621 ? -24.893 -6.915 50.982 1.00 83.19 621 ILE A N 1
ATOM 5016 C CA . ILE A 1 621 ? -24.642 -5.805 52.011 1.00 83.19 621 ILE A CA 1
ATOM 5017 C C . ILE A 1 621 ? -24.963 -5.930 53.607 1.00 83.19 621 ILE A C 1
ATOM 5019 O O . ILE A 1 621 ? -25.164 -4.872 54.196 1.00 83.19 621 ILE A O 1
ATOM 5023 N N . GLU A 1 622 ? -25.019 -7.072 54.379 1.00 80.38 622 GLU A N 1
ATOM 5024 C CA . GLU A 1 622 ? -24.913 -7.336 55.919 1.00 80.38 622 GLU A CA 1
ATOM 5025 C C . GLU A 1 622 ? -23.607 -7.950 56.583 1.00 80.38 622 GLU A C 1
ATOM 5027 O O . GLU A 1 622 ? -22.990 -7.208 57.334 1.00 80.38 622 GLU A O 1
ATOM 5032 N N . ASP A 1 623 ? -23.200 -9.236 56.374 1.00 79.88 623 ASP A N 1
ATOM 5033 C CA . ASP A 1 623 ? -21.919 -9.916 56.818 1.00 79.88 623 ASP A CA 1
ATOM 5034 C C . ASP A 1 623 ? -20.707 -9.998 55.797 1.00 79.88 623 ASP A C 1
ATOM 5036 O O . ASP A 1 623 ? -20.915 -10.221 54.608 1.00 79.88 623 ASP A O 1
ATOM 5040 N N . GLU A 1 624 ? -19.434 -9.886 56.232 1.00 76.38 624 GLU A N 1
ATOM 5041 C CA . GLU A 1 624 ? -18.319 -9.040 55.681 1.00 76.38 624 GLU A CA 1
ATOM 5042 C C . GLU A 1 624 ? -17.315 -9.549 54.580 1.00 76.38 624 GLU A C 1
ATOM 5044 O O . GLU A 1 624 ? -16.123 -9.257 54.670 1.00 76.38 624 GLU A O 1
ATOM 5049 N N . THR A 1 625 ? -17.719 -10.256 53.495 1.00 74.56 625 THR A N 1
ATOM 5050 C CA . THR A 1 625 ? -16.718 -10.845 52.528 1.00 74.56 625 THR A CA 1
ATOM 5051 C C . THR A 1 625 ? -16.835 -10.635 50.991 1.00 74.56 625 THR A C 1
ATOM 5053 O O . THR A 1 625 ? -15.820 -10.523 50.307 1.00 74.56 625 THR A O 1
ATOM 5056 N N . THR A 1 626 ? -18.030 -10.641 50.395 1.00 79.50 626 THR A N 1
ATOM 5057 C CA . THR A 1 626 ? -18.294 -10.660 48.920 1.00 79.50 626 THR A CA 1
ATOM 5058 C C . THR A 1 626 ? -17.944 -9.381 48.116 1.00 79.50 626 THR A C 1
ATOM 5060 O O . THR A 1 626 ? -17.916 -8.294 48.664 1.00 79.50 626 THR A O 1
ATOM 5063 N N . ILE A 1 627 ? -17.753 -9.408 46.790 1.00 80.50 627 ILE A N 1
ATOM 5064 C CA . ILE A 1 627 ? -17.361 -8.205 46.010 1.00 80.50 627 ILE A CA 1
ATOM 5065 C C . ILE A 1 627 ? -18.540 -7.238 45.713 1.00 80.50 627 ILE A C 1
ATOM 5067 O O . ILE A 1 627 ? -18.832 -6.958 44.550 1.00 80.50 627 ILE A O 1
ATOM 5071 N N . LEU A 1 628 ? -19.180 -6.655 46.750 1.00 81.44 628 LEU A N 1
ATOM 5072 C CA . LEU A 1 628 ? -20.068 -5.469 46.613 1.00 81.44 628 LEU A CA 1
ATOM 5073 C C . LEU A 1 628 ? -19.986 -4.357 47.706 1.00 81.44 628 LEU A C 1
ATOM 5075 O O . LEU A 1 628 ? -20.630 -3.329 47.550 1.00 81.44 628 LEU A O 1
ATOM 5079 N N . HIS A 1 629 ? -19.154 -4.457 48.753 1.00 82.56 629 HIS A N 1
ATOM 5080 C CA . HIS A 1 629 ? -18.962 -3.396 49.765 1.00 82.56 629 HIS A CA 1
ATOM 5081 C C . HIS A 1 629 ? -17.899 -2.372 49.353 1.00 82.56 629 HIS A C 1
ATOM 5083 O O . HIS A 1 629 ? -18.238 -1.204 49.449 1.00 82.56 629 HIS A O 1
ATOM 5089 N N . ASP A 1 630 ? -16.682 -2.751 48.877 1.00 82.06 630 ASP A N 1
ATOM 5090 C CA . ASP A 1 630 ? -15.585 -1.809 48.505 1.00 82.06 630 ASP A CA 1
ATOM 5091 C C . ASP A 1 630 ? -16.207 -0.639 47.747 1.00 82.06 630 ASP A C 1
ATOM 5093 O O . ASP A 1 630 ? -16.158 0.492 48.195 1.00 82.06 630 ASP A O 1
ATOM 5097 N N . LEU A 1 631 ? -16.890 -0.960 46.645 1.00 80.75 631 LEU A N 1
ATOM 5098 C CA . LEU A 1 631 ? -17.447 -0.030 45.671 1.00 80.75 631 LEU A CA 1
ATOM 5099 C C . LEU A 1 631 ? -18.716 0.705 46.146 1.00 80.75 631 LEU A C 1
ATOM 5101 O O . LEU A 1 631 ? -19.113 1.662 45.493 1.00 80.75 631 LEU A O 1
ATOM 5105 N N . VAL A 1 632 ? -19.376 0.272 47.230 1.00 81.69 632 VAL A N 1
ATOM 5106 C CA . VAL A 1 632 ? -20.545 0.962 47.827 1.00 81.69 632 VAL A CA 1
ATOM 5107 C C . VAL A 1 632 ? -20.121 1.819 49.024 1.00 81.69 632 VAL A C 1
ATOM 5109 O O . VAL A 1 632 ? -20.647 2.908 49.228 1.00 81.69 632 VAL A O 1
ATOM 5112 N N . PHE A 1 633 ? -19.165 1.344 49.823 1.00 80.38 633 PHE A N 1
ATOM 5113 C CA . PHE A 1 633 ? -18.680 1.969 51.054 1.00 80.38 633 PHE A CA 1
ATOM 5114 C C . PHE A 1 633 ? -17.375 2.764 50.859 1.00 80.38 633 PHE A C 1
ATOM 5116 O O . PHE A 1 633 ? -16.971 3.481 51.776 1.00 80.38 633 PHE A O 1
ATOM 5123 N N . SER A 1 634 ? -16.765 2.738 49.670 1.00 81.00 634 SER A N 1
ATOM 5124 C CA . SER A 1 634 ? -15.829 3.772 49.205 1.00 81.00 634 SER A CA 1
ATOM 5125 C C . SER A 1 634 ? -16.551 5.051 48.773 1.00 81.00 634 SER A C 1
ATOM 5127 O O . SER A 1 634 ? -15.928 6.106 48.721 1.00 81.00 634 SER A O 1
ATOM 5129 N N . LEU A 1 635 ? -17.850 4.977 48.453 1.00 80.56 635 LEU A N 1
ATOM 5130 C CA . LEU A 1 635 ? -18.647 6.136 48.039 1.00 80.56 635 LEU A CA 1
ATOM 5131 C C . LEU A 1 635 ? -18.960 7.056 49.217 1.00 80.56 635 LEU A C 1
ATOM 5133 O O . LEU A 1 635 ? -19.032 6.631 50.380 1.00 80.56 635 LEU A O 1
ATOM 5137 N N . GLU A 1 636 ? -19.215 8.324 48.901 1.00 79.31 636 GLU A N 1
ATOM 5138 C CA . GLU A 1 636 ? -19.644 9.316 49.880 1.00 79.31 636 GLU A CA 1
ATOM 5139 C C . GLU A 1 636 ? -20.904 8.867 50.626 1.00 79.31 636 GLU A C 1
ATOM 5141 O O . GLU A 1 636 ? -21.791 8.209 50.080 1.00 79.31 636 GLU A O 1
ATOM 5146 N N . LYS A 1 637 ? -21.000 9.255 51.901 1.00 75.25 637 LYS A N 1
ATOM 5147 C CA . LYS A 1 637 ? -22.035 8.773 52.824 1.00 75.25 637 LYS A CA 1
ATOM 5148 C C . LYS A 1 637 ? -23.463 8.946 52.283 1.00 75.25 637 LYS A C 1
ATOM 5150 O O . LYS A 1 637 ? -24.272 8.038 52.412 1.00 75.25 637 LYS A O 1
ATOM 5155 N N . LEU A 1 638 ? -23.750 10.073 51.631 1.00 74.50 638 LEU A N 1
ATOM 5156 C CA . LEU A 1 638 ? -25.084 10.413 51.122 1.00 74.50 638 LEU A CA 1
ATOM 5157 C C . LEU A 1 638 ? -25.474 9.577 49.884 1.00 74.50 638 LEU A C 1
ATOM 5159 O O . LEU A 1 638 ? -26.640 9.223 49.713 1.00 74.50 638 LEU A O 1
ATOM 5163 N N . GLU A 1 639 ? -24.508 9.217 49.037 1.00 76.12 639 GLU A N 1
ATOM 5164 C CA . GLU A 1 639 ? -24.728 8.346 47.874 1.00 76.12 639 GLU A CA 1
ATOM 5165 C C . GLU A 1 639 ? -24.786 6.867 48.281 1.00 76.12 639 GLU A C 1
ATOM 5167 O O . GLU A 1 639 ? -25.692 6.140 47.867 1.00 76.12 639 GLU A O 1
ATOM 5172 N N . ARG A 1 640 ? -23.893 6.457 49.190 1.00 80.50 640 ARG A N 1
ATOM 5173 C CA . ARG A 1 640 ? -23.924 5.160 49.875 1.00 80.50 640 ARG A CA 1
ATOM 5174 C C . ARG A 1 640 ? -25.279 4.907 50.523 1.00 80.50 640 ARG A C 1
ATOM 5176 O O . ARG A 1 640 ? -25.874 3.873 50.251 1.00 80.50 640 ARG A O 1
ATOM 5183 N N . ASP A 1 641 ? -25.789 5.835 51.333 1.00 79.12 641 ASP A N 1
ATOM 5184 C CA . ASP A 1 641 ? -27.068 5.665 52.031 1.00 79.12 641 ASP A CA 1
ATOM 5185 C C . ASP A 1 641 ? -28.242 5.519 51.040 1.00 79.12 641 ASP A C 1
ATOM 5187 O O . ASP A 1 641 ? -29.121 4.688 51.266 1.00 79.12 641 ASP A O 1
ATOM 5191 N N . LYS A 1 642 ? -28.222 6.224 49.895 1.00 81.25 642 LYS A N 1
ATOM 5192 C CA . LYS A 1 642 ? -29.206 6.045 48.806 1.00 81.25 642 LYS A CA 1
ATOM 5193 C C . LYS A 1 642 ? -29.109 4.678 48.134 1.00 81.25 642 LYS A C 1
ATOM 5195 O O . LYS A 1 642 ? -30.131 4.010 47.995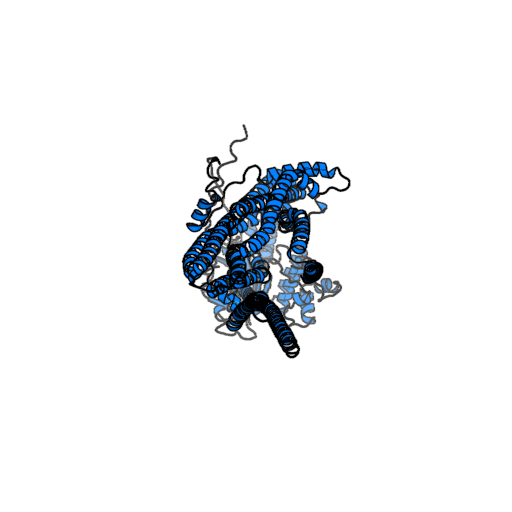 1.00 81.25 642 LYS A O 1
ATOM 5200 N N . LEU A 1 643 ? -27.913 4.246 47.726 1.00 81.69 643 LEU A N 1
ATOM 5201 C CA . LEU A 1 643 ? -27.711 2.927 47.114 1.00 81.69 643 LEU A CA 1
ATOM 5202 C C . LEU A 1 643 ? -28.070 1.811 48.096 1.00 81.69 643 LEU A C 1
ATOM 5204 O O . LEU A 1 643 ? -28.772 0.874 47.730 1.00 81.69 643 LEU A O 1
ATOM 5208 N N . VAL A 1 644 ? -27.677 1.952 49.363 1.00 80.25 644 VAL A N 1
ATOM 5209 C CA . VAL A 1 644 ? -28.066 1.057 50.454 1.00 80.25 644 VAL A CA 1
ATOM 5210 C C . VAL A 1 644 ? -29.579 1.079 50.671 1.00 80.25 644 VAL A C 1
ATOM 5212 O O . VAL A 1 644 ? -30.122 0.020 50.959 1.00 80.25 644 VAL A O 1
ATOM 5215 N N . GLU A 1 645 ? -30.294 2.199 50.505 1.00 78.75 645 GLU A N 1
ATOM 5216 C CA . GLU A 1 645 ? -31.764 2.218 50.585 1.00 78.75 645 GLU A CA 1
ATOM 5217 C C . GLU A 1 645 ? -32.443 1.592 49.355 1.00 78.75 645 GLU A C 1
ATOM 5219 O O . GLU A 1 645 ? -33.391 0.826 49.518 1.00 78.75 645 GLU A O 1
ATOM 5224 N N . MET A 1 646 ? -31.953 1.851 48.138 1.00 76.69 646 MET A N 1
ATOM 5225 C CA . MET A 1 646 ? -32.447 1.221 46.904 1.00 76.69 646 MET A CA 1
ATOM 5226 C C . MET A 1 646 ? -32.263 -0.293 46.958 1.00 76.69 646 MET A C 1
ATOM 5228 O O . MET A 1 646 ? -33.216 -1.045 46.754 1.00 76.69 646 MET A O 1
ATOM 5232 N N . ALA A 1 647 ? -31.075 -0.746 47.350 1.00 75.00 647 ALA A N 1
ATOM 5233 C CA . ALA A 1 647 ? -30.796 -2.152 47.576 1.00 75.00 647 ALA A CA 1
ATOM 5234 C C . ALA A 1 647 ? -31.648 -2.697 48.743 1.00 75.00 647 ALA A C 1
ATOM 5236 O O . ALA A 1 647 ? -32.273 -3.745 48.621 1.00 75.00 647 ALA A O 1
ATOM 5237 N N . LYS A 1 648 ? -31.813 -1.944 49.841 1.00 68.69 648 LYS A N 1
ATOM 5238 C CA . LYS A 1 648 ? -32.727 -2.271 50.957 1.00 68.69 648 LYS A CA 1
ATOM 5239 C C . LYS A 1 648 ? -34.214 -2.201 50.585 1.00 68.69 648 LYS A C 1
ATOM 5241 O O . LYS A 1 648 ? -35.019 -2.702 51.359 1.00 68.69 648 LYS A O 1
ATOM 5246 N N . LYS A 1 649 ? -34.601 -1.681 49.417 1.00 69.12 649 LYS A N 1
ATOM 5247 C CA . LYS A 1 649 ? -35.934 -1.852 48.808 1.00 69.12 649 LYS A CA 1
ATOM 5248 C C . LYS A 1 649 ? -35.973 -3.098 47.924 1.00 69.12 649 LYS A C 1
ATOM 5250 O O . LYS A 1 649 ? -36.776 -3.984 48.192 1.00 69.12 649 LYS A O 1
ATOM 5255 N N . SER A 1 650 ? -35.049 -3.213 46.967 1.00 61.44 650 SER A N 1
ATOM 5256 C CA . SER A 1 650 ? -34.881 -4.376 46.077 1.00 61.44 650 SER A CA 1
ATOM 5257 C C . SER A 1 650 ? -34.790 -5.704 46.838 1.00 61.44 650 SER A C 1
ATOM 5259 O O . SER A 1 650 ? -35.259 -6.742 46.379 1.00 61.44 650 SER A O 1
ATOM 5261 N N . PHE A 1 651 ? -34.170 -5.672 48.017 1.00 48.19 651 PHE A N 1
ATOM 5262 C CA . PHE A 1 651 ? -33.644 -6.852 48.689 1.00 48.19 651 PHE A CA 1
ATOM 5263 C C . PHE A 1 651 ? -33.904 -6.853 50.218 1.00 48.19 651 PHE A C 1
ATOM 5265 O O . PHE A 1 651 ? -33.504 -7.771 50.930 1.00 48.19 651 PHE A O 1
ATOM 5272 N N . ARG A 1 652 ? -34.761 -5.958 50.749 1.00 46.47 652 ARG A N 1
ATOM 5273 C CA . ARG A 1 652 ? -35.545 -6.324 51.965 1.00 46.47 652 ARG A CA 1
ATOM 5274 C C . ARG A 1 652 ? -36.422 -7.553 51.746 1.00 46.47 652 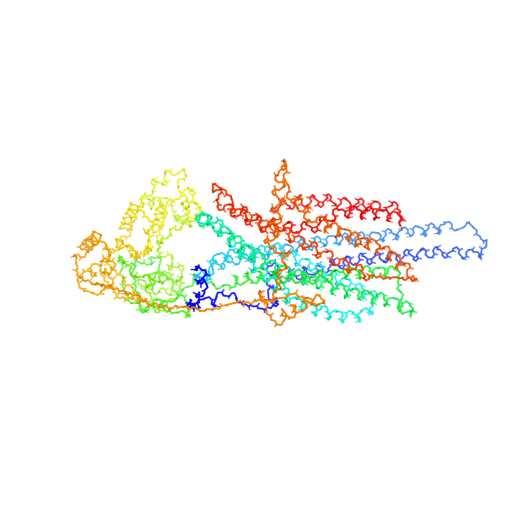ARG A C 1
ATOM 5276 O O . ARG A 1 652 ? -36.875 -8.155 52.709 1.00 46.47 652 ARG A O 1
ATOM 5283 N N . ASN A 1 653 ? -36.587 -7.947 50.494 1.00 45.25 653 ASN A N 1
ATOM 5284 C CA . ASN A 1 653 ? -37.146 -9.220 50.112 1.00 45.25 653 ASN A CA 1
ATOM 5285 C C . ASN A 1 653 ? -36.293 -10.442 50.614 1.00 45.25 653 ASN A C 1
ATOM 5287 O O . ASN A 1 653 ? -36.803 -11.554 50.495 1.00 45.25 653 ASN A O 1
ATOM 5291 N N . GLN A 1 654 ? -35.014 -10.300 51.078 1.00 36.69 654 GLN A N 1
ATOM 5292 C CA . GLN A 1 654 ? -33.951 -11.371 51.163 1.00 36.69 654 GLN A CA 1
ATOM 5293 C C . GLN A 1 654 ? -32.889 -11.193 52.377 1.00 36.69 654 GLN A C 1
ATOM 5295 O O . GLN A 1 654 ? -33.396 -10.881 53.456 1.00 36.69 654 GLN A O 1
ATOM 5300 N N . ARG A 1 655 ? -31.511 -11.382 52.316 1.00 32.94 655 ARG A N 1
ATOM 5301 C CA . ARG A 1 655 ? -30.380 -11.365 53.399 1.00 32.94 655 ARG A CA 1
ATOM 5302 C C . ARG A 1 655 ? -28.850 -11.275 52.896 1.00 32.94 655 ARG A C 1
ATOM 5304 O O . ARG A 1 655 ? -28.674 -11.783 51.820 1.00 32.94 655 ARG A O 1
ATOM 5311 N N . ARG A 1 656 ? -27.761 -10.734 53.558 1.00 29.09 656 ARG A N 1
ATOM 5312 C CA . ARG A 1 656 ? -26.771 -9.607 53.122 1.00 29.09 656 ARG A CA 1
ATOM 5313 C C . ARG A 1 656 ? -25.240 -9.835 53.732 1.00 29.09 656 ARG A C 1
ATOM 5315 O O . ARG A 1 656 ? -25.280 -10.593 54.690 1.00 29.09 656 ARG A O 1
ATOM 5322 N N . VAL A 1 657 ? -23.891 -9.407 53.521 1.00 25.73 657 VAL A N 1
ATOM 5323 C CA . VAL A 1 657 ? -22.777 -8.403 52.950 1.00 25.73 657 VAL A CA 1
ATOM 5324 C C . VAL A 1 657 ? -21.749 -9.289 52.133 1.00 25.73 657 VAL A C 1
ATOM 5326 O O . VAL A 1 657 ? -22.153 -10.383 51.756 1.00 25.73 657 VAL A O 1
ATOM 5329 N N . SER A 1 658 ? -20.495 -9.056 51.657 1.00 24.22 658 SER A N 1
ATOM 5330 C CA . SER A 1 658 ? -19.606 -7.928 51.201 1.00 24.22 658 SER A CA 1
ATOM 5331 C C . SER A 1 658 ? -18.222 -7.397 51.820 1.00 24.22 658 SER A C 1
ATOM 5333 O O . SER A 1 658 ? -17.976 -7.329 53.005 1.00 24.22 658 SER A O 1
ATOM 5335 N N . MET A 1 659 ? -17.253 -7.007 50.969 1.00 26.17 659 MET A N 1
ATOM 5336 C CA . MET A 1 659 ? -15.845 -6.514 51.169 1.00 26.17 659 MET A CA 1
ATOM 5337 C C . MET A 1 659 ? -15.459 -5.540 52.334 1.00 26.17 659 MET A C 1
ATOM 5339 O O . MET A 1 659 ? -16.317 -4.910 52.940 1.00 26.17 659 MET A O 1
ATOM 5343 N N . LEU A 1 660 ? -14.146 -5.254 52.497 1.00 23.70 660 LEU A N 1
ATOM 5344 C CA . LEU A 1 660 ? -13.565 -3.889 52.319 1.00 23.70 660 LEU A CA 1
ATOM 5345 C C . LEU A 1 660 ? -11.999 -3.835 52.305 1.00 23.70 660 LEU A C 1
ATOM 5347 O O . LEU A 1 660 ? -11.387 -4.274 53.269 1.00 23.70 660 LEU A O 1
ATOM 5351 N N . LEU A 1 661 ? -11.408 -3.285 51.218 1.00 23.94 661 LEU A N 1
ATOM 5352 C CA . LEU A 1 661 ? -10.146 -2.491 50.979 1.00 23.94 661 LEU A CA 1
ATOM 5353 C C . LEU A 1 661 ? -8.990 -2.388 52.048 1.00 23.94 661 LEU A C 1
ATOM 5355 O O . LEU A 1 661 ? -9.238 -2.511 53.237 1.00 23.94 661 LEU A O 1
ATOM 5359 N N . ASP A 1 662 ? -7.701 -2.066 51.757 1.00 24.50 662 ASP A N 1
ATOM 5360 C CA . ASP A 1 662 ? -6.965 -1.660 50.518 1.00 24.50 662 ASP A CA 1
ATOM 5361 C C . ASP A 1 662 ? -5.402 -1.898 50.539 1.00 24.50 662 ASP A C 1
ATOM 5363 O O . ASP A 1 662 ? -4.899 -2.687 51.332 1.00 24.50 662 ASP A O 1
ATOM 5367 N N . GLN A 1 663 ? -4.663 -1.221 49.626 1.00 25.17 663 GLN A N 1
ATOM 5368 C CA . GLN A 1 663 ? -3.204 -1.195 49.280 1.00 25.17 663 GLN A CA 1
ATOM 5369 C C . GLN A 1 663 ? -2.206 -0.656 50.371 1.00 25.17 663 GLN A C 1
ATOM 5371 O O . GLN A 1 663 ? -2.599 -0.494 51.520 1.00 25.17 663 GLN A O 1
ATOM 5376 N N . VAL A 1 664 ? -0.887 -0.394 50.138 1.00 25.70 664 VAL A N 1
ATOM 5377 C CA . VAL A 1 664 ? -0.277 0.803 49.448 1.00 25.70 664 VAL A CA 1
ATOM 5378 C C . VAL A 1 664 ? 1.295 0.753 49.306 1.00 25.70 664 VAL A C 1
ATOM 5380 O O . VAL A 1 664 ? 1.965 0.533 50.310 1.00 25.70 664 VAL A O 1
ATOM 5383 N N . LEU A 1 665 ? 1.851 1.085 48.104 1.00 23.91 665 LEU A N 1
ATOM 5384 C CA . LEU A 1 665 ? 3.256 1.500 47.694 1.00 23.91 665 LEU A CA 1
ATOM 5385 C C . LEU A 1 665 ? 4.478 0.592 48.099 1.00 23.91 665 LEU A C 1
ATOM 5387 O O . LEU A 1 665 ? 4.222 -0.516 48.551 1.00 23.91 665 LEU A O 1
ATOM 5391 N N . ILE A 1 666 ? 5.811 0.838 47.911 1.00 25.17 666 ILE A N 1
ATOM 5392 C CA . ILE A 1 666 ? 6.780 1.909 47.440 1.00 25.17 666 ILE A CA 1
ATOM 5393 C C . ILE A 1 666 ? 8.174 1.200 47.129 1.00 25.17 666 ILE A C 1
ATOM 5395 O O . ILE A 1 666 ? 8.285 0.070 47.597 1.00 25.17 666 ILE A O 1
ATOM 5399 N N . ASN A 1 667 ? 9.319 1.583 46.486 1.00 26.58 667 ASN A N 1
ATOM 5400 C CA . ASN A 1 667 ? 10.026 2.608 45.618 1.00 26.58 667 ASN A CA 1
ATOM 5401 C C . ASN A 1 667 ? 11.278 1.844 44.961 1.00 26.58 667 ASN A C 1
ATOM 5403 O O . ASN A 1 667 ? 11.234 0.621 45.057 1.00 26.58 667 ASN A O 1
ATOM 5407 N N . GLN A 1 668 ? 12.438 2.238 44.344 1.00 28.62 668 GLN A N 1
ATOM 5408 C CA . GLN A 1 668 ? 13.280 3.366 43.778 1.00 28.62 668 GLN A CA 1
ATOM 5409 C C . GLN A 1 668 ? 14.584 2.719 43.124 1.00 28.62 668 GLN A C 1
ATOM 5411 O O . GLN A 1 668 ? 14.719 1.508 43.278 1.00 28.62 668 GLN A O 1
ATOM 5416 N N . SER A 1 669 ? 15.668 3.339 42.571 1.00 26.45 669 SER A N 1
ATOM 5417 C CA . SER A 1 669 ? 15.939 4.424 41.562 1.00 26.45 669 SER A CA 1
ATOM 5418 C C . SER A 1 669 ? 17.473 4.763 41.394 1.00 26.45 669 SER A C 1
ATOM 5420 O O . SER A 1 669 ? 18.091 4.988 42.438 1.00 26.45 669 SER A O 1
ATOM 5422 N N . ASN A 1 670 ? 18.039 4.931 40.168 1.00 26.30 670 ASN A N 1
ATOM 5423 C CA . ASN A 1 670 ? 19.121 5.875 39.689 1.00 26.30 670 ASN A CA 1
ATOM 5424 C C . ASN A 1 670 ? 20.314 5.303 38.830 1.00 26.30 670 ASN A C 1
ATOM 5426 O O . ASN A 1 670 ? 20.805 4.217 39.121 1.00 26.30 670 ASN A O 1
ATOM 5430 N N . GLN A 1 671 ? 20.902 6.174 37.954 1.00 25.89 671 GLN A N 1
ATOM 5431 C CA . GLN A 1 671 ? 22.279 6.186 37.332 1.00 25.89 671 GLN A CA 1
ATOM 5432 C C . GLN A 1 671 ? 22.599 5.321 36.067 1.00 25.89 671 GLN A C 1
ATOM 5434 O O . GLN A 1 671 ? 21.926 4.331 35.825 1.00 25.89 671 GLN A O 1
ATOM 5439 N N . GLU A 1 672 ? 23.612 5.576 35.191 1.00 25.03 672 GLU A N 1
ATOM 5440 C CA . GLU A 1 672 ? 24.323 6.806 34.703 1.00 25.03 672 GLU A CA 1
ATOM 5441 C C . GLU A 1 672 ? 24.947 6.593 33.260 1.00 25.03 672 GLU A C 1
ATOM 5443 O O . GLU A 1 672 ? 24.632 5.583 32.636 1.00 25.03 672 GLU A O 1
ATOM 5448 N N . MET A 1 673 ? 25.812 7.502 32.731 1.00 22.41 673 MET A N 1
ATOM 5449 C CA . MET A 1 673 ? 26.566 7.501 31.416 1.00 22.41 673 MET A CA 1
ATOM 5450 C C . MET A 1 673 ? 25.818 7.811 30.077 1.00 22.41 673 MET A C 1
ATOM 5452 O O . MET A 1 673 ? 24.589 7.851 30.064 1.00 22.41 673 MET A O 1
ATOM 5456 N N . GLU A 1 674 ? 26.471 7.976 28.898 1.00 23.22 674 GLU A N 1
ATOM 5457 C CA . GLU A 1 674 ? 27.491 8.987 28.463 1.00 23.22 674 GLU A CA 1
ATOM 5458 C C . GLU A 1 674 ? 27.620 9.070 26.895 1.00 23.22 674 GLU A C 1
ATOM 5460 O O . GLU A 1 674 ? 26.840 8.437 26.184 1.00 23.22 674 GLU A O 1
ATOM 5465 N N . ASN A 1 675 ? 28.553 9.877 26.346 1.00 27.00 675 ASN A N 1
ATOM 5466 C CA . ASN A 1 675 ? 28.670 10.303 24.924 1.00 27.00 675 ASN A CA 1
ATOM 5467 C C . ASN A 1 675 ? 29.532 9.401 24.002 1.00 27.00 675 ASN A C 1
ATOM 5469 O O . ASN A 1 675 ? 30.365 8.637 24.485 1.00 27.00 675 ASN A O 1
ATOM 5473 N N . LEU A 1 676 ? 29.450 9.606 22.670 1.00 25.55 676 LEU A N 1
ATOM 5474 C CA . LEU A 1 676 ? 30.522 9.252 21.712 1.00 25.55 676 LEU A CA 1
ATOM 5475 C C . LEU A 1 676 ? 30.428 10.002 20.358 1.00 25.55 676 LEU A C 1
ATOM 5477 O O . LEU A 1 676 ? 29.447 9.860 19.633 1.00 25.55 676 LEU A O 1
ATOM 5481 N N . ASP A 1 677 ? 31.488 10.734 19.997 1.00 28.47 677 ASP A N 1
ATOM 5482 C CA . ASP A 1 677 ? 31.739 11.339 18.672 1.00 28.47 677 ASP A CA 1
ATOM 5483 C C . ASP A 1 677 ? 32.736 10.492 17.856 1.00 28.47 677 ASP A C 1
ATOM 5485 O O . ASP A 1 677 ? 33.600 9.846 18.450 1.00 28.47 677 ASP A O 1
ATOM 5489 N N . HIS A 1 678 ? 32.708 10.572 16.512 1.00 30.41 678 HIS A N 1
ATOM 5490 C CA . HIS A 1 678 ? 33.948 10.519 15.708 1.00 30.41 678 HIS A CA 1
ATOM 5491 C C . HIS A 1 678 ? 33.808 10.954 14.228 1.00 30.41 678 HIS A C 1
ATOM 5493 O O . HIS A 1 678 ? 33.129 10.315 13.429 1.00 30.41 678 HIS A O 1
ATOM 5499 N N . ASP A 1 679 ? 34.538 12.027 13.905 1.00 28.62 679 ASP A N 1
ATOM 5500 C CA . ASP A 1 679 ? 35.376 12.322 12.720 1.00 28.62 679 ASP A CA 1
ATOM 5501 C C . ASP A 1 679 ? 35.053 11.748 11.308 1.00 28.62 679 ASP A C 1
ATOM 5503 O O . ASP A 1 679 ? 34.850 10.552 11.098 1.00 28.62 679 ASP A O 1
ATOM 5507 N N . TYR A 1 680 ? 35.132 12.619 10.290 1.00 30.80 680 TYR A N 1
ATOM 5508 C CA . TYR A 1 680 ? 34.851 12.346 8.870 1.00 30.80 680 TYR A CA 1
ATOM 5509 C C . TYR A 1 680 ? 35.881 13.010 7.927 1.00 30.80 680 TYR A C 1
ATOM 5511 O O . TYR A 1 680 ? 35.633 14.084 7.375 1.00 30.80 680 TYR A O 1
ATOM 5519 N N . SER A 1 681 ? 37.000 12.339 7.623 1.00 30.27 681 SER A N 1
ATOM 5520 C CA . SER A 1 681 ? 37.821 12.678 6.442 1.00 30.27 681 SER A CA 1
ATOM 5521 C C . SER A 1 681 ? 38.777 11.553 6.014 1.00 30.27 681 SER A C 1
ATOM 5523 O O . SER A 1 681 ? 39.801 11.357 6.651 1.00 30.27 681 SER A O 1
ATOM 5525 N N . GLU A 1 682 ? 38.474 10.833 4.914 1.00 29.50 682 GLU A N 1
ATOM 5526 C CA . GLU A 1 682 ? 39.516 10.190 4.068 1.00 29.50 682 GLU A CA 1
ATOM 5527 C C . GLU A 1 682 ? 38.997 9.514 2.770 1.00 29.50 682 GLU A C 1
ATOM 5529 O O . GLU A 1 682 ? 39.684 9.518 1.749 1.00 29.50 682 GLU A O 1
ATOM 5534 N N . LYS A 1 683 ? 37.812 8.873 2.765 1.00 37.47 683 LYS A N 1
ATOM 5535 C CA . LYS A 1 683 ? 37.497 7.786 1.789 1.00 37.47 683 LYS A CA 1
ATOM 5536 C C . LYS A 1 683 ? 36.553 8.133 0.626 1.00 37.47 683 LYS A C 1
ATOM 5538 O O . LYS A 1 683 ? 35.791 7.286 0.158 1.00 37.47 683 LYS A O 1
ATOM 5543 N N . ILE A 1 684 ? 36.677 9.338 0.065 1.00 43.22 684 ILE A N 1
ATOM 5544 C CA . ILE A 1 684 ? 35.890 9.785 -1.109 1.00 43.22 684 ILE A CA 1
ATOM 5545 C C . ILE A 1 684 ? 36.125 8.907 -2.364 1.00 43.22 684 ILE A C 1
ATOM 5547 O O . ILE A 1 684 ? 35.209 8.718 -3.162 1.00 43.22 684 ILE A O 1
ATOM 5551 N N . ARG A 1 685 ? 37.297 8.268 -2.523 1.00 35.94 685 ARG A N 1
ATOM 5552 C CA . ARG A 1 685 ? 37.585 7.370 -3.669 1.00 35.94 685 ARG A CA 1
ATOM 5553 C C . ARG A 1 685 ? 36.876 6.002 -3.648 1.00 35.94 685 ARG A C 1
ATOM 5555 O O . ARG A 1 685 ? 36.901 5.315 -4.664 1.00 35.94 685 ARG A O 1
ATOM 5562 N N . PHE A 1 686 ? 36.242 5.601 -2.542 1.00 50.38 686 PHE A N 1
ATOM 5563 C CA . PHE A 1 686 ? 35.554 4.300 -2.403 1.00 50.38 686 PHE A CA 1
ATOM 5564 C C . PHE A 1 686 ? 34.162 4.411 -1.747 1.00 50.38 686 PHE A C 1
ATOM 5566 O O . PHE A 1 686 ? 33.612 3.424 -1.266 1.00 50.38 686 PHE A O 1
ATOM 5573 N N . TRP A 1 687 ? 33.581 5.612 -1.753 1.00 59.62 687 TRP A N 1
ATOM 5574 C CA . TRP A 1 687 ? 32.605 6.094 -0.766 1.00 59.62 687 TRP A CA 1
ATOM 5575 C C . TRP A 1 687 ? 31.329 5.252 -0.542 1.00 59.62 687 TRP A C 1
ATOM 5577 O O . TRP A 1 687 ? 30.800 5.256 0.560 1.00 59.62 687 TRP A O 1
ATOM 5587 N N . ILE A 1 688 ? 30.841 4.505 -1.542 1.00 65.69 688 ILE A N 1
ATOM 5588 C CA . ILE A 1 688 ? 29.550 3.775 -1.471 1.00 65.69 688 ILE A CA 1
ATOM 5589 C C . ILE A 1 688 ? 29.736 2.245 -1.461 1.00 65.69 688 ILE A C 1
ATOM 5591 O O . ILE A 1 688 ? 28.869 1.507 -0.994 1.00 65.69 688 ILE A O 1
ATOM 5595 N N . SER A 1 689 ? 30.881 1.736 -1.929 1.00 65.38 689 SER A N 1
ATOM 5596 C CA . SER A 1 689 ? 31.139 0.290 -2.016 1.00 65.38 689 SER A CA 1
ATOM 5597 C C . SER A 1 689 ? 31.030 -0.454 -0.668 1.00 65.38 689 SER A C 1
ATOM 5599 O O . SER A 1 689 ? 30.519 -1.574 -0.683 1.00 65.38 689 SER A O 1
ATOM 5601 N N . PRO A 1 690 ? 31.432 0.120 0.491 1.00 69.44 690 PRO A N 1
ATOM 5602 C CA . PRO A 1 690 ? 31.207 -0.492 1.804 1.00 69.44 690 PRO A CA 1
ATOM 5603 C C . PRO A 1 690 ? 29.728 -0.592 2.196 1.00 69.44 690 PRO A C 1
ATOM 5605 O O . PRO A 1 690 ? 29.335 -1.598 2.779 1.00 69.44 690 PRO A O 1
ATOM 5608 N N . LEU A 1 691 ? 28.907 0.411 1.859 1.00 74.25 691 LEU A N 1
ATOM 5609 C CA . LEU A 1 691 ? 27.465 0.413 2.139 1.00 74.25 691 LEU A CA 1
ATOM 5610 C C . LEU A 1 691 ? 26.741 -0.646 1.295 1.00 74.25 691 LEU A C 1
ATOM 5612 O O . LEU A 1 691 ? 25.933 -1.406 1.823 1.00 74.25 691 LEU A O 1
ATOM 5616 N N . LEU A 1 692 ? 27.102 -0.750 0.010 1.00 72.69 692 LEU A N 1
ATOM 5617 C CA . LEU A 1 692 ? 26.639 -1.825 -0.874 1.00 72.69 692 LEU A CA 1
ATOM 5618 C C . LEU A 1 692 ? 27.033 -3.208 -0.335 1.00 72.69 692 LEU A C 1
ATOM 5620 O O . LEU A 1 692 ? 26.195 -4.103 -0.266 1.00 72.69 692 LEU A O 1
ATOM 5624 N N . LYS A 1 693 ? 28.285 -3.371 0.118 1.00 75.00 693 LYS A N 1
ATOM 5625 C CA . LYS A 1 693 ? 28.755 -4.636 0.696 1.00 75.00 693 LYS A CA 1
ATOM 5626 C C . LYS A 1 693 ? 27.974 -4.992 1.965 1.00 75.00 693 LYS A C 1
ATOM 5628 O O . LYS A 1 693 ? 27.449 -6.099 2.045 1.00 75.00 693 LYS A O 1
ATOM 5633 N N . LYS A 1 694 ? 27.838 -4.049 2.909 1.00 75.00 694 LYS A N 1
ATOM 5634 C CA . LYS A 1 694 ? 27.020 -4.219 4.122 1.00 75.00 694 LYS A CA 1
ATOM 5635 C C . LYS A 1 694 ? 25.602 -4.670 3.768 1.00 75.00 694 LYS A C 1
ATOM 5637 O O . LYS A 1 694 ? 25.193 -5.722 4.235 1.00 75.00 694 LYS A O 1
ATOM 5642 N N . GLY A 1 695 ? 24.910 -3.928 2.899 1.00 68.94 695 GLY A N 1
ATOM 5643 C CA . GLY A 1 695 ? 23.522 -4.200 2.501 1.00 68.94 695 GLY A CA 1
ATOM 5644 C C . GLY A 1 695 ? 23.317 -5.426 1.602 1.00 68.94 695 GLY A C 1
ATOM 5645 O O . GLY A 1 695 ? 22.179 -5.774 1.309 1.00 68.94 695 GLY A O 1
ATOM 5646 N N . TYR A 1 696 ? 24.394 -6.065 1.135 1.00 75.06 696 TYR A N 1
ATOM 5647 C CA . TYR A 1 696 ? 24.351 -7.379 0.487 1.00 75.06 696 TYR A CA 1
ATOM 5648 C C . TYR A 1 696 ? 24.596 -8.522 1.490 1.00 75.06 696 TYR A C 1
ATOM 5650 O O . TYR A 1 696 ? 24.038 -9.606 1.339 1.00 75.06 696 TYR A O 1
ATOM 5658 N N . GLU A 1 697 ? 25.420 -8.291 2.516 1.00 74.75 697 GLU A N 1
ATOM 5659 C CA . GLU A 1 697 ? 25.762 -9.286 3.542 1.00 74.75 697 GLU A CA 1
ATOM 5660 C C . GLU A 1 697 ? 24.756 -9.334 4.709 1.00 74.75 697 GLU A C 1
ATOM 5662 O O . GLU A 1 697 ? 24.600 -10.386 5.331 1.00 74.75 697 GLU A O 1
ATOM 5667 N N . LYS A 1 698 ? 24.095 -8.212 5.032 1.00 73.69 698 LYS A N 1
ATOM 5668 C CA . LYS A 1 698 ? 23.152 -8.042 6.154 1.00 73.69 698 LYS A CA 1
ATOM 5669 C C . LYS A 1 698 ? 22.087 -6.976 5.828 1.00 73.69 698 LYS A C 1
ATOM 5671 O O . LYS A 1 698 ? 22.370 -6.079 5.037 1.00 73.69 698 LYS A O 1
ATOM 5676 N N . PRO A 1 699 ? 20.891 -7.015 6.449 1.00 69.75 699 PRO A N 1
ATOM 5677 C CA . PRO A 1 699 ? 19.966 -5.882 6.404 1.00 69.75 699 PRO A CA 1
ATOM 5678 C C . PRO A 1 699 ? 20.610 -4.635 7.028 1.00 69.75 699 PRO A C 1
ATOM 5680 O O . PRO A 1 699 ? 21.392 -4.746 7.976 1.00 69.75 699 PRO A O 1
ATOM 5683 N N . LEU A 1 700 ? 20.286 -3.458 6.491 1.00 71.56 700 LEU A N 1
ATOM 5684 C CA . LEU A 1 700 ? 20.850 -2.183 6.944 1.00 71.56 700 LEU A CA 1
ATOM 5685 C C . LEU A 1 700 ? 20.027 -1.587 8.095 1.00 71.56 700 LEU A C 1
ATOM 5687 O O . LEU A 1 700 ? 18.792 -1.638 8.084 1.00 71.56 700 LEU A O 1
ATOM 5691 N N . ASN A 1 701 ? 20.716 -0.956 9.045 1.00 70.06 701 ASN A N 1
ATOM 5692 C CA . ASN A 1 701 ? 20.109 -0.140 10.095 1.00 70.06 701 ASN A CA 1
ATOM 5693 C C . ASN A 1 701 ? 20.394 1.354 9.861 1.00 70.06 701 ASN A C 1
ATOM 5695 O O . ASN A 1 701 ? 21.288 1.722 9.101 1.00 70.06 701 ASN A O 1
ATOM 5699 N N . GLU A 1 702 ? 19.672 2.238 10.551 1.00 61.94 702 GLU A N 1
ATOM 5700 C CA . GLU A 1 702 ? 19.860 3.696 10.445 1.00 61.94 702 GLU A CA 1
ATOM 5701 C C . GLU A 1 702 ? 21.297 4.133 10.789 1.00 61.94 702 GLU A C 1
ATOM 5703 O O . GLU A 1 702 ? 21.858 5.008 10.129 1.00 61.94 702 GLU A O 1
ATOM 5708 N N . ASN A 1 703 ? 21.937 3.443 11.739 1.00 65.38 703 ASN A N 1
ATOM 5709 C CA . ASN A 1 703 ? 23.332 3.665 12.143 1.00 65.38 703 ASN A CA 1
ATOM 5710 C C . ASN A 1 703 ? 24.372 3.214 11.092 1.00 65.38 703 ASN A C 1
ATOM 5712 O O . ASN A 1 703 ? 25.553 3.524 11.234 1.00 65.38 703 ASN A O 1
ATOM 5716 N N . ASP A 1 704 ? 23.970 2.494 10.037 1.00 65.38 704 ASP A N 1
ATOM 5717 C CA . ASP A 1 704 ? 24.847 2.174 8.901 1.00 65.38 704 ASP A CA 1
ATOM 5718 C C . ASP A 1 704 ? 24.898 3.298 7.850 1.00 65.38 704 ASP A C 1
ATOM 5720 O O . ASP A 1 704 ? 25.760 3.264 6.966 1.00 65.38 704 ASP A O 1
ATOM 5724 N N . LEU A 1 705 ? 23.996 4.285 7.930 1.00 69.81 705 LEU A N 1
ATOM 5725 C CA . LEU A 1 705 ? 23.938 5.423 7.013 1.00 69.81 705 LEU A CA 1
ATOM 5726 C C . LEU A 1 705 ? 24.879 6.547 7.451 1.00 69.81 705 LEU A C 1
ATOM 5728 O O . LEU A 1 705 ? 24.900 6.943 8.617 1.00 69.81 705 LEU A O 1
ATOM 5732 N N . TYR A 1 706 ? 25.583 7.141 6.488 1.00 67.94 706 TYR A N 1
ATOM 5733 C CA . TYR A 1 706 ? 26.411 8.321 6.730 1.00 67.94 706 TYR A CA 1
ATOM 5734 C C . TYR A 1 706 ? 25.593 9.483 7.323 1.00 67.94 706 TYR A C 1
ATOM 5736 O O . TYR A 1 706 ? 24.407 9.645 7.019 1.00 67.94 706 TYR A O 1
ATOM 5744 N N . SER A 1 707 ? 26.223 10.272 8.192 1.00 59.09 707 SER A N 1
ATOM 5745 C CA . SER A 1 707 ? 25.645 11.492 8.771 1.00 59.09 707 SER A CA 1
ATOM 5746 C C . SER A 1 707 ? 25.446 12.571 7.696 1.00 59.09 707 SER A C 1
ATOM 5748 O O . SER A 1 707 ? 26.106 12.511 6.651 1.00 59.09 707 SER A O 1
ATOM 5750 N N . PRO A 1 708 ? 24.566 13.569 7.912 1.00 58.91 708 PRO A N 1
ATOM 5751 C CA . PRO A 1 708 ? 24.516 14.741 7.048 1.00 58.91 708 PRO A CA 1
ATOM 5752 C C . PRO A 1 708 ? 25.866 15.466 7.091 1.00 58.91 708 PRO A C 1
ATOM 5754 O O . PRO A 1 708 ? 26.559 15.457 8.108 1.00 58.91 708 PRO A O 1
ATOM 5757 N N . ILE A 1 709 ? 26.238 16.131 6.000 1.00 68.25 709 ILE A N 1
ATOM 5758 C CA . ILE A 1 709 ? 27.267 17.173 6.075 1.00 68.25 709 ILE A CA 1
ATOM 5759 C C . ILE A 1 709 ? 26.606 18.374 6.783 1.00 68.25 709 ILE A C 1
ATOM 5761 O O . ILE A 1 709 ? 25.479 18.693 6.410 1.00 68.25 709 ILE A O 1
ATOM 5765 N N . PRO A 1 710 ? 27.259 19.108 7.706 1.00 62.12 710 PRO A N 1
ATOM 5766 C CA . PRO A 1 710 ? 26.617 20.223 8.427 1.00 62.12 710 PRO A CA 1
ATOM 5767 C C . PRO A 1 710 ? 26.045 21.356 7.549 1.00 62.12 710 PRO A C 1
ATOM 5769 O O . PRO A 1 710 ? 25.204 22.137 7.975 1.00 62.12 710 PRO A O 1
ATOM 5772 N N . GLN A 1 711 ? 26.465 21.437 6.281 1.00 62.88 711 GLN A N 1
ATOM 5773 C CA . GLN A 1 711 ? 25.920 22.354 5.264 1.00 62.88 711 GLN A CA 1
ATOM 5774 C C . GLN A 1 711 ? 24.683 21.796 4.521 1.00 62.88 711 GLN A C 1
ATOM 5776 O O . GLN A 1 711 ? 24.223 22.386 3.541 1.00 62.88 711 GLN A O 1
ATOM 5781 N N . GLU A 1 712 ? 24.200 20.619 4.920 1.00 67.75 712 GLU A N 1
ATOM 5782 C CA . GLU A 1 712 ? 23.068 19.883 4.344 1.00 67.75 712 GLU A CA 1
ATOM 5783 C C . GLU A 1 712 ? 21.985 19.562 5.400 1.00 67.75 712 GLU A C 1
ATOM 5785 O O . GLU A 1 712 ? 20.947 19.021 5.035 1.00 67.75 712 GLU A O 1
ATOM 5790 N N . GLU A 1 713 ? 22.197 19.934 6.671 1.00 80.56 713 GLU A N 1
ATOM 5791 C CA . GLU A 1 713 ? 21.234 19.799 7.778 1.00 80.56 713 GLU A CA 1
ATOM 5792 C C . GLU A 1 713 ? 20.002 20.700 7.599 1.00 80.56 713 GLU A C 1
ATOM 5794 O O . GLU A 1 713 ? 20.107 21.883 7.244 1.00 80.56 713 GLU A O 1
ATOM 5799 N N . CYS A 1 714 ? 18.821 20.171 7.923 1.00 84.38 714 CYS A N 1
ATOM 5800 C CA . CYS A 1 714 ? 17.550 20.865 7.743 1.00 84.38 714 CYS A CA 1
ATOM 5801 C C . CYS A 1 714 ? 17.473 22.184 8.536 1.00 84.38 714 CYS A C 1
ATOM 5803 O O . CYS A 1 714 ? 16.914 23.161 8.029 1.00 84.38 714 CYS A O 1
ATOM 5805 N N . LYS A 1 715 ? 18.067 22.247 9.739 1.00 85.19 715 LYS A N 1
ATOM 5806 C CA . LYS A 1 715 ? 18.110 23.463 10.578 1.00 85.19 715 LYS A CA 1
ATOM 5807 C C . LYS A 1 715 ? 18.870 24.600 9.883 1.00 85.19 715 LYS A C 1
ATOM 5809 O O . LYS A 1 715 ? 18.296 25.659 9.629 1.00 85.19 715 LYS A O 1
ATOM 5814 N N . PHE A 1 716 ? 20.118 24.350 9.475 1.00 84.25 716 PHE A N 1
ATOM 5815 C CA . PHE A 1 716 ? 20.968 25.329 8.781 1.00 84.25 716 PHE A CA 1
ATOM 5816 C C . PHE A 1 716 ? 20.323 25.852 7.487 1.00 84.25 716 PHE A C 1
ATOM 5818 O O . PHE A 1 716 ? 20.286 27.061 7.243 1.00 84.25 716 PHE A O 1
ATOM 5825 N N . LEU A 1 717 ? 19.769 24.946 6.674 1.00 83.12 717 LEU A N 1
ATOM 5826 C CA . LEU A 1 717 ? 19.110 25.289 5.411 1.00 83.12 717 LEU A CA 1
ATOM 5827 C C . LEU A 1 717 ? 17.838 26.130 5.623 1.00 83.12 717 LEU A C 1
ATOM 5829 O O . LEU A 1 717 ? 17.576 27.057 4.852 1.00 83.12 717 LEU A O 1
ATOM 5833 N N . THR A 1 718 ? 17.074 25.841 6.681 1.00 86.56 718 THR A N 1
ATOM 5834 C CA . THR A 1 718 ? 15.872 26.601 7.061 1.00 86.56 718 THR A CA 1
ATOM 5835 C C . THR A 1 718 ? 16.229 28.015 7.507 1.00 86.56 718 THR A C 1
ATOM 5837 O O . THR A 1 718 ? 15.679 28.978 6.973 1.00 86.56 718 THR A O 1
ATOM 5840 N N . ASP A 1 719 ? 17.193 28.162 8.419 1.00 87.06 719 ASP A N 1
ATOM 5841 C CA . ASP A 1 719 ? 17.606 29.470 8.943 1.00 87.06 719 ASP A CA 1
ATOM 5842 C C . ASP A 1 719 ? 18.316 30.336 7.880 1.00 87.06 719 ASP A C 1
ATOM 5844 O O . ASP A 1 719 ? 18.344 31.564 7.998 1.00 87.06 719 ASP A O 1
ATOM 5848 N N . GLN A 1 720 ? 18.884 29.733 6.825 1.00 87.56 720 GLN A N 1
ATOM 5849 C CA . GLN A 1 720 ? 19.383 30.469 5.657 1.00 87.56 720 GLN A CA 1
ATOM 5850 C C . GLN A 1 720 ? 18.237 30.996 4.777 1.00 87.56 720 GLN A C 1
ATOM 5852 O O . GLN A 1 720 ? 18.270 32.160 4.371 1.00 87.56 720 GLN A O 1
ATOM 5857 N N . LEU A 1 721 ? 17.219 30.174 4.496 1.00 87.31 721 LEU A N 1
ATOM 5858 C CA . LEU A 1 721 ? 16.064 30.590 3.693 1.00 87.31 721 LEU A CA 1
ATOM 5859 C C . LEU A 1 721 ? 15.191 31.622 4.422 1.00 87.31 721 LEU A C 1
ATOM 5861 O O . LEU A 1 721 ? 14.698 32.551 3.788 1.00 87.31 721 LEU A O 1
ATOM 5865 N N . GLU A 1 722 ? 15.025 31.497 5.741 1.00 87.25 722 GLU A N 1
ATOM 5866 C CA . GLU A 1 722 ? 14.225 32.425 6.547 1.00 87.25 722 GLU A CA 1
ATOM 5867 C C . GLU A 1 722 ? 14.766 33.863 6.488 1.00 87.25 722 GLU A C 1
ATOM 5869 O O . GLU A 1 722 ? 13.985 34.801 6.333 1.00 87.25 722 GLU A O 1
ATOM 5874 N N . LYS A 1 723 ? 16.094 34.045 6.523 1.00 88.25 723 LYS A N 1
ATOM 5875 C CA . LYS A 1 723 ? 16.743 35.366 6.412 1.00 88.25 723 LYS A CA 1
ATOM 5876 C C . LYS A 1 723 ? 16.424 36.044 5.076 1.00 88.25 723 LYS A C 1
ATOM 5878 O O . LYS A 1 723 ? 15.910 37.159 5.058 1.00 88.25 723 LYS A O 1
ATOM 5883 N N . GLU A 1 724 ? 16.639 35.336 3.967 1.00 87.31 724 GLU A N 1
ATOM 5884 C CA . GLU A 1 724 ? 16.306 35.822 2.618 1.00 87.31 724 GLU A CA 1
ATOM 5885 C C . GLU A 1 724 ? 14.797 36.056 2.428 1.00 87.31 724 GLU A C 1
ATOM 5887 O O . GLU A 1 724 ? 14.389 36.984 1.727 1.00 87.31 724 GLU A O 1
ATOM 5892 N N . TRP A 1 725 ? 13.951 35.259 3.088 1.00 88.88 725 TRP A N 1
ATOM 5893 C CA . TRP A 1 725 ? 12.497 35.418 3.056 1.00 88.88 725 TRP A CA 1
ATOM 5894 C C . TRP A 1 725 ? 12.019 36.660 3.822 1.00 88.88 725 TRP A C 1
ATOM 5896 O O . TRP A 1 725 ? 11.127 37.360 3.341 1.00 88.88 725 TRP A O 1
ATOM 5906 N N . ILE A 1 726 ? 12.630 36.983 4.968 1.00 88.56 726 ILE A N 1
ATOM 5907 C CA . ILE A 1 726 ? 12.366 38.220 5.727 1.00 88.56 726 ILE A CA 1
ATOM 5908 C C . ILE A 1 726 ? 12.753 39.464 4.910 1.00 88.56 726 ILE A C 1
ATOM 5910 O O . ILE A 1 726 ? 12.052 40.477 4.965 1.00 88.56 726 ILE A O 1
ATOM 5914 N N . ASP A 1 727 ? 13.825 39.399 4.116 1.00 85.44 727 ASP A N 1
ATOM 5915 C CA . ASP A 1 727 ? 14.193 40.485 3.202 1.00 85.44 727 ASP A CA 1
ATOM 5916 C C . ASP A 1 727 ? 13.282 40.562 1.964 1.00 85.44 727 ASP A C 1
ATOM 5918 O O . ASP A 1 727 ? 12.900 41.658 1.549 1.00 85.44 727 ASP A O 1
ATOM 5922 N N . GLU A 1 728 ? 12.850 39.431 1.399 1.00 87.56 728 GLU A N 1
ATOM 5923 C CA . GLU A 1 728 ? 11.929 39.418 0.253 1.00 87.56 728 GLU A CA 1
ATOM 5924 C C . GLU A 1 728 ? 10.507 39.883 0.623 1.00 87.56 728 GLU A C 1
ATOM 5926 O O . GLU A 1 728 ? 9.848 40.527 -0.197 1.00 87.56 728 GLU A O 1
ATOM 5931 N N . GLN A 1 729 ? 10.053 39.648 1.863 1.00 86.62 729 GLN A N 1
ATOM 5932 C CA . GLN A 1 729 ? 8.781 40.162 2.404 1.00 86.62 729 GLN A CA 1
ATOM 5933 C C . GLN A 1 729 ? 8.669 41.696 2.387 1.00 86.62 729 GLN A C 1
ATOM 5935 O O . GLN A 1 729 ? 7.561 42.225 2.421 1.00 86.62 729 GLN A O 1
ATOM 5940 N N . LYS A 1 730 ? 9.788 42.424 2.279 1.00 87.44 730 LYS A N 1
ATOM 5941 C CA . LYS A 1 730 ? 9.809 43.896 2.186 1.00 87.44 730 LYS A CA 1
ATOM 5942 C C . LYS A 1 730 ? 9.355 44.415 0.809 1.00 87.44 730 LYS A C 1
ATOM 5944 O O . LYS A 1 730 ? 9.281 45.625 0.605 1.00 87.44 730 LYS A O 1
ATOM 5949 N N . LYS A 1 731 ? 9.060 43.526 -0.150 1.00 88.12 731 LYS A N 1
ATOM 5950 C CA . LYS A 1 731 ? 8.603 43.866 -1.507 1.00 88.12 731 LYS A CA 1
ATOM 5951 C C . LYS A 1 731 ? 7.085 43.790 -1.663 1.00 88.12 731 LYS A C 1
ATOM 5953 O O . LYS A 1 731 ? 6.419 42.948 -1.078 1.00 88.12 731 LYS A O 1
ATOM 5958 N N . ILE A 1 732 ? 6.570 44.582 -2.606 1.00 79.25 732 ILE A N 1
ATOM 5959 C CA . ILE A 1 732 ? 5.146 44.644 -3.001 1.00 79.25 732 ILE A CA 1
ATOM 5960 C C . ILE A 1 732 ? 4.593 43.276 -3.461 1.00 79.25 732 ILE A C 1
ATOM 5962 O O . ILE A 1 732 ? 3.405 43.003 -3.308 1.00 79.25 732 ILE A O 1
ATOM 5966 N N . LYS A 1 733 ? 5.443 42.410 -4.029 1.00 83.62 733 LYS A N 1
ATOM 5967 C CA . LYS A 1 733 ? 5.122 41.016 -4.375 1.00 83.62 733 LYS A CA 1
ATOM 5968 C C . LYS A 1 733 ? 6.300 40.111 -3.984 1.00 83.62 733 LYS A C 1
ATOM 5970 O O . LYS A 1 733 ? 7.241 40.006 -4.774 1.00 83.62 733 LYS A O 1
ATOM 5975 N N . PRO A 1 734 ? 6.300 39.497 -2.786 1.00 83.88 734 PRO A N 1
ATOM 5976 C CA . PRO A 1 734 ? 7.351 38.568 -2.387 1.00 83.88 734 PRO A CA 1
ATOM 5977 C C . PRO A 1 734 ? 7.264 37.263 -3.191 1.00 83.88 734 PRO A C 1
ATOM 5979 O O . PRO A 1 734 ? 6.173 36.809 -3.539 1.00 83.88 734 PRO A O 1
ATOM 5982 N N . SER A 1 735 ? 8.410 36.643 -3.480 1.00 87.12 735 SER A N 1
ATOM 5983 C CA . SER A 1 735 ? 8.486 35.371 -4.208 1.00 87.12 735 SER A CA 1
ATOM 5984 C C . SER A 1 735 ? 9.589 34.482 -3.645 1.00 87.12 735 SER A C 1
ATOM 5986 O O . SER A 1 735 ? 10.758 34.864 -3.608 1.00 87.12 735 SER A O 1
ATOM 5988 N N . ILE A 1 736 ? 9.233 33.262 -3.236 1.00 82.25 736 ILE A N 1
ATOM 5989 C CA . ILE A 1 736 ? 10.193 32.299 -2.676 1.00 82.25 736 ILE A CA 1
ATOM 5990 C C . ILE A 1 736 ? 11.239 31.859 -3.719 1.00 82.25 736 ILE A C 1
ATOM 5992 O O . ILE A 1 736 ? 12.386 31.578 -3.378 1.00 82.25 736 ILE A O 1
ATOM 5996 N N . ILE A 1 737 ? 10.883 31.915 -5.009 1.00 82.19 737 ILE A N 1
ATOM 5997 C CA . ILE A 1 737 ? 11.789 31.645 -6.135 1.00 82.19 737 ILE A CA 1
ATOM 5998 C C . ILE A 1 737 ? 12.929 32.679 -6.173 1.00 82.19 737 ILE A C 1
ATOM 6000 O O . ILE A 1 737 ? 14.074 32.304 -6.412 1.00 82.19 737 ILE A O 1
ATOM 6004 N N . SER A 1 738 ? 12.663 33.956 -5.856 1.00 83.06 738 SER A N 1
ATOM 6005 C CA . SER A 1 738 ? 13.714 34.983 -5.740 1.00 83.06 738 SER A CA 1
ATOM 6006 C C . SER A 1 738 ? 14.765 34.613 -4.691 1.00 83.06 738 SER A C 1
ATOM 6008 O O . SER A 1 738 ? 15.958 34.810 -4.916 1.00 83.06 738 SER A O 1
ATOM 6010 N N . CYS A 1 739 ? 14.316 34.077 -3.551 1.00 85.06 739 CYS A N 1
ATOM 6011 C CA . CYS A 1 739 ? 15.175 33.691 -2.431 1.00 85.06 739 CYS A CA 1
ATOM 6012 C C . CYS A 1 739 ? 16.060 32.504 -2.833 1.00 85.06 739 CYS A C 1
ATOM 6014 O O . CYS A 1 739 ? 17.280 32.558 -2.694 1.00 85.06 739 CYS A O 1
ATOM 6016 N N . PHE A 1 740 ? 15.463 31.468 -3.433 1.00 83.88 740 PHE A N 1
ATOM 6017 C CA . PHE A 1 740 ? 16.209 30.321 -3.951 1.00 83.88 740 PHE A CA 1
ATOM 6018 C C . PHE A 1 740 ? 17.222 30.702 -5.034 1.00 83.88 740 PHE A C 1
ATOM 6020 O O . PHE A 1 740 ? 18.340 30.185 -5.024 1.00 83.88 740 PHE A O 1
ATOM 6027 N N . ILE A 1 741 ? 16.889 31.645 -5.921 1.00 82.69 741 ILE A N 1
ATOM 6028 C CA . ILE A 1 741 ? 17.851 32.166 -6.896 1.00 82.69 741 ILE A CA 1
ATOM 6029 C C . ILE A 1 741 ? 19.026 32.843 -6.172 1.00 82.69 741 ILE A C 1
ATOM 6031 O O . ILE A 1 741 ? 20.163 32.474 -6.449 1.00 82.69 741 ILE A O 1
ATOM 6035 N N . ARG A 1 742 ? 18.817 33.741 -5.195 1.00 83.69 742 ARG A N 1
ATOM 6036 C CA . ARG A 1 742 ? 19.951 34.362 -4.469 1.00 83.69 742 ARG A CA 1
ATOM 6037 C C . ARG A 1 742 ? 20.855 33.351 -3.769 1.00 83.69 742 ARG A C 1
ATOM 6039 O O . ARG A 1 742 ? 22.072 33.475 -3.867 1.00 83.69 742 ARG A O 1
ATOM 6046 N N . ILE A 1 743 ? 20.277 32.341 -3.119 1.00 84.25 743 ILE A N 1
ATOM 6047 C CA . ILE A 1 743 ? 21.044 31.335 -2.368 1.00 84.25 743 ILE A CA 1
ATOM 6048 C C . ILE A 1 743 ? 21.852 30.418 -3.309 1.00 84.25 743 ILE A C 1
ATOM 6050 O O . ILE A 1 743 ? 22.968 30.021 -2.967 1.00 84.25 743 ILE A O 1
ATOM 6054 N N . TYR A 1 744 ? 21.324 30.080 -4.494 1.00 84.06 744 TYR A N 1
ATOM 6055 C CA . TYR A 1 744 ? 21.876 29.002 -5.330 1.00 84.06 744 TYR A CA 1
ATOM 6056 C C . TYR A 1 744 ? 22.372 29.406 -6.734 1.00 84.06 744 TYR A C 1
ATOM 6058 O O . TYR A 1 744 ? 23.002 28.566 -7.383 1.00 84.06 744 TYR A O 1
ATOM 6066 N N . TRP A 1 745 ? 22.163 30.641 -7.219 1.00 81.12 745 TRP A N 1
ATOM 6067 C CA . TRP A 1 745 ? 22.417 31.007 -8.630 1.00 81.12 745 TRP A CA 1
ATOM 6068 C C . TRP A 1 745 ? 23.831 30.695 -9.124 1.00 81.12 745 TRP A C 1
ATOM 6070 O O . TRP A 1 745 ? 23.965 30.165 -10.220 1.00 81.12 745 TRP A O 1
ATOM 6080 N N . LEU A 1 746 ? 24.877 30.946 -8.328 1.00 80.88 746 LEU A N 1
ATOM 6081 C CA . LEU A 1 746 ? 26.263 30.630 -8.708 1.00 80.88 746 LEU A CA 1
ATOM 6082 C C . LEU A 1 746 ? 26.458 29.129 -8.969 1.00 80.88 746 LEU A C 1
ATOM 6084 O O . LEU A 1 746 ? 27.065 28.748 -9.967 1.00 80.88 746 LEU A O 1
ATOM 6088 N N . ARG A 1 747 ? 25.899 28.268 -8.107 1.00 78.75 747 ARG A N 1
ATOM 6089 C CA . ARG A 1 747 ? 25.961 26.806 -8.274 1.00 78.75 747 ARG A CA 1
ATOM 6090 C C . ARG A 1 747 ? 25.154 26.367 -9.499 1.00 78.75 747 ARG A C 1
ATOM 6092 O O . ARG A 1 747 ? 25.663 25.612 -10.321 1.00 78.75 747 ARG A O 1
ATOM 6099 N N . VAL A 1 748 ? 23.935 26.890 -9.655 1.00 79.12 748 VAL A N 1
ATOM 6100 C CA . VAL A 1 748 ? 23.063 26.613 -10.811 1.00 79.12 748 VAL A CA 1
ATOM 6101 C C . VAL A 1 748 ? 23.713 27.063 -12.126 1.00 79.12 748 VAL A C 1
ATOM 6103 O O . VAL A 1 748 ? 23.650 26.328 -13.107 1.00 79.12 748 VAL A O 1
ATOM 6106 N N . PHE A 1 749 ? 24.394 28.211 -12.149 1.00 81.19 749 PHE A N 1
ATOM 6107 C CA . PHE A 1 749 ? 25.096 28.741 -13.321 1.00 81.19 749 PHE A CA 1
ATOM 6108 C C . PHE A 1 749 ? 26.243 27.828 -13.772 1.00 81.19 749 PHE A C 1
ATOM 6110 O O . PHE A 1 749 ? 26.252 27.400 -14.925 1.00 81.19 749 PHE A O 1
ATOM 6117 N N . PHE A 1 750 ? 27.162 27.457 -12.869 1.00 79.44 750 PHE A N 1
ATOM 6118 C CA . PHE A 1 750 ? 28.256 26.536 -13.210 1.00 79.44 750 PHE A CA 1
ATOM 6119 C C . PHE A 1 750 ? 27.734 25.177 -13.697 1.00 79.44 750 PHE A C 1
ATOM 6121 O O . PHE A 1 750 ? 28.217 24.651 -14.698 1.00 79.44 750 PHE A O 1
ATOM 6128 N N . LEU A 1 751 ? 26.711 24.626 -13.039 1.00 74.25 751 LEU A N 1
ATOM 6129 C CA . LEU A 1 751 ? 26.087 23.365 -13.449 1.00 74.25 751 LEU A CA 1
ATOM 6130 C C . LEU A 1 751 ? 25.368 23.476 -14.806 1.00 74.25 751 LEU A C 1
ATOM 6132 O O . LEU A 1 751 ? 25.427 22.538 -15.596 1.00 74.25 751 LEU A O 1
ATOM 6136 N N . THR A 1 752 ? 24.754 24.622 -15.115 1.00 80.00 752 THR A N 1
ATOM 6137 C CA . THR A 1 752 ? 24.138 24.888 -16.428 1.00 80.00 752 THR A CA 1
ATOM 6138 C C . THR A 1 752 ? 25.198 25.007 -17.525 1.00 80.00 752 THR A C 1
ATOM 6140 O O . THR A 1 752 ? 25.013 24.454 -18.604 1.00 80.00 752 THR A O 1
ATOM 6143 N N . PHE A 1 753 ? 26.344 25.642 -17.251 1.00 80.00 753 PHE A N 1
ATOM 6144 C CA . PHE A 1 753 ? 27.480 25.664 -18.180 1.00 80.00 753 PHE A CA 1
ATOM 6145 C C . PHE A 1 753 ? 27.995 24.247 -18.483 1.00 80.00 753 PHE A C 1
ATOM 6147 O O . PHE A 1 753 ? 28.150 23.882 -19.647 1.00 80.00 753 PHE A O 1
ATOM 6154 N N . PHE A 1 754 ? 28.192 23.411 -17.459 1.00 73.38 754 PHE A N 1
ATOM 6155 C CA . PHE A 1 754 ? 28.586 22.017 -17.675 1.00 73.38 754 PHE A CA 1
ATOM 6156 C C . PHE A 1 754 ? 27.506 21.200 -18.413 1.00 73.38 754 PHE A C 1
ATOM 6158 O O . PHE A 1 754 ? 27.858 20.330 -19.208 1.00 73.38 754 PHE A O 1
ATOM 6165 N N . LEU A 1 755 ? 26.211 21.494 -18.222 1.00 75.94 755 LEU A N 1
ATOM 6166 C CA . LEU A 1 755 ? 25.126 20.865 -18.989 1.00 75.94 755 LEU A CA 1
ATOM 6167 C C . LEU A 1 755 ? 25.160 21.272 -20.472 1.00 75.94 755 LEU A C 1
ATOM 6169 O O . LEU A 1 755 ? 24.964 20.426 -21.338 1.00 75.94 755 LEU A O 1
ATOM 6173 N N . ILE A 1 756 ? 25.483 22.532 -20.782 1.00 76.75 756 ILE A N 1
ATOM 6174 C CA . ILE A 1 756 ? 25.708 22.974 -22.168 1.00 76.75 756 ILE A CA 1
ATOM 6175 C C . ILE A 1 756 ? 26.868 22.185 -22.789 1.00 76.75 756 ILE A C 1
ATOM 6177 O O . ILE A 1 756 ? 26.744 21.727 -23.922 1.00 76.75 756 ILE A O 1
ATOM 6181 N N . VAL A 1 757 ? 27.963 21.947 -22.056 1.00 72.19 757 VAL A N 1
ATOM 6182 C CA . VAL A 1 757 ? 29.073 21.097 -22.532 1.00 72.19 757 VAL A CA 1
ATOM 6183 C C . VAL A 1 757 ? 28.617 19.645 -22.754 1.00 72.19 757 VAL A C 1
ATOM 6185 O O . VAL A 1 757 ? 28.974 19.046 -23.767 1.00 72.19 757 VAL A O 1
ATOM 6188 N N . GLN A 1 758 ? 27.794 19.081 -21.861 1.00 68.31 758 GLN A N 1
ATOM 6189 C CA . GLN A 1 758 ? 27.204 17.743 -22.017 1.00 68.31 758 GLN A CA 1
ATOM 6190 C C . GLN A 1 758 ? 26.368 17.629 -23.304 1.00 68.31 758 GLN A C 1
ATOM 6192 O O . GLN A 1 758 ? 26.659 16.767 -24.135 1.00 68.31 758 GLN A O 1
ATOM 6197 N N . GLU A 1 759 ? 25.369 18.492 -23.505 1.00 70.31 759 GLU A N 1
ATOM 6198 C CA . GLU A 1 759 ? 24.518 18.412 -24.701 1.00 70.31 759 GLU A CA 1
ATOM 6199 C C . GLU A 1 759 ? 25.282 18.829 -25.973 1.00 70.31 759 GLU A C 1
ATOM 6201 O O . GLU A 1 759 ? 25.053 18.264 -27.037 1.00 70.31 759 GLU A O 1
ATOM 6206 N N . THR A 1 760 ? 26.299 19.697 -25.884 1.00 68.62 760 THR A N 1
ATOM 6207 C CA . THR A 1 760 ? 27.207 19.970 -27.019 1.00 68.62 760 THR A CA 1
ATOM 6208 C C . THR A 1 760 ? 27.938 18.704 -27.472 1.00 68.62 760 THR A C 1
ATOM 6210 O O . THR A 1 760 ? 27.984 18.426 -28.670 1.00 68.62 760 THR A O 1
ATOM 6213 N N . ASN A 1 761 ? 28.439 17.877 -26.545 1.00 61.84 761 ASN A N 1
ATOM 6214 C CA . ASN A 1 761 ? 29.015 16.572 -26.897 1.00 61.84 761 ASN A CA 1
ATOM 6215 C C . ASN A 1 761 ? 27.975 15.651 -27.562 1.00 61.84 761 ASN A C 1
ATOM 6217 O O . ASN A 1 761 ? 28.311 14.908 -28.483 1.00 61.84 761 ASN A O 1
ATOM 6221 N N . ARG A 1 762 ? 26.705 15.733 -27.146 1.00 64.00 762 ARG A N 1
ATOM 6222 C CA . ARG A 1 762 ? 25.587 14.978 -27.730 1.00 64.00 762 ARG A CA 1
ATOM 6223 C C . ARG A 1 762 ? 25.199 15.458 -29.135 1.00 64.00 762 ARG A C 1
ATOM 6225 O O . ARG A 1 762 ? 24.830 14.619 -29.945 1.00 64.00 762 ARG A O 1
ATOM 6232 N N . ILE A 1 763 ? 25.336 16.749 -29.454 1.00 64.12 763 ILE A N 1
ATOM 6233 C CA . ILE A 1 763 ? 25.176 17.304 -30.816 1.00 64.12 763 ILE A CA 1
ATOM 6234 C C . ILE A 1 763 ? 26.362 16.905 -31.709 1.00 64.12 763 ILE A C 1
ATOM 6236 O O . ILE A 1 763 ? 26.182 16.488 -32.854 1.00 64.12 763 ILE A O 1
ATOM 6240 N N . ILE A 1 764 ? 27.587 16.982 -31.177 1.00 58.84 764 ILE A N 1
ATOM 6241 C CA . ILE A 1 764 ? 28.807 16.530 -31.864 1.00 58.84 764 ILE A CA 1
ATOM 6242 C C . ILE A 1 764 ? 28.724 15.031 -32.187 1.00 58.84 764 ILE A C 1
ATOM 6244 O O . ILE A 1 764 ? 29.285 14.585 -33.184 1.00 58.84 764 ILE A O 1
ATOM 6248 N N . PHE A 1 765 ? 28.003 14.242 -31.391 1.00 57.56 765 PHE A N 1
ATOM 6249 C CA . PHE A 1 765 ? 28.000 12.791 -31.513 1.00 57.56 765 PHE A CA 1
ATOM 6250 C C . PHE A 1 765 ? 27.364 12.242 -32.815 1.00 57.56 765 PHE A C 1
ATOM 6252 O O . PHE A 1 765 ? 28.042 11.472 -33.490 1.00 57.56 765 PHE A O 1
ATOM 6259 N N . PRO A 1 766 ? 26.170 12.658 -33.289 1.00 57.03 766 PRO A N 1
ATOM 6260 C CA . PRO A 1 766 ? 25.690 12.336 -34.639 1.00 57.03 766 PRO A CA 1
ATOM 6261 C C . PRO A 1 766 ? 26.612 12.812 -35.771 1.00 57.03 766 PRO A C 1
ATOM 6263 O O . PRO A 1 766 ? 26.724 12.138 -36.797 1.00 57.03 766 PRO A O 1
ATOM 6266 N N . ILE A 1 767 ? 27.321 13.933 -35.589 1.00 58.50 767 ILE A N 1
ATOM 6267 C CA . ILE A 1 767 ? 28.335 14.393 -36.552 1.00 58.50 767 ILE A CA 1
ATOM 6268 C C . ILE A 1 767 ? 29.524 13.426 -36.548 1.00 58.50 767 ILE A C 1
ATOM 6270 O O . ILE A 1 767 ? 29.960 13.004 -37.618 1.00 58.50 767 ILE A O 1
ATOM 6274 N N . LEU A 1 768 ? 29.986 12.993 -35.369 1.00 50.81 768 LEU A N 1
ATOM 6275 C CA . LEU A 1 768 ? 30.958 11.911 -35.226 1.00 50.81 768 LEU A CA 1
ATOM 6276 C C . LEU A 1 768 ? 30.433 10.595 -35.805 1.00 50.81 768 LEU A C 1
ATOM 6278 O O . LEU A 1 768 ? 31.236 9.866 -36.357 1.00 50.81 768 LEU A O 1
ATOM 6282 N N . VAL A 1 769 ? 29.128 10.299 -35.784 1.00 52.69 769 VAL A N 1
ATOM 6283 C CA . VAL A 1 769 ? 28.559 9.108 -36.444 1.00 52.69 769 VAL A CA 1
ATOM 6284 C C . VAL A 1 769 ? 28.563 9.236 -37.974 1.00 52.69 769 VAL A C 1
ATOM 6286 O O . VAL A 1 769 ? 28.939 8.288 -38.660 1.00 52.69 769 VAL A O 1
ATOM 6289 N N . ARG A 1 770 ? 28.254 10.411 -38.544 1.00 53.88 770 ARG A N 1
ATOM 6290 C CA . ARG A 1 770 ? 28.438 10.674 -39.989 1.00 53.88 770 ARG A CA 1
ATOM 6291 C C . ARG A 1 770 ? 29.911 10.615 -40.388 1.00 53.88 770 ARG A C 1
ATOM 6293 O O . ARG A 1 770 ? 30.232 10.116 -41.467 1.00 53.88 770 ARG A O 1
ATOM 6300 N N . VAL A 1 771 ? 30.805 11.095 -39.522 1.00 50.09 771 VAL A N 1
ATOM 6301 C CA . VAL A 1 771 ? 32.241 10.848 -39.663 1.00 50.09 771 VAL A CA 1
ATOM 6302 C C . VAL A 1 771 ? 32.495 9.345 -39.585 1.00 50.09 771 VAL A C 1
ATOM 6304 O O . VAL A 1 771 ? 33.125 8.865 -40.509 1.00 50.09 771 VAL A O 1
ATOM 6307 N N . ILE A 1 772 ? 31.924 8.591 -38.631 1.00 47.75 772 ILE A N 1
ATOM 6308 C CA . ILE A 1 772 ? 32.073 7.128 -38.473 1.00 47.75 772 ILE A CA 1
ATOM 6309 C C . ILE A 1 772 ? 31.610 6.338 -39.719 1.00 47.75 772 ILE A C 1
ATOM 6311 O O . ILE A 1 772 ? 32.193 5.318 -40.076 1.00 47.75 772 ILE A O 1
ATOM 6315 N N . ILE A 1 773 ? 30.639 6.847 -40.473 1.00 52.81 773 ILE A N 1
ATOM 6316 C CA . ILE A 1 773 ? 30.230 6.257 -41.758 1.00 52.81 773 ILE A CA 1
ATOM 6317 C C . ILE A 1 773 ? 31.246 6.583 -42.878 1.00 52.81 773 ILE A C 1
ATOM 6319 O O . ILE A 1 773 ? 31.524 5.738 -43.727 1.00 52.81 773 ILE A O 1
ATOM 6323 N N . LYS A 1 774 ? 31.904 7.752 -42.836 1.00 52.31 774 LYS A N 1
ATOM 6324 C CA . LYS A 1 774 ? 33.119 8.053 -43.632 1.00 52.31 774 LYS A CA 1
ATOM 6325 C C . LYS A 1 774 ? 34.406 7.395 -43.073 1.00 52.31 774 LYS A C 1
ATOM 6327 O O . LYS A 1 774 ? 35.438 7.401 -43.747 1.00 52.31 774 LYS A O 1
ATOM 6332 N N . TYR A 1 775 ? 34.349 6.817 -41.871 1.00 41.03 775 TYR A N 1
ATOM 6333 C CA . TYR A 1 775 ? 35.475 6.406 -41.016 1.00 41.03 775 TYR A CA 1
ATOM 6334 C C . TYR A 1 775 ? 35.944 4.974 -41.243 1.00 41.03 775 TYR A C 1
ATOM 6336 O O . TYR A 1 775 ? 36.617 4.366 -40.416 1.00 41.03 775 TYR A O 1
ATOM 6344 N N . PHE A 1 776 ? 35.803 4.472 -42.456 1.00 52.78 776 PHE A N 1
ATOM 6345 C CA . PHE A 1 776 ? 36.839 3.560 -42.926 1.00 52.78 776 PHE A CA 1
ATOM 6346 C C . PHE A 1 776 ? 38.157 4.349 -43.230 1.00 52.78 776 PHE A C 1
ATOM 6348 O O . PHE A 1 776 ? 38.777 4.082 -44.250 1.00 52.78 776 PHE A O 1
ATOM 6355 N N . ASN A 1 777 ? 38.525 5.330 -42.356 1.00 39.25 777 ASN A N 1
ATOM 6356 C CA . ASN A 1 777 ? 39.634 6.328 -42.334 1.00 39.25 777 ASN A CA 1
ATOM 6357 C C . ASN A 1 777 ? 39.718 7.068 -40.932 1.00 39.25 777 ASN A C 1
ATOM 6359 O O . ASN A 1 777 ? 38.722 7.673 -40.552 1.00 39.25 777 ASN A O 1
ATOM 6363 N N . GLY A 1 778 ? 40.849 7.062 -40.178 1.00 35.41 778 GLY A N 1
ATOM 6364 C CA . GLY A 1 778 ? 41.014 7.385 -38.705 1.00 35.41 778 GLY A CA 1
ATOM 6365 C C . GLY A 1 778 ? 40.932 8.860 -38.160 1.00 35.41 778 GLY A C 1
ATOM 6366 O O . GLY A 1 778 ? 41.002 9.772 -38.974 1.00 35.41 778 GLY A O 1
ATOM 6367 N N . GLN A 1 779 ? 40.858 9.232 -36.840 1.00 40.44 779 GLN A N 1
ATOM 6368 C CA . GLN A 1 779 ? 40.632 8.543 -35.513 1.00 40.44 779 GLN A CA 1
ATOM 6369 C C . GLN A 1 779 ? 40.266 9.496 -34.308 1.00 40.44 779 GLN A C 1
ATOM 6371 O O . GLN A 1 779 ? 40.949 10.503 -34.145 1.00 40.44 779 GLN A O 1
ATOM 6376 N N . SER A 1 780 ? 39.276 9.186 -33.417 1.00 38.19 780 SER A N 1
ATOM 6377 C CA . SER A 1 780 ? 39.047 9.858 -32.080 1.00 38.19 780 SER A CA 1
ATOM 6378 C C . SER A 1 780 ? 38.114 9.116 -31.050 1.00 38.19 780 SER A C 1
ATOM 6380 O O . SER A 1 780 ? 37.644 8.019 -31.341 1.00 38.19 780 SER A O 1
ATOM 6382 N N . SER A 1 781 ? 37.912 9.651 -29.815 1.00 43.75 781 SER A N 1
ATOM 6383 C CA . SER A 1 781 ? 37.440 8.941 -28.578 1.00 43.75 781 SER A CA 1
ATOM 6384 C C . SER A 1 781 ? 36.277 9.617 -27.787 1.00 43.75 781 SER A C 1
ATOM 6386 O O . SER A 1 781 ? 35.992 10.791 -27.994 1.00 43.75 781 SER A O 1
ATOM 6388 N N . PHE A 1 782 ? 35.622 8.881 -26.862 1.00 44.47 782 PHE A N 1
ATOM 6389 C CA . PHE A 1 782 ? 34.301 9.186 -26.246 1.00 44.47 782 PHE A CA 1
ATOM 6390 C C . PHE A 1 782 ? 34.267 9.326 -24.695 1.00 44.47 782 PHE A C 1
ATOM 6392 O O . PHE A 1 782 ? 33.261 9.757 -24.136 1.00 44.47 782 PHE A O 1
ATOM 6399 N N . GLY A 1 783 ? 35.326 8.940 -23.969 1.00 39.16 783 GLY A N 1
ATOM 6400 C CA . GLY A 1 783 ? 35.239 8.626 -22.527 1.00 39.16 783 GLY A CA 1
ATOM 6401 C C . GLY A 1 783 ? 34.935 9.785 -21.560 1.00 39.16 783 GLY A C 1
ATOM 6402 O O . GLY A 1 783 ? 34.116 9.630 -20.652 1.00 39.16 783 GLY A O 1
ATOM 6403 N N . ASP A 1 784 ? 35.582 10.941 -21.723 1.00 38.31 784 ASP A N 1
ATOM 6404 C CA . ASP A 1 784 ? 35.601 11.979 -20.676 1.00 38.31 784 ASP A CA 1
ATOM 6405 C C . ASP A 1 784 ? 34.286 12.768 -20.560 1.00 38.31 784 ASP A C 1
ATOM 6407 O O . ASP A 1 784 ? 33.879 13.152 -19.459 1.00 38.31 784 ASP A O 1
ATOM 6411 N N . ALA A 1 785 ? 33.564 12.932 -21.675 1.00 42.94 785 ALA A N 1
ATOM 6412 C CA . ALA A 1 785 ? 32.257 13.595 -21.718 1.00 42.94 785 ALA A CA 1
ATOM 6413 C C . ALA A 1 785 ? 31.240 12.940 -20.765 1.00 42.94 785 ALA A C 1
ATOM 6415 O O . ALA A 1 785 ? 30.468 13.628 -20.091 1.00 42.94 785 ALA A O 1
ATOM 6416 N N . VAL A 1 786 ? 31.289 11.607 -20.661 1.00 41.78 786 VAL A N 1
ATOM 6417 C CA . VAL A 1 786 ? 30.417 10.806 -19.795 1.00 41.78 786 VAL A CA 1
ATOM 6418 C C . VAL A 1 786 ? 30.677 11.113 -18.315 1.00 41.78 786 VAL A C 1
ATOM 6420 O O . VAL A 1 786 ? 29.734 11.229 -17.538 1.00 41.78 786 VAL A O 1
ATOM 6423 N N . ILE A 1 787 ? 31.931 11.312 -17.898 1.00 42.44 787 ILE A N 1
ATOM 6424 C CA . ILE A 1 787 ? 32.258 11.576 -16.486 1.00 42.44 787 ILE A CA 1
ATOM 6425 C C . ILE A 1 787 ? 31.725 12.950 -16.051 1.00 42.44 787 ILE A C 1
ATOM 6427 O O . ILE A 1 787 ? 31.101 13.056 -14.991 1.00 42.44 787 ILE A O 1
ATOM 6431 N N . CYS A 1 788 ? 31.901 13.982 -16.884 1.00 42.50 788 CYS A N 1
ATOM 6432 C CA . CYS A 1 788 ? 31.354 15.316 -16.625 1.00 42.50 788 CYS A CA 1
ATOM 6433 C C . CYS A 1 788 ? 29.821 15.291 -16.536 1.00 42.50 788 CYS A C 1
ATOM 6435 O O . CYS A 1 788 ? 29.263 15.763 -15.544 1.00 42.50 788 CYS A O 1
ATOM 6437 N N . ALA A 1 789 ? 29.154 14.661 -17.510 1.00 48.53 789 ALA A N 1
ATOM 6438 C CA . ALA A 1 789 ? 27.700 14.495 -17.526 1.00 48.53 789 ALA A CA 1
ATOM 6439 C C . ALA A 1 789 ? 27.160 13.855 -16.232 1.00 48.53 789 ALA A C 1
ATOM 6441 O O . ALA A 1 789 ? 26.135 14.251 -15.664 1.00 48.53 789 ALA A O 1
ATOM 6442 N N . LEU A 1 790 ? 27.883 12.855 -15.718 1.00 47.03 790 LEU A N 1
ATOM 6443 C CA . LEU A 1 790 ? 27.429 12.080 -14.573 1.00 47.03 790 LEU A CA 1
ATOM 6444 C C . LEU A 1 790 ? 27.532 12.841 -13.233 1.00 47.03 790 LEU A C 1
ATOM 6446 O O . LEU A 1 790 ? 26.741 12.545 -12.328 1.00 47.03 790 LEU A O 1
ATOM 6450 N N . PHE A 1 791 ? 28.410 13.847 -13.124 1.00 50.94 791 PHE A N 1
ATOM 6451 C CA . PHE A 1 791 ? 28.568 14.702 -11.935 1.00 50.94 791 PHE A CA 1
ATOM 6452 C C . PHE A 1 791 ? 27.480 15.788 -11.818 1.00 50.94 791 PHE A C 1
ATOM 6454 O O . PHE A 1 791 ? 26.933 15.996 -10.737 1.00 50.94 791 PHE A O 1
ATOM 6461 N N . ILE A 1 792 ? 27.101 16.431 -12.930 1.00 54.25 792 ILE A N 1
ATOM 6462 C CA . ILE A 1 792 ? 26.177 17.587 -12.946 1.00 54.25 792 ILE A CA 1
ATOM 6463 C C . ILE A 1 792 ? 24.823 17.247 -12.310 1.00 54.25 792 ILE A C 1
ATOM 6465 O O . ILE A 1 792 ? 24.332 17.968 -11.440 1.00 54.25 792 ILE A O 1
ATOM 6469 N N . ALA A 1 793 ? 24.224 16.122 -12.714 1.00 52.22 793 ALA A N 1
ATOM 6470 C CA . ALA A 1 793 ? 22.898 15.740 -12.233 1.00 52.22 793 ALA A CA 1
ATOM 6471 C C . ALA A 1 793 ? 22.882 15.293 -10.756 1.00 52.22 793 ALA A C 1
ATOM 6473 O O . ALA A 1 793 ? 21.827 15.335 -10.127 1.00 52.22 793 ALA A O 1
ATOM 6474 N N . LEU A 1 794 ? 24.030 14.904 -10.175 1.00 53.44 794 LEU A N 1
ATOM 6475 C CA . LEU A 1 794 ? 24.118 14.668 -8.727 1.00 53.44 794 LEU A CA 1
ATOM 6476 C C . LEU A 1 794 ? 23.965 15.981 -7.961 1.00 53.44 794 LEU A C 1
ATOM 6478 O O . LEU A 1 794 ? 23.131 16.071 -7.065 1.00 53.44 794 LEU A O 1
ATOM 6482 N N . GLU A 1 795 ? 24.728 17.007 -8.332 1.00 59.72 795 GLU A N 1
ATOM 6483 C CA . GLU A 1 795 ? 24.670 18.299 -7.644 1.00 59.72 795 GLU A CA 1
ATOM 6484 C C . GLU A 1 795 ? 23.342 19.035 -7.892 1.00 59.72 795 GLU A C 1
ATOM 6486 O O . GLU A 1 795 ? 22.826 19.670 -6.975 1.00 59.72 795 GLU A O 1
ATOM 6491 N N . MET A 1 796 ? 22.708 18.866 -9.061 1.00 57.25 796 MET A N 1
ATOM 6492 C CA . MET A 1 796 ? 21.329 19.337 -9.287 1.00 57.25 796 MET A CA 1
ATOM 6493 C C . MET A 1 796 ? 20.316 18.678 -8.339 1.00 57.25 796 MET A C 1
ATOM 6495 O O . MET A 1 796 ? 19.553 19.390 -7.685 1.00 57.25 796 MET A O 1
ATOM 6499 N N . ASN A 1 797 ? 20.349 17.348 -8.180 1.00 58.53 797 ASN A N 1
ATOM 6500 C CA . ASN A 1 797 ? 19.484 16.652 -7.219 1.00 58.53 797 ASN A CA 1
ATOM 6501 C C . ASN A 1 797 ? 19.752 17.109 -5.774 1.00 58.53 797 ASN A C 1
ATOM 6503 O O . ASN A 1 797 ? 18.815 17.336 -5.011 1.00 58.53 797 ASN A O 1
ATOM 6507 N N . ARG A 1 798 ? 21.024 17.311 -5.398 1.00 64.19 798 ARG A N 1
ATOM 6508 C CA . ARG A 1 798 ? 21.401 17.822 -4.066 1.00 64.19 798 ARG A CA 1
ATOM 6509 C C . ARG A 1 798 ? 20.890 19.243 -3.822 1.00 64.19 798 ARG A C 1
ATOM 6511 O O . ARG A 1 798 ? 20.496 19.546 -2.700 1.00 64.19 798 ARG A O 1
ATOM 6518 N N . ILE A 1 799 ? 20.861 20.111 -4.836 1.00 69.62 799 ILE A N 1
ATOM 6519 C CA . ILE A 1 799 ? 20.238 21.440 -4.726 1.00 69.62 799 ILE A CA 1
ATOM 6520 C C . ILE A 1 799 ? 18.713 21.306 -4.573 1.00 69.62 799 ILE A C 1
ATOM 6522 O O . ILE A 1 799 ? 18.148 21.953 -3.692 1.00 69.62 799 ILE A O 1
ATOM 6526 N N . GLY A 1 800 ? 18.059 20.431 -5.348 1.00 62.56 800 GLY A N 1
ATOM 6527 C CA . GLY A 1 800 ? 16.623 20.140 -5.224 1.00 62.56 800 GLY A CA 1
ATOM 6528 C C . GLY A 1 800 ? 16.220 19.686 -3.817 1.00 62.56 800 GLY A C 1
ATOM 6529 O O . GLY A 1 800 ? 15.310 20.263 -3.218 1.00 62.56 800 GLY A O 1
ATOM 6530 N N . ILE A 1 801 ? 16.960 18.728 -3.247 1.00 72.44 801 ILE A N 1
ATOM 6531 C CA . ILE A 1 801 ? 16.791 18.281 -1.856 1.00 72.44 801 ILE A CA 1
ATOM 6532 C C . ILE A 1 801 ? 16.947 19.463 -0.888 1.00 72.44 801 ILE A C 1
ATOM 6534 O O . ILE A 1 801 ? 16.068 19.696 -0.064 1.00 72.44 801 ILE A O 1
ATOM 6538 N N . LYS A 1 802 ? 18.004 20.275 -1.011 1.00 77.94 802 LYS A N 1
ATOM 6539 C CA . LYS A 1 802 ? 18.246 21.407 -0.094 1.00 77.94 802 LYS A CA 1
ATOM 6540 C C . LYS A 1 802 ? 17.152 22.476 -0.149 1.00 77.94 802 LYS A C 1
ATOM 6542 O O . LYS A 1 802 ? 16.778 23.010 0.895 1.00 77.94 802 LYS A O 1
ATOM 6547 N N . MET A 1 803 ? 16.595 22.757 -1.331 1.00 78.38 803 MET A N 1
ATOM 6548 C CA . MET A 1 803 ? 15.437 23.650 -1.465 1.00 78.38 803 MET A CA 1
ATOM 6549 C C . MET A 1 803 ? 14.184 23.069 -0.790 1.00 78.38 803 MET A C 1
ATOM 6551 O O . MET A 1 803 ? 13.464 23.800 -0.105 1.00 78.38 803 MET A O 1
ATOM 6555 N N . LYS A 1 804 ? 13.943 21.759 -0.927 1.00 81.50 804 LYS A N 1
ATOM 6556 C CA . LYS A 1 804 ? 12.845 21.051 -0.251 1.00 81.50 804 LYS A CA 1
ATOM 6557 C C . LYS A 1 804 ? 12.985 21.082 1.272 1.00 81.50 804 LYS A C 1
ATOM 6559 O O . LYS A 1 804 ? 12.018 21.425 1.940 1.00 81.50 804 LYS A O 1
ATOM 6564 N N . LEU A 1 805 ? 14.168 20.799 1.819 1.00 79.38 805 LEU A N 1
ATOM 6565 C CA . LEU A 1 805 ? 14.411 20.798 3.270 1.00 79.38 805 LEU A CA 1
ATOM 6566 C C . LEU A 1 805 ? 14.171 22.175 3.890 1.00 79.38 805 LEU A C 1
ATOM 6568 O O . LEU A 1 805 ? 13.375 22.300 4.821 1.00 79.38 805 LEU A O 1
ATOM 6572 N N . ALA A 1 806 ? 14.764 23.217 3.300 1.00 77.19 806 ALA A N 1
ATOM 6573 C CA . ALA A 1 806 ? 14.537 24.596 3.717 1.00 77.19 806 ALA A CA 1
ATOM 6574 C C . ALA A 1 806 ? 13.051 24.996 3.633 1.00 77.19 806 ALA A C 1
ATOM 6576 O O . ALA A 1 806 ? 12.540 25.670 4.525 1.00 77.19 806 ALA A O 1
ATOM 6577 N N . SER A 1 807 ? 12.337 24.545 2.591 1.00 80.62 807 SER A N 1
ATOM 6578 C CA . SER A 1 807 ? 10.888 24.759 2.461 1.00 80.62 807 SER A CA 1
ATOM 6579 C C . SER A 1 807 ? 10.109 24.063 3.578 1.00 80.62 807 SER A C 1
ATOM 6581 O O . SER A 1 807 ? 9.256 24.687 4.201 1.00 80.62 807 SER A O 1
ATOM 6583 N N . CYS A 1 808 ? 10.401 22.788 3.851 1.00 82.00 808 CYS A N 1
ATOM 6584 C CA . CYS A 1 808 ? 9.711 21.996 4.867 1.00 82.00 808 CYS A CA 1
ATOM 6585 C C . CYS A 1 808 ? 9.892 22.579 6.271 1.00 82.00 808 CYS A C 1
ATOM 6587 O O . CYS A 1 808 ? 8.904 22.776 6.980 1.00 82.00 808 CYS A O 1
ATOM 6589 N N . GLY A 1 809 ? 11.129 22.913 6.647 1.00 80.62 809 GLY A N 1
ATOM 6590 C CA . GLY A 1 809 ? 11.422 23.552 7.926 1.00 80.62 809 GLY A CA 1
ATOM 6591 C C . GLY A 1 809 ? 10.763 24.923 8.064 1.00 80.62 809 GLY A C 1
ATOM 6592 O O . GLY A 1 809 ? 10.139 25.194 9.087 1.00 80.62 809 GLY A O 1
ATOM 6593 N N . LEU A 1 810 ? 10.801 25.760 7.019 1.00 85.06 810 LEU A N 1
ATOM 6594 C CA . LEU A 1 810 ? 10.157 27.078 7.042 1.00 85.06 810 LEU A CA 1
ATOM 6595 C C . LEU A 1 810 ? 8.624 26.974 7.130 1.00 85.06 810 LEU A C 1
ATOM 6597 O O . LEU A 1 810 ? 8.005 27.733 7.874 1.00 85.06 810 LEU A O 1
ATOM 6601 N N . ILE A 1 811 ? 8.004 26.022 6.421 1.00 85.12 811 ILE A N 1
ATOM 6602 C CA . ILE A 1 811 ? 6.561 25.740 6.507 1.00 85.12 811 ILE A CA 1
ATOM 6603 C C . ILE A 1 811 ? 6.187 25.292 7.924 1.00 85.12 811 ILE A C 1
ATOM 6605 O O . ILE A 1 811 ? 5.221 25.809 8.482 1.00 85.12 811 ILE A O 1
ATOM 6609 N N . TYR A 1 812 ? 6.956 24.382 8.526 1.00 86.06 812 TYR A N 1
ATOM 6610 C CA . TYR A 1 812 ? 6.695 23.868 9.871 1.00 86.06 812 TYR A CA 1
ATOM 6611 C C . TYR A 1 812 ? 6.868 24.946 10.957 1.00 86.06 812 TYR A C 1
ATOM 6613 O O . TYR A 1 812 ? 5.930 25.221 11.712 1.00 86.06 812 TYR A O 1
ATOM 6621 N N . LYS A 1 813 ? 8.012 25.647 10.950 1.00 85.38 813 LYS A N 1
ATOM 6622 C CA . LYS A 1 813 ? 8.318 26.793 11.826 1.00 85.38 813 LYS A CA 1
ATOM 6623 C C . LYS A 1 813 ? 7.248 27.883 11.701 1.00 85.38 813 LYS A C 1
ATOM 6625 O O . LYS A 1 813 ? 6.801 28.443 12.702 1.00 85.38 813 LYS A O 1
ATOM 6630 N N . LYS A 1 814 ? 6.748 28.138 10.481 1.00 84.88 814 LYS A N 1
ATOM 6631 C CA . LYS A 1 814 ? 5.650 29.087 10.258 1.00 84.88 814 LYS A CA 1
ATOM 6632 C C . LYS A 1 814 ? 4.298 28.563 10.742 1.00 84.88 814 LYS A C 1
ATOM 6634 O O . LYS A 1 814 ? 3.567 29.350 11.343 1.00 84.88 814 LYS A O 1
ATOM 6639 N N . ALA A 1 815 ? 3.968 27.287 10.543 1.00 82.62 815 ALA A N 1
ATOM 6640 C CA . ALA A 1 815 ? 2.713 26.689 11.005 1.00 82.62 815 ALA A CA 1
ATOM 6641 C C . ALA A 1 815 ? 2.569 26.776 12.535 1.00 82.62 815 ALA A C 1
ATOM 6643 O O . ALA A 1 815 ? 1.535 27.237 13.021 1.00 82.62 815 ALA A O 1
ATOM 6644 N N . LEU A 1 816 ? 3.646 26.493 13.280 1.00 82.06 816 LEU A N 1
ATOM 6645 C CA . LEU A 1 816 ? 3.720 26.693 14.736 1.00 82.06 816 LEU A CA 1
ATOM 6646 C C . LEU A 1 816 ? 3.524 28.159 15.181 1.00 82.06 816 LEU A C 1
ATOM 6648 O O . LEU A 1 816 ? 3.262 28.403 16.356 1.00 82.06 816 LEU A O 1
ATOM 6652 N N . SER A 1 817 ? 3.564 29.139 14.267 1.00 78.06 817 SER A N 1
ATOM 6653 C CA . SER A 1 817 ? 3.323 30.571 14.538 1.00 78.06 817 SER A CA 1
ATOM 6654 C C . SER A 1 817 ? 1.938 31.099 14.106 1.00 78.06 817 SER A C 1
ATOM 6656 O O . SER A 1 817 ? 1.672 32.293 14.239 1.00 78.06 817 SER A O 1
ATOM 6658 N N . LEU A 1 818 ? 1.046 30.259 13.558 1.00 76.62 818 LEU A N 1
ATOM 6659 C CA . LEU A 1 818 ? -0.262 30.704 13.041 1.00 76.62 818 LEU A CA 1
ATOM 6660 C C . LEU A 1 818 ? -1.300 30.942 14.150 1.00 76.62 818 LEU A C 1
ATOM 6662 O O . LEU A 1 818 ? -1.357 30.211 15.137 1.00 76.62 818 LEU A O 1
ATOM 6666 N N . ASN A 1 819 ? -2.140 31.969 14.002 1.00 65.56 819 ASN A N 1
ATOM 6667 C CA . ASN A 1 819 ? -3.083 32.362 15.053 1.00 65.56 819 ASN A CA 1
ATOM 6668 C C . ASN A 1 819 ? -4.235 31.342 15.219 1.00 65.56 819 ASN A C 1
ATOM 6670 O O . ASN A 1 819 ? -4.700 30.750 14.246 1.00 65.56 819 ASN A O 1
ATOM 6674 N N . PHE A 1 820 ? -4.697 31.140 16.457 1.00 58.91 820 PHE A N 1
ATOM 6675 C CA . PHE A 1 820 ? -5.476 29.961 16.877 1.00 58.91 820 PHE A CA 1
ATOM 6676 C C . PHE A 1 820 ? -6.819 29.776 16.143 1.00 58.91 820 PHE A C 1
ATOM 6678 O O . PHE A 1 820 ? -7.227 28.650 15.879 1.00 58.91 820 PHE A O 1
ATOM 6685 N N . TYR A 1 821 ? -7.467 30.870 15.733 1.00 54.75 821 TYR A N 1
ATOM 6686 C CA . TYR A 1 821 ? -8.783 30.873 15.071 1.00 54.75 821 TYR A CA 1
ATOM 6687 C C . TYR A 1 821 ? -8.849 30.175 13.692 1.00 54.75 821 TYR A C 1
ATOM 6689 O O . TYR A 1 821 ? -9.934 30.081 13.124 1.00 54.75 821 TYR A O 1
ATOM 6697 N N . GLY A 1 822 ? -7.725 29.697 13.141 1.00 50.09 822 GLY A N 1
ATOM 6698 C CA . GLY A 1 822 ? -7.683 28.925 11.889 1.00 50.09 822 GLY A CA 1
ATOM 6699 C C . GLY A 1 822 ? -7.314 27.442 12.040 1.00 50.09 822 GLY A C 1
ATOM 6700 O O . GLY A 1 822 ? -7.192 26.753 11.028 1.00 50.09 822 GLY A O 1
ATOM 6701 N N . ILE A 1 823 ? -7.090 26.945 13.263 1.00 54.03 823 ILE A N 1
ATOM 6702 C CA . ILE A 1 823 ? -6.515 25.609 13.510 1.00 54.03 823 ILE A CA 1
ATOM 6703 C C . ILE A 1 823 ? -7.617 24.540 13.605 1.00 54.03 823 ILE A C 1
ATOM 6705 O O . ILE A 1 823 ? -7.849 23.919 14.637 1.00 54.03 823 ILE A O 1
ATOM 6709 N N . ASP A 1 824 ? -8.299 24.328 12.481 1.00 58.09 824 ASP A N 1
ATOM 6710 C CA . ASP A 1 824 ? -9.122 23.140 12.225 1.00 58.09 824 ASP A CA 1
ATOM 6711 C C . ASP A 1 824 ? -8.221 21.931 11.887 1.00 58.09 824 ASP A C 1
ATOM 6713 O O . ASP A 1 824 ? -7.118 22.095 11.359 1.00 58.09 824 ASP A O 1
ATOM 6717 N N . ASN A 1 825 ? -8.749 20.702 11.988 1.00 60.44 825 ASN A N 1
ATOM 6718 C CA . ASN A 1 825 ? -8.115 19.496 11.407 1.00 60.44 825 ASN A CA 1
ATOM 6719 C C . ASN A 1 825 ? -7.771 19.653 9.903 1.00 60.44 825 ASN A C 1
ATOM 6721 O O . ASN A 1 825 ? -6.881 18.979 9.382 1.00 60.44 825 ASN A O 1
ATOM 6725 N N . LYS A 1 826 ? -8.449 20.573 9.200 1.00 67.00 826 LYS A N 1
ATOM 6726 C CA . LYS A 1 826 ? -8.137 20.972 7.819 1.00 67.00 826 LYS A CA 1
ATOM 6727 C C . LYS A 1 826 ? -6.747 21.597 7.678 1.00 67.00 826 LYS A C 1
ATOM 6729 O O . LYS A 1 826 ? -6.084 21.318 6.684 1.00 67.00 826 LYS A O 1
ATOM 6734 N N . LEU A 1 827 ? -6.294 22.403 8.643 1.00 71.25 827 LEU A N 1
ATOM 6735 C CA . LEU A 1 827 ? -4.974 23.038 8.593 1.00 71.25 827 LEU A CA 1
ATOM 6736 C C . LEU A 1 827 ? -3.865 21.988 8.730 1.00 71.25 827 LEU A C 1
ATOM 6738 O O . LEU A 1 827 ? -2.919 21.997 7.946 1.00 71.25 827 LEU A O 1
ATOM 6742 N N . ALA A 1 828 ? -4.022 21.031 9.651 1.00 70.56 828 ALA A N 1
ATOM 6743 C CA . ALA A 1 828 ? -3.100 19.903 9.793 1.00 70.56 828 ALA A CA 1
ATOM 6744 C C . ALA A 1 828 ? -2.993 19.093 8.486 1.00 70.56 828 ALA A C 1
ATOM 6746 O O . ALA A 1 828 ? -1.890 18.824 8.008 1.00 70.56 828 ALA A O 1
ATOM 6747 N N . ALA A 1 829 ? -4.131 18.777 7.856 1.00 71.75 829 ALA A N 1
ATOM 6748 C CA . ALA A 1 829 ? -4.169 18.090 6.564 1.00 71.75 829 ALA A CA 1
ATOM 6749 C C . ALA A 1 829 ? -3.521 18.904 5.424 1.00 71.75 829 ALA A C 1
ATOM 6751 O O . ALA A 1 829 ? -2.802 18.339 4.599 1.00 71.75 829 ALA A O 1
ATOM 6752 N N . GLN A 1 830 ? -3.725 20.226 5.386 1.00 79.12 830 GLN A N 1
ATOM 6753 C CA . GLN A 1 830 ? -3.096 21.116 4.403 1.00 79.12 830 GLN A CA 1
ATOM 6754 C C . GLN A 1 830 ? -1.573 21.181 4.576 1.00 79.12 830 GLN A C 1
ATOM 6756 O O . GLN A 1 830 ? -0.851 21.001 3.596 1.00 79.12 830 GLN A O 1
ATOM 6761 N N . VAL A 1 831 ? -1.077 21.363 5.805 1.00 80.62 831 VAL A N 1
ATOM 6762 C CA . VAL A 1 831 ? 0.366 21.376 6.103 1.00 80.62 831 VAL A CA 1
ATOM 6763 C C . VAL A 1 831 ? 1.003 20.031 5.745 1.00 80.62 831 VAL A C 1
ATOM 6765 O O . VAL A 1 831 ? 2.026 20.010 5.063 1.00 80.62 831 VAL A O 1
ATOM 6768 N N . MET A 1 832 ? 0.376 18.904 6.105 1.00 77.81 832 MET A N 1
ATOM 6769 C CA . MET A 1 832 ? 0.863 17.577 5.706 1.00 77.81 832 MET A CA 1
ATOM 6770 C C . MET A 1 832 ? 0.924 17.405 4.181 1.00 77.81 832 MET A C 1
ATOM 6772 O O . MET A 1 832 ? 1.930 16.907 3.683 1.00 77.81 832 MET A O 1
ATOM 6776 N N . ASN A 1 833 ? -0.086 17.866 3.432 1.00 80.25 833 ASN A N 1
ATOM 6777 C CA . ASN A 1 833 ? -0.098 17.802 1.965 1.00 80.25 833 ASN A CA 1
ATOM 6778 C C . ASN A 1 833 ? 1.001 18.675 1.322 1.00 80.25 833 ASN A C 1
ATOM 6780 O O . ASN A 1 833 ? 1.674 18.236 0.386 1.00 80.25 833 ASN A O 1
ATOM 6784 N N . MET A 1 834 ? 1.237 19.883 1.851 1.00 81.94 834 MET A N 1
ATOM 6785 C CA . MET A 1 834 ? 2.324 20.755 1.385 1.00 81.94 834 MET A CA 1
ATOM 6786 C C . MET A 1 834 ? 3.701 20.111 1.607 1.00 81.94 834 MET A C 1
ATOM 6788 O O . MET A 1 834 ? 4.539 20.126 0.705 1.00 81.94 834 MET A O 1
ATOM 6792 N N . LEU A 1 835 ? 3.920 19.502 2.779 1.00 77.94 835 LEU A N 1
ATOM 6793 C CA . LEU A 1 835 ? 5.166 18.803 3.118 1.00 77.94 835 LEU A CA 1
ATOM 6794 C C . LEU A 1 835 ? 5.352 17.500 2.318 1.00 77.94 835 LEU A C 1
ATOM 6796 O O . LEU A 1 835 ? 6.473 17.177 1.924 1.00 77.94 835 LEU A O 1
ATOM 6800 N N . SER A 1 836 ? 4.280 16.742 2.057 1.00 74.50 836 SER A N 1
ATOM 6801 C CA . SER A 1 836 ? 4.369 15.454 1.358 1.00 74.50 836 SER A CA 1
ATOM 6802 C C . SER A 1 836 ? 4.520 15.606 -0.156 1.00 74.50 836 SER A C 1
ATOM 6804 O O . SER A 1 836 ? 5.366 14.938 -0.761 1.00 74.50 836 SER A O 1
ATOM 6806 N N . ASN A 1 837 ? 3.699 16.468 -0.763 1.00 76.31 837 ASN A N 1
ATOM 6807 C CA . ASN A 1 837 ? 3.490 16.517 -2.207 1.00 76.31 837 ASN A CA 1
ATOM 6808 C C . ASN A 1 837 ? 4.124 17.762 -2.832 1.00 76.31 837 ASN A C 1
ATOM 6810 O O . ASN A 1 837 ? 4.936 17.631 -3.746 1.00 76.31 837 ASN A O 1
ATOM 6814 N N . ASP A 1 838 ? 3.811 18.963 -2.342 1.00 81.38 838 ASP A N 1
ATOM 6815 C CA . ASP A 1 838 ? 4.256 20.198 -3.003 1.00 81.38 838 ASP A CA 1
ATOM 6816 C C . ASP A 1 838 ? 5.751 20.479 -2.799 1.00 81.38 838 ASP A C 1
ATOM 6818 O O . ASP A 1 838 ? 6.450 20.797 -3.761 1.00 81.38 838 ASP A O 1
ATOM 6822 N N . ALA A 1 839 ? 6.291 20.237 -1.602 1.00 78.19 839 ALA A N 1
ATOM 6823 C CA . ALA A 1 839 ? 7.733 20.309 -1.360 1.00 78.19 839 ALA A CA 1
ATOM 6824 C C . ALA A 1 839 ? 8.525 19.281 -2.202 1.00 78.19 839 ALA A C 1
ATOM 6826 O O . ALA A 1 839 ? 9.646 19.549 -2.630 1.00 78.19 839 ALA A O 1
ATOM 6827 N N . THR A 1 840 ? 7.919 18.132 -2.523 1.00 76.62 840 THR A N 1
ATOM 6828 C CA . THR A 1 840 ? 8.492 17.131 -3.443 1.00 76.62 840 THR A CA 1
ATOM 6829 C C . THR A 1 840 ? 8.450 17.592 -4.910 1.00 76.62 840 THR A C 1
ATOM 6831 O O . THR A 1 840 ? 9.362 17.281 -5.672 1.00 76.62 840 THR A O 1
ATOM 6834 N N . LYS A 1 841 ? 7.467 18.407 -5.324 1.00 79.56 841 LYS A N 1
ATOM 6835 C CA . LYS A 1 841 ? 7.478 19.042 -6.660 1.00 79.56 841 LYS A CA 1
ATOM 6836 C C . LYS A 1 841 ? 8.628 20.045 -6.802 1.00 79.56 841 LYS A C 1
ATOM 6838 O O . LYS A 1 841 ? 9.209 20.136 -7.883 1.00 79.56 841 LYS A O 1
ATOM 6843 N N . ILE A 1 842 ? 8.986 20.765 -5.733 1.00 79.81 842 ILE A N 1
ATOM 6844 C CA . ILE A 1 842 ? 10.132 21.697 -5.725 1.00 79.81 842 ILE A CA 1
ATOM 6845 C C . ILE A 1 842 ? 11.446 20.936 -5.974 1.00 79.81 842 ILE A C 1
ATOM 6847 O O . ILE A 1 842 ? 12.212 21.337 -6.848 1.00 79.81 842 ILE A O 1
ATOM 6851 N N . GLU A 1 843 ? 11.661 19.810 -5.281 1.00 77.56 843 GLU A N 1
ATOM 6852 C CA . GLU A 1 843 ? 12.834 18.930 -5.447 1.00 77.56 843 GLU A CA 1
ATOM 6853 C C . GLU A 1 843 ? 13.059 18.529 -6.915 1.00 77.56 843 GLU A C 1
ATOM 6855 O O . GLU A 1 843 ? 14.152 18.727 -7.446 1.00 77.56 843 GLU A O 1
ATOM 6860 N N . PHE A 1 844 ? 12.014 18.051 -7.602 1.00 74.56 844 PHE A N 1
ATOM 6861 C CA . PHE A 1 844 ? 12.107 17.678 -9.019 1.00 74.56 844 PHE A CA 1
ATOM 6862 C C . PHE A 1 844 ? 12.208 18.880 -9.973 1.00 74.56 844 PHE A C 1
ATOM 6864 O O . PHE A 1 844 ? 12.889 18.790 -10.994 1.00 74.56 844 PHE A O 1
ATOM 6871 N N . SER A 1 845 ? 11.576 20.017 -9.661 1.00 77.12 845 SER A N 1
ATOM 6872 C CA . SER A 1 845 ? 11.554 21.196 -10.549 1.00 77.12 845 SER A CA 1
ATOM 6873 C C . SER A 1 845 ? 12.948 21.774 -10.821 1.00 77.12 845 SER A C 1
ATOM 6875 O O . SER A 1 845 ? 13.217 22.241 -11.929 1.00 77.12 845 SER A O 1
ATOM 6877 N N . VAL A 1 846 ? 13.856 21.698 -9.840 1.00 76.50 846 VAL A N 1
ATOM 6878 C CA . VAL A 1 846 ? 15.252 22.160 -9.976 1.00 76.50 846 VAL A CA 1
ATOM 6879 C C . VAL A 1 846 ? 15.996 21.413 -11.088 1.00 76.50 846 VAL A C 1
ATOM 6881 O O . VAL A 1 846 ? 16.790 22.023 -11.799 1.00 76.50 846 VAL A O 1
ATOM 6884 N N . ILE A 1 847 ? 15.700 20.125 -11.293 1.00 72.00 847 ILE A N 1
ATOM 6885 C CA . ILE A 1 847 ? 16.349 19.278 -12.306 1.00 72.00 847 ILE A CA 1
ATOM 6886 C C . ILE A 1 847 ? 16.036 19.780 -13.725 1.00 72.00 847 ILE A C 1
ATOM 6888 O O . ILE A 1 847 ? 16.900 19.755 -14.599 1.00 72.00 847 ILE A O 1
ATOM 6892 N N . PHE A 1 848 ? 14.810 20.261 -13.953 1.00 76.19 848 PHE A N 1
ATOM 6893 C CA . PHE A 1 848 ? 14.343 20.714 -15.267 1.00 76.19 848 PHE A CA 1
ATOM 6894 C C . PHE A 1 848 ? 14.697 22.176 -15.576 1.00 76.19 848 PHE A C 1
ATOM 6896 O O . PHE A 1 848 ? 14.783 22.544 -16.747 1.00 76.19 848 PHE A O 1
ATOM 6903 N N . MET A 1 849 ? 14.936 23.008 -14.556 1.00 79.62 849 MET A N 1
ATOM 6904 C CA . MET A 1 849 ? 15.169 24.449 -14.724 1.00 79.62 849 MET A CA 1
ATOM 6905 C C . MET A 1 849 ? 16.317 24.804 -15.700 1.00 79.62 849 MET A C 1
ATOM 6907 O O . MET A 1 849 ? 16.108 25.705 -16.515 1.00 79.62 849 MET A O 1
ATOM 6911 N N . PRO A 1 850 ? 17.483 24.120 -15.715 1.00 80.56 850 PRO A N 1
ATOM 6912 C CA . PRO A 1 850 ? 18.542 24.388 -16.695 1.00 80.56 850 PRO A CA 1
ATOM 6913 C C . PRO A 1 850 ? 18.134 24.089 -18.144 1.00 80.56 850 PRO A C 1
ATOM 6915 O O . PRO A 1 850 ? 18.492 24.835 -19.056 1.00 80.56 850 PRO A O 1
ATOM 6918 N N . TYR A 1 851 ? 17.351 23.029 -18.375 1.00 79.25 851 TYR A N 1
ATOM 6919 C CA . TYR A 1 851 ? 16.947 22.606 -19.722 1.00 79.25 851 TYR A CA 1
ATOM 6920 C C . TYR A 1 851 ? 16.058 23.641 -20.426 1.00 79.25 851 TYR A C 1
ATOM 6922 O O . TYR A 1 851 ? 16.086 23.719 -21.651 1.00 79.25 851 TYR A O 1
ATOM 6930 N N . LEU A 1 852 ? 15.353 24.499 -19.677 1.00 81.69 852 LEU A N 1
ATOM 6931 C CA . LEU A 1 852 ? 14.603 25.637 -20.231 1.00 81.69 852 LEU A CA 1
ATOM 6932 C C . LEU A 1 852 ? 15.495 26.637 -20.991 1.00 81.69 852 LEU A C 1
ATOM 6934 O O . LEU A 1 852 ? 14.997 27.349 -21.860 1.00 81.69 852 LEU A O 1
ATOM 6938 N N . LEU A 1 853 ? 16.795 26.691 -20.677 1.00 82.06 853 LEU A N 1
ATOM 6939 C CA . LEU A 1 853 ? 17.787 27.509 -21.384 1.00 82.06 853 LEU A CA 1
ATOM 6940 C C . LEU A 1 853 ? 18.560 26.706 -22.440 1.00 82.06 853 LEU A C 1
ATOM 6942 O O . LEU A 1 853 ? 18.866 27.242 -23.501 1.00 82.06 853 LEU A O 1
ATOM 6946 N N . VAL A 1 854 ? 18.874 25.434 -22.164 1.00 83.81 854 VAL A N 1
ATOM 6947 C CA . VAL A 1 854 ? 19.699 24.603 -23.062 1.00 83.81 854 VAL A CA 1
ATOM 6948 C C . VAL A 1 854 ? 18.918 24.116 -24.286 1.00 83.81 854 VAL A C 1
ATOM 6950 O O . VAL A 1 854 ? 19.407 24.259 -25.403 1.00 83.81 854 VAL A O 1
ATOM 6953 N N . VAL A 1 855 ? 17.695 23.603 -24.110 1.00 83.56 855 VAL A N 1
ATOM 6954 C CA . VAL A 1 855 ? 16.925 22.960 -25.195 1.00 83.56 855 VAL A CA 1
ATOM 6955 C C . VAL A 1 855 ? 16.607 23.909 -26.366 1.00 83.56 855 VAL A C 1
ATOM 6957 O O . VAL A 1 855 ? 16.747 23.480 -27.511 1.00 83.56 855 VAL A O 1
ATOM 6960 N N . PRO A 1 856 ? 16.247 25.196 -26.166 1.00 86.12 856 PRO A N 1
ATOM 6961 C CA . PRO A 1 856 ? 16.064 26.123 -27.288 1.00 86.12 856 PRO A CA 1
ATOM 6962 C C . PRO A 1 856 ? 17.351 26.379 -28.088 1.00 86.12 856 PRO A C 1
ATOM 6964 O O . PRO A 1 856 ? 17.292 26.529 -29.308 1.00 86.12 856 PRO A O 1
ATOM 6967 N N . LEU A 1 857 ? 18.512 26.408 -27.422 1.00 84.06 857 LEU A N 1
ATOM 6968 C CA . LEU A 1 857 ? 19.815 26.603 -28.067 1.00 84.06 857 LEU A CA 1
ATOM 6969 C C . LEU A 1 857 ? 20.256 25.344 -28.829 1.00 84.06 857 LEU A C 1
ATOM 6971 O O . LEU A 1 857 ? 20.690 25.446 -29.974 1.00 84.06 857 LEU A O 1
ATOM 6975 N N . GLU A 1 858 ? 20.081 24.165 -28.224 1.00 82.81 858 GLU A N 1
ATOM 6976 C CA . GLU A 1 858 ? 20.293 22.857 -28.859 1.00 82.81 858 GLU A CA 1
ATOM 6977 C C . GLU A 1 858 ? 19.422 22.696 -30.113 1.00 82.81 858 GLU A C 1
ATOM 6979 O O . GLU A 1 858 ? 19.927 22.305 -31.165 1.00 82.81 858 GLU A O 1
ATOM 6984 N N . PHE A 1 859 ? 18.137 23.062 -30.036 1.00 84.00 859 PHE A N 1
ATOM 6985 C CA . PHE A 1 859 ? 17.223 23.001 -31.175 1.00 84.00 859 PHE A CA 1
ATOM 6986 C C . PHE A 1 859 ? 17.693 23.895 -32.330 1.00 84.00 859 PHE A C 1
ATOM 6988 O O . PHE A 1 859 ? 17.792 23.423 -33.460 1.00 84.00 859 PHE A O 1
ATOM 6995 N N . VAL A 1 860 ? 18.046 25.160 -32.065 1.00 85.00 860 VAL A N 1
ATOM 6996 C CA . VAL A 1 860 ? 18.561 26.071 -33.106 1.00 85.00 860 VAL A CA 1
ATOM 6997 C C . VAL A 1 860 ? 19.863 25.545 -33.718 1.00 85.00 860 VAL A C 1
ATOM 6999 O O . VAL A 1 860 ? 19.998 25.553 -34.942 1.00 85.00 860 VAL A O 1
ATOM 7002 N N . ALA A 1 861 ? 20.790 25.031 -32.904 1.00 82.75 861 ALA A N 1
ATOM 7003 C CA . ALA A 1 861 ? 22.026 24.425 -33.397 1.00 82.75 861 ALA A CA 1
ATOM 7004 C C . ALA A 1 861 ? 21.745 23.217 -34.309 1.00 82.75 861 ALA A C 1
ATOM 7006 O O . ALA A 1 861 ? 22.272 23.156 -35.418 1.00 82.75 861 ALA A O 1
ATOM 7007 N N . MET A 1 862 ? 20.863 22.301 -33.893 1.00 79.25 862 MET A N 1
ATOM 7008 C CA . MET A 1 862 ? 20.456 21.145 -34.700 1.00 79.25 862 MET A CA 1
ATOM 7009 C C . MET A 1 862 ? 19.777 21.548 -36.016 1.00 79.25 862 MET A C 1
ATOM 7011 O O . MET A 1 862 ? 20.057 20.936 -37.043 1.00 79.25 862 MET A O 1
ATOM 7015 N N . VAL A 1 863 ? 18.926 22.583 -36.026 1.00 83.81 863 VAL A N 1
ATOM 7016 C CA . VAL A 1 863 ? 18.287 23.079 -37.262 1.00 83.81 863 VAL A CA 1
ATOM 7017 C C . VAL A 1 863 ? 19.328 23.602 -38.253 1.00 83.81 863 VAL A C 1
ATOM 7019 O O . VAL A 1 863 ? 19.251 23.255 -39.435 1.00 83.81 863 VAL A O 1
ATOM 7022 N N . ILE A 1 864 ? 20.317 24.375 -37.792 1.00 83.94 864 ILE A N 1
ATOM 7023 C CA . ILE A 1 864 ? 21.409 24.883 -38.642 1.00 83.94 864 ILE A CA 1
ATOM 7024 C C . ILE A 1 864 ? 22.210 23.706 -39.212 1.00 83.94 864 ILE A C 1
ATOM 7026 O O . ILE A 1 864 ? 22.311 23.554 -40.428 1.00 83.94 864 ILE A O 1
ATOM 7030 N N . ILE A 1 865 ? 22.691 22.828 -38.328 1.00 79.44 865 ILE A N 1
ATOM 7031 C CA . ILE A 1 865 ? 23.508 21.655 -38.660 1.00 79.44 865 ILE A CA 1
ATOM 7032 C C . ILE A 1 865 ? 22.800 20.758 -39.688 1.00 79.44 865 ILE A C 1
ATOM 7034 O O . ILE A 1 865 ? 23.381 20.415 -40.713 1.00 79.44 865 ILE A O 1
ATOM 7038 N N . LEU A 1 866 ? 21.527 20.415 -39.474 1.00 79.75 866 LEU A N 1
ATOM 7039 C CA . LEU A 1 866 ? 20.772 19.566 -40.399 1.00 79.75 866 LEU A CA 1
ATOM 7040 C C . LEU A 1 866 ? 20.517 20.238 -41.759 1.00 79.75 866 LEU A C 1
ATOM 7042 O O . LEU A 1 866 ? 20.557 19.555 -42.784 1.00 79.75 866 LEU A O 1
ATOM 7046 N N . THR A 1 867 ? 20.306 21.559 -41.778 1.00 82.38 867 THR A N 1
ATOM 7047 C CA . THR A 1 867 ? 20.109 22.326 -43.023 1.00 82.38 867 THR A CA 1
ATOM 7048 C C . THR A 1 867 ? 21.388 22.382 -43.864 1.00 82.38 867 THR A C 1
ATOM 7050 O O . THR A 1 867 ? 21.315 22.251 -45.080 1.00 82.38 867 THR A O 1
ATOM 7053 N N . GLU A 1 868 ? 22.563 22.490 -43.232 1.00 79.62 868 GLU A N 1
ATOM 7054 C CA . GLU A 1 868 ? 23.868 22.398 -43.912 1.00 79.62 868 GLU A CA 1
ATOM 7055 C C . GLU A 1 868 ? 24.242 20.964 -44.341 1.00 79.62 868 GLU A C 1
ATOM 7057 O O . GLU A 1 868 ? 25.089 20.764 -45.215 1.00 79.62 868 GLU A O 1
ATOM 7062 N N . MET A 1 869 ? 23.666 19.941 -43.700 1.00 70.75 869 MET A N 1
ATOM 7063 C CA . MET A 1 869 ? 24.053 18.539 -43.905 1.00 70.75 869 MET A CA 1
ATOM 7064 C C . MET A 1 869 ? 23.242 17.790 -44.963 1.00 70.75 869 MET A C 1
ATOM 7066 O O . MET A 1 869 ? 23.767 16.803 -45.492 1.00 70.75 869 MET A O 1
ATOM 7070 N N . ILE A 1 870 ? 21.992 18.197 -45.203 1.00 74.06 870 ILE A N 1
ATOM 7071 C CA . ILE A 1 870 ? 21.037 17.513 -46.086 1.00 74.06 870 ILE A CA 1
ATOM 7072 C C . ILE A 1 870 ? 20.541 18.489 -47.155 1.00 74.06 870 ILE A C 1
ATOM 7074 O O . ILE A 1 870 ? 20.978 18.377 -48.292 1.00 74.06 870 ILE A O 1
ATOM 7078 N N . ASP A 1 871 ? 19.635 19.399 -46.784 1.00 78.19 871 ASP A N 1
ATOM 7079 C CA . ASP A 1 871 ? 19.134 20.545 -47.558 1.00 78.19 871 ASP A CA 1
ATOM 7080 C C . ASP A 1 871 ? 17.979 21.207 -46.768 1.00 78.19 871 ASP A C 1
ATOM 7082 O O . ASP A 1 871 ? 17.587 20.741 -45.692 1.00 78.19 871 ASP A O 1
ATOM 7086 N N . LEU A 1 872 ? 17.342 22.243 -47.332 1.00 81.38 872 LEU A N 1
ATOM 7087 C CA . LEU A 1 872 ? 16.120 22.867 -46.785 1.00 81.38 872 LEU A CA 1
ATOM 7088 C C . LEU A 1 872 ? 14.941 21.888 -46.554 1.00 81.38 872 LEU A C 1
ATOM 7090 O O . LEU A 1 872 ? 13.990 22.212 -45.840 1.00 81.38 872 LEU A O 1
ATOM 7094 N N . SER A 1 873 ? 14.989 20.693 -47.149 1.00 79.94 873 SER A N 1
ATOM 7095 C CA . SER A 1 873 ? 13.970 19.638 -47.051 1.00 79.94 873 SER A CA 1
ATOM 7096 C C . SER A 1 873 ? 13.723 19.143 -45.619 1.00 79.94 873 SER A C 1
ATOM 7098 O O . SER A 1 873 ? 12.600 18.745 -45.298 1.00 79.94 873 SER A O 1
ATOM 7100 N N . VAL A 1 874 ? 14.719 19.229 -44.728 1.00 80.44 874 VAL A N 1
ATOM 7101 C CA . VAL A 1 874 ? 14.595 18.779 -43.326 1.00 80.44 874 VAL A CA 1
ATOM 7102 C C . VAL A 1 874 ? 13.547 19.583 -42.545 1.00 80.44 874 VAL A C 1
ATOM 7104 O O . VAL A 1 874 ? 12.918 19.053 -41.624 1.00 80.44 874 VAL A O 1
ATOM 7107 N N . LEU A 1 875 ? 13.292 20.838 -42.938 1.00 82.12 875 LEU A N 1
ATOM 7108 C CA . LEU A 1 875 ? 12.304 21.701 -42.283 1.00 82.12 875 LEU A CA 1
ATOM 7109 C C . LEU A 1 875 ? 10.898 21.081 -42.267 1.00 82.12 875 LEU A C 1
ATOM 7111 O O . LEU A 1 875 ? 10.173 21.268 -41.293 1.00 82.12 875 LEU A O 1
ATOM 7115 N N . ALA A 1 876 ? 10.526 20.284 -43.275 1.00 82.12 876 ALA A N 1
ATOM 7116 C CA . ALA A 1 876 ? 9.236 19.591 -43.302 1.00 82.12 876 ALA A CA 1
ATOM 7117 C C . ALA A 1 876 ? 9.092 18.567 -42.156 1.00 82.12 876 ALA A C 1
ATOM 7119 O O . ALA A 1 876 ? 8.046 18.501 -41.509 1.00 82.12 876 ALA A O 1
ATOM 7120 N N . GLY A 1 877 ? 10.157 17.813 -41.856 1.00 79.69 877 GLY A N 1
ATOM 7121 C CA . GLY A 1 877 ? 10.188 16.879 -40.727 1.00 79.69 877 GLY A CA 1
ATOM 7122 C C . GLY A 1 877 ? 10.202 17.598 -39.375 1.00 79.69 877 GLY A C 1
ATOM 7123 O O . GLY A 1 877 ? 9.466 17.222 -38.464 1.00 79.69 877 GLY A O 1
ATOM 7124 N N . LEU A 1 878 ? 10.976 18.682 -39.264 1.00 82.38 878 LEU A N 1
ATOM 7125 C CA . LEU A 1 878 ? 11.041 19.514 -38.056 1.00 82.38 878 LEU A CA 1
ATOM 7126 C C . LEU A 1 878 ? 9.688 20.162 -37.721 1.00 82.38 878 LEU A C 1
ATOM 7128 O O . LEU A 1 878 ? 9.275 20.136 -36.564 1.00 82.38 878 LEU A O 1
ATOM 7132 N N . ILE A 1 879 ? 8.965 20.680 -38.720 1.00 85.19 879 ILE A N 1
ATOM 7133 C CA . ILE A 1 879 ? 7.605 21.218 -38.552 1.00 85.19 879 ILE A CA 1
ATOM 7134 C C . ILE A 1 879 ? 6.664 20.143 -37.991 1.00 85.19 879 ILE A C 1
ATOM 7136 O O . ILE A 1 879 ? 5.910 20.416 -37.057 1.00 85.19 879 ILE A O 1
ATOM 7140 N N . LEU A 1 880 ? 6.739 18.910 -38.502 1.00 83.75 880 LEU A N 1
ATOM 7141 C CA . LEU A 1 880 ? 5.907 17.798 -38.039 1.00 83.75 880 LEU A CA 1
ATOM 7142 C C . LEU A 1 880 ? 6.216 17.421 -36.576 1.00 83.75 880 LEU A C 1
ATOM 7144 O O . LEU A 1 880 ? 5.290 17.226 -35.789 1.00 83.75 880 LEU A O 1
ATOM 7148 N N . VAL A 1 881 ? 7.493 17.416 -36.172 1.00 83.12 881 VAL A N 1
ATOM 7149 C CA . VAL A 1 881 ? 7.902 17.224 -34.765 1.00 83.12 881 VAL A CA 1
ATOM 7150 C C . VAL A 1 881 ? 7.404 18.364 -33.866 1.00 83.12 881 VAL A C 1
ATOM 7152 O O . VAL A 1 881 ? 6.881 18.105 -32.784 1.00 83.12 881 VAL A O 1
ATOM 7155 N N . VAL A 1 882 ? 7.490 19.622 -34.311 1.00 84.62 882 VAL A N 1
ATOM 7156 C CA . VAL A 1 882 ? 6.978 20.776 -33.548 1.00 84.62 882 VAL A CA 1
ATOM 7157 C C . VAL A 1 882 ? 5.453 20.715 -33.385 1.00 84.62 882 VAL A C 1
ATOM 7159 O O . VAL A 1 882 ? 4.947 21.065 -32.320 1.00 84.62 882 VAL A O 1
ATOM 7162 N N . ILE A 1 883 ? 4.713 20.202 -34.377 1.00 88.44 883 ILE A N 1
ATOM 7163 C CA . ILE A 1 883 ? 3.254 19.991 -34.303 1.00 88.44 883 ILE A CA 1
ATOM 7164 C C . ILE A 1 883 ? 2.862 18.936 -33.249 1.00 88.44 883 ILE A C 1
ATOM 7166 O O . ILE A 1 883 ? 1.777 19.035 -32.671 1.00 88.44 883 ILE A O 1
ATOM 7170 N N . PHE A 1 884 ? 3.732 17.980 -32.906 1.00 84.88 884 PHE A N 1
ATOM 7171 C CA . PHE A 1 884 ? 3.448 17.038 -31.813 1.00 84.88 884 PHE A CA 1
ATOM 7172 C C . PHE A 1 884 ? 3.405 17.702 -30.426 1.00 84.88 884 PHE A C 1
ATOM 7174 O O . PHE A 1 884 ? 2.694 17.206 -29.552 1.00 84.88 884 PHE A O 1
ATOM 7181 N N . ILE A 1 885 ? 4.083 18.836 -30.215 1.00 86.50 885 ILE A N 1
ATOM 7182 C CA . ILE A 1 885 ? 4.116 19.537 -28.919 1.00 86.50 885 ILE A CA 1
ATOM 7183 C C . ILE A 1 885 ? 2.716 20.029 -28.486 1.00 86.50 885 ILE A C 1
ATOM 7185 O O . ILE A 1 885 ? 2.269 19.647 -27.401 1.00 86.50 885 ILE A O 1
ATOM 7189 N N . PRO A 1 886 ? 1.958 20.818 -29.282 1.00 89.38 886 PRO A N 1
ATOM 7190 C CA . PRO A 1 886 ? 0.596 21.201 -28.911 1.00 89.38 886 PRO A CA 1
ATOM 7191 C C . PRO A 1 886 ? -0.358 20.001 -28.827 1.00 89.38 886 PRO A C 1
ATOM 7193 O O . PRO A 1 886 ? -1.251 20.016 -27.982 1.00 89.38 886 PRO A O 1
ATOM 7196 N N . VAL A 1 887 ? -0.157 18.940 -29.620 1.00 89.50 887 VAL A N 1
ATOM 7197 C CA . VAL A 1 887 ? -0.950 17.700 -29.510 1.00 89.50 887 VAL A CA 1
ATOM 7198 C C . VAL A 1 887 ? -0.725 17.025 -28.152 1.00 89.50 887 VAL A C 1
ATOM 7200 O O . VAL A 1 887 ? -1.695 16.700 -27.469 1.00 89.50 887 VAL A O 1
ATOM 7203 N N . GLN A 1 888 ? 0.527 16.890 -27.704 1.00 85.75 888 GLN A N 1
ATOM 7204 C CA . GLN A 1 888 ? 0.854 16.377 -26.368 1.00 85.75 888 GLN A CA 1
ATOM 7205 C C . GLN A 1 888 ? 0.297 17.270 -25.250 1.00 85.75 888 GLN A C 1
ATOM 7207 O O . GLN A 1 888 ? -0.240 16.750 -24.276 1.00 85.75 888 GLN A O 1
ATOM 7212 N N . LEU A 1 889 ? 0.341 18.600 -25.396 1.00 87.06 889 LEU A N 1
ATOM 7213 C CA . LEU A 1 889 ? -0.240 19.532 -24.418 1.00 87.06 889 LEU A CA 1
ATOM 7214 C C . LEU A 1 889 ? -1.775 19.451 -24.342 1.00 87.06 889 LEU A C 1
ATOM 7216 O O . LEU A 1 889 ? -2.341 19.634 -23.264 1.00 87.06 889 LEU A O 1
ATOM 7220 N N . ILE A 1 890 ? -2.458 19.179 -25.458 1.00 92.12 890 ILE A N 1
ATOM 7221 C CA . ILE A 1 890 ? -3.912 18.954 -25.489 1.00 92.12 890 ILE A CA 1
ATOM 7222 C C . ILE A 1 890 ? -4.257 17.606 -24.844 1.00 92.12 890 ILE A C 1
ATOM 7224 O O . ILE A 1 890 ? -5.162 17.550 -24.014 1.00 92.12 890 ILE A O 1
ATOM 7228 N N . LEU A 1 891 ? -3.515 16.541 -25.168 1.00 85.00 891 LEU A N 1
ATOM 7229 C CA . LEU A 1 891 ? -3.702 15.213 -24.573 1.00 85.00 891 LEU A CA 1
ATOM 7230 C C . LEU A 1 891 ? -3.409 15.209 -23.065 1.00 85.00 891 LEU A C 1
ATOM 7232 O O . LEU A 1 891 ? -4.197 14.656 -22.304 1.00 85.00 891 LEU A O 1
ATOM 7236 N N . GLY A 1 892 ? -2.348 15.886 -22.618 1.00 81.44 892 GLY A N 1
ATOM 7237 C CA . GLY A 1 892 ? -2.038 16.069 -21.196 1.00 81.44 892 GLY A CA 1
ATOM 7238 C C . GLY A 1 892 ? -3.177 16.764 -20.450 1.00 81.44 892 GLY A C 1
ATOM 7239 O O . GLY A 1 892 ? -3.695 16.221 -19.483 1.00 81.44 892 GLY A O 1
ATOM 7240 N N . LYS A 1 893 ? -3.679 17.891 -20.974 1.00 85.12 893 LYS A N 1
ATOM 7241 C CA . LYS A 1 893 ? -4.847 18.592 -20.403 1.00 85.12 893 LYS A CA 1
ATOM 7242 C C . LYS A 1 893 ? -6.146 17.780 -20.436 1.00 85.12 893 LYS A C 1
ATOM 7244 O O . LYS A 1 893 ? -7.044 18.059 -19.647 1.00 85.12 893 LYS A O 1
ATOM 7249 N N . ALA A 1 894 ? -6.279 16.821 -21.352 1.00 87.00 894 ALA A N 1
ATOM 7250 C CA . ALA A 1 894 ? -7.407 15.895 -21.364 1.00 87.00 894 ALA A CA 1
ATOM 7251 C C . ALA A 1 894 ? -7.260 14.824 -20.268 1.00 87.00 894 ALA A C 1
ATOM 7253 O O . ALA A 1 894 ? -8.232 14.544 -19.573 1.00 87.00 894 ALA A O 1
ATOM 7254 N N . LEU A 1 895 ? -6.053 14.283 -20.067 1.00 77.06 895 LEU A N 1
ATOM 7255 C CA . LEU A 1 895 ? -5.739 13.339 -18.987 1.00 77.06 895 LEU A CA 1
ATOM 7256 C C . LEU A 1 895 ? -5.875 13.989 -17.599 1.00 77.06 895 LEU A C 1
ATOM 7258 O O . LEU A 1 895 ? -6.533 13.419 -16.734 1.00 77.06 895 LEU A O 1
ATOM 7262 N N . ASP A 1 896 ? -5.372 15.212 -17.418 1.00 77.25 896 ASP A N 1
ATOM 7263 C CA . ASP A 1 896 ? -5.502 16.012 -16.184 1.00 77.25 896 ASP A CA 1
ATOM 7264 C C . ASP A 1 896 ? -6.953 16.436 -15.866 1.00 77.25 896 ASP A C 1
ATOM 7266 O O . ASP A 1 896 ? -7.215 17.014 -14.814 1.00 77.25 896 ASP A O 1
ATOM 7270 N N . LYS A 1 897 ? -7.901 16.188 -16.782 1.00 80.19 897 LYS A N 1
ATOM 7271 C CA . LYS A 1 897 ? -9.349 16.388 -16.588 1.00 80.19 897 LYS A CA 1
ATOM 7272 C C . LYS A 1 897 ? -10.111 15.064 -16.382 1.00 80.19 897 LYS A C 1
ATOM 7274 O O . LYS A 1 897 ? -11.310 15.082 -16.110 1.00 80.19 897 LYS A O 1
ATOM 7279 N N . LEU A 1 898 ? -9.440 13.927 -16.569 1.00 74.38 898 LEU A N 1
ATOM 7280 C CA . LEU A 1 898 ? -9.979 12.574 -16.378 1.00 74.38 898 LEU A CA 1
ATOM 7281 C C . LEU A 1 898 ? -9.439 11.897 -15.105 1.00 74.38 898 LEU A C 1
ATOM 7283 O O . LEU A 1 898 ? -10.033 10.917 -14.657 1.00 74.38 898 LEU A O 1
ATOM 7287 N N . ARG A 1 899 ? -8.334 12.413 -14.554 1.00 60.41 899 ARG A N 1
ATOM 7288 C CA . ARG A 1 899 ? -7.830 12.160 -13.196 1.00 60.41 899 ARG A CA 1
ATOM 7289 C C . ARG A 1 899 ? -8.476 13.106 -12.176 1.00 60.41 899 ARG A C 1
ATOM 7291 O O . ARG A 1 899 ? -8.521 12.698 -10.997 1.00 60.41 899 ARG A O 1
#

Secondary structure (DSSP, 8-state):
---S-SSS---------TTTTTS-----SSPPHHHHHHHHHHHHHHHHHHHHHHHHHHHHHHHHHHHHHHHHHHHHHHHHHHHHHHGGGTGGG-----SS-HHHHHHHHHHHHHHHHHHHHHHHHHHHHHHHHHHHHHHHHHHHHHHHHHHHHHHHHHHHTTS-THHHHHS-HHHHHHIIIIIHHIIIIIHHHHHHHHHHHHHHHHHHHHHHHHH-GGGHHHHHHHHHHHHHHHHHHHHHHHHHHHHHHHHHHHHHHHHHHHHHTHHHHHHHT-HHHHHHHHHHHHHHHHHHHHHHHHHHHHHHHHHHHHHHHHHHHHHHHHHHHHHTT-----HHHHHHHHHHHHHHHHHHHHHHHHHHHHHHHHHHHHHHHHHHH-----TT--SSPPPTT-SSS--EEEEEEEE-SSTTSPPSEEEEEEEE-TT-EEEEE-STTSSHHHHHHHHTTSSPPEEEEEETTEEGGGS-HHHHHTTEEEE-SS----SEEHHHHH-TT--S-HHHHHHHHHHTT-HHHHHTSTTGGG-EE-GGGTTS-HHHHHHHHHHHHHHHT-SEEEEESTTTTS-HHHHHHHHHHHHHHTTTSEEEEE-SSGGGTTTSSEEEEEETTEEEEEE-GGGGSSSS-STTSHHHHSS-HHHHHHHHHHHHHHSTTS---------------------------S-GGGTTHHHHHHHHHS---GGGSPPPPTTS-HHHHHHHHHHHHHHHTTSSS--HHHHHHHHHHHHHHHHHHHHHHHHHHHHHHHHHHHHHHH-SS-----HHHHHHHHHHHHHHHHHHHHHHHHHHHHHHHHHTTS-GGG-SHHHHHHHHHIIIIIHHHHHHHHHHTTHHHHHHHHHHHHHHHHHHHT-TTHHHHHHHHHHHHHHHHHHHHHHTTT-

Solvent-accessible surface area (backbone atoms only — not comparable to full-atom values): 49405 Å² total; per-residue (Å²): 144,88,86,86,80,87,70,50,70,89,74,82,73,77,82,67,79,74,58,78,85,61,55,72,83,81,78,83,73,81,80,58,71,65,52,60,50,51,49,44,37,49,24,51,30,69,64,45,46,54,55,48,54,50,40,52,52,51,32,45,52,35,49,54,49,41,56,50,48,52,30,52,51,53,49,48,51,53,51,54,50,52,51,66,67,48,54,73,72,61,64,82,80,64,83,92,85,83,97,82,64,77,59,57,66,50,54,52,53,50,48,57,49,58,52,48,55,49,57,50,52,52,49,53,49,37,50,52,51,28,52,53,40,44,52,50,41,54,55,52,51,54,54,26,35,50,37,19,36,54,48,47,52,52,44,23,51,62,28,60,79,34,37,49,60,61,57,55,79,72,40,56,66,68,63,57,50,42,45,74,48,54,33,44,47,39,45,54,56,51,44,47,52,33,48,49,51,29,53,53,44,49,46,49,54,53,46,32,52,48,53,38,37,75,79,38,61,73,47,55,67,63,48,52,63,50,49,54,53,50,53,50,51,49,58,49,48,47,45,24,51,54,46,30,50,51,48,24,61,53,36,51,49,58,46,56,53,52,50,49,50,50,57,73,42,43,71,60,37,59,76,66,69,43,62,67,64,57,48,52,54,48,30,53,37,49,40,55,21,48,41,26,48,50,51,42,53,52,51,56,48,56,49,36,59,56,41,40,52,52,33,49,51,51,39,50,52,50,54,51,49,57,51,51,33,54,79,68,70,76,49,95,76,50,73,33,55,54,50,53,40,50,55,37,42,56,52,42,41,57,46,56,42,50,35,52,51,28,53,49,51,37,57,59,54,46,52,34,54,44,58,48,47,52,44,47,66,49,67,61,56,60,41,84,57,40,90,40,83,76,60,93,66,53,61,79,54,29,24,39,39,35,45,54,26,25,32,37,91,41,94,90,49,73,64,44,29,50,58,33,68,49,77,46,54,54,34,39,35,34,17,40,42,58,61,91,85,12,35,72,69,55,52,54,39,50,76,64,55,59,43,85,57,48,66,46,48,31,47,69,88,41,49,59,83,38,31,16,52,47,69,50,55,74,40,50,35,72,36,52,57,71,56,84,44,58,71,46,27,49,44,49,62,56,42,78,77,73,85,73,60,68,69,57,54,49,50,27,26,48,65,51,71,43,39,62,72,37,64,71,37,96,54,34,54,66,31,77,30,40,76,60,28,72,84,53,54,66,49,57,39,38,38,49,45,50,26,34,45,57,70,67,67,38,31,34,38,37,34,37,35,57,47,78,84,38,56,74,70,53,34,50,50,51,56,47,34,47,60,63,77,48,59,74,17,13,34,42,34,39,49,89,54,66,83,83,34,35,78,29,64,28,32,39,20,31,48,84,13,26,75,76,38,76,45,35,43,31,34,26,67,70,50,77,67,36,84,47,24,43,82,40,72,72,42,58,69,73,59,28,53,50,52,52,46,51,15,51,59,65,28,65,81,68,69,41,19,7,38,70,86,84,90,84,92,90,93,92,91,79,66,74,92,87,89,88,88,82,91,88,87,86,60,78,92,56,69,57,59,63,55,39,49,47,23,59,76,41,88,71,55,78,87,72,53,71,77,74,56,81,94,68,32,31,59,58,41,16,61,54,48,50,55,46,45,62,59,38,61,78,43,99,74,58,53,74,66,60,38,54,42,74,78,39,42,72,62,53,48,56,43,38,53,53,47,48,54,38,53,48,54,58,60,48,42,62,53,51,47,57,45,53,72,65,38,92,57,92,92,91,88,74,72,67,60,55,58,57,50,61,50,45,60,52,55,36,49,53,49,9,48,48,54,22,39,18,49,45,43,46,51,50,63,48,58,80,67,57,68,75,95,63,75,47,77,63,44,44,52,50,54,51,45,41,55,64,50,53,34,50,51,49,24,56,48,50,63,52,57,52,49,75,63,44,51,66,53,52,51,54,51,50,53,53,54,48,39,78,72,76,35,79,70,56,54,62,59,50,50,54,58,57,55,46,50,62,52,51,54,52,52,49,58,50,49,72,72,74,109

Radius of gyration: 39.56 Å; Cα contacts (8 Å, |Δi|>4): 1028; chains: 1; bounding box: 86×73×141 Å

Sequence (899 aa):
MLNSVVHQETNIIPEYNENKDFEEKRIYGIMSWKTYFNYFRAGGGLFGAILNFFIYLLSQVLIVSADYWVSFWASTEDRDMITKMAEPKLNQSSFVHDDLFGDKKKFESIKIFEDRDRFYNIYCILIACAVVVGIIRVSMFYTLSARAAILMHSTMFNKVLKTPMRFFDINPLGRIMNRFSKDIGYIDDLIPQTVGDFMIVLMMVLGSVSVSLILNYWIIIPTIPLTFLFIYIRRYFLATSMELKRIEGINRSPIFVHVNNTMSGMSIIRAANMEEKLNEEFFVHTDYHTRANSAFMYVNRWLGIRLDWVASIFTYIALFSCILMKEWNLLTINAGDVGLMLVYLLQLVGLFQWTIRQSCEVENLMTSVERVLEYSELETEPLDKGDRKPPVEWPSNGEICFNNVSFKYDKNLSYVLKNINIKINAGEKIGIVGRTGAGKSSIIQTLFRMAEPDGSLIIDDIDIKKLSLHDLRSKLSIIPQEPTLFIGTIRTNLDPLNQYPDNVLWDALEQVQLKEAIKEMKDGLESEVHKGGSNLSVGQKQLICLARAIIKKSKILIIDEATANVDFKTDSMVQEAIRQCFKECTVITIAHRLHTIIDNDRILCLSQGRVVNFGRPYELIEDETTILHDLVFSLEKLERDKLVEMAKKSFRNQRRVSMLLDQVLINQSNQEMENLDHDYSEKIRFWISPLLKKGYEKPLNENDLYSPIPQEECKFLTDQLEKEWIDEQKKIKPSIISCFIRIYWLRVFFLTFFLIVQETNRIIFPILVRVIIKYFNGQSSFGDAVICALFIALEMNRIGIKMKLASCGLIYKKALSLNFYGIDNKLAAQVMNMLSNDATKIEFSVIFMPYLLVVPLEFVAMVIILTEMIDLSVLAGLILVVIFIPVQLILGKALDKLR